Protein AF-0000000069602116 (afdb_homodimer)

Nearest PDB structures (foldseek):
  6sf0-assembly2_C-2  TM=9.462E-01  e=8.308E-59  synthetic construct
  8odw-assembly1_A  TM=8.500E-01  e=3.913E-38  Gynuella sunshinyii
  5nmw-assembly1_A-2  TM=8.357E-01  e=9.976E-35  Zonocerus variegatus
  5nmx-assembly1_A-2  TM=8.506E-01  e=1.310E-33  Zonocerus variegatus
  7d4k-assembly1_B  TM=7.832E-01  e=5.245E-29  Candidatus Pelagibacter sp. HTCC7211

Foldseek 3Di:
DFEEEEEAQALLSLLLLLLLVLLPYHYAYEAQAPDHHFQLDADQFFDAQGHHDAQFDWAPAFQQQLDAQFQRAFLQAARIHRSVSVSVSSVCSCVVSVRPVRYDYNKDFQAKAADPVCLPQVKIKTWIARNVVRDIDIDIGSFYEYESAQFRFDDDDDDAAVVQAQFAEAALRRHHAQVVQAQFEEEEEEDAQSSLVCLQRNLVGHVAYEYEYAFAAQEAELQDPPRFGNLFLCAFQQNVVCCVVPVPVSLVVVVVVSVVVPNCVVLVRDGPDTHLQDAYHYDDCNVVCVVVRSYHYAYDWPHDHHQWTDGPPDDDTDGGRYYYYHPGGDRDDSRYDVQQFPQPQQFTCADLQFAHLPHSARRYTYFQSAAENGHSSHRSSLSSNLSSCRSSVVADDPNVVSVVVSVVRPGNGHDYDVVSSQVSLVNQVQRADLVVCVPPPVPLSLLNRQTGVGSNSSLCDGPNRHPCSSVCSLCVVVSNCDNVDPDDDPPPVVVVVVSVVVSVPSD/DFEEEEEAQALLSLLLLLLLVLLPYHYAYEAQAPDHHFQLDADQFFDAQGHHDAQFDWAPAFQQQLDAQFQRAFLQAARIHRSVSVSVSSVCSCVVSVRVVRYDYNKHFQAKAADPPCLPQVKIKTWIARNVVRDIDIDIGSFYEYDSAQFRFDDDDDDAAVVQAQFAEAALSRHHAQVVQAQFEEEEEEDAQSSLVCLQRNLVGHVAYEYEYAFAAQEAELQDPPRFGNLFQCAFQQNVVCCVVPVPVSLVVVVVVSVVVPNCVVLVRDGPDTHLQDAYHYDDCNVVCVVVRSYHYAYDWPHDHHQWTDGPPDDDTDGGRYYYYHPGGDRDDSRYDVQQFPCPQQFTCADLQFAHLPHSARRYTYFQSAAENGHSSHRSSLSSNLSSCRSSPVADDPNVVSVVVSVVRPGNGHDYDVVSSQVSLVNQVQRADLVCCVPPPVPLSLLNRQTGVGSNSSLCDGPNRHPCSSVCSLCVVVSNCDNVDPDDDPPPVVVVVVSVVVSVPSD

Organism: Araneus ventricosus (NCBI:txid182803)

Sequence (1014 aa):
MRRIAVIGAGTSGLTAIKCCREEGMDVTCFEKTENFGGRWRFRKHSIPGLASVTKSTVSLHSKEMIAFSDFPPPKSYPNYMHHTKMLEYLQMYAEHFDLLSHIQYRKEVVQVFPVKDFDTSGKWLLKIVDLKTGQMNEQEFDGVMICTGRLSQAYIPTTPNRENFRGKVLHTQSLKTTEEFENLNVLIIGSGNSAMDAAVDISTLAKQVYLSTRSGTWILPKVGPKGLPFDMVLLRRHFHILKRYFNNSMNSFLEKYLEKKIQHEAYNLKPNHRVLDAPLVMNDIIPDKILTGRVHIKGIIKKFEENAVVFEGEKNAEEIDVVIFATGYEMKMPLLDDKFYKTDQGQSTLYKRVFSLGLKHSTLAVIGFVECQGPISTIAESQSRWAARILSGKLKLPREDILKERMQMKVSVMEDYMEYMNELAEEYGAKPDMSTFLFKDFYLYWLCLTGPFVSYQYRLSGPHKWDDARKAIFECYDRVTWPLSTARRYSLSKRKNEEEKCLRQIFMRRIAVIGAGTSGLTAIKCCREEGMDVTCFEKTENFGGRWRFRKHSIPGLASVTKSTVSLHSKEMIAFSDFPPPKSYPNYMHHTKMLEYLQMYAEHFDLLSHIQYRKEVVQVFPVKDFDTSGKWLLKIVDLKTGQMNEQEFDGVMICTGRLSQAYIPTTPNRENFRGKVLHTQSLKTTEEFENLNVLIIGSGNSAMDAAVDISTLAKQVYLSTRSGTWILPKVGPKGLPFDMVLLRRHFHILKRYFNNSMNSFLEKYLEKKIQHEAYNLKPNHRVLDAPLVMNDIIPDKILTGRVHIKGIIKKFEENAVVFEGEKNAEEIDVVIFATGYEMKMPLLDDKFYKTDQGQSTLYKRVFSLGLKHSTLAVIGFVECQGPISTIAESQSRWAARILSGKLKLPREDILKERMQMKVSVMEDYMEYMNELAEEYGAKPDMSTFLFKDFYLYWLCLTGPFVSYQYRLSGPHKWDDARKAIFECYDRVTWPLSTARRYSLSKRKNEEEKCLRQIF

Structure (mmCIF, N/CA/C/O backbone):
data_AF-0000000069602116-model_v1
#
loop_
_entity.id
_entity.type
_entity.pdbx_description
1 polymer 'Flavin-containing monooxygenase'
#
loop_
_atom_site.group_PDB
_atom_site.id
_atom_site.type_symbol
_atom_site.label_atom_id
_atom_site.label_alt_id
_atom_site.label_comp_id
_atom_site.label_asym_id
_atom_site.label_entity_id
_atom_site.label_seq_id
_atom_site.pdbx_PDB_ins_code
_atom_site.Cartn_x
_atom_site.Cartn_y
_atom_site.Cartn_z
_atom_site.occupancy
_atom_site.B_iso_or_equiv
_atom_site.auth_seq_id
_atom_site.auth_comp_id
_atom_site.auth_asym_id
_atom_site.auth_atom_id
_atom_site.pdbx_PDB_model_num
ATOM 1 N N . MET A 1 1 ? 9.992 -45.438 -28.359 1 83 1 MET A N 1
ATOM 2 C CA . MET A 1 1 ? 9.789 -44.438 -27.328 1 83 1 MET A CA 1
ATOM 3 C C . MET A 1 1 ? 8.383 -43.844 -27.422 1 83 1 MET A C 1
ATOM 5 O O . MET A 1 1 ? 7.875 -43.594 -28.516 1 83 1 MET A O 1
ATOM 9 N N . ARG A 1 2 ? 7.656 -43.75 -26.266 1 95.06 2 ARG A N 1
ATOM 10 C CA . ARG A 1 2 ? 6.305 -43.219 -26.25 1 95.06 2 ARG A CA 1
ATOM 11 C C . ARG A 1 2 ? 6.305 -41.75 -26.625 1 95.06 2 ARG A C 1
ATOM 13 O O . ARG A 1 2 ? 7.172 -40.969 -26.188 1 95.06 2 ARG A O 1
ATOM 20 N N . ARG A 1 3 ? 5.469 -41.406 -27.5 1 98.31 3 ARG A N 1
ATOM 21 C CA . ARG A 1 3 ? 5.32 -40.031 -27.938 1 98.31 3 ARG A CA 1
ATOM 22 C C . ARG A 1 3 ? 4.207 -39.344 -27.172 1 98.31 3 ARG A C 1
ATOM 24 O O . ARG A 1 3 ? 3.055 -39.781 -27.203 1 98.31 3 ARG A O 1
ATOM 31 N N . ILE A 1 4 ? 4.602 -38.25 -26.562 1 98.75 4 ILE A N 1
ATOM 32 C CA . ILE A 1 4 ? 3.635 -37.531 -25.75 1 98.75 4 ILE A CA 1
ATOM 33 C C . ILE A 1 4 ? 3.408 -36.156 -26.344 1 98.75 4 ILE A C 1
ATOM 35 O O . ILE A 1 4 ? 4.363 -35.438 -26.688 1 98.75 4 ILE A O 1
ATOM 39 N N . ALA A 1 5 ? 2.131 -35.688 -26.438 1 98.81 5 ALA A N 1
ATOM 40 C CA . ALA A 1 5 ? 1.775 -34.312 -26.812 1 98.81 5 ALA A CA 1
ATOM 41 C C . ALA A 1 5 ? 1.479 -33.469 -25.578 1 98.81 5 ALA A C 1
ATOM 43 O O . ALA A 1 5 ? 0.738 -33.906 -24.703 1 98.81 5 ALA A O 1
ATOM 44 N N . VAL A 1 6 ? 2.137 -32.375 -25.484 1 98.81 6 VAL A N 1
ATOM 45 C CA . VAL A 1 6 ? 1.827 -31.375 -24.484 1 98.81 6 VAL A CA 1
ATOM 46 C C . VAL A 1 6 ? 1.17 -30.172 -25.141 1 98.81 6 VAL A C 1
ATOM 48 O O . VAL A 1 6 ? 1.696 -29.625 -26.125 1 98.81 6 VAL A O 1
ATOM 51 N N . ILE A 1 7 ? 0.018 -29.781 -24.656 1 98.19 7 ILE A N 1
ATOM 52 C CA . ILE A 1 7 ? -0.713 -28.688 -25.297 1 98.19 7 ILE A CA 1
ATOM 53 C C . ILE A 1 7 ? -0.655 -27.453 -24.406 1 98.19 7 ILE A C 1
ATOM 55 O O . ILE A 1 7 ? -1.335 -27.375 -23.375 1 98.19 7 ILE A O 1
ATOM 59 N N . GLY A 1 8 ? 0.105 -26.422 -24.828 1 96.94 8 GLY A N 1
ATOM 60 C CA . GLY A 1 8 ? 0.345 -25.219 -24.062 1 96.94 8 GLY A CA 1
ATOM 61 C C . GLY A 1 8 ? 1.742 -25.141 -23.484 1 96.94 8 GLY A C 1
ATOM 62 O O . GLY A 1 8 ? 2.205 -26.109 -22.859 1 96.94 8 GLY A O 1
ATOM 63 N N . ALA A 1 9 ? 2.385 -24.016 -23.688 1 98 9 ALA A N 1
ATOM 64 C CA . ALA A 1 9 ? 3.762 -23.859 -23.219 1 98 9 ALA A CA 1
ATOM 65 C C . ALA A 1 9 ? 3.857 -22.812 -22.125 1 98 9 ALA A C 1
ATOM 67 O O . ALA A 1 9 ? 4.805 -22.016 -22.078 1 98 9 ALA A O 1
ATOM 68 N N . GLY A 1 10 ? 2.842 -22.734 -21.266 1 96.56 10 GLY A N 1
ATOM 69 C CA . GLY A 1 10 ? 2.928 -21.938 -20.047 1 96.56 10 GLY A CA 1
ATOM 70 C C . GLY A 1 10 ? 3.691 -22.641 -18.938 1 96.56 10 GLY A C 1
ATOM 71 O O . GLY A 1 10 ? 4.496 -23.531 -19.188 1 96.56 10 GLY A O 1
ATOM 72 N N . THR A 1 11 ? 3.414 -22.25 -17.75 1 96.5 11 THR A N 1
ATOM 73 C CA . THR A 1 11 ? 4.07 -22.844 -16.578 1 96.5 11 THR A CA 1
ATOM 74 C C . THR A 1 11 ? 3.814 -24.344 -16.516 1 96.5 11 THR A C 1
ATOM 76 O O . THR A 1 11 ? 4.742 -25.125 -16.312 1 96.5 11 THR A O 1
ATOM 79 N N . SER A 1 12 ? 2.57 -24.719 -16.719 1 97.44 12 SER A N 1
ATOM 80 C CA . SER A 1 12 ? 2.199 -26.125 -16.656 1 97.44 12 SER A CA 1
ATOM 81 C C . SER A 1 12 ? 2.848 -26.922 -17.781 1 97.44 12 SER A C 1
ATOM 83 O O . SER A 1 12 ? 3.287 -28.062 -17.594 1 97.44 12 SER A O 1
ATOM 85 N N . GLY A 1 13 ? 2.889 -26.328 -18.953 1 98.44 13 GLY A N 1
ATOM 86 C CA . GLY A 1 13 ? 3.494 -27 -20.094 1 98.44 13 GLY A CA 1
ATOM 87 C C . GLY A 1 13 ? 4.977 -27.25 -19.906 1 98.44 13 GLY A C 1
ATOM 88 O O . GLY A 1 13 ? 5.473 -28.328 -20.25 1 98.44 13 GLY A O 1
ATOM 89 N N . LEU A 1 14 ? 5.688 -26.297 -19.406 1 98.62 14 LEU A N 1
ATOM 90 C CA . LEU A 1 14 ? 7.121 -26.438 -19.203 1 98.62 14 LEU A CA 1
ATOM 91 C C . LEU A 1 14 ? 7.418 -27.578 -18.234 1 98.62 14 LEU A C 1
ATOM 93 O O . LEU A 1 14 ? 8.328 -28.391 -18.469 1 98.62 14 LEU A O 1
ATOM 97 N N . THR A 1 15 ? 6.668 -27.703 -17.188 1 98.44 15 THR A N 1
ATOM 98 C CA . THR A 1 15 ? 6.875 -28.781 -16.219 1 98.44 15 THR A CA 1
ATOM 99 C C . THR A 1 15 ? 6.5 -30.125 -16.828 1 98.44 15 THR A C 1
ATOM 101 O O . THR A 1 15 ? 7.168 -31.125 -16.578 1 98.44 15 THR A O 1
ATOM 104 N N . ALA A 1 16 ? 5.449 -30.109 -17.625 1 98.75 16 ALA A N 1
ATOM 105 C CA . ALA A 1 16 ? 5.035 -31.344 -18.281 1 98.75 16 ALA A CA 1
ATOM 106 C C . ALA A 1 16 ? 6.129 -31.859 -19.219 1 98.75 16 ALA A C 1
ATOM 108 O O . ALA A 1 16 ? 6.457 -33.062 -19.203 1 98.75 16 ALA A O 1
ATOM 109 N N . ILE A 1 17 ? 6.676 -30.969 -20.031 1 98.88 17 ILE A N 1
ATOM 110 C CA . ILE A 1 17 ? 7.762 -31.344 -20.922 1 98.88 17 ILE A CA 1
ATOM 111 C C . ILE A 1 17 ? 8.914 -31.953 -20.125 1 98.88 17 ILE A C 1
ATOM 113 O O . ILE A 1 17 ? 9.391 -33.031 -20.438 1 98.88 17 ILE A O 1
ATOM 117 N N . LYS A 1 18 ? 9.336 -31.281 -19.125 1 98.81 18 LYS A N 1
ATOM 118 C CA . LYS A 1 18 ? 10.477 -31.703 -18.328 1 98.81 18 LYS A CA 1
ATOM 119 C C . LYS A 1 18 ? 10.242 -33.094 -17.719 1 98.81 18 LYS A C 1
ATOM 121 O O . LYS A 1 18 ? 11.094 -33.969 -17.828 1 98.81 18 LYS A O 1
ATOM 126 N N . CYS A 1 19 ? 9.094 -33.25 -17.078 1 98.62 19 CYS A N 1
ATOM 127 C CA . CYS A 1 19 ? 8.812 -34.5 -16.359 1 98.62 19 CYS A CA 1
ATOM 128 C C . CYS A 1 19 ? 8.711 -35.688 -17.344 1 98.62 19 CYS A C 1
ATOM 130 O O . CYS A 1 19 ? 9.164 -36.781 -17.031 1 98.62 19 CYS A O 1
ATOM 132 N N . CYS A 1 20 ? 8.102 -35.469 -18.484 1 98.62 20 CYS A N 1
ATOM 133 C CA . CYS A 1 20 ? 8.031 -36.531 -19.5 1 98.62 20 CYS A CA 1
ATOM 134 C C . CYS A 1 20 ? 9.43 -36.906 -19.984 1 98.62 20 CYS A C 1
ATOM 136 O O . CYS A 1 20 ? 9.734 -38.094 -20.141 1 98.62 20 CYS A O 1
ATOM 138 N N . ARG A 1 21 ? 10.219 -35.906 -20.203 1 98.31 21 ARG A N 1
ATOM 139 C CA . ARG A 1 21 ? 11.586 -36.156 -20.625 1 98.31 21 ARG A CA 1
ATOM 140 C C . ARG A 1 21 ? 12.367 -36.938 -19.562 1 98.31 21 ARG A C 1
ATOM 142 O O . ARG A 1 21 ? 13.133 -37.844 -19.891 1 98.31 21 ARG A O 1
ATOM 149 N N . GLU A 1 22 ? 12.172 -36.562 -18.344 1 97.56 22 GLU A N 1
ATOM 150 C CA . GLU A 1 22 ? 12.844 -37.25 -17.234 1 97.56 22 GLU A CA 1
ATOM 151 C C . GLU A 1 22 ? 12.469 -38.719 -17.188 1 97.56 22 GLU A C 1
ATOM 153 O O . GLU A 1 22 ? 13.25 -39.531 -16.719 1 97.56 22 GLU A O 1
ATOM 158 N N . GLU A 1 23 ? 11.297 -39.031 -17.656 1 97.69 23 GLU A N 1
ATOM 159 C CA . GLU A 1 23 ? 10.836 -40.438 -17.672 1 97.69 23 GLU A CA 1
ATOM 160 C C . GLU A 1 23 ? 11.195 -41.125 -18.984 1 97.69 23 GLU A C 1
ATOM 162 O O . GLU A 1 23 ? 10.75 -42.219 -19.25 1 97.69 23 GLU A O 1
ATOM 167 N N . GLY A 1 24 ? 11.883 -40.438 -19.859 1 96.88 24 GLY A N 1
ATOM 168 C CA . GLY A 1 24 ? 12.453 -41.062 -21.047 1 96.88 24 GLY A CA 1
ATOM 169 C C . GLY A 1 24 ? 11.516 -41.031 -22.234 1 96.88 24 GLY A C 1
ATOM 170 O O . GLY A 1 24 ? 11.68 -41.781 -23.188 1 96.88 24 GLY A O 1
ATOM 171 N N . MET A 1 25 ? 10.562 -40.188 -22.266 1 98.31 25 MET A N 1
ATOM 172 C CA . MET A 1 25 ? 9.594 -40.125 -23.359 1 98.31 25 MET A CA 1
ATOM 173 C C . MET A 1 25 ? 9.945 -39.031 -24.359 1 98.31 25 MET A C 1
ATOM 175 O O . MET A 1 25 ? 10.75 -38.156 -24.062 1 98.31 25 MET A O 1
ATOM 179 N N . ASP A 1 26 ? 9.445 -39.219 -25.562 1 98.25 26 ASP A N 1
ATOM 180 C CA . ASP A 1 26 ? 9.562 -38.219 -26.594 1 98.25 26 ASP A CA 1
ATOM 181 C C . ASP A 1 26 ? 8.398 -37.219 -26.531 1 98.25 26 ASP A C 1
ATOM 183 O O . ASP A 1 26 ? 7.238 -37.625 -26.641 1 98.25 26 ASP A O 1
ATOM 187 N N . VAL A 1 27 ? 8.75 -35.906 -26.438 1 98.62 27 VAL A N 1
ATOM 188 C CA . VAL A 1 27 ? 7.695 -34.938 -26.172 1 98.62 27 VAL A CA 1
ATOM 189 C C . VAL A 1 27 ? 7.648 -33.906 -27.281 1 98.62 27 VAL A C 1
ATOM 191 O O . VAL A 1 27 ? 8.688 -33.438 -27.75 1 98.62 27 VAL A O 1
ATOM 194 N N . THR A 1 28 ? 6.473 -33.594 -27.719 1 98.75 28 THR A N 1
ATOM 195 C CA . THR A 1 28 ? 6.191 -32.438 -28.578 1 98.75 28 THR A CA 1
ATOM 196 C C . THR A 1 28 ? 5.16 -31.516 -27.938 1 98.75 28 THR A C 1
ATOM 198 O O . THR A 1 28 ? 4.051 -31.953 -27.609 1 98.75 28 THR A O 1
ATOM 201 N N . CYS A 1 29 ? 5.574 -30.297 -27.734 1 98.88 29 CYS A N 1
ATOM 202 C CA . CYS A 1 29 ? 4.672 -29.312 -27.156 1 98.88 29 CYS A CA 1
ATOM 203 C C . CYS A 1 29 ? 4.137 -28.359 -28.219 1 98.88 29 CYS A C 1
ATOM 205 O O . CYS A 1 29 ? 4.898 -27.844 -29.031 1 98.88 29 CYS A O 1
ATOM 207 N N . PHE A 1 30 ? 2.855 -28.203 -28.25 1 98.69 30 PHE A N 1
ATOM 208 C CA . PHE A 1 30 ? 2.213 -27.281 -29.188 1 98.69 30 PHE A CA 1
ATOM 209 C C . PHE A 1 30 ? 1.763 -26.016 -28.469 1 98.69 30 PHE A C 1
ATOM 211 O O . PHE A 1 30 ? 1.027 -26.078 -27.484 1 98.69 30 PHE A O 1
ATOM 218 N N . GLU A 1 31 ? 2.227 -24.891 -28.891 1 97.88 31 GLU A N 1
ATOM 219 C CA . GLU A 1 31 ? 1.876 -23.578 -28.375 1 97.88 31 GLU A CA 1
ATOM 220 C C . GLU A 1 31 ? 1.28 -22.688 -29.469 1 97.88 31 GLU A C 1
ATOM 222 O O . GLU A 1 31 ? 1.89 -22.5 -30.516 1 97.88 31 GLU A O 1
ATOM 227 N N . LYS A 1 32 ? 0.158 -22.203 -29.188 1 95.25 32 LYS A N 1
ATOM 228 C CA . LYS A 1 32 ? -0.545 -21.453 -30.219 1 95.25 32 LYS A CA 1
ATOM 229 C C . LYS A 1 32 ? 0.081 -20.078 -30.438 1 95.25 32 LYS A C 1
ATOM 231 O O . LYS A 1 32 ? -0.025 -19.5 -31.516 1 95.25 32 LYS A O 1
ATOM 236 N N . THR A 1 33 ? 0.753 -19.5 -29.453 1 94.81 33 THR A N 1
ATOM 237 C CA . THR A 1 33 ? 1.37 -18.188 -29.594 1 94.81 33 THR A CA 1
ATOM 238 C C . THR A 1 33 ? 2.795 -18.297 -30.125 1 94.81 33 THR A C 1
ATOM 240 O O . THR A 1 33 ? 3.234 -19.391 -30.484 1 94.81 33 THR A O 1
ATOM 243 N N . GLU A 1 34 ? 3.57 -17.172 -30.125 1 95.38 34 GLU A N 1
ATOM 244 C CA . GLU A 1 34 ? 4.906 -17.141 -30.703 1 95.38 34 GLU A CA 1
ATOM 245 C C . GLU A 1 34 ? 5.98 -17.344 -29.641 1 95.38 34 GLU A C 1
ATOM 247 O O . GLU A 1 34 ? 7.172 -17.391 -29.953 1 95.38 34 GLU A O 1
ATOM 252 N N . ASN A 1 35 ? 5.555 -17.469 -28.469 1 95 35 ASN A N 1
ATOM 253 C CA . ASN A 1 35 ? 6.5 -17.594 -27.359 1 95 35 ASN A CA 1
ATOM 254 C C . ASN A 1 35 ? 5.938 -18.469 -26.25 1 95 35 ASN A C 1
ATOM 256 O O . ASN A 1 35 ? 4.723 -18.641 -26.141 1 95 35 ASN A O 1
ATOM 260 N N . PHE A 1 36 ? 6.84 -19 -25.422 1 96.5 36 PHE A N 1
ATOM 261 C CA . PHE A 1 36 ? 6.414 -19.688 -24.203 1 96.5 36 PHE A CA 1
ATOM 262 C C . PHE A 1 36 ? 6.07 -18.672 -23.109 1 96.5 36 PHE A C 1
ATOM 264 O O . PHE A 1 36 ? 6.27 -17.469 -23.281 1 96.5 36 PHE A O 1
ATOM 271 N N . GLY A 1 37 ? 5.547 -19.156 -21.969 1 94.81 37 GLY A N 1
ATOM 272 C CA . GLY A 1 37 ? 5.367 -18.297 -20.797 1 94.81 37 GLY A CA 1
ATOM 273 C C . GLY A 1 37 ? 3.916 -18.156 -20.391 1 94.81 37 GLY A C 1
ATOM 274 O O . GLY A 1 37 ? 3.619 -17.812 -19.25 1 94.81 37 GLY A O 1
ATOM 275 N N . GLY A 1 38 ? 3.008 -18.406 -21.328 1 93.06 38 GLY A N 1
ATOM 276 C CA . GLY A 1 38 ? 1.586 -18.406 -21.016 1 93.06 38 GLY A CA 1
ATOM 277 C C . GLY A 1 38 ? 1.092 -17.078 -20.469 1 93.06 38 GLY A C 1
ATOM 278 O O . GLY A 1 38 ? 1.341 -16.031 -21.062 1 93.06 38 GLY A O 1
ATOM 279 N N . ARG A 1 39 ? 0.456 -17.125 -19.328 1 91.25 39 ARG A N 1
ATOM 280 C CA . ARG A 1 39 ? -0.208 -15.961 -18.734 1 91.25 39 ARG A CA 1
ATOM 281 C C . ARG A 1 39 ? 0.809 -14.914 -18.297 1 91.25 39 ARG A C 1
ATOM 283 O O . ARG A 1 39 ? 0.473 -13.734 -18.172 1 91.25 39 ARG A O 1
ATOM 290 N N . TRP A 1 40 ? 2.064 -15.234 -18.125 1 94.88 40 TRP A N 1
ATOM 291 C CA . TRP A 1 40 ? 3.07 -14.32 -17.594 1 94.88 40 TRP A CA 1
ATOM 292 C C . TRP A 1 40 ? 3.6 -13.391 -18.672 1 94.88 40 TRP A C 1
ATOM 294 O O . TRP A 1 40 ? 4.301 -12.422 -18.375 1 94.88 40 TRP A O 1
ATOM 304 N N . ARG A 1 41 ? 3.205 -13.672 -19.891 1 92.62 41 ARG A N 1
ATOM 305 C CA . ARG A 1 41 ? 3.607 -12.797 -21 1 92.62 41 ARG A CA 1
ATOM 306 C C . ARG A 1 41 ? 2.645 -11.625 -21.141 1 92.62 41 ARG A C 1
ATOM 308 O O . ARG A 1 41 ? 1.462 -11.82 -21.438 1 92.62 41 ARG A O 1
ATOM 315 N N . PHE A 1 42 ? 3.166 -10.469 -20.984 1 92.44 42 PHE A N 1
ATOM 316 C CA . PHE A 1 42 ? 2.373 -9.258 -21.172 1 92.44 42 PHE A CA 1
ATOM 317 C C . PHE A 1 42 ? 2.145 -8.984 -22.656 1 92.44 42 PHE A C 1
ATOM 319 O O . PHE A 1 42 ? 3.076 -9.055 -23.453 1 92.44 42 PHE A O 1
ATOM 326 N N . ARG A 1 43 ? 0.903 -8.758 -22.953 1 90.5 43 ARG A N 1
ATOM 327 C CA . ARG A 1 43 ? 0.505 -8.344 -24.297 1 90.5 43 ARG A CA 1
ATOM 328 C C . ARG A 1 43 ? -0.237 -7.016 -24.25 1 90.5 43 ARG A C 1
ATOM 330 O O . ARG A 1 43 ? -1.178 -6.844 -23.484 1 90.5 43 ARG A O 1
ATOM 337 N N . LYS A 1 44 ? 0.147 -6.035 -25.062 1 87.56 44 LYS A N 1
ATOM 338 C CA . LYS A 1 44 ? -0.419 -4.688 -25.062 1 87.56 44 LYS A CA 1
ATOM 339 C C . LYS A 1 44 ? -1.919 -4.723 -25.344 1 87.56 44 LYS A C 1
ATOM 341 O O . LYS A 1 44 ? -2.676 -3.912 -24.812 1 87.56 44 LYS A O 1
ATOM 346 N N . HIS A 1 45 ? -2.266 -5.719 -26.172 1 88.19 45 HIS A N 1
ATOM 347 C CA . HIS A 1 45 ? -3.674 -5.852 -26.516 1 88.19 45 HIS A CA 1
ATOM 348 C C . HIS A 1 45 ? -4.238 -7.188 -26.062 1 88.19 45 HIS A C 1
ATOM 350 O O . HIS A 1 45 ? -3.549 -8.211 -26.125 1 88.19 45 HIS A O 1
ATOM 356 N N . SER A 1 46 ? -5.422 -7.074 -25.578 1 85.25 46 SER A N 1
ATOM 357 C CA . SER A 1 46 ? -6.086 -8.297 -25.141 1 85.25 46 SER A CA 1
ATOM 358 C C . SER A 1 46 ? -6.547 -9.133 -26.328 1 85.25 46 SER A C 1
ATOM 360 O O . SER A 1 46 ? -7.086 -8.602 -27.297 1 85.25 46 SER A O 1
ATOM 362 N N . ILE A 1 47 ? -6.219 -10.406 -26.266 1 83.81 47 ILE A N 1
ATOM 363 C CA . ILE A 1 47 ? -6.672 -11.367 -27.266 1 83.81 47 ILE A CA 1
ATOM 364 C C . ILE A 1 47 ? -7.641 -12.359 -26.625 1 83.81 47 ILE A C 1
ATOM 366 O O . ILE A 1 47 ? -7.301 -13.008 -25.625 1 83.81 47 ILE A O 1
ATOM 370 N N . PRO A 1 48 ? -8.844 -12.43 -27.219 1 79.38 48 PRO A N 1
ATOM 371 C CA . PRO A 1 48 ? -9.797 -13.383 -26.641 1 79.38 48 PRO A CA 1
ATOM 372 C C . PRO A 1 48 ? -9.242 -14.805 -26.562 1 79.38 48 PRO A C 1
ATOM 374 O O . PRO A 1 48 ? -8.602 -15.273 -27.5 1 79.38 48 PRO A O 1
ATOM 377 N N . GLY A 1 49 ? -9.383 -15.359 -25.391 1 77.94 49 GLY A N 1
ATOM 378 C CA . GLY A 1 49 ? -8.984 -16.75 -25.219 1 77.94 49 GLY A CA 1
ATOM 379 C C . GLY A 1 49 ? -7.539 -16.891 -24.781 1 77.94 49 GLY A C 1
ATOM 380 O O . GLY A 1 49 ? -7.066 -18.016 -24.547 1 77.94 49 GLY A O 1
ATOM 381 N N . LEU A 1 50 ? -6.891 -15.812 -24.703 1 84.31 50 LEU A N 1
ATOM 382 C CA . LEU A 1 50 ? -5.496 -15.859 -24.281 1 84.31 50 LEU A CA 1
ATOM 383 C C . LEU A 1 50 ? -5.312 -15.109 -22.953 1 84.31 50 LEU A C 1
ATOM 385 O O . LEU A 1 50 ? -5.668 -13.938 -22.844 1 84.31 50 LEU A O 1
ATOM 389 N N . ALA A 1 51 ? -4.859 -15.82 -22.016 1 84.06 51 ALA A N 1
ATOM 390 C CA . ALA A 1 51 ? -4.574 -15.195 -20.719 1 84.06 51 ALA A CA 1
ATOM 391 C C . ALA A 1 51 ? -3.334 -14.312 -20.812 1 84.06 51 ALA A C 1
ATOM 393 O O . ALA A 1 51 ? -2.371 -14.648 -21.5 1 84.06 51 ALA A O 1
ATOM 394 N N . SER A 1 52 ? -3.439 -13.164 -20.172 1 86.81 52 SER A N 1
ATOM 395 C CA . SER A 1 52 ? -2.301 -12.258 -20.109 1 86.81 52 SER A CA 1
ATOM 396 C C . SER A 1 52 ? -2.357 -11.375 -18.875 1 86.81 52 SER A C 1
ATOM 398 O O . SER A 1 52 ? -3.436 -10.953 -18.453 1 86.81 52 SER A O 1
ATOM 400 N N . VAL A 1 53 ? -1.244 -11.148 -18.344 1 90.06 53 VAL A N 1
ATOM 401 C CA . VAL A 1 53 ? -1.121 -10.312 -17.156 1 90.06 53 VAL A CA 1
ATOM 402 C C . VAL A 1 53 ? -1.252 -8.844 -17.547 1 90.06 53 VAL A C 1
ATOM 404 O O . VAL A 1 53 ? -1.204 -8.492 -18.734 1 90.06 53 VAL A O 1
ATOM 407 N N . THR A 1 54 ? -1.491 -8.023 -16.5 1 89.69 54 THR A N 1
ATOM 408 C CA . THR A 1 54 ? -1.401 -6.574 -16.672 1 89.69 54 THR A CA 1
ATOM 409 C C . THR A 1 54 ? 0.043 -6.102 -16.531 1 89.69 54 THR A C 1
ATOM 411 O O . THR A 1 54 ? 0.917 -6.875 -16.125 1 89.69 54 THR A O 1
ATOM 414 N N . LYS A 1 55 ? 0.278 -4.887 -16.859 1 88.19 55 LYS A N 1
ATOM 415 C CA . LYS A 1 55 ? 1.624 -4.32 -16.844 1 88.19 55 LYS A CA 1
ATOM 416 C C . LYS A 1 55 ? 2.201 -4.316 -15.422 1 88.19 55 LYS A C 1
ATOM 418 O O . LYS A 1 55 ? 3.416 -4.438 -15.242 1 88.19 55 LYS A O 1
ATOM 423 N N . SER A 1 56 ? 1.353 -4.285 -14.422 1 88.62 56 SER A N 1
ATOM 424 C CA . SER A 1 56 ? 1.827 -4.125 -13.055 1 88.62 56 SER A CA 1
ATOM 425 C C . SER A 1 56 ? 1.703 -5.426 -12.266 1 88.62 56 SER A C 1
ATOM 427 O O . SER A 1 56 ? 2.002 -5.465 -11.07 1 88.62 56 SER A O 1
ATOM 429 N N . THR A 1 57 ? 1.395 -6.492 -12.891 1 93 57 THR A N 1
ATOM 430 C CA . THR A 1 57 ? 1.083 -7.73 -12.188 1 93 57 THR A CA 1
ATOM 431 C C . THR A 1 57 ? 2.316 -8.266 -11.469 1 93 57 THR A C 1
ATOM 433 O O . THR A 1 57 ? 3.406 -8.312 -12.039 1 93 57 THR A O 1
ATOM 436 N N . VAL A 1 58 ? 2.143 -8.617 -10.227 1 94.38 58 VAL A N 1
ATOM 437 C CA . VAL A 1 58 ? 3.133 -9.297 -9.398 1 94.38 58 VAL A CA 1
ATOM 438 C C . VAL A 1 58 ? 2.586 -10.648 -8.938 1 94.38 58 VAL A C 1
ATOM 440 O O . VAL A 1 58 ? 1.37 -10.836 -8.859 1 94.38 58 VAL A O 1
ATOM 443 N N . SER A 1 59 ? 3.471 -11.547 -8.75 1 95.44 59 SER A N 1
ATOM 444 C CA . SER A 1 59 ? 3.043 -12.867 -8.305 1 95.44 59 SER A CA 1
ATOM 445 C C . SER A 1 59 ? 2.301 -12.797 -6.977 1 95.44 59 SER A C 1
ATOM 447 O O . SER A 1 59 ? 2.648 -11.992 -6.109 1 95.44 59 SER A O 1
ATOM 449 N N . LEU A 1 60 ? 1.291 -13.609 -6.871 1 93.5 60 LEU A N 1
ATOM 450 C CA . LEU A 1 60 ? 0.524 -13.695 -5.633 1 93.5 60 LEU A CA 1
ATOM 451 C C . LEU A 1 60 ? 1.332 -14.383 -4.539 1 93.5 60 LEU A C 1
ATOM 453 O O . LEU A 1 60 ? 1.28 -13.977 -3.375 1 93.5 60 LEU A O 1
ATOM 457 N N . HIS A 1 61 ? 2.086 -15.391 -4.934 1 96.06 61 HIS A N 1
ATOM 458 C CA . HIS A 1 61 ? 2.914 -16.156 -4.008 1 96.06 61 HIS A CA 1
ATOM 459 C C . HIS A 1 61 ? 4.375 -15.727 -4.094 1 96.06 61 HIS A C 1
ATOM 461 O O . HIS A 1 61 ? 4.828 -15.25 -5.137 1 96.06 61 HIS A O 1
ATOM 467 N N . SER A 1 62 ? 5.082 -15.859 -3 1 97.31 62 SER A N 1
ATOM 468 C CA . SER A 1 62 ? 6.48 -15.453 -2.939 1 97.31 62 SER A CA 1
ATOM 469 C C . SER A 1 62 ? 7.355 -16.359 -3.801 1 97.31 62 SER A C 1
ATOM 471 O O . SER A 1 62 ? 6.957 -17.469 -4.148 1 97.31 62 SER A O 1
ATOM 473 N N . LYS A 1 63 ? 8.5 -15.867 -4.141 1 98 63 LYS A N 1
ATOM 474 C CA . LYS A 1 63 ? 9.367 -16.531 -5.109 1 98 63 LYS A CA 1
ATOM 475 C C . LYS A 1 63 ? 9.75 -17.938 -4.637 1 98 63 LYS A C 1
ATOM 477 O O . LYS A 1 63 ? 9.859 -18.859 -5.445 1 98 63 LYS A O 1
ATOM 482 N N . GLU A 1 64 ? 9.93 -18.125 -3.318 1 97.75 64 GLU A N 1
ATOM 483 C CA . GLU A 1 64 ? 10.289 -19.453 -2.799 1 97.75 64 GLU A CA 1
ATOM 484 C C . GLU A 1 64 ? 9.117 -20.422 -2.902 1 97.75 64 GLU A C 1
ATOM 486 O O . GLU A 1 64 ? 9.312 -21.609 -3.174 1 97.75 64 GLU A O 1
ATOM 491 N N . MET A 1 65 ? 7.945 -19.891 -2.725 1 97.44 65 MET A N 1
ATOM 492 C CA . MET A 1 65 ? 6.762 -20.75 -2.723 1 97.44 65 MET A CA 1
ATOM 493 C C . MET A 1 65 ? 6.363 -21.141 -4.145 1 97.44 65 MET A C 1
ATOM 495 O O . MET A 1 65 ? 5.812 -22.219 -4.367 1 97.44 65 MET A O 1
ATOM 499 N N . ILE A 1 66 ? 6.688 -20.328 -5.09 1 97.44 66 ILE A N 1
ATOM 500 C CA . ILE A 1 66 ? 6.281 -20.594 -6.465 1 97.44 66 ILE A CA 1
ATOM 501 C C . ILE A 1 66 ? 7.367 -21.391 -7.176 1 97.44 66 ILE A C 1
ATOM 503 O O . ILE A 1 66 ? 7.133 -21.953 -8.25 1 97.44 66 ILE A O 1
ATOM 507 N N . ALA A 1 67 ? 8.523 -21.562 -6.613 1 98.12 67 ALA A N 1
ATOM 508 C CA . ALA A 1 67 ? 9.695 -22.141 -7.262 1 98.12 67 ALA A CA 1
ATOM 509 C C . ALA A 1 67 ? 9.477 -23.625 -7.562 1 98.12 67 ALA A C 1
ATOM 511 O O . ALA A 1 67 ? 8.812 -24.328 -6.797 1 98.12 67 ALA A O 1
ATOM 512 N N . PHE A 1 68 ? 10.062 -24.031 -8.672 1 98.56 68 PHE A N 1
ATOM 513 C CA . PHE A 1 68 ? 10.039 -25.453 -9.016 1 98.56 68 PHE A CA 1
ATOM 514 C C . PHE A 1 68 ? 10.906 -26.266 -8.055 1 98.56 68 PHE A C 1
ATOM 516 O O . PHE A 1 68 ? 11.891 -25.75 -7.52 1 98.56 68 PHE A O 1
ATOM 523 N N . SER A 1 69 ? 10.562 -27.5 -7.867 1 98.44 69 SER A N 1
ATOM 524 C CA . SER A 1 69 ? 11.086 -28.328 -6.781 1 98.44 69 SER A CA 1
ATOM 525 C C . SER A 1 69 ? 12.594 -28.516 -6.906 1 98.44 69 SER A C 1
ATOM 527 O O . SER A 1 69 ? 13.273 -28.781 -5.914 1 98.44 69 SER A O 1
ATOM 529 N N . ASP A 1 70 ? 13.18 -28.406 -8.039 1 98.62 70 ASP A N 1
ATOM 530 C CA . ASP A 1 70 ? 14.609 -28.625 -8.219 1 98.62 70 ASP A CA 1
ATOM 531 C C . ASP A 1 70 ? 15.273 -27.422 -8.898 1 98.62 70 ASP A C 1
ATOM 533 O O . ASP A 1 70 ? 16.266 -27.578 -9.609 1 98.62 70 ASP A O 1
ATOM 537 N N . PHE A 1 71 ? 14.703 -26.25 -8.734 1 98.62 71 PHE A N 1
ATOM 538 C CA . PHE A 1 71 ? 15.242 -25.047 -9.375 1 98.62 71 PHE A CA 1
ATOM 539 C C . PHE A 1 71 ? 14.906 -23.812 -8.562 1 98.62 71 PHE A C 1
ATOM 541 O O . PHE A 1 71 ? 14.039 -23.016 -8.961 1 98.62 71 PHE A O 1
ATOM 548 N N . PRO A 1 72 ? 15.633 -23.547 -7.508 1 98.25 72 PRO A N 1
ATOM 549 C CA . PRO A 1 72 ? 15.383 -22.359 -6.676 1 98.25 72 PRO A CA 1
ATOM 550 C C . PRO A 1 72 ? 15.547 -21.047 -7.445 1 98.25 72 PRO A C 1
ATOM 552 O O . PRO A 1 72 ? 16.312 -20.984 -8.406 1 98.25 72 PRO A O 1
ATOM 555 N N . PRO A 1 73 ? 14.828 -20.062 -7.117 1 97.69 73 PRO A N 1
ATOM 556 C CA . PRO A 1 73 ? 14.977 -18.781 -7.789 1 97.69 73 PRO A CA 1
ATOM 557 C C . PRO A 1 73 ? 16.281 -18.078 -7.43 1 97.69 73 PRO A C 1
ATOM 559 O O . PRO A 1 73 ? 16.875 -18.359 -6.383 1 97.69 73 PRO A O 1
ATOM 562 N N . PRO A 1 74 ? 16.719 -17.141 -8.273 1 96.62 74 PRO A N 1
ATOM 563 C CA . PRO A 1 74 ? 17.891 -16.328 -7.902 1 96.62 74 PRO A CA 1
ATOM 564 C C . PRO A 1 74 ? 17.656 -15.523 -6.625 1 96.62 74 PRO A C 1
ATOM 566 O O . PRO A 1 74 ? 16.578 -14.977 -6.422 1 96.62 74 PRO A O 1
ATOM 569 N N . LYS A 1 75 ? 18.672 -15.492 -5.824 1 94.06 75 LYS A N 1
ATOM 570 C CA . LYS A 1 75 ? 18.562 -14.789 -4.551 1 94.06 75 LYS A CA 1
ATOM 571 C C . LYS A 1 75 ? 18.328 -13.297 -4.766 1 94.06 75 LYS A C 1
ATOM 573 O O . LYS A 1 75 ? 17.734 -12.625 -3.922 1 94.06 75 LYS A O 1
ATOM 578 N N . SER A 1 76 ? 18.734 -12.727 -5.902 1 92.94 76 SER A N 1
ATOM 579 C CA . SER A 1 76 ? 18.641 -11.297 -6.172 1 92.94 76 SER A CA 1
ATOM 580 C C . SER A 1 76 ? 17.234 -10.898 -6.586 1 92.94 76 SER A C 1
ATOM 582 O O . SER A 1 76 ? 16.906 -9.711 -6.625 1 92.94 76 SER A O 1
ATOM 584 N N . TYR A 1 77 ? 16.391 -11.859 -6.902 1 96.5 77 TYR A N 1
ATOM 585 C CA . TYR A 1 77 ? 15.031 -11.547 -7.344 1 96.5 77 TYR A CA 1
ATOM 586 C C . TYR A 1 77 ? 14.172 -11.086 -6.172 1 96.5 77 TYR A C 1
ATOM 588 O O . TYR A 1 77 ? 14.391 -11.5 -5.031 1 96.5 77 TYR A O 1
ATOM 596 N N . PRO A 1 78 ? 13.211 -10.234 -6.453 1 96.12 78 PRO A N 1
ATOM 597 C CA . PRO A 1 78 ? 12.281 -9.836 -5.395 1 96.12 78 PRO A CA 1
ATOM 598 C C . PRO A 1 78 ? 11.445 -11.008 -4.875 1 96.12 78 PRO A C 1
ATOM 600 O O . PRO A 1 78 ? 11.258 -11.992 -5.582 1 96.12 78 PRO A O 1
ATOM 603 N N . ASN A 1 79 ? 11 -10.906 -3.645 1 96.75 79 ASN A N 1
ATOM 604 C CA . ASN A 1 79 ? 10.258 -11.984 -3.008 1 96.75 79 ASN A CA 1
ATOM 605 C C . ASN A 1 79 ? 8.898 -12.203 -3.668 1 96.75 79 ASN A C 1
ATOM 607 O O . ASN A 1 79 ? 8.414 -13.336 -3.746 1 96.75 79 ASN A O 1
ATOM 611 N N . TYR A 1 80 ? 8.289 -11.125 -4.078 1 97.62 80 TYR A N 1
ATOM 612 C CA . TYR A 1 80 ? 7.156 -11.188 -4.992 1 97.62 80 TYR A CA 1
ATOM 613 C C . TYR A 1 80 ? 7.543 -10.672 -6.375 1 97.62 80 TYR A C 1
ATOM 615 O O . TYR A 1 80 ? 7.828 -9.484 -6.543 1 97.62 80 TYR A O 1
ATOM 623 N N . MET A 1 81 ? 7.488 -11.508 -7.305 1 97.12 81 MET A N 1
ATOM 624 C CA . MET A 1 81 ? 8.117 -11.211 -8.586 1 97.12 81 MET A CA 1
ATOM 625 C C . MET A 1 81 ? 7.141 -10.492 -9.516 1 97.12 81 MET A C 1
ATOM 627 O O . MET A 1 81 ? 5.996 -10.93 -9.68 1 97.12 81 MET A O 1
ATOM 631 N N . HIS A 1 82 ? 7.59 -9.414 -10.055 1 95.25 82 HIS A N 1
ATOM 632 C CA . HIS A 1 82 ? 6.91 -8.844 -11.211 1 95.25 82 HIS A CA 1
ATOM 633 C C . HIS A 1 82 ? 6.812 -9.852 -12.352 1 95.25 82 HIS A C 1
ATOM 635 O O . HIS A 1 82 ? 7.625 -10.773 -12.438 1 95.25 82 HIS A O 1
ATOM 641 N N . HIS A 1 83 ? 5.855 -9.688 -13.234 1 95.31 83 HIS A N 1
ATOM 642 C CA . HIS A 1 83 ? 5.656 -10.672 -14.289 1 95.31 83 HIS A CA 1
ATOM 643 C C . HIS A 1 83 ? 6.902 -10.805 -15.164 1 95.31 83 HIS A C 1
ATOM 645 O O . HIS A 1 83 ? 7.195 -11.891 -15.664 1 95.31 83 HIS A O 1
ATOM 651 N N . THR A 1 84 ? 7.676 -9.742 -15.273 1 94.62 84 THR A N 1
ATOM 652 C CA . THR A 1 84 ? 8.898 -9.805 -16.062 1 94.62 84 THR A CA 1
ATOM 653 C C . THR A 1 84 ? 9.922 -10.727 -15.398 1 94.62 84 THR A C 1
ATOM 655 O O . THR A 1 84 ? 10.633 -11.469 -16.078 1 94.62 84 THR A O 1
ATOM 658 N N . LYS A 1 85 ? 10 -10.656 -14.102 1 96.44 85 LYS A N 1
ATOM 659 C CA . LYS A 1 85 ? 10.922 -11.523 -13.375 1 96.44 85 LYS A CA 1
ATOM 660 C C . LYS A 1 85 ? 10.43 -12.969 -13.375 1 96.44 85 LYS A C 1
ATOM 662 O O . LYS A 1 85 ? 11.234 -13.898 -13.422 1 96.44 85 LYS A O 1
ATOM 667 N N . MET A 1 86 ? 9.141 -13.141 -13.336 1 97.12 86 MET A N 1
ATOM 668 C CA . MET A 1 86 ? 8.578 -14.477 -13.461 1 97.12 86 MET A CA 1
ATOM 669 C C . MET A 1 86 ? 8.945 -15.102 -14.812 1 97.12 86 MET A C 1
ATOM 671 O O . MET A 1 86 ? 9.328 -16.266 -14.875 1 97.12 86 MET A O 1
ATOM 675 N N . LEU A 1 87 ? 8.82 -14.305 -15.836 1 97.56 87 LEU A N 1
ATOM 676 C CA . LEU A 1 87 ? 9.148 -14.781 -17.172 1 97.56 87 LEU A CA 1
ATOM 677 C C . LEU A 1 87 ? 10.633 -15.125 -17.281 1 97.56 87 LEU A C 1
ATOM 679 O O . LEU A 1 87 ? 11 -16.125 -17.891 1 97.56 87 LEU A O 1
ATOM 683 N N . GLU A 1 88 ? 11.453 -14.312 -16.672 1 97.94 88 GLU A N 1
ATOM 684 C CA . GLU A 1 88 ? 12.883 -14.594 -16.641 1 97.94 88 GLU A CA 1
ATOM 685 C C . GLU A 1 88 ? 13.172 -15.906 -15.93 1 97.94 88 GLU A C 1
ATOM 687 O O . GLU A 1 88 ? 14 -16.703 -16.375 1 97.94 88 GLU A O 1
ATOM 692 N N . TYR A 1 89 ? 12.555 -16.078 -14.852 1 98.19 89 TYR A N 1
ATOM 693 C CA . TYR A 1 89 ? 12.727 -17.297 -14.086 1 98.19 89 TYR A CA 1
ATOM 694 C C . TYR A 1 89 ? 12.32 -18.516 -14.906 1 98.19 89 TYR A C 1
ATOM 696 O O . TYR A 1 89 ? 13.023 -19.531 -14.922 1 98.19 89 TYR A O 1
ATOM 704 N N . LEU A 1 90 ? 11.188 -18.422 -15.625 1 98.31 90 LEU A N 1
ATOM 705 C CA . LEU A 1 90 ? 10.727 -19.516 -16.484 1 98.31 90 LEU A CA 1
ATOM 706 C C . LEU A 1 90 ? 11.719 -19.766 -17.625 1 98.31 90 LEU A C 1
ATOM 708 O O . LEU A 1 90 ? 11.953 -20.906 -18 1 98.31 90 LEU A O 1
ATOM 712 N N . GLN A 1 91 ? 12.234 -18.719 -18.094 1 98.44 91 GLN A N 1
ATOM 713 C CA . GLN A 1 91 ? 13.242 -18.828 -19.141 1 98.44 91 GLN A CA 1
ATOM 714 C C . GLN A 1 91 ? 14.484 -19.562 -18.641 1 98.44 91 GLN A C 1
ATOM 716 O O . GLN A 1 91 ? 15.008 -20.453 -19.312 1 98.44 91 GLN A O 1
ATOM 721 N N . MET A 1 92 ? 14.938 -19.188 -17.484 1 98.56 92 MET A N 1
ATOM 722 C CA . MET A 1 92 ? 16.094 -19.859 -16.875 1 98.56 92 MET A CA 1
ATOM 723 C C . MET A 1 92 ? 15.82 -21.344 -16.703 1 98.56 92 MET A C 1
ATOM 725 O O . MET A 1 92 ? 16.672 -22.188 -17 1 98.56 92 MET A O 1
ATOM 729 N N . TYR A 1 93 ? 14.695 -21.656 -16.188 1 98.38 93 TYR A N 1
ATOM 730 C CA . TYR A 1 93 ? 14.273 -23.031 -15.984 1 98.38 93 TYR A CA 1
ATOM 731 C C . TYR A 1 93 ? 14.273 -23.812 -17.297 1 98.38 93 TYR A C 1
ATOM 733 O O . TYR A 1 93 ? 14.828 -24.906 -17.375 1 98.38 93 TYR A O 1
ATOM 741 N N . ALA A 1 94 ? 13.633 -23.234 -18.312 1 98.62 94 ALA A N 1
ATOM 742 C CA . ALA A 1 94 ? 13.5 -23.891 -19.625 1 98.62 94 ALA A CA 1
ATOM 743 C C . ALA A 1 94 ? 14.867 -24.109 -20.266 1 98.62 94 ALA A C 1
ATOM 745 O O . ALA A 1 94 ? 15.117 -25.141 -20.875 1 98.62 94 ALA A O 1
ATOM 746 N N . GLU A 1 95 ? 15.711 -23.125 -20.141 1 98.5 95 GLU A N 1
ATOM 747 C CA . GLU A 1 95 ? 17.062 -23.234 -20.703 1 98.5 95 GLU A CA 1
ATOM 748 C C . GLU A 1 95 ? 17.891 -24.266 -19.938 1 98.5 95 GLU A C 1
ATOM 750 O O . GLU A 1 95 ? 18.594 -25.078 -20.547 1 98.5 95 GLU A O 1
ATOM 755 N N . HIS A 1 96 ? 17.828 -24.203 -18.656 1 98.31 96 HIS A N 1
ATOM 756 C CA . HIS A 1 96 ? 18.594 -25.109 -17.812 1 98.31 96 HIS A CA 1
ATOM 757 C C . HIS A 1 96 ? 18.266 -26.562 -18.125 1 98.31 96 HIS A C 1
ATOM 759 O O . HIS A 1 96 ? 19.172 -27.406 -18.156 1 98.31 96 HIS A O 1
ATOM 765 N N . PHE A 1 97 ? 17.016 -26.906 -18.375 1 98.38 97 PHE A N 1
ATOM 766 C CA . PHE A 1 97 ? 16.594 -28.281 -18.578 1 98.38 97 PHE A CA 1
ATOM 767 C C . PHE A 1 97 ? 16.391 -28.578 -20.062 1 98.38 97 PHE A C 1
ATOM 769 O O . PHE A 1 97 ? 15.836 -29.625 -20.422 1 98.38 97 PHE A O 1
ATOM 776 N N . ASP A 1 98 ? 16.703 -27.641 -20.938 1 97.81 98 ASP A N 1
ATOM 777 C CA . ASP A 1 98 ? 16.656 -27.781 -22.391 1 97.81 98 ASP A CA 1
ATOM 778 C C . ASP A 1 98 ? 15.25 -28.156 -22.859 1 97.81 98 ASP A C 1
ATOM 780 O O . ASP A 1 98 ? 15.062 -29.156 -23.547 1 97.81 98 ASP A O 1
ATOM 784 N N . LEU A 1 99 ? 14.312 -27.297 -22.516 1 98.69 99 LEU A N 1
ATOM 785 C CA . LEU A 1 99 ? 12.914 -27.594 -22.797 1 98.69 99 LEU A CA 1
ATOM 786 C C . LEU A 1 99 ? 12.453 -26.906 -24.078 1 98.69 99 LEU A C 1
ATOM 788 O O . LEU A 1 99 ? 11.5 -27.359 -24.719 1 98.69 99 LEU A O 1
ATOM 792 N N . LEU A 1 100 ? 13.07 -25.891 -24.5 1 98.19 100 LEU A N 1
ATOM 793 C CA . LEU A 1 100 ? 12.594 -25.016 -25.562 1 98.19 100 LEU A CA 1
ATOM 794 C C . LEU A 1 100 ? 12.594 -25.734 -26.906 1 98.19 100 LEU A C 1
ATOM 796 O O . LEU A 1 100 ? 11.742 -25.453 -27.75 1 98.19 100 LEU A O 1
ATOM 800 N N . SER A 1 101 ? 13.508 -26.656 -27.094 1 98 101 SER A N 1
ATOM 801 C CA . SER A 1 101 ? 13.633 -27.375 -28.359 1 98 101 SER A CA 1
ATOM 802 C C . SER A 1 101 ? 12.43 -28.281 -28.609 1 98 101 SER A C 1
ATOM 804 O O . SER A 1 101 ? 12.211 -28.734 -29.734 1 98 101 SER A O 1
ATOM 806 N N . HIS A 1 102 ? 11.625 -28.484 -27.656 1 98.69 102 HIS A N 1
ATOM 807 C CA . HIS A 1 102 ? 10.492 -29.406 -27.766 1 98.69 102 HIS A CA 1
ATOM 808 C C . HIS A 1 102 ? 9.203 -28.656 -28.062 1 98.69 102 HIS A C 1
ATOM 810 O O . HIS A 1 102 ? 8.141 -29.281 -28.203 1 98.69 102 HIS A O 1
ATOM 816 N N . ILE A 1 103 ? 9.25 -27.359 -28.203 1 98.81 103 ILE A N 1
ATOM 817 C CA . ILE A 1 103 ? 8.047 -26.547 -28.359 1 98.81 103 ILE A CA 1
ATOM 818 C C . ILE A 1 103 ? 7.895 -26.141 -29.828 1 98.81 103 ILE A C 1
ATOM 820 O O . ILE A 1 103 ? 8.836 -25.625 -30.438 1 98.81 103 ILE A O 1
ATOM 824 N N . GLN A 1 104 ? 6.754 -26.422 -30.375 1 98.56 104 GLN A N 1
ATOM 825 C CA . GLN A 1 104 ? 6.355 -25.906 -31.672 1 98.56 104 GLN A CA 1
ATOM 826 C C . GLN A 1 104 ? 5.402 -24.719 -31.531 1 98.56 104 GLN A C 1
ATOM 828 O O . GLN A 1 104 ? 4.285 -24.875 -31.016 1 98.56 104 GLN A O 1
ATOM 833 N N . TYR A 1 105 ? 5.852 -23.609 -31.984 1 98.06 105 TYR A N 1
ATOM 834 C CA . TYR A 1 105 ? 5.082 -22.375 -31.844 1 98.06 105 TYR A CA 1
ATOM 835 C C . TYR A 1 105 ? 4.105 -22.203 -33 1 98.06 105 TYR A C 1
ATOM 837 O O . TYR A 1 105 ? 4.211 -22.891 -34 1 98.06 105 TYR A O 1
ATOM 845 N N . ARG A 1 106 ? 3.129 -21.375 -32.781 1 97.75 106 ARG A N 1
ATOM 846 C CA . ARG A 1 106 ? 2.104 -21.047 -33.781 1 97.75 106 ARG A CA 1
ATOM 847 C C . ARG A 1 106 ? 1.393 -22.312 -34.25 1 97.75 106 ARG A C 1
ATOM 849 O O . ARG A 1 106 ? 1.143 -22.469 -35.438 1 97.75 106 ARG A O 1
ATOM 856 N N . LYS A 1 107 ? 1.217 -23.203 -33.375 1 98.25 107 LYS A N 1
ATOM 857 C CA . LYS A 1 107 ? 0.454 -24.438 -33.594 1 98.25 107 LYS A CA 1
ATOM 858 C C . LYS A 1 107 ? -0.729 -24.516 -32.656 1 98.25 107 LYS A C 1
ATOM 860 O O . LYS A 1 107 ? -0.543 -24.625 -31.422 1 98.25 107 LYS A O 1
ATOM 865 N N . GLU A 1 108 ? -1.89 -24.406 -33.156 1 96.88 108 GLU A N 1
ATOM 866 C CA . GLU A 1 108 ? -3.088 -24.5 -32.312 1 96.88 108 GLU A CA 1
ATOM 867 C C . GLU A 1 108 ? -3.721 -25.875 -32.406 1 96.88 108 GLU A C 1
ATOM 869 O O . GLU A 1 108 ? -4.07 -26.344 -33.5 1 96.88 108 GLU A O 1
ATOM 874 N N . VAL A 1 109 ? -3.84 -26.562 -31.281 1 97.81 109 VAL A N 1
ATOM 875 C CA . VAL A 1 109 ? -4.586 -27.812 -31.219 1 97.81 109 VAL A CA 1
ATOM 876 C C . VAL A 1 109 ? -6.074 -27.516 -31.016 1 97.81 109 VAL A C 1
ATOM 878 O O . VAL A 1 109 ? -6.484 -27.031 -29.969 1 97.81 109 VAL A O 1
ATOM 881 N N . VAL A 1 110 ? -6.852 -27.906 -31.953 1 96.19 110 VAL A N 1
ATOM 882 C CA . VAL A 1 110 ? -8.25 -27.5 -31.922 1 96.19 110 VAL A CA 1
ATOM 883 C C . VAL A 1 110 ? -9.109 -28.641 -31.391 1 96.19 110 VAL A C 1
ATOM 885 O O . VAL A 1 110 ? -10.211 -28.422 -30.875 1 96.19 110 VAL A O 1
ATOM 888 N N . GLN A 1 111 ? -8.57 -29.844 -31.562 1 96.69 111 GLN A N 1
ATOM 889 C CA . GLN A 1 111 ? -9.336 -30.984 -31.078 1 96.69 111 GLN A CA 1
ATOM 890 C C . GLN A 1 111 ? -8.414 -32.156 -30.672 1 96.69 111 GLN A C 1
ATOM 892 O O . GLN A 1 111 ? -7.387 -32.375 -31.312 1 96.69 111 GLN A O 1
ATOM 897 N N . VAL A 1 112 ? -8.797 -32.812 -29.656 1 96.5 112 VAL A N 1
ATOM 898 C CA . VAL A 1 112 ? -8.156 -34.031 -29.188 1 96.5 112 VAL A CA 1
ATOM 899 C C . VAL A 1 112 ? -9.195 -35.156 -29.078 1 96.5 112 VAL A C 1
ATOM 901 O O . VAL A 1 112 ? -10.219 -35 -28.406 1 96.5 112 VAL A O 1
ATOM 904 N N . PHE A 1 113 ? -9.016 -36.281 -29.719 1 94.88 113 PHE A N 1
ATOM 905 C CA . PHE A 1 113 ? -9.961 -37.375 -29.625 1 94.88 113 PHE A CA 1
ATOM 906 C C . PHE A 1 113 ? -9.25 -38.719 -29.734 1 94.88 113 PHE A C 1
ATOM 908 O O . PHE A 1 113 ? -8.156 -38.812 -30.297 1 94.88 113 PHE A O 1
ATOM 915 N N . PRO A 1 114 ? -9.883 -39.75 -29.188 1 94.88 114 PRO A N 1
ATOM 916 C CA . PRO A 1 114 ? -9.258 -41.094 -29.25 1 94.88 114 PRO A CA 1
ATOM 917 C C . PRO A 1 114 ? -9.242 -41.656 -30.656 1 94.88 114 PRO A C 1
ATOM 919 O O . PRO A 1 114 ? -10.195 -41.469 -31.422 1 94.88 114 PRO A O 1
ATOM 922 N N . VAL A 1 115 ? -8.195 -42.375 -30.953 1 96.62 115 VAL A N 1
ATOM 923 C CA . VAL A 1 115 ? -8.141 -43.062 -32.25 1 96.62 115 VAL A CA 1
ATOM 924 C C . VAL A 1 115 ? -9.164 -44.188 -32.281 1 96.62 115 VAL A C 1
ATOM 926 O O . VAL A 1 115 ? -9.727 -44.562 -31.234 1 96.62 115 VAL A O 1
ATOM 929 N N . LYS A 1 116 ? -9.375 -44.75 -33.406 1 94.88 116 LYS A N 1
ATOM 930 C CA . LYS A 1 116 ? -10.398 -45.781 -33.594 1 94.88 116 LYS A CA 1
ATOM 931 C C . LYS A 1 116 ? -10.078 -47 -32.75 1 94.88 116 LYS A C 1
ATOM 933 O O . LYS A 1 116 ? -10.984 -47.625 -32.188 1 94.88 116 LYS A O 1
ATOM 938 N N . ASP A 1 117 ? -8.891 -47.344 -32.594 1 95.94 117 ASP A N 1
ATOM 939 C CA . ASP A 1 117 ? -8.492 -48.531 -31.828 1 95.94 117 ASP A CA 1
ATOM 940 C C . ASP A 1 117 ? -8.008 -48.125 -30.422 1 95.94 117 ASP A C 1
ATOM 942 O O . ASP A 1 117 ? -7.051 -48.719 -29.922 1 95.94 117 ASP A O 1
ATOM 946 N N . PHE A 1 118 ? -8.508 -47.156 -29.844 1 94.88 118 PHE A N 1
ATOM 947 C CA . PHE A 1 118 ? -8.102 -46.656 -28.547 1 94.88 118 PHE A CA 1
ATOM 948 C C . PHE A 1 118 ? -8.07 -47.75 -27.5 1 94.88 118 PHE A C 1
ATOM 950 O O . PHE A 1 118 ? -7.176 -47.812 -26.656 1 94.88 118 PHE A O 1
ATOM 957 N N . ASP A 1 119 ? -9 -48.688 -27.531 1 93.12 119 ASP A N 1
ATOM 958 C CA . ASP A 1 119 ? -9.125 -49.75 -26.531 1 93.12 119 ASP A CA 1
ATOM 959 C C . ASP A 1 119 ? -7.875 -50.625 -26.516 1 93.12 119 ASP A C 1
ATOM 961 O O . ASP A 1 119 ? -7.5 -51.156 -25.453 1 93.12 119 ASP A O 1
ATOM 965 N N . THR A 1 120 ? -7.289 -50.688 -27.641 1 94.44 120 THR A N 1
ATOM 966 C CA . THR A 1 120 ? -6.102 -51.531 -27.719 1 94.44 120 THR A CA 1
ATOM 967 C C . THR A 1 120 ? -4.832 -50.688 -27.641 1 94.44 120 THR A C 1
ATOM 969 O O . THR A 1 120 ? -3.891 -51.031 -26.922 1 94.44 120 THR A O 1
ATOM 972 N N . SER A 1 121 ? -4.82 -49.562 -28.297 1 94.38 121 SER A N 1
ATOM 973 C CA . SER A 1 121 ? -3.586 -48.812 -28.438 1 94.38 121 SER A CA 1
ATOM 974 C C . SER A 1 121 ? -3.453 -47.75 -27.328 1 94.38 121 SER A C 1
ATOM 976 O O . SER A 1 121 ? -2.34 -47.406 -26.938 1 94.38 121 SER A O 1
ATOM 978 N N . GLY A 1 122 ? -4.594 -47.188 -26.859 1 94.5 122 GLY A N 1
ATOM 979 C CA . GLY A 1 122 ? -4.598 -46.094 -25.906 1 94.5 122 GLY A CA 1
ATOM 980 C C . GLY A 1 122 ? -4.121 -44.781 -26.5 1 94.5 122 GLY A C 1
ATOM 981 O O . GLY A 1 122 ? -3.791 -43.844 -25.781 1 94.5 122 GLY A O 1
ATOM 982 N N . LYS A 1 123 ? -4.098 -44.625 -27.812 1 97.5 123 LYS A N 1
ATOM 983 C CA . LYS A 1 123 ? -3.516 -43.469 -28.5 1 97.5 123 LYS A CA 1
ATOM 984 C C . LYS A 1 123 ? -4.57 -42.406 -28.766 1 97.5 123 LYS A C 1
ATOM 986 O O . LYS A 1 123 ? -5.77 -42.688 -28.719 1 97.5 123 LYS A O 1
ATOM 991 N N . TRP A 1 124 ? -4.062 -41.25 -29.031 1 97.69 124 TRP A N 1
ATOM 992 C CA . TRP A 1 124 ? -4.918 -40.062 -29.266 1 97.69 124 TRP A CA 1
ATOM 993 C C . TRP A 1 124 ? -4.562 -39.406 -30.594 1 97.69 124 TRP A C 1
ATOM 995 O O . TRP A 1 124 ? -3.402 -39.406 -31 1 97.69 124 TRP A O 1
ATOM 1005 N N . LEU A 1 125 ? -5.645 -38.875 -31.203 1 98.12 125 LEU A N 1
ATOM 1006 C CA . LEU A 1 125 ? -5.477 -38.094 -32.438 1 98.12 125 LEU A CA 1
ATOM 1007 C C . LEU A 1 125 ? -5.672 -36.625 -32.156 1 98.12 125 LEU A C 1
ATOM 1009 O O . LEU A 1 125 ? -6.691 -36.219 -31.594 1 98.12 125 LEU A O 1
ATOM 1013 N N . LEU A 1 126 ? -4.648 -35.781 -32.5 1 98.44 126 LEU A N 1
ATOM 1014 C CA . LEU A 1 126 ? -4.715 -34.344 -32.344 1 98.44 126 LEU A CA 1
ATOM 1015 C C . LEU A 1 126 ? -4.926 -33.656 -33.719 1 98.44 126 LEU A C 1
ATOM 1017 O O . LEU A 1 126 ? -4.25 -34 -34.688 1 98.44 126 LEU A O 1
ATOM 1021 N N . LYS A 1 127 ? -5.914 -32.812 -33.75 1 98.44 127 LYS A N 1
ATOM 1022 C CA . LYS A 1 127 ? -6.055 -31.906 -34.875 1 98.44 127 LYS A CA 1
ATOM 1023 C C . LYS A 1 127 ? -5.328 -30.594 -34.625 1 98.44 127 LYS A C 1
ATOM 1025 O O . LYS A 1 127 ? -5.691 -29.844 -33.719 1 98.44 127 LYS A O 1
ATOM 1030 N N . ILE A 1 128 ? -4.277 -30.297 -35.438 1 98.5 128 ILE A N 1
ATOM 1031 C CA . ILE A 1 128 ? -3.379 -29.156 -35.219 1 98.5 128 ILE A CA 1
ATOM 1032 C C . ILE A 1 128 ? -3.465 -28.188 -36.406 1 98.5 128 ILE A C 1
ATOM 1034 O O . ILE A 1 128 ? -3.342 -28.594 -37.562 1 98.5 128 ILE A O 1
ATOM 1038 N N . VAL A 1 129 ? -3.699 -26.969 -36.125 1 98.06 129 VAL A N 1
ATOM 1039 C CA . VAL A 1 129 ? -3.721 -25.938 -37.125 1 98.06 129 VAL A CA 1
ATOM 1040 C C . VAL A 1 129 ? -2.428 -25.125 -37.062 1 98.06 129 VAL A C 1
ATOM 1042 O O . VAL A 1 129 ? -2.072 -24.594 -36.031 1 98.06 129 VAL A O 1
ATOM 1045 N N . ASP A 1 130 ? -1.695 -25.047 -38.125 1 97.94 130 ASP A N 1
ATOM 1046 C CA . ASP A 1 130 ? -0.574 -24.125 -38.25 1 97.94 130 ASP A CA 1
ATOM 1047 C C . ASP A 1 130 ? -1.063 -22.688 -38.5 1 97.94 130 ASP A C 1
ATOM 1049 O O . ASP A 1 130 ? -1.601 -22.391 -39.562 1 97.94 130 ASP A O 1
ATOM 1053 N N . LEU A 1 131 ? -0.803 -21.875 -37.594 1 96.06 131 LEU A N 1
ATOM 1054 C CA . LEU A 1 131 ? -1.39 -20.547 -37.656 1 96.06 131 LEU A CA 1
ATOM 1055 C C . LEU A 1 131 ? -0.627 -19.656 -38.625 1 96.06 131 LEU A C 1
ATOM 1057 O O . LEU A 1 131 ? -1.114 -18.594 -39 1 96.06 131 LEU A O 1
ATOM 1061 N N . LYS A 1 132 ? 0.519 -20.062 -39.031 1 95.38 132 LYS A N 1
ATOM 1062 C CA . LYS A 1 132 ? 1.256 -19.344 -40.062 1 95.38 132 LYS A CA 1
ATOM 1063 C C . LYS A 1 132 ? 0.705 -19.641 -41.469 1 95.38 132 LYS A C 1
ATOM 1065 O O . LYS A 1 132 ? 0.521 -18.734 -42.281 1 95.38 132 LYS A O 1
ATOM 1070 N N . THR A 1 133 ? 0.375 -20.891 -41.781 1 96.19 133 THR A N 1
ATOM 1071 C CA . THR A 1 133 ? -0.015 -21.312 -43.125 1 96.19 133 THR A CA 1
ATOM 1072 C C . THR A 1 133 ? -1.523 -21.531 -43.188 1 96.19 133 THR A C 1
ATOM 1074 O O . THR A 1 133 ? -2.094 -21.547 -44.281 1 96.19 133 THR A O 1
ATOM 1077 N N . GLY A 1 134 ? -2.148 -21.812 -42.062 1 96 134 GLY A N 1
ATOM 1078 C CA . GLY A 1 134 ? -3.568 -22.125 -42.031 1 96 134 GLY A CA 1
ATOM 1079 C C . GLY A 1 134 ? -3.865 -23.594 -42.312 1 96 134 GLY A C 1
ATOM 1080 O O . GLY A 1 134 ? -5.023 -24.016 -42.25 1 96 134 GLY A O 1
ATOM 1081 N N . GLN A 1 135 ? -2.881 -24.391 -42.5 1 97.06 135 GLN A N 1
ATOM 1082 C CA . GLN A 1 135 ? -3.057 -25.797 -42.812 1 97.06 135 GLN A CA 1
ATOM 1083 C C . GLN A 1 135 ? -3.365 -26.609 -41.562 1 97.06 135 GLN A C 1
ATOM 1085 O O . GLN A 1 135 ? -2.779 -26.375 -40.5 1 97.06 135 GLN A O 1
ATOM 1090 N N . MET A 1 136 ? -4.301 -27.484 -41.688 1 97.19 136 MET A N 1
ATOM 1091 C CA . MET A 1 136 ? -4.66 -28.406 -40.625 1 97.19 136 MET A CA 1
ATOM 1092 C C . MET A 1 136 ? -4.035 -29.781 -40.844 1 97.19 136 MET A C 1
ATOM 1094 O O . MET A 1 136 ? -4 -30.281 -41.969 1 97.19 136 MET A O 1
ATOM 1098 N N . ASN A 1 137 ? -3.451 -30.297 -39.812 1 96.5 137 ASN A N 1
ATOM 1099 C CA . ASN A 1 137 ? -2.855 -31.625 -39.844 1 96.5 137 ASN A CA 1
ATOM 1100 C C . ASN A 1 137 ? -3.279 -32.469 -38.656 1 96.5 137 ASN A C 1
ATOM 1102 O O . ASN A 1 137 ? -3.666 -31.922 -37.625 1 96.5 137 ASN A O 1
ATOM 1106 N N . GLU A 1 138 ? -3.232 -33.781 -38.844 1 97.88 138 GLU A N 1
ATOM 1107 C CA . GLU A 1 138 ? -3.543 -34.719 -37.781 1 97.88 138 GLU A CA 1
ATOM 1108 C C . GLU A 1 138 ? -2.318 -35.562 -37.375 1 97.88 138 GLU A C 1
ATOM 1110 O O . GLU A 1 138 ? -1.559 -36 -38.25 1 97.88 138 GLU A O 1
ATOM 1115 N N . GLN A 1 139 ? -2.123 -35.688 -36.125 1 98.25 139 GLN A N 1
ATOM 1116 C CA . GLN A 1 139 ? -1.005 -36.469 -35.625 1 98.25 139 GLN A CA 1
ATOM 1117 C C . GLN A 1 139 ? -1.445 -37.344 -34.469 1 98.25 139 GLN A C 1
ATOM 1119 O O . GLN A 1 139 ? -2.258 -36.938 -33.656 1 98.25 139 GLN A O 1
ATOM 1124 N N . GLU A 1 140 ? -0.864 -38.562 -34.406 1 98.25 140 GLU A N 1
ATOM 1125 C CA . GLU A 1 140 ? -1.167 -39.5 -33.344 1 98.25 140 GLU A CA 1
ATOM 1126 C C . GLU A 1 140 ? -0.096 -39.469 -32.25 1 98.25 140 GLU A C 1
ATOM 1128 O O . GLU A 1 140 ? 1.094 -39.344 -32.562 1 98.25 140 GLU A O 1
ATOM 1133 N N . PHE A 1 141 ? -0.507 -39.656 -31.078 1 98.62 141 PHE A N 1
ATOM 1134 C CA . PHE A 1 141 ? 0.397 -39.688 -29.922 1 98.62 141 PHE A CA 1
ATOM 1135 C C . PHE A 1 141 ? 0.004 -40.812 -28.969 1 98.62 141 PHE A C 1
ATOM 1137 O O . PHE A 1 141 ? -1.161 -41.219 -28.906 1 98.62 141 PHE A O 1
ATOM 1144 N N . ASP A 1 142 ? 1 -41.312 -28.203 1 98.12 142 ASP A N 1
ATOM 1145 C CA . ASP A 1 142 ? 0.774 -42.375 -27.203 1 98.12 142 ASP A CA 1
ATOM 1146 C C . ASP A 1 142 ? 0.123 -41.812 -25.938 1 98.12 142 ASP A C 1
ATOM 1148 O O . ASP A 1 142 ? -0.472 -42.531 -25.156 1 98.12 142 ASP A O 1
ATOM 1152 N N . GLY A 1 143 ? 0.177 -40.562 -25.672 1 97.44 143 GLY A N 1
ATOM 1153 C CA . GLY A 1 143 ? -0.398 -39.844 -24.547 1 97.44 143 GLY A CA 1
ATOM 1154 C C . GLY A 1 143 ? -0.494 -38.344 -24.781 1 97.44 143 GLY A C 1
ATOM 1155 O O . GLY A 1 143 ? 0.194 -37.812 -25.641 1 97.44 143 GLY A O 1
ATOM 1156 N N . VAL A 1 144 ? -1.391 -37.719 -24 1 97.94 144 VAL A N 1
ATOM 1157 C CA . VAL A 1 144 ? -1.63 -36.281 -24.141 1 97.94 144 VAL A CA 1
ATOM 1158 C C . VAL A 1 144 ? -1.703 -35.625 -22.766 1 97.94 144 VAL A C 1
ATOM 1160 O O . VAL A 1 144 ? -2.326 -36.156 -21.844 1 97.94 144 VAL A O 1
ATOM 1163 N N . MET A 1 145 ? -0.969 -34.531 -22.578 1 98.06 145 MET A N 1
ATOM 1164 C CA . MET A 1 145 ? -1.114 -33.656 -21.422 1 98.06 145 MET A CA 1
ATOM 1165 C C . MET A 1 145 ? -1.687 -32.312 -21.812 1 98.06 145 MET A C 1
ATOM 1167 O O . MET A 1 145 ? -1.053 -31.547 -22.547 1 98.06 145 MET A O 1
ATOM 1171 N N . ILE A 1 146 ? -2.867 -32.031 -21.312 1 96.25 146 ILE A N 1
ATOM 1172 C CA . ILE A 1 146 ? -3.518 -30.766 -21.594 1 96.25 146 ILE A CA 1
ATOM 1173 C C . ILE A 1 146 ? -3.059 -29.719 -20.578 1 96.25 146 ILE A C 1
ATOM 1175 O O . ILE A 1 146 ? -3.365 -29.828 -19.375 1 96.25 146 ILE A O 1
ATOM 1179 N N . CYS A 1 147 ? -2.332 -28.688 -21.031 1 96.5 147 CYS A N 1
ATOM 1180 C CA . CYS A 1 147 ? -1.748 -27.641 -20.203 1 96.5 147 CYS A CA 1
ATOM 1181 C C . CYS A 1 147 ? -2.178 -26.266 -20.672 1 96.5 147 CYS A C 1
ATOM 1183 O O . CYS A 1 147 ? -1.367 -25.328 -20.703 1 96.5 147 CYS A O 1
ATOM 1185 N N . THR A 1 148 ? -3.412 -26.031 -20.969 1 92.19 148 THR A N 1
ATOM 1186 C CA . THR A 1 148 ? -3.881 -24.812 -21.625 1 92.19 148 THR A CA 1
ATOM 1187 C C . THR A 1 148 ? -4.23 -23.75 -20.578 1 92.19 148 THR A C 1
ATOM 1189 O O . THR A 1 148 ? -4.426 -22.578 -20.922 1 92.19 148 THR A O 1
ATOM 1192 N N . GLY A 1 149 ? -4.246 -24.094 -19.344 1 86.44 149 GLY A N 1
ATOM 1193 C CA . GLY A 1 149 ? -4.59 -23.125 -18.312 1 86.44 149 GLY A CA 1
ATOM 1194 C C . GLY A 1 149 ? -6.086 -22.922 -18.156 1 86.44 149 GLY A C 1
ATOM 1195 O O . GLY A 1 149 ? -6.859 -23.266 -19.047 1 86.44 149 GLY A O 1
ATOM 1196 N N . ARG A 1 150 ? -6.539 -22.266 -17.062 1 81.06 150 ARG A N 1
ATOM 1197 C CA . ARG A 1 150 ? -7.957 -22.109 -16.75 1 81.06 150 ARG A CA 1
ATOM 1198 C C . ARG A 1 150 ? -8.398 -20.656 -16.859 1 81.06 150 ARG A C 1
ATOM 1200 O O . ARG A 1 150 ? -9.57 -20.344 -16.625 1 81.06 150 ARG A O 1
ATOM 1207 N N . LEU A 1 151 ? -7.523 -19.797 -17.203 1 75.38 151 LEU A N 1
ATOM 1208 C CA . LEU A 1 151 ? -7.82 -18.375 -17.141 1 75.38 151 LEU A CA 1
ATOM 1209 C C . LEU A 1 151 ? -8.023 -17.797 -18.531 1 75.38 151 LEU A C 1
ATOM 1211 O O . LEU A 1 151 ? -7.668 -16.641 -18.781 1 75.38 151 LEU A O 1
ATOM 1215 N N . SER A 1 152 ? -8.633 -18.531 -19.406 1 76.94 152 SER A N 1
ATOM 1216 C CA . SER A 1 152 ? -8.734 -18.062 -20.781 1 76.94 152 SER A CA 1
ATOM 1217 C C . SER A 1 152 ? -10.156 -17.625 -21.125 1 76.94 152 SER A C 1
ATOM 1219 O O . SER A 1 152 ? -10.375 -16.828 -22.031 1 76.94 152 SER A O 1
ATOM 1221 N N . GLN A 1 153 ? -11.102 -18.078 -20.375 1 80.19 153 GLN A N 1
ATOM 1222 C CA . GLN A 1 153 ? -12.484 -17.75 -20.672 1 80.19 153 GLN A CA 1
ATOM 1223 C C . GLN A 1 153 ? -13.109 -16.906 -19.578 1 80.19 153 GLN A C 1
ATOM 1225 O O . GLN A 1 153 ? -13.602 -17.438 -18.578 1 80.19 153 GLN A O 1
ATOM 1230 N N . ALA A 1 154 ? -13.266 -15.609 -19.906 1 84.5 154 ALA A N 1
ATOM 1231 C CA . ALA A 1 154 ? -13.812 -14.672 -18.922 1 84.5 154 ALA A CA 1
ATOM 1232 C C . ALA A 1 154 ? -15.273 -14.984 -18.609 1 84.5 154 ALA A C 1
ATOM 1234 O O . ALA A 1 154 ? -16.047 -15.32 -19.516 1 84.5 154 ALA A O 1
ATOM 1235 N N . TYR A 1 155 ? -15.641 -14.852 -17.375 1 86.56 155 TYR A N 1
ATOM 1236 C CA . TYR A 1 155 ? -17.031 -15.016 -16.953 1 86.56 155 TYR A CA 1
ATOM 1237 C C . TYR A 1 155 ? -17.672 -13.664 -16.656 1 86.56 155 TYR A C 1
ATOM 1239 O O . TYR A 1 155 ? -17.188 -12.906 -15.82 1 86.56 155 TYR A O 1
ATOM 1247 N N . ILE A 1 156 ? -18.672 -13.273 -17.359 1 87.88 156 ILE A N 1
ATOM 1248 C CA . ILE A 1 156 ? -19.438 -12.055 -17.125 1 87.88 156 ILE A CA 1
ATOM 1249 C C . ILE A 1 156 ? -20.875 -12.414 -16.766 1 87.88 156 ILE A C 1
ATOM 1251 O O . ILE A 1 156 ? -21.641 -12.883 -17.625 1 87.88 156 ILE A O 1
ATOM 1255 N N . PRO A 1 157 ? -21.219 -12.18 -15.555 1 85.81 157 PRO A N 1
ATOM 1256 C CA . PRO A 1 157 ? -22.594 -12.523 -15.164 1 85.81 157 PRO A CA 1
ATOM 1257 C C . PRO A 1 157 ? -23.641 -11.578 -15.766 1 85.81 157 PRO A C 1
ATOM 1259 O O . PRO A 1 157 ? -23.297 -10.461 -16.156 1 85.81 157 PRO A O 1
ATOM 1262 N N . THR A 1 158 ? -24.781 -12.133 -15.789 1 82.69 158 THR A N 1
ATOM 1263 C CA . THR A 1 158 ? -25.891 -11.273 -16.172 1 82.69 158 THR A CA 1
ATOM 1264 C C . THR A 1 158 ? -26.266 -10.312 -15.055 1 82.69 158 THR A C 1
ATOM 1266 O O . THR A 1 158 ? -26.375 -10.711 -13.891 1 82.69 158 THR A O 1
ATOM 1269 N N . THR A 1 159 ? -26.281 -9.023 -15.359 1 82.31 159 THR A N 1
ATOM 1270 C CA . THR A 1 159 ? -26.641 -8 -14.383 1 82.31 159 THR A CA 1
ATOM 1271 C C . THR A 1 159 ? -27.891 -7.254 -14.828 1 82.31 159 THR A C 1
ATOM 1273 O O . THR A 1 159 ? -28.078 -6.969 -16.016 1 82.31 159 THR A O 1
ATOM 1276 N N . PRO A 1 160 ? -28.719 -6.957 -13.867 1 82.25 160 PRO A N 1
ATOM 1277 C CA . PRO A 1 160 ? -29.984 -6.309 -14.227 1 82.25 160 PRO A CA 1
ATOM 1278 C C . PRO A 1 160 ? -29.781 -4.973 -14.93 1 82.25 160 PRO A C 1
ATOM 1280 O O . PRO A 1 160 ? -29.031 -4.125 -14.453 1 82.25 160 PRO A O 1
ATOM 1283 N N . ASN A 1 161 ? -30.422 -4.758 -16.062 1 87.19 161 ASN A N 1
ATOM 1284 C CA . ASN A 1 161 ? -30.516 -3.498 -16.781 1 87.19 161 ASN A CA 1
ATOM 1285 C C . ASN A 1 161 ? -29.156 -3.051 -17.312 1 87.19 161 ASN A C 1
ATOM 1287 O O . ASN A 1 161 ? -28.906 -1.853 -17.453 1 87.19 161 ASN A O 1
ATOM 1291 N N . ARG A 1 162 ? -28.234 -3.949 -17.453 1 87.88 162 ARG A N 1
ATOM 1292 C CA . ARG A 1 162 ? -26.906 -3.592 -17.953 1 87.88 162 ARG A CA 1
ATOM 1293 C C . ARG A 1 162 ? -27 -2.996 -19.359 1 87.88 162 ARG A C 1
ATOM 1295 O O . ARG A 1 162 ? -26.188 -2.146 -19.719 1 87.88 162 ARG A O 1
ATOM 1302 N N . GLU A 1 163 ? -27.953 -3.357 -20.047 1 89.69 163 GLU A N 1
ATOM 1303 C CA . GLU A 1 163 ? -28.156 -2.879 -21.406 1 89.69 163 GLU A CA 1
ATOM 1304 C C . GLU A 1 163 ? -28.375 -1.371 -21.438 1 89.69 163 GLU A C 1
ATOM 1306 O O . GLU A 1 163 ? -28.141 -0.721 -22.453 1 89.69 163 GLU A O 1
ATOM 1311 N N . ASN A 1 164 ? -28.828 -0.853 -20.297 1 90.81 164 ASN A N 1
ATOM 1312 C CA . ASN A 1 164 ? -29.094 0.58 -20.203 1 90.81 164 ASN A CA 1
ATOM 1313 C C . ASN A 1 164 ? -27.812 1.375 -20.031 1 90.81 164 ASN A C 1
ATOM 1315 O O . ASN A 1 164 ? -27.781 2.584 -20.266 1 90.81 164 ASN A O 1
ATOM 1319 N N . PHE A 1 165 ? -26.812 0.71 -19.578 1 94.38 165 PHE A N 1
ATOM 1320 C CA . PHE A 1 165 ? -25.562 1.398 -19.266 1 94.38 165 PHE A CA 1
ATOM 1321 C C . PHE A 1 165 ? -24.844 1.804 -20.531 1 94.38 165 PHE A C 1
ATOM 1323 O O . PHE A 1 165 ? -24.609 0.971 -21.422 1 94.38 165 PHE A O 1
ATOM 1330 N N . ARG A 1 166 ? -24.469 3.08 -20.688 1 95 166 ARG A N 1
ATOM 1331 C CA . ARG A 1 166 ? -23.859 3.607 -21.906 1 95 166 ARG A CA 1
ATOM 1332 C C . ARG A 1 166 ? -22.344 3.67 -21.781 1 95 166 ARG A C 1
ATOM 1334 O O . ARG A 1 166 ? -21.641 3.906 -22.766 1 95 166 ARG A O 1
ATOM 1341 N N . GLY A 1 167 ? -21.844 3.484 -20.547 1 94.44 167 GLY A N 1
ATOM 1342 C CA . GLY A 1 167 ? -20.406 3.518 -20.359 1 94.44 167 GLY A CA 1
ATOM 1343 C C . GLY A 1 167 ? -19.719 2.266 -20.875 1 94.44 167 GLY A C 1
ATOM 1344 O O . GLY A 1 167 ? -20.359 1.383 -21.438 1 94.44 167 GLY A O 1
ATOM 1345 N N . LYS A 1 168 ? -18.438 2.205 -20.75 1 95 168 LYS A N 1
ATOM 1346 C CA . LYS A 1 168 ? -17.641 1.069 -21.172 1 95 168 LYS A CA 1
ATOM 1347 C C . LYS A 1 168 ? -17.734 -0.091 -20.188 1 95 168 LYS A C 1
ATOM 1349 O O . LYS A 1 168 ? -17.75 0.118 -18.984 1 95 168 LYS A O 1
ATOM 1354 N N . VAL A 1 169 ? -17.859 -1.276 -20.719 1 94.06 169 VAL A N 1
ATOM 1355 C CA . VAL A 1 169 ? -17.922 -2.492 -19.906 1 94.06 169 VAL A CA 1
ATOM 1356 C C . VAL A 1 169 ? -16.75 -3.406 -20.281 1 94.06 169 VAL A C 1
ATOM 1358 O O . VAL A 1 169 ? -16.578 -3.758 -21.453 1 94.06 169 VAL A O 1
ATOM 1361 N N . LEU A 1 170 ? -15.977 -3.785 -19.266 1 93.38 170 LEU A N 1
ATOM 1362 C CA . LEU A 1 170 ? -14.789 -4.602 -19.484 1 93.38 170 LEU A CA 1
ATOM 1363 C C . LEU A 1 170 ? -14.711 -5.727 -18.453 1 93.38 170 LEU A C 1
ATOM 1365 O O . LEU A 1 170 ? -15.422 -5.703 -17.453 1 93.38 170 LEU A O 1
ATOM 1369 N N . HIS A 1 171 ? -13.961 -6.73 -18.812 1 93.56 171 HIS A N 1
ATOM 1370 C CA . HIS A 1 171 ? -13.484 -7.727 -17.859 1 93.56 171 HIS A CA 1
ATOM 1371 C C . HIS A 1 171 ? -12.023 -7.496 -17.5 1 93.56 171 HIS A C 1
ATOM 1373 O O . HIS A 1 171 ? -11.266 -6.941 -18.297 1 93.56 171 HIS A O 1
ATOM 1379 N N . THR A 1 172 ? -11.617 -7.91 -16.297 1 92.56 172 THR A N 1
ATOM 1380 C CA . THR A 1 172 ? -10.25 -7.676 -15.836 1 92.56 172 THR A CA 1
ATOM 1381 C C . THR A 1 172 ? -9.25 -8.305 -16.797 1 92.56 172 THR A C 1
ATOM 1383 O O . THR A 1 172 ? -8.102 -7.855 -16.891 1 92.56 172 THR A O 1
ATOM 1386 N N . GLN A 1 173 ? -9.68 -9.297 -17.5 1 89.38 173 GLN A N 1
ATOM 1387 C CA . GLN A 1 173 ? -8.805 -9.953 -18.469 1 89.38 173 GLN A CA 1
ATOM 1388 C C . GLN A 1 173 ? -8.305 -8.961 -19.516 1 89.38 173 GLN A C 1
ATOM 1390 O O . GLN A 1 173 ? -7.176 -9.078 -20 1 89.38 173 GLN A O 1
ATOM 1395 N N . SER A 1 174 ? -9.102 -7.941 -19.781 1 88.88 174 SER A N 1
ATOM 1396 C CA . SER A 1 174 ? -8.766 -6.992 -20.844 1 88.88 174 SER A CA 1
ATOM 1397 C C . SER A 1 174 ? -8.008 -5.789 -20.281 1 88.88 174 SER A C 1
ATOM 1399 O O . SER A 1 174 ? -7.59 -4.91 -21.031 1 88.88 174 SER A O 1
ATOM 1401 N N . LEU A 1 175 ? -7.828 -5.75 -19 1 89.69 175 LEU A N 1
ATOM 1402 C CA . LEU A 1 175 ? -7.102 -4.648 -18.391 1 89.69 175 LEU A CA 1
ATOM 1403 C C . LEU A 1 175 ? -5.605 -4.758 -18.656 1 89.69 175 LEU A C 1
ATOM 1405 O O . LEU A 1 175 ? -4.992 -5.785 -18.359 1 89.69 175 LEU A O 1
ATOM 1409 N N . LYS A 1 176 ? -5.031 -3.742 -19.25 1 87.56 176 LYS A N 1
ATOM 1410 C CA . LYS A 1 176 ? -3.607 -3.789 -19.578 1 87.56 176 LYS A CA 1
ATOM 1411 C C . LYS A 1 176 ? -2.861 -2.619 -18.938 1 87.56 176 LYS A C 1
ATOM 1413 O O . LYS A 1 176 ? -1.798 -2.803 -18.344 1 87.56 176 LYS A O 1
ATOM 1418 N N . THR A 1 177 ? -3.473 -1.424 -19.078 1 83.88 177 THR A N 1
ATOM 1419 C CA . THR A 1 177 ? -2.869 -0.218 -18.516 1 83.88 177 THR A CA 1
ATOM 1420 C C . THR A 1 177 ? -3.906 0.604 -17.75 1 83.88 177 THR A C 1
ATOM 1422 O O . THR A 1 177 ? -5.109 0.362 -17.875 1 83.88 177 THR A O 1
ATOM 1425 N N . THR A 1 178 ? -3.438 1.516 -16.969 1 85.94 178 THR A N 1
ATOM 1426 C CA . THR A 1 178 ? -4.352 2.268 -16.125 1 85.94 178 THR A CA 1
ATOM 1427 C C . THR A 1 178 ? -4.594 3.664 -16.688 1 85.94 178 THR A C 1
ATOM 1429 O O . THR A 1 178 ? -5.52 4.359 -16.266 1 85.94 178 THR A O 1
ATOM 1432 N N . GLU A 1 179 ? -3.832 4.086 -17.672 1 83.69 179 GLU A N 1
ATOM 1433 C CA . GLU A 1 179 ? -3.902 5.445 -18.203 1 83.69 179 GLU A CA 1
ATOM 1434 C C . GLU A 1 179 ? -5.273 5.73 -18.797 1 83.69 179 GLU A C 1
ATOM 1436 O O . GLU A 1 179 ? -5.75 6.867 -18.766 1 83.69 179 GLU A O 1
ATOM 1441 N N . GLU A 1 180 ? -5.906 4.73 -19.297 1 88.69 180 GLU A N 1
ATOM 1442 C CA . GLU A 1 180 ? -7.188 4.91 -19.969 1 88.69 180 GLU A CA 1
ATOM 1443 C C . GLU A 1 180 ? -8.289 5.258 -18.969 1 88.69 180 GLU A C 1
ATOM 1445 O O . GLU A 1 180 ? -9.375 5.699 -19.375 1 88.69 180 GLU A O 1
ATOM 1450 N N . PHE A 1 181 ? -8.008 5.156 -17.719 1 93.44 181 PHE A N 1
ATOM 1451 C CA . PHE A 1 181 ? -9.031 5.383 -16.719 1 93.44 181 PHE A CA 1
ATOM 1452 C C . PHE A 1 181 ? -8.82 6.723 -16.016 1 93.44 181 PHE A C 1
ATOM 1454 O O . PHE A 1 181 ? -9.5 7.031 -15.031 1 93.44 181 PHE A O 1
ATOM 1461 N N . GLU A 1 182 ? -7.891 7.516 -16.484 1 90.5 182 GLU A N 1
ATOM 1462 C CA . GLU A 1 182 ? -7.582 8.797 -15.859 1 90.5 182 GLU A CA 1
ATOM 1463 C C . GLU A 1 182 ? -8.82 9.688 -15.781 1 90.5 182 GLU A C 1
ATOM 1465 O O . GLU A 1 182 ? -9.531 9.867 -16.766 1 90.5 182 GLU A O 1
ATOM 1470 N N . ASN A 1 183 ? -9.156 10.18 -14.57 1 92.38 183 ASN A N 1
ATOM 1471 C CA . ASN A 1 183 ? -10.211 11.133 -14.273 1 92.38 183 ASN A CA 1
ATOM 1472 C C . ASN A 1 183 ? -11.594 10.547 -14.523 1 92.38 183 ASN A C 1
ATOM 1474 O O . ASN A 1 183 ? -12.547 11.281 -14.789 1 92.38 183 ASN A O 1
ATOM 1478 N N . LEU A 1 184 ? -11.719 9.188 -14.539 1 96.75 184 LEU A N 1
ATOM 1479 C CA . LEU A 1 184 ? -13.008 8.523 -14.734 1 96.75 184 LEU A CA 1
ATOM 1480 C C . LEU A 1 184 ? -13.5 7.902 -13.43 1 96.75 184 LEU A C 1
ATOM 1482 O O . LEU A 1 184 ? -12.703 7.617 -12.531 1 96.75 184 LEU A O 1
ATOM 1486 N N . ASN A 1 185 ? -14.781 7.801 -13.328 1 98.06 185 ASN A N 1
ATOM 1487 C CA . ASN A 1 185 ? -15.398 6.992 -12.289 1 98.06 185 ASN A CA 1
ATOM 1488 C C . ASN A 1 185 ? -15.516 5.531 -12.703 1 98.06 185 ASN A C 1
ATOM 1490 O O . ASN A 1 185 ? -16.219 5.211 -13.672 1 98.06 185 ASN A O 1
ATOM 1494 N N . VAL A 1 186 ? -14.867 4.664 -12 1 98.19 186 VAL A N 1
ATOM 1495 C CA . VAL A 1 186 ? -14.758 3.268 -12.414 1 98.19 186 VAL A CA 1
ATOM 1496 C C . VAL A 1 186 ? -15.406 2.367 -11.359 1 98.19 186 VAL A C 1
ATOM 1498 O O . VAL A 1 186 ? -15.141 2.518 -10.164 1 98.19 186 VAL A O 1
ATOM 1501 N N . LEU A 1 187 ? -16.25 1.511 -11.789 1 98 187 LEU A N 1
ATOM 1502 C CA . LEU A 1 187 ? -16.844 0.491 -10.93 1 98 187 LEU A CA 1
ATOM 1503 C C . LEU A 1 187 ? -16.219 -0.875 -11.195 1 98 187 LEU A C 1
ATOM 1505 O O . LEU A 1 187 ? -16.219 -1.345 -12.336 1 98 187 LEU A O 1
ATOM 1509 N N . ILE A 1 188 ? -15.68 -1.461 -10.234 1 97.94 188 ILE A N 1
ATOM 1510 C CA . ILE A 1 188 ? -15.148 -2.82 -10.305 1 97.94 188 ILE A CA 1
ATOM 1511 C C . ILE A 1 188 ? -16.078 -3.771 -9.539 1 97.94 188 ILE A C 1
ATOM 1513 O O . ILE A 1 188 ? -16.406 -3.529 -8.375 1 97.94 188 ILE A O 1
ATOM 1517 N N . ILE A 1 189 ? -16.484 -4.832 -10.156 1 96.75 189 ILE A N 1
ATOM 1518 C CA . ILE A 1 189 ? -17.391 -5.801 -9.555 1 96.75 189 ILE A CA 1
ATOM 1519 C C . ILE A 1 189 ? -16.625 -7.074 -9.203 1 96.75 189 ILE A C 1
ATOM 1521 O O . ILE A 1 189 ? -16.094 -7.754 -10.086 1 96.75 189 ILE A O 1
ATOM 1525 N N . GLY A 1 190 ? -16.547 -7.398 -7.957 1 94.75 190 GLY A N 1
ATOM 1526 C CA . GLY A 1 190 ? -15.805 -8.547 -7.449 1 94.75 190 GLY A CA 1
ATOM 1527 C C . GLY A 1 190 ? -14.922 -8.203 -6.262 1 94.75 190 GLY A C 1
ATOM 1528 O O . GLY A 1 190 ? -14.672 -7.031 -5.984 1 94.75 190 GLY A O 1
ATOM 1529 N N . SER A 1 191 ? -14.492 -9.234 -5.555 1 92.88 191 SER A N 1
ATOM 1530 C CA . SER A 1 191 ? -13.648 -8.992 -4.387 1 92.88 191 SER A CA 1
ATOM 1531 C C . SER A 1 191 ? -12.492 -9.977 -4.324 1 92.88 191 SER A C 1
ATOM 1533 O O . SER A 1 191 ? -11.938 -10.227 -3.254 1 92.88 191 SER A O 1
ATOM 1535 N N . GLY A 1 192 ? -12.094 -10.594 -5.422 1 93.81 192 GLY A N 1
ATOM 1536 C CA . GLY A 1 192 ? -10.93 -11.461 -5.496 1 93.81 192 GLY A CA 1
ATOM 1537 C C . GLY A 1 192 ? -9.633 -10.703 -5.703 1 93.81 192 GLY A C 1
ATOM 1538 O O . GLY A 1 192 ? -9.594 -9.477 -5.566 1 93.81 192 GLY A O 1
ATOM 1539 N N . ASN A 1 193 ? -8.602 -11.445 -6 1 94.25 193 ASN A N 1
ATOM 1540 C CA . ASN A 1 193 ? -7.285 -10.844 -6.184 1 94.25 193 ASN A CA 1
ATOM 1541 C C . ASN A 1 193 ? -7.266 -9.891 -7.371 1 94.25 193 ASN A C 1
ATOM 1543 O O . ASN A 1 193 ? -6.707 -8.789 -7.285 1 94.25 193 ASN A O 1
ATOM 1547 N N . SER A 1 194 ? -7.84 -10.289 -8.422 1 94.12 194 SER A N 1
ATOM 1548 C CA . SER A 1 194 ? -7.863 -9.453 -9.617 1 94.12 194 SER A CA 1
ATOM 1549 C C . SER A 1 194 ? -8.602 -8.141 -9.359 1 94.12 194 SER A C 1
ATOM 1551 O O . SER A 1 194 ? -8.203 -7.086 -9.859 1 94.12 194 SER A O 1
ATOM 1553 N N . ALA A 1 195 ? -9.711 -8.227 -8.625 1 96.44 195 ALA A N 1
ATOM 1554 C CA . ALA A 1 195 ? -10.492 -7.035 -8.297 1 96.44 195 ALA A CA 1
ATOM 1555 C C . ALA A 1 195 ? -9.672 -6.062 -7.453 1 96.44 195 ALA A C 1
ATOM 1557 O O . ALA A 1 195 ? -9.625 -4.863 -7.742 1 96.44 195 ALA A O 1
ATOM 1558 N N . MET A 1 196 ? -9.023 -6.594 -6.43 1 96.56 196 MET A N 1
ATOM 1559 C CA . MET A 1 196 ? -8.234 -5.766 -5.52 1 96.56 196 MET A CA 1
ATOM 1560 C C . MET A 1 196 ? -7.07 -5.109 -6.25 1 96.56 196 MET A C 1
ATOM 1562 O O . MET A 1 196 ? -6.797 -3.924 -6.059 1 96.56 196 MET A O 1
ATOM 1566 N N . ASP A 1 197 ? -6.414 -5.875 -7.074 1 95.25 197 ASP A N 1
ATOM 1567 C CA . ASP A 1 197 ? -5.293 -5.332 -7.836 1 95.25 197 ASP A CA 1
ATOM 1568 C C . ASP A 1 197 ? -5.758 -4.234 -8.797 1 95.25 197 ASP A C 1
ATOM 1570 O O . ASP A 1 197 ? -5.113 -3.191 -8.914 1 95.25 197 ASP A O 1
ATOM 1574 N N . ALA A 1 198 ? -6.848 -4.5 -9.445 1 96.25 198 ALA A N 1
ATOM 1575 C CA . ALA A 1 198 ? -7.398 -3.506 -10.367 1 96.25 198 ALA A CA 1
ATOM 1576 C C . ALA A 1 198 ? -7.762 -2.223 -9.625 1 96.25 198 ALA A C 1
ATOM 1578 O O . ALA A 1 198 ? -7.469 -1.121 -10.102 1 96.25 198 ALA A O 1
ATOM 1579 N N . ALA A 1 199 ? -8.383 -2.395 -8.492 1 97.06 199 ALA A N 1
ATOM 1580 C CA . ALA A 1 199 ? -8.797 -1.237 -7.707 1 97.06 199 ALA A CA 1
ATOM 1581 C C . ALA A 1 199 ? -7.594 -0.387 -7.312 1 97.06 199 ALA A C 1
ATOM 1583 O O . ALA A 1 199 ? -7.617 0.838 -7.453 1 97.06 199 ALA A O 1
ATOM 1584 N N . VAL A 1 200 ? -6.562 -1.038 -6.859 1 95 200 VAL A N 1
ATOM 1585 C CA . VAL A 1 200 ? -5.355 -0.336 -6.43 1 95 200 VAL A CA 1
ATOM 1586 C C . VAL A 1 200 ? -4.723 0.382 -7.617 1 95 200 VAL A C 1
ATOM 1588 O O . VAL A 1 200 ? -4.445 1.581 -7.551 1 95 200 VAL A O 1
ATOM 1591 N N . ASP A 1 201 ? -4.582 -0.259 -8.711 1 92.94 201 ASP A N 1
ATOM 1592 C CA . ASP A 1 201 ? -3.896 0.287 -9.875 1 92.94 201 ASP A CA 1
ATOM 1593 C C . ASP A 1 201 ? -4.684 1.447 -10.484 1 92.94 201 ASP A C 1
ATOM 1595 O O . ASP A 1 201 ? -4.125 2.518 -10.734 1 92.94 201 ASP A O 1
ATOM 1599 N N . ILE A 1 202 ? -5.945 1.226 -10.641 1 94.62 202 ILE A N 1
ATOM 1600 C CA . ILE A 1 202 ? -6.781 2.197 -11.328 1 94.62 202 ILE A CA 1
ATOM 1601 C C . ILE A 1 202 ? -6.98 3.43 -10.453 1 94.62 202 ILE A C 1
ATOM 1603 O O . ILE A 1 202 ? -7.062 4.555 -10.953 1 94.62 202 ILE A O 1
ATOM 1607 N N . SER A 1 203 ? -6.953 3.264 -9.141 1 93.62 203 SER A N 1
ATOM 1608 C CA . SER A 1 203 ? -7.223 4.359 -8.219 1 93.62 203 SER A CA 1
ATOM 1609 C C . SER A 1 203 ? -6.117 5.41 -8.266 1 93.62 203 SER A C 1
ATOM 1611 O O . SER A 1 203 ? -6.301 6.535 -7.805 1 93.62 203 SER A O 1
ATOM 1613 N N . THR A 1 204 ? -5.023 5.094 -8.812 1 85.25 204 THR A N 1
ATOM 1614 C CA . THR A 1 204 ? -3.896 6.016 -8.883 1 85.25 204 THR A CA 1
ATOM 1615 C C . THR A 1 204 ? -4.199 7.16 -9.852 1 85.25 204 THR A C 1
ATOM 1617 O O . THR A 1 204 ? -3.703 8.273 -9.672 1 85.25 204 THR A O 1
ATOM 1620 N N . LEU A 1 205 ? -5.074 6.91 -10.859 1 86.56 205 LEU A N 1
ATOM 1621 C CA . LEU A 1 205 ? -5.297 7.922 -11.883 1 86.56 205 LEU A CA 1
ATOM 1622 C C . LEU A 1 205 ? -6.781 8.242 -12.023 1 86.56 205 LEU A C 1
ATOM 1624 O O . LEU A 1 205 ? -7.148 9.32 -12.492 1 86.56 205 LEU A O 1
ATOM 1628 N N . ALA A 1 206 ? -7.605 7.297 -11.602 1 93.31 206 ALA A N 1
ATOM 1629 C CA . ALA A 1 206 ? -9.047 7.484 -11.742 1 93.31 206 ALA A CA 1
ATOM 1630 C C . ALA A 1 206 ? -9.547 8.609 -10.844 1 93.31 206 ALA A C 1
ATOM 1632 O O . ALA A 1 206 ? -8.883 8.977 -9.875 1 93.31 206 ALA A O 1
ATOM 1633 N N . LYS A 1 207 ? -10.633 9.195 -11.242 1 94.19 207 LYS A N 1
ATOM 1634 C CA . LYS A 1 207 ? -11.297 10.156 -10.375 1 94.19 207 LYS A CA 1
ATOM 1635 C C . LYS A 1 207 ? -11.828 9.484 -9.109 1 94.19 207 LYS A C 1
ATOM 1637 O O . LYS A 1 207 ? -11.586 9.961 -7.996 1 94.19 207 LYS A O 1
ATOM 1642 N N . GLN A 1 208 ? -12.477 8.391 -9.328 1 95.94 208 GLN A N 1
ATOM 1643 C CA . GLN A 1 208 ? -13.016 7.617 -8.219 1 95.94 208 GLN A CA 1
ATOM 1644 C C . GLN A 1 208 ? -13.164 6.145 -8.602 1 95.94 208 GLN A C 1
ATOM 1646 O O . GLN A 1 208 ? -13.578 5.828 -9.719 1 95.94 208 GLN A O 1
ATOM 1651 N N . VAL A 1 209 ? -12.797 5.258 -7.691 1 97.5 209 VAL A N 1
ATOM 1652 C CA . VAL A 1 209 ? -12.992 3.826 -7.891 1 97.5 209 VAL A CA 1
ATOM 1653 C C . VAL A 1 209 ? -14.016 3.301 -6.883 1 97.5 209 VAL A C 1
ATOM 1655 O O . VAL A 1 209 ? -13.922 3.592 -5.688 1 97.5 209 VAL A O 1
ATOM 1658 N N . TYR A 1 210 ? -14.992 2.607 -7.371 1 97.06 210 TYR A N 1
ATOM 1659 C CA . TYR A 1 210 ? -15.961 1.881 -6.559 1 97.06 210 TYR A CA 1
ATOM 1660 C C . TYR A 1 210 ? -15.758 0.375 -6.684 1 97.06 210 TYR A C 1
ATOM 1662 O O . TYR A 1 210 ? -15.578 -0.144 -7.785 1 97.06 210 TYR A O 1
ATOM 1670 N N . LEU A 1 211 ? -15.68 -0.287 -5.605 1 96.88 211 LEU A N 1
ATOM 1671 C CA . LEU A 1 211 ? -15.562 -1.74 -5.582 1 96.88 211 LEU A CA 1
ATOM 1672 C C . LEU A 1 211 ? -16.828 -2.377 -5.012 1 96.88 211 LEU A C 1
ATOM 1674 O O . LEU A 1 211 ? -17.141 -2.201 -3.832 1 96.88 211 LEU A O 1
ATOM 1678 N N . SER A 1 212 ? -17.531 -3.084 -5.832 1 95.38 212 SER A N 1
ATOM 1679 C CA . SER A 1 212 ? -18.781 -3.725 -5.43 1 95.38 212 SER A CA 1
ATOM 1680 C C . SER A 1 212 ? -18.562 -5.195 -5.094 1 95.38 212 SER A C 1
ATOM 1682 O O . SER A 1 212 ? -18.016 -5.949 -5.906 1 95.38 212 SER A O 1
ATOM 1684 N N . THR A 1 213 ? -18.953 -5.547 -3.945 1 92.25 213 THR A N 1
ATOM 1685 C CA . THR A 1 213 ? -18.812 -6.934 -3.52 1 92.25 213 THR A CA 1
ATOM 1686 C C . THR A 1 213 ? -20.125 -7.469 -2.949 1 92.25 213 THR A C 1
ATOM 1688 O O . THR A 1 213 ? -20.844 -6.742 -2.271 1 92.25 213 THR A O 1
ATOM 1691 N N . ARG A 1 214 ? -20.391 -8.648 -3.291 1 86.88 214 ARG A N 1
ATOM 1692 C CA . ARG A 1 214 ? -21.594 -9.305 -2.797 1 86.88 214 ARG A CA 1
ATOM 1693 C C . ARG A 1 214 ? -21.344 -9.938 -1.431 1 86.88 214 ARG A C 1
ATOM 1695 O O . ARG A 1 214 ? -22.094 -9.68 -0.48 1 86.88 214 ARG A O 1
ATOM 1702 N N . SER A 1 215 ? -20.312 -10.711 -1.278 1 87.12 215 SER A N 1
ATOM 1703 C CA . SER A 1 215 ? -20.109 -11.516 -0.082 1 87.12 215 SER A CA 1
ATOM 1704 C C . SER A 1 215 ? -19 -10.93 0.792 1 87.12 215 SER A C 1
ATOM 1706 O O . SER A 1 215 ? -18.844 -11.312 1.954 1 87.12 215 SER A O 1
ATOM 1708 N N . GLY A 1 216 ? -18.281 -9.961 0.3 1 90.06 216 GLY A N 1
ATOM 1709 C CA . GLY A 1 216 ? -17.109 -9.5 1.021 1 90.06 216 GLY A CA 1
ATOM 1710 C C . GLY A 1 216 ? -15.93 -10.453 0.918 1 90.06 216 GLY A C 1
ATOM 1711 O O . GLY A 1 216 ? -15.992 -11.453 0.196 1 90.06 216 GLY A O 1
ATOM 1712 N N . THR A 1 217 ? -14.844 -10.148 1.588 1 94.31 217 THR A N 1
ATOM 1713 C CA . THR A 1 217 ? -13.648 -10.984 1.558 1 94.31 217 THR A CA 1
ATOM 1714 C C . THR A 1 217 ? -12.711 -10.633 2.707 1 94.31 217 THR A C 1
ATOM 1716 O O . THR A 1 217 ? -12.773 -9.523 3.244 1 94.31 217 THR A O 1
ATOM 1719 N N . TRP A 1 218 ? -12 -11.648 3.17 1 95.31 218 TRP A N 1
ATOM 1720 C CA . TRP A 1 218 ? -10.891 -11.406 4.086 1 95.31 218 TRP A CA 1
ATOM 1721 C C . TRP A 1 218 ? -9.656 -10.922 3.328 1 95.31 218 TRP A C 1
ATOM 1723 O O . TRP A 1 218 ? -9.273 -11.508 2.314 1 95.31 218 TRP A O 1
ATOM 1733 N N . ILE A 1 219 ? -9.117 -9.82 3.764 1 95.31 219 ILE A N 1
ATOM 1734 C CA . ILE A 1 219 ? -7.922 -9.297 3.117 1 95.31 219 ILE A CA 1
ATOM 1735 C C . ILE A 1 219 ? -6.684 -9.734 3.9 1 95.31 219 ILE A C 1
ATOM 1737 O O . ILE A 1 219 ? -6.492 -9.32 5.047 1 95.31 219 ILE A O 1
ATOM 1741 N N . LEU A 1 220 ? -5.875 -10.539 3.273 1 95.25 220 LEU A N 1
ATOM 1742 C CA . LEU A 1 220 ? -4.605 -10.961 3.855 1 95.25 220 LEU A CA 1
ATOM 1743 C C . LEU A 1 220 ? -3.463 -10.07 3.365 1 95.25 220 LEU A C 1
ATOM 1745 O O . LEU A 1 220 ? -3.469 -9.625 2.217 1 95.25 220 LEU A O 1
ATOM 1749 N N . PRO A 1 221 ? -2.477 -9.859 4.199 1 94.06 221 PRO A N 1
ATOM 1750 C CA . PRO A 1 221 ? -1.323 -9.062 3.771 1 94.06 221 PRO A CA 1
ATOM 1751 C C . PRO A 1 221 ? -0.312 -9.875 2.965 1 94.06 221 PRO A C 1
ATOM 1753 O O . PRO A 1 221 ? -0.219 -11.094 3.133 1 94.06 221 PRO A O 1
ATOM 1756 N N . LYS A 1 222 ? 0.379 -9.18 2.08 1 94.94 222 LYS A N 1
ATOM 1757 C CA . LYS A 1 222 ? 1.569 -9.773 1.476 1 94.94 222 LYS A CA 1
ATOM 1758 C C . LYS A 1 222 ? 2.771 -9.656 2.408 1 94.94 222 LYS A C 1
ATOM 1760 O O . LYS A 1 222 ? 3.578 -10.586 2.504 1 94.94 222 LYS A O 1
ATOM 1765 N N . VAL A 1 223 ? 2.807 -8.492 3.037 1 94.81 223 VAL A N 1
ATOM 1766 C CA . VAL A 1 223 ? 3.852 -8.273 4.031 1 94.81 223 VAL A CA 1
ATOM 1767 C C . VAL A 1 223 ? 3.449 -8.914 5.355 1 94.81 223 VAL A C 1
ATOM 1769 O O . VAL A 1 223 ? 2.643 -8.352 6.105 1 94.81 223 VAL A O 1
ATOM 1772 N N . GLY A 1 224 ? 4.012 -10.031 5.641 1 93.19 224 GLY A N 1
ATOM 1773 C CA . GLY A 1 224 ? 3.664 -10.766 6.848 1 93.19 224 GLY A CA 1
ATOM 1774 C C . GLY A 1 224 ? 4.418 -10.289 8.07 1 93.19 224 GLY A C 1
ATOM 1775 O O . GLY A 1 224 ? 5.035 -9.219 8.055 1 93.19 224 GLY A O 1
ATOM 1776 N N . PRO A 1 225 ? 4.262 -11.016 9.109 1 90.75 225 PRO A N 1
ATOM 1777 C CA . PRO A 1 225 ? 4.961 -10.656 10.344 1 90.75 225 PRO A CA 1
ATOM 1778 C C . PRO A 1 225 ? 6.469 -10.492 10.141 1 90.75 225 PRO A C 1
ATOM 1780 O O . PRO A 1 225 ? 7.082 -11.266 9.406 1 90.75 225 PRO A O 1
ATOM 1783 N N . LYS A 1 226 ? 7 -9.383 10.672 1 89.94 226 LYS A N 1
ATOM 1784 C CA . LYS A 1 226 ? 8.422 -9.055 10.625 1 89.94 226 LYS A CA 1
ATOM 1785 C C . LYS A 1 226 ? 8.883 -8.781 9.188 1 89.94 226 LYS A C 1
ATOM 1787 O O . LYS A 1 226 ? 10.062 -8.914 8.875 1 89.94 226 LYS A O 1
ATOM 1792 N N . GLY A 1 227 ? 7.93 -8.633 8.352 1 91 227 GLY A N 1
ATOM 1793 C CA . GLY A 1 227 ? 8.25 -8.219 6.992 1 91 227 GLY A CA 1
ATOM 1794 C C . GLY A 1 227 ? 8.5 -9.383 6.059 1 91 227 GLY A C 1
ATOM 1795 O O . GLY A 1 227 ? 8.922 -9.195 4.914 1 91 227 GLY A O 1
ATOM 1796 N N . LEU A 1 228 ? 8.266 -10.617 6.496 1 93.56 228 LEU A N 1
ATOM 1797 C CA . LEU A 1 228 ? 8.414 -11.789 5.648 1 93.56 228 LEU A CA 1
ATOM 1798 C C . LEU A 1 228 ? 7.191 -11.969 4.754 1 93.56 228 LEU A C 1
ATOM 1800 O O . LEU A 1 228 ? 6.098 -11.516 5.09 1 93.56 228 LEU A O 1
ATOM 1804 N N . PRO A 1 229 ? 7.426 -12.578 3.578 1 95.38 229 PRO A N 1
ATOM 1805 C CA . PRO A 1 229 ? 6.227 -12.875 2.793 1 95.38 229 PRO A CA 1
ATOM 1806 C C . PRO A 1 229 ? 5.191 -13.672 3.58 1 95.38 229 PRO A C 1
ATOM 1808 O O . PRO A 1 229 ? 5.531 -14.664 4.23 1 95.38 229 PRO A O 1
ATOM 1811 N N . PHE A 1 230 ? 4.035 -13.25 3.51 1 95.25 230 PHE A N 1
ATOM 1812 C CA . PHE A 1 230 ? 2.984 -13.805 4.359 1 95.25 230 PHE A CA 1
ATOM 1813 C C . PHE A 1 230 ? 2.742 -15.273 4.031 1 95.25 230 PHE A C 1
ATOM 1815 O O . PHE A 1 230 ? 2.441 -16.078 4.922 1 95.25 230 PHE A O 1
ATOM 1822 N N . ASP A 1 231 ? 2.801 -15.648 2.809 1 94.38 231 ASP A N 1
ATOM 1823 C CA . ASP A 1 231 ? 2.527 -17.031 2.422 1 94.38 231 ASP A CA 1
ATOM 1824 C C . ASP A 1 231 ? 3.557 -17.984 3.025 1 94.38 231 ASP A C 1
ATOM 1826 O O . ASP A 1 231 ? 3.232 -19.125 3.352 1 94.38 231 ASP A O 1
ATOM 1830 N N . MET A 1 232 ? 4.773 -17.516 3.219 1 94.5 232 MET A N 1
ATOM 1831 C CA . MET A 1 232 ? 5.809 -18.344 3.834 1 94.5 232 MET A CA 1
ATOM 1832 C C . MET A 1 232 ? 5.508 -18.578 5.312 1 94.5 232 MET A C 1
ATOM 1834 O O . MET A 1 232 ? 5.945 -19.578 5.887 1 94.5 232 MET A O 1
ATOM 1838 N N . VAL A 1 233 ? 4.781 -17.625 5.859 1 91.75 233 VAL A N 1
ATOM 1839 C CA . VAL A 1 233 ? 4.434 -17.734 7.273 1 91.75 233 VAL A CA 1
ATOM 1840 C C . VAL A 1 233 ? 3.193 -18.609 7.438 1 91.75 233 VAL A C 1
ATOM 1842 O O . VAL A 1 233 ? 3.094 -19.391 8.391 1 91.75 233 VAL A O 1
ATOM 1845 N N . LEU A 1 234 ? 2.332 -18.531 6.543 1 91.44 234 LEU A N 1
ATOM 1846 C CA . LEU A 1 234 ? 1.042 -19.203 6.637 1 91.44 234 LEU A CA 1
ATOM 1847 C C . LEU A 1 234 ? 1.166 -20.672 6.234 1 91.44 234 LEU A C 1
ATOM 1849 O O . LEU A 1 234 ? 0.559 -21.547 6.859 1 91.44 234 LEU A O 1
ATOM 1853 N N . LEU A 1 235 ? 1.925 -20.922 5.16 1 93.56 235 LEU A N 1
ATOM 1854 C CA . LEU A 1 235 ? 2.014 -22.266 4.613 1 93.56 235 LEU A CA 1
ATOM 1855 C C . LEU A 1 235 ? 3.188 -23.031 5.223 1 93.56 235 LEU A C 1
ATOM 1857 O O . LEU A 1 235 ? 4.262 -23.109 4.621 1 93.56 235 LEU A O 1
ATOM 1861 N N . ARG A 1 236 ? 2.918 -23.562 6.336 1 93.81 236 ARG A N 1
ATOM 1862 C CA . ARG A 1 236 ? 3.854 -24.375 7.102 1 93.81 236 ARG A CA 1
ATOM 1863 C C . ARG A 1 236 ? 3.197 -25.672 7.562 1 93.81 236 ARG A C 1
ATOM 1865 O O . ARG A 1 236 ? 2 -25.703 7.855 1 93.81 236 ARG A O 1
ATOM 1872 N N . ARG A 1 237 ? 3.953 -26.688 7.629 1 94.38 237 ARG A N 1
ATOM 1873 C CA . ARG A 1 237 ? 3.418 -28.016 7.898 1 94.38 237 ARG A CA 1
ATOM 1874 C C . ARG A 1 237 ? 2.758 -28.078 9.273 1 94.38 237 ARG A C 1
ATOM 1876 O O . ARG A 1 237 ? 1.704 -28.703 9.438 1 94.38 237 ARG A O 1
ATOM 1883 N N . HIS A 1 238 ? 3.359 -27.531 10.297 1 92.44 238 HIS A N 1
ATOM 1884 C CA . HIS A 1 238 ? 2.771 -27.609 11.625 1 92.44 238 HIS A CA 1
ATOM 1885 C C . HIS A 1 238 ? 1.45 -26.859 11.695 1 92.44 238 HIS A C 1
ATOM 1887 O O . HIS A 1 238 ? 0.536 -27.266 12.422 1 92.44 238 HIS A O 1
ATOM 1893 N N . PHE A 1 239 ? 1.366 -25.797 10.945 1 89.69 239 PHE A N 1
ATOM 1894 C CA . PHE A 1 239 ? 0.096 -25.078 10.883 1 89.69 239 PHE A CA 1
ATOM 1895 C C . PHE A 1 239 ? -0.965 -25.938 10.188 1 89.69 239 PHE A C 1
ATOM 1897 O O . PHE A 1 239 ? -2.137 -25.906 10.578 1 89.69 239 PHE A O 1
ATOM 1904 N N . HIS A 1 240 ? -0.553 -26.609 9.211 1 89.56 240 HIS A N 1
ATOM 1905 C CA . HIS A 1 240 ? -1.474 -27.5 8.508 1 89.56 240 HIS A CA 1
ATOM 1906 C C . HIS A 1 240 ? -1.978 -28.609 9.43 1 89.56 240 HIS A C 1
ATOM 1908 O O . HIS A 1 240 ? -3.156 -28.969 9.383 1 89.56 240 HIS A O 1
ATOM 1914 N N . ILE A 1 241 ? -1.108 -29.188 10.18 1 90.69 241 ILE A N 1
ATOM 1915 C CA . ILE A 1 241 ? -1.47 -30.234 11.133 1 90.69 241 ILE A CA 1
ATOM 1916 C C . ILE A 1 241 ? -2.471 -29.688 12.141 1 90.69 241 ILE A C 1
ATOM 1918 O O . ILE A 1 241 ? -3.49 -30.312 12.43 1 90.69 241 ILE A O 1
ATOM 1922 N N . LEU A 1 242 ? -2.203 -28.516 12.578 1 89.94 242 LEU A N 1
ATOM 1923 C CA . LEU A 1 242 ? -3.094 -27.891 13.547 1 89.94 242 LEU A CA 1
ATOM 1924 C C . LEU A 1 242 ? -4.457 -27.609 12.93 1 89.94 242 LEU A C 1
ATOM 1926 O O . LEU A 1 242 ? -5.488 -27.781 13.586 1 89.94 242 LEU A O 1
ATOM 1930 N N . LYS A 1 243 ? -4.422 -27.156 11.695 1 88.19 243 LYS A N 1
ATOM 1931 C CA . LYS A 1 243 ? -5.668 -26.875 10.984 1 88.19 243 LYS A CA 1
ATOM 1932 C C . LYS A 1 243 ? -6.504 -28.141 10.82 1 88.19 243 LYS A C 1
ATOM 1934 O O . LYS A 1 243 ? -7.734 -28.094 10.914 1 88.19 243 LYS A O 1
ATOM 1939 N N . ARG A 1 244 ? -5.895 -29.172 10.539 1 86.62 244 ARG A N 1
ATOM 1940 C CA . ARG A 1 244 ? -6.582 -30.438 10.328 1 86.62 244 ARG A CA 1
ATOM 1941 C C . ARG A 1 244 ? -7.34 -30.859 11.578 1 86.62 244 ARG A C 1
ATOM 1943 O O . ARG A 1 244 ? -8.477 -31.344 11.492 1 86.62 244 ARG A O 1
ATOM 1950 N N . TYR A 1 245 ? -6.762 -30.625 12.711 1 89.94 245 TYR A N 1
ATOM 1951 C CA . TYR A 1 245 ? -7.359 -31.078 13.961 1 89.94 245 TYR A CA 1
ATOM 1952 C C . TYR A 1 245 ? -8.188 -29.984 14.609 1 89.94 245 TYR A C 1
ATOM 1954 O O . TYR A 1 245 ? -9.164 -30.266 15.312 1 89.94 245 TYR A O 1
ATOM 1962 N N . PHE A 1 246 ? -7.793 -28.703 14.336 1 92.19 246 PHE A N 1
ATOM 1963 C CA . PHE A 1 246 ? -8.438 -27.578 14.984 1 92.19 246 PHE A CA 1
ATOM 1964 C C . PHE A 1 246 ? -8.805 -26.5 13.969 1 92.19 246 PHE A C 1
ATOM 1966 O O . PHE A 1 246 ? -8.461 -25.328 14.133 1 92.19 246 PHE A O 1
ATOM 1973 N N . ASN A 1 247 ? -9.562 -26.859 12.961 1 89.56 247 ASN A N 1
ATOM 1974 C CA . ASN A 1 247 ? -9.891 -25.969 11.844 1 89.56 247 ASN A CA 1
ATOM 1975 C C . ASN A 1 247 ? -10.57 -24.703 12.328 1 89.56 247 ASN A C 1
ATOM 1977 O O . ASN A 1 247 ? -10.188 -23.594 11.938 1 89.56 247 ASN A O 1
ATOM 1981 N N . ASN A 1 248 ? -11.547 -24.797 13.172 1 91.19 248 ASN A N 1
ATOM 1982 C CA . ASN A 1 248 ? -12.289 -23.641 13.656 1 91.19 248 ASN A CA 1
ATOM 1983 C C . ASN A 1 248 ? -11.398 -22.688 14.445 1 91.19 248 ASN A C 1
ATOM 1985 O O . ASN A 1 248 ? -11.461 -21.469 14.25 1 91.19 248 ASN A O 1
ATOM 1989 N N . SER A 1 249 ? -10.586 -23.297 15.273 1 92.38 249 SER A N 1
ATOM 1990 C CA . SER A 1 249 ? -9.695 -22.469 16.094 1 92.38 249 SER A CA 1
ATOM 1991 C C . SER A 1 249 ? -8.672 -21.75 15.227 1 92.38 249 SER A C 1
ATOM 1993 O O . SER A 1 249 ? -8.336 -20.594 15.484 1 92.38 249 SER A O 1
ATOM 1995 N N . MET A 1 250 ? -8.211 -22.484 14.258 1 91 250 MET A N 1
ATOM 1996 C CA . MET A 1 250 ? -7.223 -21.875 13.375 1 91 250 MET A CA 1
ATOM 1997 C C . MET A 1 250 ? -7.836 -20.719 12.578 1 91 250 MET A C 1
ATOM 1999 O O . MET A 1 250 ? -7.211 -19.672 12.406 1 91 250 MET A O 1
ATOM 2003 N N . ASN A 1 251 ? -9.031 -20.891 12.102 1 92.75 251 ASN A N 1
ATOM 2004 C CA . ASN A 1 251 ? -9.75 -19.812 11.43 1 92.75 251 ASN A CA 1
ATOM 2005 C C . ASN A 1 251 ? -9.938 -18.594 12.352 1 92.75 251 ASN A C 1
ATOM 2007 O O . ASN A 1 251 ? -9.656 -17.469 11.961 1 92.75 251 ASN A O 1
ATOM 2011 N N . SER A 1 252 ? -10.375 -18.875 13.539 1 94.12 252 SER A N 1
ATOM 2012 C CA . SER A 1 252 ? -10.625 -17.797 14.492 1 94.12 252 SER A CA 1
ATOM 2013 C C . SER A 1 252 ? -9.344 -17.047 14.812 1 94.12 252 SER A C 1
ATOM 2015 O O . SER A 1 252 ? -9.352 -15.812 14.938 1 94.12 252 SER A O 1
ATOM 2017 N N . PHE A 1 253 ? -8.312 -17.812 14.953 1 92.38 253 PHE A N 1
ATOM 2018 C CA . PHE A 1 253 ? -7.02 -17.203 15.25 1 92.38 253 PHE A CA 1
ATOM 2019 C C . PHE A 1 253 ? -6.578 -16.297 14.117 1 92.38 253 PHE A C 1
ATOM 2021 O O . PHE A 1 253 ? -6.176 -15.148 14.352 1 92.38 253 PHE A O 1
ATOM 2028 N N . LEU A 1 254 ? -6.641 -16.812 12.93 1 93.12 254 LEU A N 1
ATOM 2029 C CA . LEU A 1 254 ? -6.227 -16.031 11.773 1 93.12 254 LEU A CA 1
ATOM 2030 C C . LEU A 1 254 ? -7.145 -14.828 11.578 1 93.12 254 LEU A C 1
ATOM 2032 O O . LEU A 1 254 ? -6.676 -13.734 11.25 1 93.12 254 LEU A O 1
ATOM 2036 N N . GLU A 1 255 ? -8.438 -15.055 11.75 1 95.19 255 GLU A N 1
ATOM 2037 C CA . GLU A 1 255 ? -9.398 -13.969 11.617 1 95.19 255 GLU A CA 1
ATOM 2038 C C . GLU A 1 255 ? -9.141 -12.875 12.648 1 95.19 255 GLU A C 1
ATOM 2040 O O . GLU A 1 255 ? -9.242 -11.688 12.344 1 95.19 255 GLU A O 1
ATOM 2045 N N . LYS A 1 256 ? -8.797 -13.258 13.875 1 93.56 256 LYS A N 1
ATOM 2046 C CA . LYS A 1 256 ? -8.445 -12.281 14.898 1 93.56 256 LYS A CA 1
ATOM 2047 C C . LYS A 1 256 ? -7.203 -11.484 14.508 1 93.56 256 LYS A C 1
ATOM 2049 O O . LYS A 1 256 ? -7.145 -10.273 14.719 1 93.56 256 LYS A O 1
ATOM 2054 N N . TYR A 1 257 ? -6.254 -12.211 13.992 1 92.19 257 TYR A N 1
ATOM 2055 C CA . TYR A 1 257 ? -5.047 -11.562 13.5 1 92.19 257 TYR A CA 1
ATOM 2056 C C . TYR A 1 257 ? -5.379 -10.523 12.43 1 92.19 257 TYR A C 1
ATOM 2058 O O . TYR A 1 257 ? -4.863 -9.406 12.461 1 92.19 257 TYR A O 1
ATOM 2066 N N . LEU A 1 258 ? -6.258 -10.867 11.508 1 94.06 258 LEU A N 1
ATOM 2067 C CA . LEU A 1 258 ? -6.629 -9.977 10.414 1 94.06 258 LEU A CA 1
ATOM 2068 C C . LEU A 1 258 ? -7.469 -8.812 10.93 1 94.06 258 LEU A C 1
ATOM 2070 O O . LEU A 1 258 ? -7.316 -7.68 10.461 1 94.06 258 LEU A O 1
ATOM 2074 N N . GLU A 1 259 ? -8.297 -9.055 11.883 1 92.94 259 GLU A N 1
ATOM 2075 C CA . GLU A 1 259 ? -9.18 -8.031 12.438 1 92.94 259 GLU A CA 1
ATOM 2076 C C . GLU A 1 259 ? -8.391 -6.988 13.227 1 92.94 259 GLU A C 1
ATOM 2078 O O . GLU A 1 259 ? -8.828 -5.844 13.367 1 92.94 259 GLU A O 1
ATOM 2083 N N . LYS A 1 260 ? -7.246 -7.414 13.75 1 89.81 260 LYS A N 1
ATOM 2084 C CA . LYS A 1 260 ? -6.375 -6.469 14.445 1 89.81 260 LYS A CA 1
ATOM 2085 C C . LYS A 1 260 ? -5.77 -5.465 13.461 1 89.81 260 LYS A C 1
ATOM 2087 O O . LYS A 1 260 ? -5.426 -4.344 13.852 1 89.81 260 LYS A O 1
ATOM 2092 N N . LYS A 1 261 ? -5.707 -5.84 12.25 1 88.88 261 LYS A N 1
ATOM 2093 C CA . LYS A 1 261 ? -5.168 -4.953 11.227 1 88.88 261 LYS A CA 1
ATOM 2094 C C . LYS A 1 261 ? -6.25 -4.039 10.664 1 88.88 261 LYS A C 1
ATOM 2096 O O . LYS A 1 261 ? -6.043 -2.832 10.531 1 88.88 261 LYS A O 1
ATOM 2101 N N . ILE A 1 262 ? -7.352 -4.641 10.312 1 90.81 262 ILE A N 1
ATOM 2102 C CA . ILE A 1 262 ? -8.5 -3.867 9.852 1 90.81 262 ILE A CA 1
ATOM 2103 C C . ILE A 1 262 ? -9.797 -4.527 10.328 1 90.81 262 ILE A C 1
ATOM 2105 O O . ILE A 1 262 ? -9.898 -5.758 10.352 1 90.81 262 ILE A O 1
ATOM 2109 N N . GLN A 1 263 ? -10.695 -3.717 10.672 1 90.62 263 GLN A N 1
ATOM 2110 C CA . GLN A 1 263 ? -12.023 -4.238 10.961 1 90.62 263 GLN A CA 1
ATOM 2111 C C . GLN A 1 263 ? -12.828 -4.43 9.68 1 90.62 263 GLN A C 1
ATOM 2113 O O . GLN A 1 263 ? -13.406 -3.477 9.156 1 90.62 263 GLN A O 1
ATOM 2118 N N . HIS A 1 264 ? -12.984 -5.664 9.281 1 92.62 264 HIS A N 1
ATOM 2119 C CA . HIS A 1 264 ? -13.578 -5.957 7.984 1 92.62 264 HIS A CA 1
ATOM 2120 C C . HIS A 1 264 ? -15.039 -5.52 7.938 1 92.62 264 HIS A C 1
ATOM 2122 O O . HIS A 1 264 ? -15.531 -5.094 6.891 1 92.62 264 HIS A O 1
ATOM 2128 N N . GLU A 1 265 ? -15.641 -5.605 9.055 1 89.19 265 GLU A N 1
ATOM 2129 C CA . GLU A 1 265 ? -17.031 -5.172 9.102 1 89.19 265 GLU A CA 1
ATOM 2130 C C . GLU A 1 265 ? -17.156 -3.668 8.875 1 89.19 265 GLU A C 1
ATOM 2132 O O . GLU A 1 265 ? -17.984 -3.219 8.078 1 89.19 265 GLU A O 1
ATOM 2137 N N . ALA A 1 266 ? -16.297 -2.928 9.547 1 87.44 266 ALA A N 1
ATOM 2138 C CA . ALA A 1 266 ? -16.312 -1.474 9.406 1 87.44 266 ALA A CA 1
ATOM 2139 C C . ALA A 1 266 ? -15.953 -1.059 7.977 1 87.44 266 ALA A C 1
ATOM 2141 O O . ALA A 1 266 ? -16.453 -0.052 7.473 1 87.44 266 ALA A O 1
ATOM 2142 N N . TYR A 1 267 ? -15.156 -1.829 7.34 1 89.81 267 TYR A N 1
ATOM 2143 C CA . TYR A 1 267 ? -14.695 -1.523 5.988 1 89.81 267 TYR A CA 1
ATOM 2144 C C . TYR A 1 267 ? -15.648 -2.098 4.945 1 89.81 267 TYR A C 1
ATOM 2146 O O . TYR A 1 267 ? -15.375 -2.037 3.746 1 89.81 267 TYR A O 1
ATOM 2154 N N . ASN A 1 268 ? -16.734 -2.76 5.363 1 89.06 268 ASN A N 1
ATOM 2155 C CA . ASN A 1 268 ? -17.75 -3.346 4.488 1 89.06 268 ASN A CA 1
ATOM 2156 C C . ASN A 1 268 ? -17.172 -4.48 3.648 1 89.06 268 ASN A C 1
ATOM 2158 O O . ASN A 1 268 ? -17.5 -4.617 2.469 1 89.06 268 ASN A O 1
ATOM 2162 N N . LEU A 1 269 ? -16.297 -5.262 4.277 1 92.62 269 LEU A N 1
ATOM 2163 C CA . LEU A 1 269 ? -15.609 -6.316 3.535 1 92.62 269 LEU A CA 1
ATOM 2164 C C . LEU A 1 269 ? -15.828 -7.676 4.195 1 92.62 269 LEU A C 1
ATOM 2166 O O . LEU A 1 269 ? -15.469 -8.711 3.633 1 92.62 269 LEU A O 1
ATOM 2170 N N . LYS A 1 270 ? -16.406 -7.707 5.375 1 91.75 270 LYS A N 1
ATOM 2171 C CA . LYS A 1 270 ? -16.5 -8.953 6.129 1 91.75 270 LYS A CA 1
ATOM 2172 C C . LYS A 1 270 ? -17.359 -9.984 5.402 1 91.75 270 LYS A C 1
ATOM 2174 O O . LYS A 1 270 ? -18.547 -9.734 5.145 1 91.75 270 LYS A O 1
ATOM 2179 N N . PRO A 1 271 ? -16.797 -11.062 5.117 1 93.62 271 PRO A N 1
ATOM 2180 C CA . PRO A 1 271 ? -17.578 -12.102 4.445 1 93.62 271 PRO A CA 1
ATOM 2181 C C . PRO A 1 271 ? -18.328 -13 5.426 1 93.62 271 PRO A C 1
ATOM 2183 O O . PRO A 1 271 ? -18.156 -12.875 6.641 1 93.62 271 PRO A O 1
ATOM 2186 N N . ASN A 1 272 ? -19.109 -13.875 4.789 1 89.75 272 ASN A N 1
ATOM 2187 C CA . ASN A 1 272 ? -19.828 -14.852 5.598 1 89.75 272 ASN A CA 1
ATOM 2188 C C . ASN A 1 272 ? -19.047 -16.156 5.723 1 89.75 272 ASN A C 1
ATOM 2190 O O . ASN A 1 272 ? -19.359 -17 6.566 1 89.75 272 ASN A O 1
ATOM 2194 N N . HIS A 1 273 ? -18.016 -16.266 4.969 1 89.5 273 HIS A N 1
ATOM 2195 C CA . HIS A 1 273 ? -17.203 -17.484 5.031 1 89.5 273 HIS A CA 1
ATOM 2196 C C . HIS A 1 273 ? -15.984 -17.281 5.922 1 89.5 273 HIS A C 1
ATOM 2198 O O . HIS A 1 273 ? -15.609 -16.156 6.223 1 89.5 273 HIS A O 1
ATOM 2204 N N . ARG A 1 274 ? -15.43 -18.406 6.32 1 91 274 ARG A N 1
ATOM 2205 C CA . ARG A 1 274 ? -14.211 -18.359 7.129 1 91 274 ARG A CA 1
ATOM 2206 C C . ARG A 1 274 ? -12.977 -18.141 6.258 1 91 274 ARG A C 1
ATOM 2208 O O . ARG A 1 274 ? -12.992 -18.469 5.066 1 91 274 ARG A O 1
ATOM 2215 N N . VAL A 1 275 ? -11.977 -17.594 6.832 1 91.31 275 VAL A N 1
ATOM 2216 C CA . VAL A 1 275 ? -10.812 -17.125 6.09 1 91.31 275 VAL A CA 1
ATOM 2217 C C . VAL A 1 275 ? -10.156 -18.281 5.348 1 91.31 275 VAL A C 1
ATOM 2219 O O . VAL A 1 275 ? -9.719 -18.125 4.203 1 91.31 275 VAL A O 1
ATOM 2222 N N . LEU A 1 276 ? -10.039 -19.484 5.914 1 88.19 276 LEU A N 1
ATOM 2223 C CA . LEU A 1 276 ? -9.297 -20.578 5.316 1 88.19 276 LEU A CA 1
ATOM 2224 C C . LEU A 1 276 ? -10.203 -21.453 4.445 1 88.19 276 LEU A C 1
ATOM 2226 O O . LEU A 1 276 ? -9.742 -22.391 3.795 1 88.19 276 LEU A O 1
ATOM 2230 N N . ASP A 1 277 ? -11.469 -21.062 4.336 1 82.94 277 ASP A N 1
ATOM 2231 C CA . ASP A 1 277 ? -12.422 -21.859 3.574 1 82.94 277 ASP A CA 1
ATOM 2232 C C . ASP A 1 277 ? -12.688 -21.25 2.203 1 82.94 277 ASP A C 1
ATOM 2234 O O . ASP A 1 277 ? -13.562 -21.703 1.468 1 82.94 277 ASP A O 1
ATOM 2238 N N . ALA A 1 278 ? -12 -20.188 1.931 1 82.88 278 ALA A N 1
ATOM 2239 C CA . ALA A 1 278 ? -12.125 -19.5 0.646 1 82.88 278 ALA A CA 1
ATOM 2240 C C . ALA A 1 278 ? -10.758 -19.141 0.083 1 82.88 278 ALA A C 1
ATOM 2242 O O . ALA A 1 278 ? -9.75 -19.219 0.789 1 82.88 278 ALA A O 1
ATOM 2243 N N . PRO A 1 279 ? -10.773 -18.844 -1.208 1 82.56 279 PRO A N 1
ATOM 2244 C CA . PRO A 1 279 ? -9.492 -18.406 -1.773 1 82.56 279 PRO A CA 1
ATOM 2245 C C . PRO A 1 279 ? -8.922 -17.188 -1.049 1 82.56 279 PRO A C 1
ATOM 2247 O O . PRO A 1 279 ? -9.664 -16.297 -0.643 1 82.56 279 PRO A O 1
ATOM 2250 N N . LEU A 1 280 ? -7.68 -17.281 -0.938 1 85.5 280 LEU A N 1
ATOM 2251 C CA . LEU A 1 280 ? -7 -16.203 -0.223 1 85.5 280 LEU A CA 1
ATOM 2252 C C . LEU A 1 280 ? -6.895 -14.953 -1.091 1 85.5 280 LEU A C 1
ATOM 2254 O O . LEU A 1 280 ? -6.609 -15.047 -2.287 1 85.5 280 LEU A O 1
ATOM 2258 N N . VAL A 1 281 ? -7.234 -13.852 -0.535 1 93.19 281 VAL A N 1
ATOM 2259 C CA . VAL A 1 281 ? -7.07 -12.547 -1.177 1 93.19 281 VAL A CA 1
ATOM 2260 C C . VAL A 1 281 ? -6 -11.742 -0.443 1 93.19 281 VAL A C 1
ATOM 2262 O O . VAL A 1 281 ? -6.156 -11.422 0.738 1 93.19 281 VAL A O 1
ATOM 2265 N N . MET A 1 282 ? -4.961 -11.5 -1.166 1 94.31 282 MET A N 1
ATOM 2266 C CA . MET A 1 282 ? -3.832 -10.82 -0.54 1 94.31 282 MET A CA 1
ATOM 2267 C C . MET A 1 282 ? -3.623 -9.438 -1.149 1 94.31 282 MET A C 1
ATOM 2269 O O . MET A 1 282 ? -3.393 -9.312 -2.354 1 94.31 282 MET A O 1
ATOM 2273 N N . ASN A 1 283 ? -3.693 -8.438 -0.322 1 95.19 283 ASN A N 1
ATOM 2274 C CA . ASN A 1 283 ? -3.455 -7.07 -0.771 1 95.19 283 ASN A CA 1
ATOM 2275 C C . ASN A 1 283 ? -3.146 -6.141 0.4 1 95.19 283 ASN A C 1
ATOM 2277 O O . ASN A 1 283 ? -3.973 -5.969 1.296 1 95.19 283 ASN A O 1
ATOM 2281 N N . ASP A 1 284 ? -2.023 -5.48 0.345 1 93.31 284 ASP A N 1
ATOM 2282 C CA . ASP A 1 284 ? -1.582 -4.625 1.44 1 93.31 284 ASP A CA 1
ATOM 2283 C C . ASP A 1 284 ? -2.135 -3.209 1.288 1 93.31 284 ASP A C 1
ATOM 2285 O O . ASP A 1 284 ? -2.164 -2.441 2.252 1 93.31 284 ASP A O 1
ATOM 2289 N N . ILE A 1 285 ? -2.576 -2.857 0.158 1 95.44 285 ILE A N 1
ATOM 2290 C CA . ILE A 1 285 ? -2.707 -1.449 -0.197 1 95.44 285 ILE A CA 1
ATOM 2291 C C . ILE A 1 285 ? -4.164 -1.018 -0.07 1 95.44 285 ILE A C 1
ATOM 2293 O O . ILE A 1 285 ? -4.453 0.141 0.242 1 95.44 285 ILE A O 1
ATOM 2297 N N . ILE A 1 286 ? -5.113 -1.921 -0.129 1 95.88 286 ILE A N 1
ATOM 2298 C CA . ILE A 1 286 ? -6.539 -1.623 -0.212 1 95.88 286 ILE A CA 1
ATOM 2299 C C . ILE A 1 286 ? -6.984 -0.875 1.042 1 95.88 286 ILE A C 1
ATOM 2301 O O . ILE A 1 286 ? -7.711 0.12 0.956 1 95.88 286 ILE A O 1
ATOM 2305 N N . PRO A 1 287 ? -6.547 -1.286 2.236 1 94.88 287 PRO A N 1
ATOM 2306 C CA . PRO A 1 287 ? -6.988 -0.548 3.422 1 94.88 287 PRO A CA 1
ATOM 2307 C C . PRO A 1 287 ? -6.602 0.929 3.377 1 94.88 287 PRO A C 1
ATOM 2309 O O . PRO A 1 287 ? -7.402 1.792 3.746 1 94.88 287 PRO A O 1
ATOM 2312 N N . ASP A 1 288 ? -5.438 1.204 2.914 1 95.31 288 ASP A N 1
ATOM 2313 C CA . ASP A 1 288 ? -4.977 2.582 2.77 1 95.31 288 ASP A CA 1
ATOM 2314 C C . ASP A 1 288 ? -5.828 3.342 1.755 1 95.31 288 ASP A C 1
ATOM 2316 O O . ASP A 1 288 ? -6.199 4.496 1.986 1 95.31 288 ASP A O 1
ATOM 2320 N N . LYS A 1 289 ? -6.16 2.688 0.628 1 96 289 LYS A N 1
ATOM 2321 C CA . LYS A 1 289 ? -6.953 3.326 -0.419 1 96 289 LYS A CA 1
ATOM 2322 C C . LYS A 1 289 ? -8.367 3.615 0.064 1 96 289 LYS A C 1
ATOM 2324 O O . LYS A 1 289 ? -8.984 4.605 -0.348 1 96 289 LYS A O 1
ATOM 2329 N N . ILE A 1 290 ? -8.836 2.812 0.987 1 95.12 290 ILE A N 1
ATOM 2330 C CA . ILE A 1 290 ? -10.156 3.029 1.551 1 95.12 290 ILE A CA 1
ATOM 2331 C C . ILE A 1 290 ? -10.117 4.199 2.529 1 95.12 290 ILE A C 1
ATOM 2333 O O . ILE A 1 290 ? -10.977 5.086 2.482 1 95.12 290 ILE A O 1
ATOM 2337 N N . LEU A 1 291 ? -9.086 4.277 3.33 1 94.5 291 LEU A N 1
ATOM 2338 C CA . LEU A 1 291 ? -8.969 5.324 4.34 1 94.5 291 LEU A CA 1
ATOM 2339 C C . LEU A 1 291 ? -8.766 6.688 3.688 1 94.5 291 LEU A C 1
ATOM 2341 O O . LEU A 1 291 ? -9.195 7.707 4.23 1 94.5 291 LEU A O 1
ATOM 2345 N N . THR A 1 292 ? -8.172 6.664 2.537 1 94.88 292 THR A N 1
ATOM 2346 C CA . THR A 1 292 ? -7.902 7.914 1.831 1 94.88 292 THR A CA 1
ATOM 2347 C C . THR A 1 292 ? -9.062 8.266 0.902 1 94.88 292 THR A C 1
ATOM 2349 O O . THR A 1 292 ? -9.055 9.32 0.265 1 94.88 292 THR A O 1
ATOM 2352 N N . GLY A 1 293 ? -10.055 7.367 0.786 1 93.81 293 GLY A N 1
ATOM 2353 C CA . GLY A 1 293 ? -11.25 7.629 -0.001 1 93.81 293 GLY A CA 1
ATOM 2354 C C . GLY A 1 293 ? -11.055 7.375 -1.484 1 93.81 293 GLY A C 1
ATOM 2355 O O . GLY A 1 293 ? -11.93 7.691 -2.293 1 93.81 293 GLY A O 1
ATOM 2356 N N . ARG A 1 294 ? -9.922 6.828 -1.853 1 94.62 294 ARG A N 1
ATOM 2357 C CA . ARG A 1 294 ? -9.672 6.555 -3.262 1 94.62 294 ARG A CA 1
ATOM 2358 C C . ARG A 1 294 ? -10.5 5.367 -3.748 1 94.62 294 ARG A C 1
ATOM 2360 O O . ARG A 1 294 ? -10.836 5.285 -4.93 1 94.62 294 ARG A O 1
ATOM 2367 N N . VAL A 1 295 ? -10.797 4.477 -2.854 1 96.25 295 VAL A N 1
ATOM 2368 C CA . VAL A 1 295 ? -11.641 3.326 -3.156 1 96.25 295 VAL A CA 1
ATOM 2369 C C . VAL A 1 295 ? -12.836 3.299 -2.205 1 96.25 295 VAL A C 1
ATOM 2371 O O . VAL A 1 295 ? -12.672 3.371 -0.985 1 96.25 295 VAL A O 1
ATOM 2374 N N . HIS A 1 296 ? -13.984 3.287 -2.744 1 95.31 296 HIS A N 1
ATOM 2375 C CA . HIS A 1 296 ? -15.211 3.129 -1.975 1 95.31 296 HIS A CA 1
ATOM 2376 C C . HIS A 1 296 ? -15.773 1.719 -2.119 1 95.31 296 HIS A C 1
ATOM 2378 O O . HIS A 1 296 ? -16.031 1.262 -3.234 1 95.31 296 HIS A O 1
ATOM 2384 N N . ILE A 1 297 ? -16 1.071 -1.009 1 94.75 297 ILE A N 1
ATOM 2385 C CA . ILE A 1 297 ? -16.578 -0.269 -1.038 1 94.75 297 ILE A CA 1
ATOM 2386 C C . ILE A 1 297 ? -18.094 -0.175 -1.085 1 94.75 297 ILE A C 1
ATOM 2388 O O . ILE A 1 297 ? -18.703 0.511 -0.263 1 94.75 297 ILE A O 1
ATOM 2392 N N . LYS A 1 298 ? -18.688 -0.86 -2.062 1 93.25 298 LYS A N 1
ATOM 2393 C CA . LYS A 1 298 ? -20.125 -0.845 -2.254 1 93.25 298 LYS A CA 1
ATOM 2394 C C . LYS A 1 298 ? -20.703 -2.256 -2.193 1 93.25 298 LYS A C 1
ATOM 2396 O O . LYS A 1 298 ? -19.984 -3.236 -2.389 1 93.25 298 LYS A O 1
ATOM 2401 N N . GLY A 1 299 ? -22 -2.33 -1.94 1 89.69 299 GLY A N 1
ATOM 2402 C CA . GLY A 1 299 ? -22.703 -3.605 -1.927 1 89.69 299 GLY A CA 1
ATOM 2403 C C . GLY A 1 299 ? -23.141 -4.059 -3.307 1 89.69 299 GLY A C 1
ATOM 2404 O O . GLY A 1 299 ? -22.516 -3.711 -4.309 1 89.69 299 GLY A O 1
ATOM 2405 N N . ILE A 1 300 ? -24.203 -4.777 -3.297 1 89.12 300 ILE A N 1
ATOM 2406 C CA . ILE A 1 300 ? -24.703 -5.391 -4.52 1 89.12 300 ILE A CA 1
ATOM 2407 C C . ILE A 1 300 ? -25.344 -4.324 -5.402 1 89.12 300 ILE A C 1
ATOM 2409 O O . ILE A 1 300 ? -26 -3.408 -4.902 1 89.12 300 ILE A O 1
ATOM 2413 N N . ILE A 1 301 ? -25.188 -4.516 -6.664 1 91.56 301 ILE A N 1
ATOM 2414 C CA . ILE A 1 301 ? -25.781 -3.607 -7.641 1 91.56 301 ILE A CA 1
ATOM 2415 C C . ILE A 1 301 ? -27.281 -3.863 -7.734 1 91.56 301 ILE A C 1
ATOM 2417 O O . ILE A 1 301 ? -27.719 -4.996 -7.965 1 91.56 301 ILE A O 1
ATOM 2421 N N . LYS A 1 302 ? -28.047 -2.846 -7.562 1 90.81 302 LYS A N 1
ATOM 2422 C CA . LYS A 1 302 ? -29.5 -2.936 -7.727 1 90.81 302 LYS A CA 1
ATOM 2423 C C . LYS A 1 302 ? -29.891 -2.771 -9.188 1 90.81 302 LYS A C 1
ATOM 2425 O O . LYS A 1 302 ? -30.672 -3.572 -9.719 1 90.81 302 LYS A O 1
ATOM 2430 N N . LYS A 1 303 ? -29.359 -1.72 -9.797 1 92.12 303 LYS A N 1
ATOM 2431 C CA . LYS A 1 303 ? -29.688 -1.493 -11.203 1 92.12 303 LYS A CA 1
ATOM 2432 C C . LYS A 1 303 ? -28.672 -0.554 -11.852 1 92.12 303 LYS A C 1
ATOM 2434 O O . LYS A 1 303 ? -28.078 0.294 -11.18 1 92.12 303 LYS A O 1
ATOM 2439 N N . PHE A 1 304 ? -28.547 -0.727 -13.164 1 93.88 304 PHE A N 1
ATOM 2440 C CA . PHE A 1 304 ? -27.734 0.176 -13.969 1 93.88 304 PHE A CA 1
ATOM 2441 C C . PHE A 1 304 ? -28.594 1.291 -14.562 1 93.88 304 PHE A C 1
ATOM 2443 O O . PHE A 1 304 ? -29.75 1.06 -14.945 1 93.88 304 PHE A O 1
ATOM 2450 N N . GLU A 1 305 ? -28.062 2.416 -14.547 1 93.69 305 GLU A N 1
ATOM 2451 C CA . GLU A 1 305 ? -28.625 3.543 -15.281 1 93.69 305 GLU A CA 1
ATOM 2452 C C . GLU A 1 305 ? -27.719 3.949 -16.438 1 93.69 305 GLU A C 1
ATOM 2454 O O . GLU A 1 305 ? -26.719 3.281 -16.719 1 93.69 305 GLU A O 1
ATOM 2459 N N . GLU A 1 306 ? -28.094 5.008 -17.172 1 94.06 306 GLU A N 1
ATOM 2460 C CA . GLU A 1 306 ? -27.391 5.387 -18.391 1 94.06 306 GLU A CA 1
ATOM 2461 C C . GLU A 1 306 ? -25.922 5.719 -18.094 1 94.06 306 GLU A C 1
ATOM 2463 O O . GLU A 1 306 ? -25.031 5.293 -18.828 1 94.06 306 GLU A O 1
ATOM 2468 N N . ASN A 1 307 ? -25.656 6.441 -17.031 1 95.44 307 ASN A N 1
ATOM 2469 C CA . ASN A 1 307 ? -24.297 6.828 -16.656 1 95.44 307 ASN A CA 1
ATOM 2470 C C . ASN A 1 307 ? -24.062 6.699 -15.156 1 95.44 307 ASN A C 1
ATOM 2472 O O . ASN A 1 307 ? -23.312 7.477 -14.578 1 95.44 307 ASN A O 1
ATOM 2476 N N . ALA A 1 308 ? -24.859 5.734 -14.57 1 96.19 308 ALA A N 1
ATOM 2477 C CA . ALA A 1 308 ? -24.781 5.602 -13.117 1 96.19 308 ALA A CA 1
ATOM 2478 C C . ALA A 1 308 ? -25.203 4.203 -12.672 1 96.19 308 ALA A C 1
ATOM 2480 O O . ALA A 1 308 ? -25.719 3.416 -13.469 1 96.19 308 ALA A O 1
ATOM 2481 N N . VAL A 1 309 ? -24.906 3.898 -11.461 1 95.25 309 VAL A N 1
ATOM 2482 C CA . VAL A 1 309 ? -25.281 2.627 -10.859 1 95.25 309 VAL A CA 1
ATOM 2483 C C . VAL A 1 309 ? -25.906 2.871 -9.484 1 95.25 309 VAL A C 1
ATOM 2485 O O . VAL A 1 309 ? -25.422 3.713 -8.719 1 95.25 309 VAL A O 1
ATOM 2488 N N . VAL A 1 310 ? -26.922 2.182 -9.258 1 93.75 310 VAL A N 1
ATOM 2489 C CA . VAL A 1 310 ? -27.578 2.227 -7.949 1 93.75 310 VAL A CA 1
ATOM 2490 C C . VAL A 1 310 ? -27.266 0.947 -7.176 1 93.75 310 VAL A C 1
ATOM 2492 O O . VAL A 1 310 ? -27.406 -0.157 -7.703 1 93.75 310 VAL A O 1
ATOM 2495 N N . PHE A 1 311 ? -26.812 1.141 -5.98 1 91.81 311 PHE A N 1
ATOM 2496 C CA . PHE A 1 311 ? -26.484 -0 -5.137 1 91.81 311 PHE A CA 1
ATOM 2497 C C . PHE A 1 311 ? -27.609 -0.285 -4.145 1 91.81 311 PHE A C 1
ATOM 2499 O O . PHE A 1 311 ? -28.344 0.624 -3.754 1 91.81 311 PHE A O 1
ATOM 2506 N N . GLU A 1 312 ? -27.719 -1.475 -3.732 1 88.38 312 GLU A N 1
ATOM 2507 C CA . GLU A 1 312 ? -28.75 -1.861 -2.777 1 88.38 312 GLU A CA 1
ATOM 2508 C C . GLU A 1 312 ? -28.562 -1.147 -1.442 1 88.38 312 GLU A C 1
ATOM 2510 O O . GLU A 1 312 ? -27.453 -1.092 -0.912 1 88.38 312 GLU A O 1
ATOM 2515 N N . GLY A 1 313 ? -29.578 -0.577 -0.922 1 83 313 GLY A N 1
ATOM 2516 C CA . GLY A 1 313 ? -29.531 0.075 0.377 1 83 313 GLY A CA 1
ATOM 2517 C C . GLY A 1 313 ? -29.125 1.532 0.299 1 83 313 GLY A C 1
ATOM 2518 O O . GLY A 1 313 ? -29.125 2.238 1.31 1 83 313 GLY A O 1
ATOM 2519 N N . GLU A 1 314 ? -28.734 1.933 -0.964 1 85.69 314 GLU A N 1
ATOM 2520 C CA . GLU A 1 314 ? -28.312 3.322 -1.123 1 85.69 314 GLU A CA 1
ATOM 2521 C C . GLU A 1 314 ? -29.328 4.117 -1.932 1 85.69 314 GLU A C 1
ATOM 2523 O O . GLU A 1 314 ? -29.953 3.584 -2.859 1 85.69 314 GLU A O 1
ATOM 2528 N N . LYS A 1 315 ? -29.5 5.309 -1.528 1 82.81 315 LYS A N 1
ATOM 2529 C CA . LYS A 1 315 ? -30.5 6.152 -2.174 1 82.81 315 LYS A CA 1
ATOM 2530 C C . LYS A 1 315 ? -29.938 6.812 -3.428 1 82.81 315 LYS A C 1
ATOM 2532 O O . LYS A 1 315 ? -30.609 6.879 -4.457 1 82.81 315 LYS A O 1
ATOM 2537 N N . ASN A 1 316 ? -28.734 7.199 -3.338 1 87 316 ASN A N 1
ATOM 2538 C CA . ASN A 1 316 ? -28.156 7.953 -4.445 1 87 316 ASN A CA 1
ATOM 2539 C C . ASN A 1 316 ? -27.391 7.043 -5.398 1 87 316 ASN A C 1
ATOM 2541 O O . ASN A 1 316 ? -26.781 6.051 -4.973 1 87 316 ASN A O 1
ATOM 2545 N N . ALA A 1 317 ? -27.547 7.375 -6.695 1 92 317 ALA A N 1
ATOM 2546 C CA . ALA A 1 317 ? -26.766 6.684 -7.719 1 92 317 ALA A CA 1
ATOM 2547 C C . ALA A 1 317 ? -25.359 7.258 -7.809 1 92 317 ALA A C 1
ATOM 2549 O O . ALA A 1 317 ? -25.141 8.438 -7.527 1 92 317 ALA A O 1
ATOM 2550 N N . GLU A 1 318 ? -24.453 6.422 -8.094 1 94.44 318 GLU A N 1
ATOM 2551 C CA . GLU A 1 318 ? -23.078 6.867 -8.328 1 94.44 318 GLU A CA 1
ATOM 2552 C C . GLU A 1 318 ? -22.797 7 -9.82 1 94.44 318 GLU A C 1
ATOM 2554 O O . GLU A 1 318 ? -23.125 6.102 -10.602 1 94.44 318 GLU A O 1
ATOM 2559 N N . GLU A 1 319 ? -22.297 8.102 -10.211 1 96.88 319 GLU A N 1
ATOM 2560 C CA . GLU A 1 319 ? -21.891 8.273 -11.602 1 96.88 319 GLU A CA 1
ATOM 2561 C C . GLU A 1 319 ? -20.734 7.359 -11.961 1 96.88 319 GLU A C 1
ATOM 2563 O O . GLU A 1 319 ? -19.703 7.363 -11.281 1 96.88 319 GLU A O 1
ATOM 2568 N N . ILE A 1 320 ? -20.938 6.566 -13.023 1 97.75 320 ILE A N 1
ATOM 2569 C CA . ILE A 1 320 ? -19.922 5.59 -13.43 1 97.75 320 ILE A CA 1
ATOM 2570 C C . ILE A 1 320 ? -19.656 5.723 -14.922 1 97.75 320 ILE A C 1
ATOM 2572 O O . ILE A 1 320 ? -20.578 5.777 -15.734 1 97.75 320 ILE A O 1
ATOM 2576 N N . ASP A 1 321 ? -18.375 5.742 -15.242 1 97.75 321 ASP A N 1
ATOM 2577 C CA . ASP A 1 321 ? -17.969 5.828 -16.641 1 97.75 321 ASP A CA 1
ATOM 2578 C C . ASP A 1 321 ? -17.609 4.449 -17.203 1 97.75 321 ASP A C 1
ATOM 2580 O O . ASP A 1 321 ? -17.797 4.188 -18.391 1 97.75 321 ASP A O 1
ATOM 2584 N N . VAL A 1 322 ? -17.031 3.631 -16.375 1 97.62 322 VAL A N 1
ATOM 2585 C CA . VAL A 1 322 ? -16.547 2.322 -16.797 1 97.62 322 VAL A CA 1
ATOM 2586 C C . VAL A 1 322 ? -16.906 1.273 -15.75 1 97.62 322 VAL A C 1
ATOM 2588 O O . VAL A 1 322 ? -16.812 1.53 -14.547 1 97.62 322 VAL A O 1
ATOM 2591 N N . VAL A 1 323 ? -17.359 0.158 -16.219 1 97 323 VAL A N 1
ATOM 2592 C CA . VAL A 1 323 ? -17.609 -0.994 -15.359 1 97 323 VAL A CA 1
ATOM 2593 C C . VAL A 1 323 ? -16.656 -2.127 -15.703 1 97 323 VAL A C 1
ATOM 2595 O O . VAL A 1 323 ? -16.547 -2.525 -16.859 1 97 323 VAL A O 1
ATOM 2598 N N . ILE A 1 324 ? -15.953 -2.627 -14.742 1 96.75 324 ILE A N 1
ATOM 2599 C CA . ILE A 1 324 ? -15.016 -3.725 -14.93 1 96.75 324 ILE A CA 1
ATOM 2600 C C . ILE A 1 324 ? -15.484 -4.945 -14.148 1 96.75 324 ILE A C 1
ATOM 2602 O O . ILE A 1 324 ? -15.594 -4.898 -12.914 1 96.75 324 ILE A O 1
ATOM 2606 N N . PHE A 1 325 ? -15.703 -6.004 -14.836 1 95.88 325 PHE A N 1
ATOM 2607 C CA . PHE A 1 325 ? -16.094 -7.254 -14.203 1 95.88 325 PHE A CA 1
ATOM 2608 C C . PHE A 1 325 ? -14.875 -8.062 -13.789 1 95.88 325 PHE A C 1
ATOM 2610 O O . PHE A 1 325 ? -14.086 -8.477 -14.633 1 95.88 325 PHE A O 1
ATOM 2617 N N . ALA A 1 326 ? -14.664 -8.172 -12.562 1 95.62 326 ALA A N 1
ATOM 2618 C CA . ALA A 1 326 ? -13.688 -9.086 -11.984 1 95.62 326 ALA A CA 1
ATOM 2619 C C . ALA A 1 326 ? -14.367 -10.312 -11.391 1 95.62 326 ALA A C 1
ATOM 2621 O O . ALA A 1 326 ? -14.234 -10.594 -10.195 1 95.62 326 ALA A O 1
ATOM 2622 N N . THR A 1 327 ? -14.992 -11.086 -12.25 1 92.12 327 THR A N 1
ATOM 2623 C CA . THR A 1 327 ? -15.922 -12.133 -11.828 1 92.12 327 THR A CA 1
ATOM 2624 C C . THR A 1 327 ? -15.375 -13.508 -12.188 1 92.12 327 THR A C 1
ATOM 2626 O O . THR A 1 327 ? -16.125 -14.484 -12.266 1 92.12 327 THR A O 1
ATOM 2629 N N . GLY A 1 328 ? -14.125 -13.562 -12.492 1 89 328 GLY A N 1
ATOM 2630 C CA . GLY A 1 328 ? -13.477 -14.859 -12.656 1 89 328 GLY A CA 1
ATOM 2631 C C . GLY A 1 328 ? -13.578 -15.391 -14.078 1 89 328 GLY A C 1
ATOM 2632 O O . GLY A 1 328 ? -13.711 -14.625 -15.031 1 89 328 GLY A O 1
ATOM 2633 N N . TYR A 1 329 ? -13.32 -16.734 -14.203 1 87 329 TYR A N 1
ATOM 2634 C CA . TYR A 1 329 ? -13.234 -17.406 -15.492 1 87 329 TYR A CA 1
ATOM 2635 C C . TYR A 1 329 ? -14.047 -18.688 -15.492 1 87 329 TYR A C 1
ATOM 2637 O O . TYR A 1 329 ? -14.289 -19.281 -14.438 1 87 329 TYR A O 1
ATOM 2645 N N . GLU A 1 330 ? -14.383 -19.047 -16.641 1 82.12 330 GLU A N 1
ATOM 2646 C CA . GLU A 1 330 ? -15.039 -20.328 -16.828 1 82.12 330 GLU A CA 1
ATOM 2647 C C . GLU A 1 330 ? -14.016 -21.453 -17.016 1 82.12 330 GLU A C 1
ATOM 2649 O O . GLU A 1 330 ? -13.023 -21.281 -17.734 1 82.12 330 GLU A O 1
ATOM 2654 N N . MET A 1 331 ? -14.258 -22.516 -16.297 1 78.62 331 MET A N 1
ATOM 2655 C CA . MET A 1 331 ? -13.359 -23.656 -16.453 1 78.62 331 MET A CA 1
ATOM 2656 C C . MET A 1 331 ? -13.812 -24.562 -17.594 1 78.62 331 MET A C 1
ATOM 2658 O O . MET A 1 331 ? -14.422 -25.609 -17.375 1 78.62 331 MET A O 1
ATOM 2662 N N . LYS A 1 332 ? -13.523 -24.188 -18.781 1 77.81 332 LYS A N 1
ATOM 2663 C CA . LYS A 1 332 ? -13.891 -24.953 -19.969 1 77.81 332 LYS A CA 1
ATOM 2664 C C . LYS A 1 332 ? -12.656 -25.297 -20.797 1 77.81 332 LYS A C 1
ATOM 2666 O O . LYS A 1 332 ? -11.688 -24.547 -20.812 1 77.81 332 LYS A O 1
ATOM 2671 N N . MET A 1 333 ? -12.773 -26.5 -21.344 1 84.56 333 MET A N 1
ATOM 2672 C CA . MET A 1 333 ? -11.734 -26.938 -22.281 1 84.56 333 MET A CA 1
ATOM 2673 C C . MET A 1 333 ? -12.328 -27.203 -23.656 1 84.56 333 MET A C 1
ATOM 2675 O O . MET A 1 333 ? -12.641 -28.344 -24 1 84.56 333 MET A O 1
ATOM 2679 N N . PRO A 1 334 ? -12.273 -26.266 -24.469 1 83.62 334 PRO A N 1
ATOM 2680 C CA . PRO A 1 334 ? -12.945 -26.375 -25.766 1 83.62 334 PRO A CA 1
ATOM 2681 C C . PRO A 1 334 ? -12.344 -27.484 -26.641 1 83.62 334 PRO A C 1
ATOM 2683 O O . PRO A 1 334 ? -13.031 -28.016 -27.516 1 83.62 334 PRO A O 1
ATOM 2686 N N . LEU A 1 335 ? -11.156 -27.859 -26.469 1 90.38 335 LEU A N 1
ATOM 2687 C CA . LEU A 1 335 ? -10.484 -28.828 -27.344 1 90.38 335 LEU A CA 1
ATOM 2688 C C . LEU A 1 335 ? -10.875 -30.25 -26.984 1 90.38 335 LEU A C 1
ATOM 2690 O O . LEU A 1 335 ? -10.625 -31.188 -27.75 1 90.38 335 LEU A O 1
ATOM 2694 N N . LEU A 1 336 ? -11.477 -30.391 -25.859 1 88.69 336 LEU A N 1
ATOM 2695 C CA . LEU A 1 336 ? -11.828 -31.719 -25.375 1 88.69 336 LEU A CA 1
ATOM 2696 C C . LEU A 1 336 ? -13.336 -31.906 -25.312 1 88.69 336 LEU A C 1
ATOM 2698 O O . LEU A 1 336 ? -14.055 -30.984 -24.875 1 88.69 336 LEU A O 1
ATOM 2702 N N . ASP A 1 337 ? -13.781 -33.031 -25.703 1 85.81 337 ASP A N 1
ATOM 2703 C CA . ASP A 1 337 ? -15.203 -33.375 -25.594 1 85.81 337 ASP A CA 1
ATOM 2704 C C . ASP A 1 337 ? -15.641 -33.406 -24.125 1 85.81 337 ASP A C 1
ATOM 2706 O O . ASP A 1 337 ? -14.883 -33.875 -23.266 1 85.81 337 ASP A O 1
ATOM 2710 N N . ASP A 1 338 ? -16.859 -33.125 -23.891 1 80.19 338 ASP A N 1
ATOM 2711 C CA . ASP A 1 338 ? -17.422 -33.062 -22.547 1 80.19 338 ASP A CA 1
ATOM 2712 C C . ASP A 1 338 ? -17.406 -34.438 -21.859 1 80.19 338 ASP A C 1
ATOM 2714 O O . ASP A 1 338 ? -17.453 -34.5 -20.641 1 80.19 338 ASP A O 1
ATOM 2718 N N . LYS A 1 339 ? -17.328 -35.406 -22.688 1 77.75 339 LYS A N 1
ATOM 2719 C CA . LYS A 1 339 ? -17.328 -36.75 -22.125 1 77.75 339 LYS A CA 1
ATOM 2720 C C . LYS A 1 339 ? -16.031 -37.031 -21.359 1 77.75 339 LYS A C 1
ATOM 2722 O O . LYS A 1 339 ? -16 -37.875 -20.453 1 77.75 339 LYS A O 1
ATOM 2727 N N . PHE A 1 340 ? -15.023 -36.312 -21.75 1 79.31 340 PHE A N 1
ATOM 2728 C CA . PHE A 1 340 ? -13.734 -36.562 -21.125 1 79.31 340 PHE A CA 1
ATOM 2729 C C . PHE A 1 340 ? -13.477 -35.594 -19.969 1 79.31 340 PHE A C 1
ATOM 2731 O O . PHE A 1 340 ? -12.711 -35.906 -19.062 1 79.31 340 PHE A O 1
ATOM 2738 N N . TYR A 1 341 ? -14.023 -34.375 -20.094 1 76.31 341 TYR A N 1
ATOM 2739 C CA . TYR A 1 341 ? -13.891 -33.375 -19.047 1 76.31 341 TYR A CA 1
ATOM 2740 C C . TYR A 1 341 ? -15.164 -32.531 -18.922 1 76.31 341 TYR A C 1
ATOM 2742 O O . TYR A 1 341 ? -15.641 -31.969 -19.906 1 76.31 341 TYR A O 1
ATOM 2750 N N . LYS A 1 342 ? -15.781 -32.625 -17.828 1 70.69 342 LYS A N 1
ATOM 2751 C CA . LYS A 1 342 ? -16.938 -31.781 -17.531 1 70.69 342 LYS A CA 1
ATOM 2752 C C . LYS A 1 342 ? -16.828 -31.172 -16.141 1 70.69 342 LYS A C 1
ATOM 2754 O O . LYS A 1 342 ? -16.406 -31.844 -15.195 1 70.69 342 LYS A O 1
ATOM 2759 N N . THR A 1 343 ? -16.844 -29.828 -16.219 1 62.66 343 THR A N 1
ATOM 2760 C CA . THR A 1 343 ? -16.969 -29.172 -14.922 1 62.66 343 THR A CA 1
ATOM 2761 C C . THR A 1 343 ? -18.422 -28.781 -14.648 1 62.66 343 THR A C 1
ATOM 2763 O O . THR A 1 343 ? -19.047 -28.109 -15.461 1 62.66 343 THR A O 1
ATOM 2766 N N . ASP A 1 344 ? -19.219 -29.672 -14.156 1 57.69 344 ASP A N 1
ATOM 2767 C CA . ASP A 1 344 ? -20.594 -29.312 -13.82 1 57.69 344 ASP A CA 1
ATOM 2768 C C . ASP A 1 344 ? -20.703 -28.891 -12.352 1 57.69 344 ASP A C 1
ATOM 2770 O O . ASP A 1 344 ? -20.359 -29.672 -11.453 1 57.69 344 ASP A O 1
ATOM 2774 N N . GLN A 1 345 ? -21.344 -27.797 -12.172 1 52.25 345 GLN A N 1
ATOM 2775 C CA . GLN A 1 345 ? -21.688 -27.266 -10.852 1 52.25 345 GLN A CA 1
ATOM 2776 C C . GLN A 1 345 ? -20.547 -27.5 -9.859 1 52.25 345 GLN A C 1
ATOM 2778 O O . GLN A 1 345 ? -20.781 -27.953 -8.734 1 52.25 345 GLN A O 1
ATOM 2783 N N . GLY A 1 346 ? -19.359 -27.422 -10.273 1 55.28 346 GLY A N 1
ATOM 2784 C CA . GLY A 1 346 ? -18.266 -27.516 -9.312 1 55.28 346 GLY A CA 1
ATOM 2785 C C . GLY A 1 346 ? -17.594 -28.875 -9.297 1 55.28 346 GLY A C 1
ATOM 2786 O O . GLY A 1 346 ? -16.578 -29.062 -8.633 1 55.28 346 GLY A O 1
ATOM 2787 N N . GLN A 1 347 ? -18.203 -29.844 -9.938 1 58.06 347 GLN A N 1
ATOM 2788 C CA . GLN A 1 347 ? -17.672 -31.203 -9.867 1 58.06 347 GLN A CA 1
ATOM 2789 C C . GLN A 1 347 ? -16.797 -31.516 -11.078 1 58.06 347 GLN A C 1
ATOM 2791 O O . GLN A 1 347 ? -17.141 -31.141 -12.203 1 58.06 347 GLN A O 1
ATOM 2796 N N . SER A 1 348 ? -15.539 -31.859 -10.727 1 66.19 348 SER A N 1
ATOM 2797 C CA . SER A 1 348 ? -14.656 -32.25 -11.812 1 66.19 348 SER A CA 1
ATOM 2798 C C . SER A 1 348 ? -14.695 -33.75 -12.047 1 66.19 348 SER A C 1
ATOM 2800 O O . SER A 1 348 ? -14.891 -34.531 -11.102 1 66.19 348 SER A O 1
ATOM 2802 N N . THR A 1 349 ? -14.703 -34.219 -13.266 1 74.75 349 THR A N 1
ATOM 2803 C CA . THR A 1 349 ? -14.727 -35.625 -13.656 1 74.75 349 THR A CA 1
ATOM 2804 C C . THR A 1 349 ? -13.312 -36.188 -13.734 1 74.75 349 THR A C 1
ATOM 2806 O O . THR A 1 349 ? -13.086 -37.219 -14.352 1 74.75 349 THR A O 1
ATOM 2809 N N . LEU A 1 350 ? -12.414 -35.5 -13.031 1 82.88 350 LEU A N 1
ATOM 2810 C CA . LEU A 1 350 ? -11.023 -35.938 -13.094 1 82.88 350 LEU A CA 1
ATOM 2811 C C . LEU A 1 350 ? -10.617 -36.625 -11.789 1 82.88 350 LEU A C 1
ATOM 2813 O O . LEU A 1 350 ? -10.969 -36.156 -10.703 1 82.88 350 LEU A O 1
ATOM 2817 N N . TYR A 1 351 ? -9.984 -37.781 -11.938 1 84.5 351 TYR A N 1
ATOM 2818 C CA . TYR A 1 351 ? -9.367 -38.438 -10.789 1 84.5 351 TYR A CA 1
ATOM 2819 C C . TYR A 1 351 ? -8.203 -37.625 -10.25 1 84.5 351 TYR A C 1
ATOM 2821 O O . TYR A 1 351 ? -7.234 -37.375 -10.969 1 84.5 351 TYR A O 1
ATOM 2829 N N . LYS A 1 352 ? -8.266 -37.125 -9 1 87.75 352 LYS A N 1
ATOM 2830 C CA . LYS A 1 352 ? -7.281 -36.281 -8.336 1 87.75 352 LYS A CA 1
ATOM 2831 C C . LYS A 1 352 ? -6.941 -35.062 -9.18 1 87.75 352 LYS A C 1
ATOM 2833 O O . LYS A 1 352 ? -5.789 -34.625 -9.227 1 87.75 352 LYS A O 1
ATOM 2838 N N . ARG A 1 353 ? -7.859 -34.719 -10.016 1 87.94 353 ARG A N 1
ATOM 2839 C CA . ARG A 1 353 ? -7.82 -33.5 -10.812 1 87.94 353 ARG A CA 1
ATOM 2840 C C . ARG A 1 353 ? -6.816 -33.625 -11.953 1 87.94 353 ARG A C 1
ATOM 2842 O O . ARG A 1 353 ? -6.316 -32.594 -12.453 1 87.94 353 ARG A O 1
ATOM 2849 N N . VAL A 1 354 ? -6.535 -34.875 -12.367 1 91.56 354 VAL A N 1
ATOM 2850 C CA . VAL A 1 354 ? -5.531 -35.031 -13.414 1 91.56 354 VAL A CA 1
ATOM 2851 C C . VAL A 1 354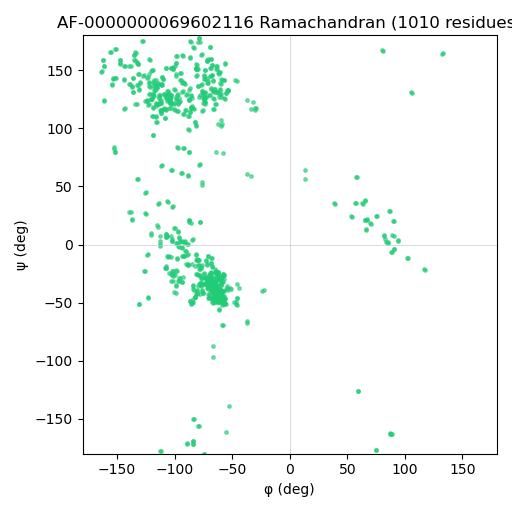 ? -6.074 -35.938 -14.516 1 91.56 354 VAL A C 1
ATOM 2853 O O . VAL A 1 354 ? -6.055 -35.594 -15.695 1 91.56 354 VAL A O 1
ATOM 2856 N N . PHE A 1 355 ? -6.594 -37.125 -14.109 1 89.81 355 PHE A N 1
ATOM 2857 C CA . PHE A 1 355 ? -6.934 -38.125 -15.109 1 89.81 355 PHE A CA 1
ATOM 2858 C C . PHE A 1 355 ? -8.445 -38.312 -15.203 1 89.81 355 PHE A C 1
ATOM 2860 O O . PHE A 1 355 ? -9.141 -38.281 -14.188 1 89.81 355 PHE A O 1
ATOM 2867 N N . SER A 1 356 ? -8.867 -38.562 -16.484 1 78.88 356 SER A N 1
ATOM 2868 C CA . SER A 1 356 ? -10.289 -38.844 -16.688 1 78.88 356 SER A CA 1
ATOM 2869 C C . SER A 1 356 ? -10.672 -40.219 -16.141 1 78.88 356 SER A C 1
ATOM 2871 O O . SER A 1 356 ? -9.914 -41.188 -16.297 1 78.88 356 SER A O 1
ATOM 2873 N N . LEU A 1 357 ? -11.789 -40.344 -15.547 1 73.38 357 LEU A N 1
ATOM 2874 C CA . LEU A 1 357 ? -12.266 -41.562 -14.922 1 73.38 357 LEU A CA 1
ATOM 2875 C C . LEU A 1 357 ? -12.898 -42.5 -15.961 1 73.38 357 LEU A C 1
ATOM 2877 O O . LEU A 1 357 ? -12.969 -43.719 -15.75 1 73.38 357 LEU A O 1
ATOM 2881 N N . GLY A 1 358 ? -13.242 -42.062 -17.031 1 71.56 358 GLY A N 1
ATOM 2882 C CA . GLY A 1 358 ? -14.039 -42.875 -17.969 1 71.56 358 GLY A CA 1
ATOM 2883 C C . GLY A 1 358 ? -13.219 -43.5 -19.062 1 71.56 358 GLY A C 1
ATOM 2884 O O . GLY A 1 358 ? -13.766 -44.156 -19.953 1 71.56 358 GLY A O 1
ATOM 2885 N N . LEU A 1 359 ? -11.898 -43.531 -18.938 1 82.69 359 LEU A N 1
ATOM 2886 C CA . LEU A 1 359 ? -11.062 -44 -20.031 1 82.69 359 LEU A CA 1
ATOM 2887 C C . LEU A 1 359 ? -10.414 -45.344 -19.672 1 82.69 359 LEU A C 1
ATOM 2889 O O . LEU A 1 359 ? -10.023 -45.562 -18.516 1 82.69 359 LEU A O 1
ATOM 2893 N N . LYS A 1 360 ? -10.375 -46.219 -20.578 1 83.81 360 LYS A N 1
ATOM 2894 C CA . LYS A 1 360 ? -9.727 -47.531 -20.406 1 83.81 360 LYS A CA 1
ATOM 2895 C C . LYS A 1 360 ? -8.227 -47.344 -20.156 1 83.81 360 LYS A C 1
ATOM 2897 O O . LYS A 1 360 ? -7.629 -48.125 -19.391 1 83.81 360 LYS A O 1
ATOM 2902 N N . HIS A 1 361 ? -7.664 -46.438 -20.875 1 89.56 361 HIS A N 1
ATOM 2903 C CA . HIS A 1 361 ? -6.25 -46.125 -20.719 1 89.56 361 HIS A CA 1
ATOM 2904 C C . HIS A 1 361 ? -6.055 -44.719 -20.109 1 89.56 361 HIS A C 1
ATOM 2906 O O . HIS A 1 361 ? -6.785 -43.781 -20.453 1 89.56 361 HIS A O 1
ATOM 2912 N N . SER A 1 362 ? -5.145 -44.625 -19.203 1 90.38 362 SER A N 1
ATOM 2913 C CA . SER A 1 362 ? -4.855 -43.344 -18.578 1 90.38 362 SER A CA 1
ATOM 2914 C C . SER A 1 362 ? -3.807 -42.562 -19.359 1 90.38 362 SER A C 1
ATOM 2916 O O . SER A 1 362 ? -2.775 -42.188 -18.812 1 90.38 362 SER A O 1
ATOM 2918 N N . THR A 1 363 ? -4.148 -42.312 -20.594 1 94.94 363 THR A N 1
ATOM 2919 C CA . THR A 1 363 ? -3.17 -41.688 -21.469 1 94.94 363 THR A CA 1
ATOM 2920 C C . THR A 1 363 ? -3.531 -40.25 -21.75 1 94.94 363 THR A C 1
ATOM 2922 O O . THR A 1 363 ? -2.916 -39.594 -22.594 1 94.94 363 THR A O 1
ATOM 2925 N N . LEU A 1 364 ? -4.598 -39.781 -21.031 1 94.38 364 LEU A N 1
ATOM 2926 C CA . LEU A 1 364 ? -4.984 -38.375 -21.078 1 94.38 364 LEU A CA 1
ATOM 2927 C C . LEU A 1 364 ? -4.883 -37.719 -19.688 1 94.38 364 LEU A C 1
ATOM 2929 O O . LEU A 1 364 ? -5.555 -38.156 -18.75 1 94.38 364 LEU A O 1
ATOM 2933 N N . ALA A 1 365 ? -4.031 -36.75 -19.609 1 94.94 365 ALA A N 1
ATOM 2934 C CA . ALA A 1 365 ? -3.852 -36.062 -18.328 1 94.94 365 ALA A CA 1
ATOM 2935 C C . ALA A 1 365 ? -4.133 -34.562 -18.484 1 94.94 365 ALA A C 1
ATOM 2937 O O . ALA A 1 365 ? -3.779 -33.938 -19.5 1 94.94 365 ALA A O 1
ATOM 2938 N N . VAL A 1 366 ? -4.793 -34 -17.5 1 93.44 366 VAL A N 1
ATOM 2939 C CA . VAL A 1 366 ? -5.023 -32.562 -17.422 1 93.44 366 VAL A CA 1
ATOM 2940 C C . VAL A 1 366 ? -4.152 -31.969 -16.312 1 93.44 366 VAL A C 1
ATOM 2942 O O . VAL A 1 366 ? -4.191 -32.438 -15.172 1 93.44 366 VAL A O 1
ATOM 2945 N N . ILE A 1 367 ? -3.367 -30.906 -16.672 1 95.75 367 ILE A N 1
ATOM 2946 C CA . ILE A 1 367 ? -2.395 -30.344 -15.742 1 95.75 367 ILE A CA 1
ATOM 2947 C C . ILE A 1 367 ? -2.75 -28.891 -15.438 1 95.75 367 ILE A C 1
ATOM 2949 O O . ILE A 1 367 ? -2.979 -28.109 -16.359 1 95.75 367 ILE A O 1
ATOM 2953 N N . GLY A 1 368 ? -2.744 -28.516 -14.172 1 91.38 368 GLY A N 1
ATOM 2954 C CA . GLY A 1 368 ? -2.891 -27.141 -13.742 1 91.38 368 GLY A CA 1
ATOM 2955 C C . GLY A 1 368 ? -4.336 -26.688 -13.68 1 91.38 368 GLY A C 1
ATOM 2956 O O . GLY A 1 368 ? -4.613 -25.516 -13.398 1 91.38 368 GLY A O 1
ATOM 2957 N N . PHE A 1 369 ? -5.273 -27.547 -13.914 1 87.44 369 PHE A N 1
ATOM 2958 C CA . PHE A 1 369 ? -6.691 -27.203 -13.898 1 87.44 369 PHE A CA 1
ATOM 2959 C C . PHE A 1 369 ? -7.301 -27.484 -12.531 1 87.44 369 PHE A C 1
ATOM 2961 O O . PHE A 1 369 ? -8.227 -28.297 -12.414 1 87.44 369 PHE A O 1
ATOM 2968 N N . VAL A 1 370 ? -6.789 -26.797 -11.523 1 83.19 370 VAL A N 1
ATOM 2969 C CA . VAL A 1 370 ? -7.215 -27.016 -10.148 1 83.19 370 VAL A CA 1
ATOM 2970 C C . VAL A 1 370 ? -7.336 -25.672 -9.422 1 83.19 370 VAL A C 1
ATOM 2972 O O . VAL A 1 370 ? -6.555 -24.75 -9.672 1 83.19 370 VAL A O 1
ATOM 2975 N N . GLU A 1 371 ? -8.328 -25.547 -8.688 1 79.62 371 GLU A N 1
ATOM 2976 C CA . GLU A 1 371 ? -8.461 -24.422 -7.777 1 79.62 371 GLU A CA 1
ATOM 2977 C C . GLU A 1 371 ? -7.91 -24.75 -6.395 1 79.62 371 GLU A C 1
ATOM 2979 O O . GLU A 1 371 ? -8.383 -25.688 -5.742 1 79.62 371 GLU A O 1
ATOM 2984 N N . CYS A 1 372 ? -6.832 -24.094 -6.055 1 80.69 372 CYS A N 1
ATOM 2985 C CA . CYS A 1 372 ? -6.148 -24.359 -4.793 1 80.69 372 CYS A CA 1
ATOM 2986 C C . CYS A 1 372 ? -5.586 -23.078 -4.203 1 80.69 372 CYS A C 1
ATOM 2988 O O . CYS A 1 372 ? -5.414 -22.078 -4.914 1 80.69 372 CYS A O 1
ATOM 2990 N N . GLN A 1 373 ? -5.414 -23.031 -2.838 1 80.56 373 GLN A N 1
ATOM 2991 C CA . GLN A 1 373 ? -4.863 -21.875 -2.139 1 80.56 373 GLN A CA 1
ATOM 2992 C C . GLN A 1 373 ? -3.346 -21.828 -2.281 1 80.56 373 GLN A C 1
ATOM 2994 O O . GLN A 1 373 ? -2.67 -21.125 -1.518 1 80.56 373 GLN A O 1
ATOM 2999 N N . GLY A 1 374 ? -2.77 -22.5 -3.236 1 87.5 374 GLY A N 1
ATOM 3000 C CA . GLY A 1 374 ? -1.329 -22.531 -3.43 1 87.5 374 GLY A CA 1
ATOM 3001 C C . GLY A 1 374 ? -0.909 -22.172 -4.844 1 87.5 374 GLY A C 1
ATOM 3002 O O . GLY A 1 374 ? -1.754 -21.906 -5.699 1 87.5 374 GLY A O 1
ATOM 3003 N N . PRO A 1 375 ? 0.4 -22.094 -5.016 1 94 375 PRO A N 1
ATOM 3004 C CA . PRO A 1 375 ? 0.923 -21.719 -6.332 1 94 375 PRO A CA 1
ATOM 3005 C C . PRO A 1 375 ? 0.688 -22.797 -7.391 1 94 375 PRO A C 1
ATOM 3007 O O . PRO A 1 375 ? 0.966 -23.984 -7.152 1 94 375 PRO A O 1
ATOM 3010 N N . ILE A 1 376 ? 0.248 -22.391 -8.492 1 92.62 376 ILE A N 1
ATOM 3011 C CA . ILE A 1 376 ? -0.084 -23.297 -9.57 1 92.62 376 ILE A CA 1
ATOM 3012 C C . ILE A 1 376 ? 1.19 -23.953 -10.109 1 92.62 376 ILE A C 1
ATOM 3014 O O . ILE A 1 376 ? 1.169 -25.094 -10.562 1 92.62 376 ILE A O 1
ATOM 3018 N N . SER A 1 377 ? 2.312 -23.266 -10.078 1 96.38 377 SER A N 1
ATOM 3019 C CA . SER A 1 377 ? 3.564 -23.797 -10.609 1 96.38 377 SER A CA 1
ATOM 3020 C C . SER A 1 377 ? 3.951 -25.109 -9.93 1 96.38 377 SER A C 1
ATOM 3022 O O . SER A 1 377 ? 4.242 -26.094 -10.602 1 96.38 377 SER A O 1
ATOM 3024 N N . THR A 1 378 ? 3.863 -25.109 -8.617 1 97.56 378 THR A N 1
ATOM 3025 C CA . THR A 1 378 ? 4.262 -26.297 -7.875 1 97.56 378 THR A CA 1
ATOM 3026 C C . THR A 1 378 ? 3.217 -27.406 -8.023 1 97.56 378 THR A C 1
ATOM 3028 O O . THR A 1 378 ? 3.559 -28.594 -8.078 1 97.56 378 THR A O 1
ATOM 3031 N N . ILE A 1 379 ? 1.983 -27.016 -8.109 1 96.56 379 ILE A N 1
ATOM 3032 C CA . ILE A 1 379 ? 0.905 -27.984 -8.289 1 96.56 379 ILE A CA 1
ATOM 3033 C C . ILE A 1 379 ? 1.044 -28.672 -9.648 1 96.56 379 ILE A C 1
ATOM 3035 O O . ILE A 1 379 ? 1 -29.906 -9.742 1 96.56 379 ILE A O 1
ATOM 3039 N N . ALA A 1 380 ? 1.219 -27.844 -10.648 1 97.38 380 ALA A N 1
ATOM 3040 C CA . ALA A 1 380 ? 1.37 -28.375 -12 1 97.38 380 ALA A CA 1
ATOM 3041 C C . ALA A 1 380 ? 2.58 -29.312 -12.094 1 97.38 380 ALA A C 1
ATOM 3043 O O . ALA A 1 380 ? 2.533 -30.328 -12.773 1 97.38 380 ALA A O 1
ATOM 3044 N N . GLU A 1 381 ? 3.641 -28.953 -11.453 1 98.5 381 GLU A N 1
ATOM 3045 C CA . GLU A 1 381 ? 4.828 -29.797 -11.453 1 98.5 381 GLU A CA 1
ATOM 3046 C C . GLU A 1 381 ? 4.539 -31.141 -10.812 1 98.5 381 GLU A C 1
ATOM 3048 O O . GLU A 1 381 ? 4.93 -32.188 -11.344 1 98.5 381 GLU A O 1
ATOM 3053 N N . SER A 1 382 ? 3.875 -31.094 -9.68 1 98.06 382 SER A N 1
ATOM 3054 C CA . SER A 1 382 ? 3.549 -32.344 -8.992 1 98.06 382 SER A CA 1
ATOM 3055 C C . SER A 1 382 ? 2.617 -33.219 -9.828 1 98.06 382 SER A C 1
ATOM 3057 O O . SER A 1 382 ? 2.805 -34.406 -9.906 1 98.06 382 SER A O 1
ATOM 3059 N N . GLN A 1 383 ? 1.636 -32.594 -10.414 1 97.19 383 GLN A N 1
ATOM 3060 C CA . GLN A 1 383 ? 0.742 -33.344 -11.312 1 97.19 383 GLN A CA 1
ATOM 3061 C C . GLN A 1 383 ? 1.514 -33.938 -12.477 1 97.19 383 GLN A C 1
ATOM 3063 O O . GLN A 1 383 ? 1.265 -35.094 -12.859 1 97.19 383 GLN A O 1
ATOM 3068 N N . SER A 1 384 ? 2.416 -33.188 -13.031 1 98.62 384 SER A N 1
ATOM 3069 C CA . SER A 1 384 ? 3.191 -33.656 -14.18 1 98.62 384 SER A CA 1
ATOM 3070 C C . SER A 1 384 ? 4.102 -34.812 -13.812 1 98.62 384 SER A C 1
ATOM 3072 O O . SER A 1 384 ? 4.277 -35.75 -14.602 1 98.62 384 SER A O 1
ATOM 3074 N N . ARG A 1 385 ? 4.715 -34.719 -12.648 1 98.44 385 ARG A N 1
ATOM 3075 C CA . ARG A 1 385 ? 5.574 -35.812 -12.195 1 98.44 385 ARG A CA 1
ATOM 3076 C C . ARG A 1 385 ? 4.789 -37.125 -12.086 1 98.44 385 ARG A C 1
ATOM 3078 O O . ARG A 1 385 ? 5.258 -38.156 -12.523 1 98.44 385 ARG A O 1
ATOM 3085 N N . TRP A 1 386 ? 3.623 -37.031 -11.523 1 97.75 386 TRP A N 1
ATOM 3086 C CA . TRP A 1 386 ? 2.771 -38.188 -11.383 1 97.75 386 TRP A CA 1
ATOM 3087 C C . TRP A 1 386 ? 2.305 -38.688 -12.75 1 97.75 386 TRP A C 1
ATOM 3089 O O . TRP A 1 386 ? 2.463 -39.875 -13.07 1 97.75 386 TRP A O 1
ATOM 3099 N N . ALA A 1 387 ? 1.801 -37.844 -13.562 1 97.5 387 ALA A N 1
ATOM 3100 C CA . ALA A 1 387 ? 1.263 -38.188 -14.883 1 97.5 387 ALA A CA 1
ATOM 3101 C C . ALA A 1 387 ? 2.338 -38.812 -15.766 1 97.5 387 ALA A C 1
ATOM 3103 O O . ALA A 1 387 ? 2.072 -39.75 -16.5 1 97.5 387 ALA A O 1
ATOM 3104 N N . ALA A 1 388 ? 3.518 -38.25 -15.734 1 98.25 388 ALA A N 1
ATOM 3105 C CA . ALA A 1 388 ? 4.605 -38.75 -16.578 1 98.25 388 ALA A CA 1
ATOM 3106 C C . ALA A 1 388 ? 4.945 -40.219 -16.219 1 98.25 388 ALA A C 1
ATOM 3108 O O . ALA A 1 388 ? 5.223 -41.031 -17.094 1 98.25 388 ALA A O 1
ATOM 3109 N N . ARG A 1 389 ? 4.91 -40.5 -14.977 1 97.25 389 ARG A N 1
ATOM 3110 C CA . ARG A 1 389 ? 5.223 -41.844 -14.555 1 97.25 389 ARG A CA 1
ATOM 3111 C C . ARG A 1 389 ? 4.125 -42.812 -14.969 1 97.25 389 ARG A C 1
ATOM 3113 O O . ARG A 1 389 ? 4.402 -43.969 -15.297 1 97.25 389 ARG A O 1
ATOM 3120 N N . ILE A 1 390 ? 2.955 -42.375 -14.977 1 95.44 390 ILE A N 1
ATOM 3121 C CA . ILE A 1 390 ? 1.84 -43.188 -15.43 1 95.44 390 ILE A CA 1
ATOM 3122 C C . ILE A 1 390 ? 1.93 -43.375 -16.938 1 95.44 390 ILE A C 1
ATOM 3124 O O . ILE A 1 390 ? 1.807 -44.5 -17.438 1 95.44 390 ILE A O 1
ATOM 3128 N N . LEU A 1 391 ? 2.17 -42.344 -17.656 1 96.62 391 LEU A N 1
ATOM 3129 C CA . LEU A 1 391 ? 2.221 -42.375 -19.125 1 96.62 391 LEU A CA 1
ATOM 3130 C C . LEU A 1 391 ? 3.402 -43.219 -19.594 1 96.62 391 LEU A C 1
ATOM 3132 O O . LEU A 1 391 ? 3.332 -43.844 -20.656 1 96.62 391 LEU A O 1
ATOM 3136 N N . SER A 1 392 ? 4.508 -43.25 -18.828 1 96.25 392 SER A N 1
ATOM 3137 C CA . SER A 1 392 ? 5.691 -44 -19.203 1 96.25 392 SER A CA 1
ATOM 3138 C C . SER A 1 392 ? 5.508 -45.5 -18.891 1 96.25 392 SER A C 1
ATOM 3140 O O . SER A 1 392 ? 6.258 -46.344 -19.375 1 96.25 392 SER A O 1
ATOM 3142 N N . GLY A 1 393 ? 4.547 -45.781 -18.047 1 93.62 393 GLY A N 1
ATOM 3143 C CA . GLY A 1 393 ? 4.281 -47.156 -17.672 1 93.62 393 GLY A CA 1
ATOM 3144 C C . GLY A 1 393 ? 4.988 -47.594 -16.391 1 93.62 393 GLY A C 1
ATOM 3145 O O . GLY A 1 393 ? 4.832 -48.719 -15.945 1 93.62 393 GLY A O 1
ATOM 3146 N N . LYS A 1 394 ? 5.656 -46.688 -15.805 1 94.56 394 LYS A N 1
ATOM 3147 C CA . LYS A 1 394 ? 6.402 -47 -14.594 1 94.56 394 LYS A CA 1
ATOM 3148 C C . LYS A 1 394 ? 5.477 -47.094 -13.383 1 94.56 394 LYS A C 1
ATOM 3150 O O . LYS A 1 394 ? 5.816 -47.719 -12.367 1 94.56 394 LYS A O 1
ATOM 3155 N N . LEU A 1 395 ? 4.379 -46.344 -13.438 1 93.06 395 LEU A N 1
ATOM 3156 C CA . LEU A 1 395 ? 3.316 -46.438 -12.445 1 93.06 395 LEU A CA 1
ATOM 3157 C C . LEU A 1 395 ? 1.988 -46.812 -13.094 1 93.06 395 LEU A C 1
ATOM 3159 O O . LEU A 1 395 ? 1.769 -46.531 -14.273 1 93.06 395 LEU A O 1
ATOM 3163 N N . LYS A 1 396 ? 1.176 -47.5 -12.359 1 87.44 396 LYS A N 1
ATOM 3164 C CA . LYS A 1 396 ? -0.16 -47.844 -12.844 1 87.44 396 LYS A CA 1
ATOM 3165 C C . LYS A 1 396 ? -1.238 -47.25 -11.953 1 87.44 396 LYS A C 1
ATOM 3167 O O . LYS A 1 396 ? -1.075 -47.156 -10.734 1 87.44 396 LYS A O 1
ATOM 3172 N N . LEU A 1 397 ? -2.234 -46.719 -12.617 1 83.94 397 LEU A N 1
ATOM 3173 C CA . LEU A 1 397 ? -3.365 -46.219 -11.859 1 83.94 397 LEU A CA 1
ATOM 3174 C C . LEU A 1 397 ? -4.215 -47.344 -11.305 1 83.94 397 LEU A C 1
ATOM 3176 O O . LEU A 1 397 ? -4.508 -48.312 -12.016 1 83.94 397 LEU A O 1
ATOM 3180 N N . PRO A 1 398 ? -4.328 -47.344 -9.938 1 68.19 398 PRO A N 1
ATOM 3181 C CA . PRO A 1 398 ? -5.16 -48.438 -9.422 1 68.19 398 PRO A CA 1
ATOM 3182 C C . PRO A 1 398 ? -6.586 -48.406 -9.961 1 68.19 398 PRO A C 1
ATOM 3184 O O . PRO A 1 398 ? -7.301 -47.406 -9.742 1 68.19 398 PRO A O 1
ATOM 3187 N N . ARG A 1 399 ? -7.07 -49.219 -10.961 1 60.53 399 ARG A N 1
ATOM 3188 C CA . ARG A 1 399 ? -8.367 -49.25 -11.625 1 60.53 399 ARG A CA 1
ATOM 3189 C C . ARG A 1 399 ? -9.5 -49.156 -10.602 1 60.53 399 ARG A C 1
ATOM 3191 O O . ARG A 1 399 ? -10.508 -48.5 -10.836 1 60.53 399 ARG A O 1
ATOM 3198 N N . GLU A 1 400 ? -9.359 -49.938 -9.555 1 54.53 400 GLU A N 1
ATOM 3199 C CA . GLU A 1 400 ? -10.43 -50.031 -8.562 1 54.53 400 GLU A CA 1
ATOM 3200 C C . GLU A 1 400 ? -10.625 -48.688 -7.855 1 54.53 400 GLU A C 1
ATOM 3202 O O . GLU A 1 400 ? -11.758 -48.312 -7.527 1 54.53 400 GLU A O 1
ATOM 3207 N N . ASP A 1 401 ? -9.648 -48.031 -7.586 1 55.47 401 ASP A N 1
ATOM 3208 C CA . ASP A 1 401 ? -9.688 -46.812 -6.809 1 55.47 401 ASP A CA 1
ATOM 3209 C C . ASP A 1 401 ? -10.32 -45.656 -7.605 1 55.47 401 ASP A C 1
ATOM 3211 O O . ASP A 1 401 ? -11.031 -44.844 -7.047 1 55.47 401 ASP A O 1
ATOM 3215 N N . ILE A 1 402 ? -10.07 -45.688 -8.875 1 54.19 402 ILE A N 1
ATOM 3216 C CA . ILE A 1 402 ? -10.688 -44.719 -9.789 1 54.19 402 ILE A CA 1
ATOM 3217 C C . ILE A 1 402 ? -12.211 -44.875 -9.734 1 54.19 402 ILE A C 1
ATOM 3219 O O . ILE A 1 402 ? -12.938 -43.875 -9.703 1 54.19 402 ILE A O 1
ATOM 3223 N N . LEU A 1 403 ? -12.609 -46.219 -9.75 1 50.5 403 LEU A N 1
ATOM 3224 C CA . LEU A 1 403 ? -14.039 -46.5 -9.75 1 50.5 403 LEU A CA 1
ATOM 3225 C C . LEU A 1 403 ? -14.695 -45.969 -8.477 1 50.5 403 LEU A C 1
ATOM 3227 O O . LEU A 1 403 ? -15.805 -45.406 -8.531 1 50.5 403 LEU A O 1
ATOM 3231 N N . LYS A 1 404 ? -14.023 -46.094 -7.387 1 53.31 404 LYS A N 1
ATOM 3232 C CA . LYS A 1 404 ? -14.586 -45.688 -6.105 1 53.31 404 LYS A CA 1
ATOM 3233 C C . LYS A 1 404 ? -14.672 -44.156 -6.02 1 53.31 404 LYS A C 1
ATOM 3235 O O . LYS A 1 404 ? -15.648 -43.625 -5.5 1 53.31 404 LYS A O 1
ATOM 3240 N N . GLU A 1 405 ? -13.711 -43.531 -6.441 1 55.41 405 GLU A N 1
ATOM 3241 C CA . GLU A 1 405 ? -13.672 -42.062 -6.359 1 55.41 405 GLU A CA 1
ATOM 3242 C C . GLU A 1 405 ? -14.703 -41.438 -7.293 1 55.41 405 GLU A C 1
ATOM 3244 O O . GLU A 1 405 ? -15.25 -40.375 -6.996 1 55.41 405 GLU A O 1
ATOM 3249 N N . ARG A 1 406 ? -14.922 -42.156 -8.5 1 51.09 406 ARG A N 1
ATOM 3250 C CA . ARG A 1 406 ? -16 -41.719 -9.375 1 51.09 406 ARG A CA 1
ATOM 3251 C C . ARG A 1 406 ? -17.328 -41.625 -8.609 1 51.09 406 ARG A C 1
ATOM 3253 O O . ARG A 1 406 ? -18.141 -40.75 -8.891 1 51.09 406 ARG A O 1
ATOM 3260 N N . MET A 1 407 ? -17.391 -42.656 -7.762 1 46.59 407 MET A N 1
ATOM 3261 C CA . MET A 1 407 ? -18.672 -42.719 -7.051 1 46.59 407 MET A CA 1
ATOM 3262 C C . MET A 1 407 ? -18.781 -41.625 -6.004 1 46.59 407 MET A C 1
ATOM 3264 O O . MET A 1 407 ? -19.875 -41.188 -5.684 1 46.59 407 MET A O 1
ATOM 3268 N N . GLN A 1 408 ? -17.688 -41.281 -5.453 1 49.44 408 GLN A N 1
ATOM 3269 C CA . GLN A 1 408 ? -17.844 -40.344 -4.352 1 49.44 408 GLN A CA 1
ATOM 3270 C C . GLN A 1 408 ? -17.844 -38.906 -4.855 1 49.44 408 GLN A C 1
ATOM 3272 O O . GLN A 1 408 ? -18.234 -37.969 -4.133 1 49.44 408 GLN A O 1
ATOM 3277 N N . MET A 1 409 ? -18.109 -38.719 -6.152 1 46.12 409 MET A N 1
ATOM 3278 C CA . MET A 1 409 ? -18.344 -37.406 -6.797 1 46.12 409 MET A CA 1
ATOM 3279 C C . MET A 1 409 ? -17.922 -36.281 -5.879 1 46.12 409 MET A C 1
ATOM 3281 O O . MET A 1 409 ? -18.75 -35.75 -5.113 1 46.12 409 MET A O 1
ATOM 3285 N N . LYS A 1 410 ? -16.609 -36.125 -5.504 1 47.91 410 LYS A N 1
ATOM 3286 C CA . LYS A 1 410 ? -16.344 -34.938 -4.688 1 47.91 410 LYS A CA 1
ATOM 3287 C C . LYS A 1 410 ? -16.672 -33.656 -5.449 1 47.91 410 LYS A C 1
ATOM 3289 O O . LYS A 1 410 ? -16.25 -33.5 -6.598 1 47.91 410 LYS A O 1
ATOM 3294 N N . VAL A 1 411 ? -17.75 -33.031 -5.164 1 42.53 411 VAL A N 1
ATOM 3295 C CA . VAL A 1 411 ? -18.125 -31.672 -5.531 1 42.53 411 VAL A CA 1
ATOM 3296 C C . VAL A 1 411 ? -16.891 -30.797 -5.609 1 42.53 411 VAL A C 1
ATOM 3298 O O . VAL A 1 411 ? -15.914 -31.031 -4.891 1 42.53 411 VAL A O 1
ATOM 3301 N N . SER A 1 412 ? -16.547 -30.094 -6.762 1 50.34 412 SER A N 1
ATOM 3302 C CA . SER A 1 412 ? -15.547 -29.125 -7.188 1 50.34 412 SER A CA 1
ATOM 3303 C C . SER A 1 412 ? -15.172 -28.172 -6.047 1 50.34 412 SER A C 1
ATOM 3305 O O . SER A 1 412 ? -15.797 -27.125 -5.867 1 50.34 412 SER A O 1
ATOM 3307 N N . VAL A 1 413 ? -14.656 -28.688 -4.883 1 56.94 413 VAL A N 1
ATOM 3308 C CA . VAL A 1 413 ? -14.25 -27.922 -3.709 1 56.94 413 VAL A CA 1
ATOM 3309 C C . VAL A 1 413 ? -12.797 -27.484 -3.857 1 56.94 413 VAL A C 1
ATOM 3311 O O . VAL A 1 413 ? -12.016 -28.141 -4.555 1 56.94 413 VAL A O 1
ATOM 3314 N N . MET A 1 414 ? -12.484 -26.25 -3.768 1 65.88 414 MET A N 1
ATOM 3315 C CA . MET A 1 414 ? -11.133 -25.75 -3.543 1 65.88 414 MET A CA 1
ATOM 3316 C C . MET A 1 414 ? -10.32 -26.75 -2.721 1 65.88 414 MET A C 1
ATOM 3318 O O . MET A 1 414 ? -10.773 -27.203 -1.67 1 65.88 414 MET A O 1
ATOM 3322 N N . GLU A 1 415 ? -9.195 -27.312 -3.33 1 76.94 415 GLU A N 1
ATOM 3323 C CA . GLU A 1 415 ? -8.305 -28.234 -2.629 1 76.94 415 GLU A CA 1
ATOM 3324 C C . GLU A 1 415 ? -7.422 -27.484 -1.629 1 76.94 415 GLU A C 1
ATOM 3326 O O . GLU A 1 415 ? -7.055 -26.344 -1.857 1 76.94 415 GLU A O 1
ATOM 3331 N N . ASP A 1 416 ? -7.266 -28.203 -0.543 1 85.75 416 ASP A N 1
ATOM 3332 C CA . ASP A 1 416 ? -6.207 -27.719 0.341 1 85.75 416 ASP A CA 1
ATOM 3333 C C . ASP A 1 416 ? -4.828 -27.938 -0.281 1 85.75 416 ASP A C 1
ATOM 3335 O O . ASP A 1 416 ? -4.5 -29.062 -0.694 1 85.75 416 ASP A O 1
ATOM 3339 N N . TYR A 1 417 ? -4.129 -27.047 -0.321 1 91.25 417 TYR A N 1
ATOM 3340 C CA . TYR A 1 417 ? -2.867 -27.062 -1.053 1 91.25 417 TYR A CA 1
ATOM 3341 C C . TYR A 1 417 ? -1.928 -28.125 -0.507 1 91.25 417 TYR A C 1
ATOM 3343 O O . TYR A 1 417 ? -1.446 -28.984 -1.256 1 91.25 417 TYR A O 1
ATOM 3351 N N . MET A 1 418 ? -1.604 -28.125 0.74 1 92.62 418 MET A N 1
ATOM 3352 C CA . MET A 1 418 ? -0.61 -29.031 1.324 1 92.62 418 MET A CA 1
ATOM 3353 C C . MET A 1 418 ? -1.089 -30.469 1.277 1 92.62 418 MET A C 1
ATOM 3355 O O . MET A 1 418 ? -0.31 -31.375 0.979 1 92.62 418 MET A O 1
ATOM 3359 N N . GLU A 1 419 ? -2.334 -30.625 1.517 1 91.19 419 GLU A N 1
ATOM 3360 C CA . GLU A 1 419 ? -2.896 -31.984 1.444 1 91.19 419 GLU A CA 1
ATOM 3361 C C . GLU A 1 419 ? -2.828 -32.531 0.023 1 91.19 419 GLU A C 1
ATOM 3363 O O . GLU A 1 419 ? -2.455 -33.688 -0.183 1 91.19 419 GLU A O 1
ATOM 3368 N N . TYR A 1 420 ? -3.209 -31.734 -0.856 1 92.44 420 TYR A N 1
ATOM 3369 C CA . TYR A 1 420 ? -3.207 -32.156 -2.254 1 92.44 420 TYR A CA 1
ATOM 3370 C C . TYR A 1 420 ? -1.793 -32.438 -2.73 1 92.44 420 TYR A C 1
ATOM 3372 O O . TYR A 1 420 ? -1.561 -33.469 -3.402 1 92.44 420 TYR A O 1
ATOM 3380 N N . MET A 1 421 ? -0.82 -31.641 -2.391 1 95.94 421 MET A N 1
ATOM 3381 C CA . MET A 1 421 ? 0.572 -31.859 -2.779 1 95.94 421 MET A CA 1
ATOM 3382 C C . MET A 1 421 ? 1.11 -33.156 -2.199 1 95.94 421 MET A C 1
ATOM 3384 O O . MET A 1 421 ? 1.79 -33.906 -2.893 1 95.94 421 MET A O 1
ATOM 3388 N N . ASN A 1 422 ? 0.786 -33.406 -0.946 1 94.56 422 ASN A N 1
ATOM 3389 C CA . ASN A 1 422 ? 1.244 -34.625 -0.302 1 94.56 422 ASN A CA 1
ATOM 3390 C C . ASN A 1 422 ? 0.571 -35.844 -0.898 1 94.56 422 ASN A C 1
ATOM 3392 O O . ASN A 1 422 ? 1.194 -36.906 -1.021 1 94.56 422 ASN A O 1
ATOM 3396 N N . GLU A 1 423 ? -0.679 -35.656 -1.205 1 93.06 423 GLU A N 1
ATOM 3397 C CA . GLU A 1 423 ? -1.406 -36.781 -1.83 1 93.06 423 GLU A CA 1
ATOM 3398 C C . GLU A 1 423 ? -0.777 -37.156 -3.164 1 93.06 423 GLU A C 1
ATOM 3400 O O . GLU A 1 423 ? -0.574 -38.344 -3.439 1 93.06 423 GLU A O 1
ATOM 3405 N N . LEU A 1 424 ? -0.526 -36.188 -3.957 1 95.12 424 LEU A N 1
ATOM 3406 C CA . LEU A 1 424 ? 0.107 -36.469 -5.242 1 95.12 424 LEU A CA 1
ATOM 3407 C C . LEU A 1 424 ? 1.496 -37.062 -5.047 1 95.12 424 LEU A C 1
ATOM 3409 O O . LEU A 1 424 ? 1.867 -38 -5.734 1 95.12 424 LEU A O 1
ATOM 3413 N N . ALA A 1 425 ? 2.244 -36.531 -4.109 1 97 425 ALA A N 1
ATOM 3414 C CA . ALA A 1 425 ? 3.607 -36.969 -3.855 1 97 425 ALA A CA 1
ATOM 3415 C C . ALA A 1 425 ? 3.615 -38.438 -3.383 1 97 425 ALA A C 1
ATOM 3417 O O . ALA A 1 425 ? 4.555 -39.188 -3.67 1 97 425 ALA A O 1
ATOM 3418 N N . GLU A 1 426 ? 2.625 -38.781 -2.66 1 95.31 426 GLU A N 1
ATOM 3419 C CA . GLU A 1 426 ? 2.494 -40.156 -2.24 1 95.31 426 GLU A CA 1
ATOM 3420 C C . GLU A 1 426 ? 2.297 -41.094 -3.439 1 95.31 426 GLU A C 1
ATOM 3422 O O . GLU A 1 426 ? 2.846 -42.188 -3.479 1 95.31 426 GLU A O 1
ATOM 3427 N N . GLU A 1 427 ? 1.546 -40.656 -4.348 1 93.81 427 GLU A N 1
ATOM 3428 C CA . GLU A 1 427 ? 1.269 -41.438 -5.539 1 93.81 427 GLU A CA 1
ATOM 3429 C C . GLU A 1 427 ? 2.541 -41.688 -6.348 1 93.81 427 GLU A C 1
ATOM 3431 O O . GLU A 1 427 ? 2.775 -42.812 -6.82 1 93.81 427 GLU A O 1
ATOM 3436 N N . TYR A 1 428 ? 3.338 -40.656 -6.543 1 95.31 428 TYR A N 1
ATOM 3437 C CA . TYR A 1 428 ? 4.512 -40.875 -7.383 1 95.31 428 TYR A CA 1
ATOM 3438 C C . TYR A 1 428 ? 5.734 -41.188 -6.535 1 95.31 428 TYR A C 1
ATOM 3440 O O . TYR A 1 428 ? 6.84 -41.344 -7.062 1 95.31 428 TYR A O 1
ATOM 3448 N N . GLY A 1 429 ? 5.578 -41.281 -5.195 1 95.5 429 GLY A N 1
ATOM 3449 C CA . GLY A 1 429 ? 6.578 -41.844 -4.316 1 95.5 429 GLY A CA 1
ATOM 3450 C C . GLY A 1 429 ? 7.625 -40.844 -3.859 1 95.5 429 GLY A C 1
ATOM 3451 O O . GLY A 1 429 ? 8.781 -41.219 -3.639 1 95.5 429 GLY A O 1
ATOM 3452 N N . ALA A 1 430 ? 7.293 -39.625 -3.764 1 96.75 430 ALA A N 1
ATOM 3453 C CA . ALA A 1 430 ? 8.281 -38.625 -3.377 1 96.75 430 ALA A CA 1
ATOM 3454 C C . ALA A 1 430 ? 7.863 -37.906 -2.102 1 96.75 430 ALA A C 1
ATOM 3456 O O . ALA A 1 430 ? 8.453 -36.875 -1.736 1 96.75 430 ALA A O 1
ATOM 3457 N N . LYS A 1 431 ? 6.832 -38.344 -1.44 1 96.44 431 LYS A N 1
ATOM 3458 C CA . LYS A 1 431 ? 6.414 -37.719 -0.19 1 96.44 431 LYS A CA 1
ATOM 3459 C C . LYS A 1 431 ? 7.516 -37.781 0.862 1 96.44 431 LYS A C 1
ATOM 3461 O O . LYS A 1 431 ? 8.078 -38.844 1.098 1 96.44 431 LYS A O 1
ATOM 3466 N N . PRO A 1 432 ? 7.852 -36.625 1.421 1 93.44 432 PRO A N 1
ATOM 3467 C CA . PRO A 1 432 ? 8.906 -36.656 2.432 1 93.44 432 PRO A CA 1
ATOM 3468 C C . PRO A 1 432 ? 8.555 -37.531 3.631 1 93.44 432 PRO A C 1
ATOM 3470 O O . PRO A 1 432 ? 7.426 -37.469 4.125 1 93.44 432 PRO A O 1
ATOM 3473 N N . ASP A 1 433 ? 9.477 -38.344 4.031 1 91.81 433 ASP A N 1
ATOM 3474 C CA . ASP A 1 433 ? 9.312 -39.188 5.219 1 91.81 433 ASP A CA 1
ATOM 3475 C C . ASP A 1 433 ? 9.789 -38.438 6.473 1 91.81 433 ASP A C 1
ATOM 3477 O O . ASP A 1 433 ? 10.945 -38.594 6.875 1 91.81 433 ASP A O 1
ATOM 3481 N N . MET A 1 434 ? 8.914 -37.938 7.133 1 93.5 434 MET A N 1
ATOM 3482 C CA . MET A 1 434 ? 9.227 -37.062 8.273 1 93.5 434 MET A CA 1
ATOM 3483 C C . MET A 1 434 ? 9.828 -37.875 9.414 1 93.5 434 MET A C 1
ATOM 3485 O O . MET A 1 434 ? 10.672 -37.375 10.164 1 93.5 434 MET A O 1
ATOM 3489 N N . SER A 1 435 ? 9.43 -39.094 9.539 1 93.44 435 SER A N 1
ATOM 3490 C CA . SER A 1 435 ? 9.961 -39.969 10.594 1 93.44 435 SER A CA 1
ATOM 3491 C C . SER A 1 435 ? 11.453 -40.219 10.398 1 93.44 435 SER A C 1
ATOM 3493 O O . SER A 1 435 ? 12.227 -40.219 11.367 1 93.44 435 SER A O 1
ATOM 3495 N N . THR A 1 436 ? 11.75 -40.406 9.227 1 92.25 436 THR A N 1
ATOM 3496 C CA . THR A 1 436 ? 13.156 -40.656 8.914 1 92.25 436 THR A CA 1
ATOM 3497 C C . THR A 1 436 ? 13.992 -39.406 9.227 1 92.25 436 THR A C 1
ATOM 3499 O O . THR A 1 436 ? 15.086 -39.531 9.781 1 92.25 436 THR A O 1
ATOM 3502 N N . PHE A 1 437 ? 13.453 -38.25 8.898 1 92.94 437 PHE A N 1
ATOM 3503 C CA . PHE A 1 437 ? 14.172 -37.031 9.164 1 92.94 437 PHE A CA 1
ATOM 3504 C C . PHE A 1 437 ? 14.328 -36.781 10.664 1 92.94 437 PHE A C 1
ATOM 3506 O O . PHE A 1 437 ? 15.359 -36.281 11.117 1 92.94 437 PHE A O 1
ATOM 3513 N N . LEU A 1 438 ? 13.281 -37.156 11.414 1 93.12 438 LEU A N 1
ATOM 3514 C CA . LEU A 1 438 ? 13.289 -36.969 12.859 1 93.12 438 LEU A CA 1
ATOM 3515 C C . LEU A 1 438 ? 14.477 -37.688 13.5 1 93.12 438 LEU A C 1
ATOM 3517 O O . LEU A 1 438 ? 15.117 -37.125 14.406 1 93.12 438 LEU A O 1
ATOM 3521 N N . PHE A 1 439 ? 14.883 -38.812 12.906 1 93.88 439 PHE A N 1
ATOM 3522 C CA . PHE A 1 439 ? 15.898 -39.656 13.555 1 93.88 439 PHE A CA 1
ATOM 3523 C C . PHE A 1 439 ? 17.25 -39.469 12.891 1 93.88 439 PHE A C 1
ATOM 3525 O O . PHE A 1 439 ? 18.297 -39.531 13.562 1 93.88 439 PHE A O 1
ATOM 3532 N N . LYS A 1 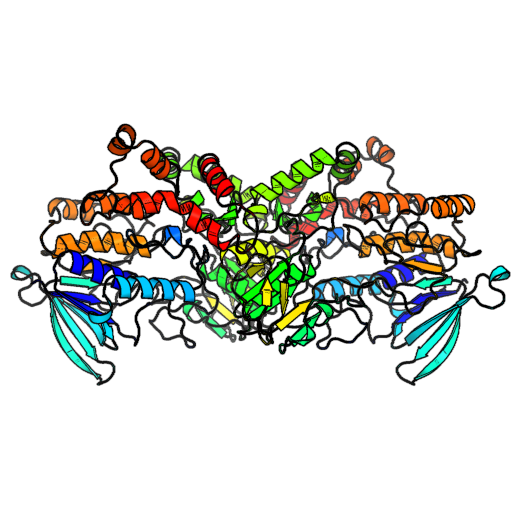440 ? 17.312 -39.188 11.641 1 93.31 440 LYS A N 1
ATOM 3533 C CA . LYS A 1 440 ? 18.578 -39.156 10.914 1 93.31 440 LYS A CA 1
ATOM 3534 C C . LYS A 1 440 ? 19.047 -37.719 10.703 1 93.31 440 LYS A C 1
ATOM 3536 O O . LYS A 1 440 ? 20.25 -37.5 10.531 1 93.31 440 LYS A O 1
ATOM 3541 N N . ASP A 1 441 ? 18.188 -36.781 10.664 1 93.88 441 ASP A N 1
ATOM 3542 C CA . ASP A 1 441 ? 18.5 -35.375 10.383 1 93.88 441 ASP A CA 1
ATOM 3543 C C . ASP A 1 441 ? 17.484 -34.438 11.031 1 93.88 441 ASP A C 1
ATOM 3545 O O . ASP A 1 441 ? 16.641 -33.875 10.336 1 93.88 441 ASP A O 1
ATOM 3549 N N . PHE A 1 442 ? 17.688 -34.188 12.266 1 93.56 442 PHE A N 1
ATOM 3550 C CA . PHE A 1 442 ? 16.703 -33.469 13.055 1 93.56 442 PHE A CA 1
ATOM 3551 C C . PHE A 1 442 ? 16.547 -32.031 12.539 1 93.56 442 PHE A C 1
ATOM 3553 O O . PHE A 1 442 ? 15.453 -31.469 12.562 1 93.56 442 PHE A O 1
ATOM 3560 N N . TYR A 1 443 ? 17.641 -31.469 12.078 1 92.94 443 TYR A N 1
ATOM 3561 C CA . TYR A 1 443 ? 17.578 -30.094 11.578 1 92.94 443 TYR A CA 1
ATOM 3562 C C . TYR A 1 443 ? 16.688 -30.016 10.336 1 92.94 443 TYR A C 1
ATOM 3564 O O . TYR A 1 443 ? 15.891 -29.078 10.195 1 92.94 443 TYR A O 1
ATOM 3572 N N . LEU A 1 444 ? 16.875 -30.922 9.492 1 94.5 444 LEU A N 1
ATOM 3573 C CA . LEU A 1 444 ? 16.031 -30.969 8.312 1 94.5 444 LEU A CA 1
ATOM 3574 C C . LEU A 1 444 ? 14.57 -31.188 8.695 1 94.5 444 LEU A C 1
ATOM 3576 O O . LEU A 1 444 ? 13.672 -30.562 8.117 1 94.5 444 LEU A O 1
ATOM 3580 N N . TYR A 1 445 ? 14.383 -32.094 9.68 1 95.06 445 TYR A N 1
ATOM 3581 C CA . TYR A 1 445 ? 13.039 -32.344 10.188 1 95.06 445 TYR A CA 1
ATOM 3582 C C . TYR A 1 445 ? 12.391 -31.047 10.68 1 95.06 445 TYR A C 1
ATOM 3584 O O . TYR A 1 445 ? 11.25 -30.75 10.344 1 95.06 445 TYR A O 1
ATOM 3592 N N . TRP A 1 446 ? 13.109 -30.344 11.414 1 93.56 446 TRP A N 1
ATOM 3593 C CA . TRP A 1 446 ? 12.602 -29.125 12.016 1 93.56 446 TRP A CA 1
ATOM 3594 C C . TRP A 1 446 ? 12.266 -28.094 10.945 1 93.56 446 TRP A C 1
ATOM 3596 O O . TRP A 1 446 ? 11.227 -27.422 11.031 1 93.56 446 TRP A O 1
ATOM 3606 N N . LEU A 1 447 ? 13.094 -27.938 9.914 1 94.06 447 LEU A N 1
ATOM 3607 C CA . LEU A 1 447 ? 12.875 -26.969 8.844 1 94.06 447 LEU A CA 1
ATOM 3608 C C . LEU A 1 447 ? 11.672 -27.359 8 1 94.06 447 LEU A C 1
ATOM 3610 O O . LEU A 1 447 ? 10.906 -26.5 7.551 1 94.06 447 LEU A O 1
ATOM 3614 N N . CYS A 1 448 ? 11.523 -28.609 7.801 1 95.12 448 CYS A N 1
ATOM 3615 C CA . CYS A 1 448 ? 10.383 -29.078 7.016 1 95.12 448 CYS A CA 1
ATOM 3616 C C . CYS A 1 448 ? 9.086 -28.922 7.797 1 95.12 448 CYS A C 1
ATOM 3618 O O . CYS A 1 448 ? 8.023 -28.703 7.211 1 95.12 448 CYS A O 1
ATOM 3620 N N . LEU A 1 449 ? 9.164 -29 9.133 1 94.94 449 LEU A N 1
ATOM 3621 C CA . LEU A 1 449 ? 7.98 -28.922 9.984 1 94.94 449 LEU A CA 1
ATOM 3622 C C . LEU A 1 449 ? 7.578 -27.469 10.211 1 94.94 449 LEU A C 1
ATOM 3624 O O . LEU A 1 449 ? 6.398 -27.125 10.109 1 94.94 449 LEU A O 1
ATOM 3628 N N . THR A 1 450 ? 8.555 -26.578 10.516 1 94.38 450 THR A N 1
ATOM 3629 C CA . THR A 1 450 ? 8.234 -25.234 10.992 1 94.38 450 THR A CA 1
ATOM 3630 C C . THR A 1 450 ? 8.531 -24.203 9.914 1 94.38 450 THR A C 1
ATOM 3632 O O . THR A 1 450 ? 8.062 -23.062 9.992 1 94.38 450 THR A O 1
ATOM 3635 N N . GLY A 1 451 ? 9.391 -24.578 8.922 1 94.06 451 GLY A N 1
ATOM 3636 C CA . GLY A 1 451 ? 9.711 -23.656 7.84 1 94.06 451 GLY A CA 1
ATOM 3637 C C . GLY A 1 451 ? 8.633 -23.578 6.777 1 94.06 451 GLY A C 1
ATOM 3638 O O . GLY A 1 451 ? 7.602 -24.25 6.883 1 94.06 451 GLY A O 1
ATOM 3639 N N . PRO A 1 452 ? 8.875 -22.703 5.805 1 96 452 PRO A N 1
ATOM 3640 C CA . PRO A 1 452 ? 7.906 -22.609 4.711 1 96 452 PRO A CA 1
ATOM 3641 C C . PRO A 1 452 ? 7.762 -23.906 3.922 1 96 452 PRO A C 1
ATOM 3643 O O . PRO A 1 452 ? 8.742 -24.641 3.742 1 96 452 PRO A O 1
ATOM 3646 N N . PHE A 1 453 ? 6.582 -24.156 3.457 1 96.69 453 PHE A N 1
ATOM 3647 C CA . PHE A 1 453 ? 6.254 -25.375 2.725 1 96.69 453 PHE A CA 1
ATOM 3648 C C . PHE A 1 453 ? 6.746 -25.281 1.285 1 96.69 453 PHE A C 1
ATOM 3650 O O . PHE A 1 453 ? 5.945 -25.312 0.348 1 96.69 453 PHE A O 1
ATOM 3657 N N . VAL A 1 454 ? 8.086 -25.297 1.118 1 97.56 454 VAL A N 1
ATOM 3658 C CA . VAL A 1 454 ? 8.688 -25.156 -0.201 1 97.56 454 VAL A CA 1
ATOM 3659 C C . VAL A 1 454 ? 8.664 -26.5 -0.933 1 97.56 454 VAL A C 1
ATOM 3661 O O . VAL A 1 454 ? 8.734 -27.562 -0.304 1 97.56 454 VAL A O 1
ATOM 3664 N N . SER A 1 455 ? 8.617 -26.5 -2.229 1 97.81 455 SER A N 1
ATOM 3665 C CA . SER A 1 455 ? 8.469 -27.688 -3.055 1 97.81 455 SER A CA 1
ATOM 3666 C C . SER A 1 455 ? 9.75 -28.516 -3.07 1 97.81 455 SER A C 1
ATOM 3668 O O . SER A 1 455 ? 9.727 -29.688 -3.447 1 97.81 455 SER A O 1
ATOM 3670 N N . TYR A 1 456 ? 10.883 -27.984 -2.619 1 98.31 456 TYR A N 1
ATOM 3671 C CA . TYR A 1 456 ? 12.156 -28.688 -2.596 1 98.31 456 TYR A CA 1
ATOM 3672 C C . TYR A 1 456 ? 12.055 -29.969 -1.795 1 98.31 456 TYR A C 1
ATOM 3674 O O . TYR A 1 456 ? 12.836 -30.906 -2.01 1 98.31 456 TYR A O 1
ATOM 3682 N N . GLN A 1 457 ? 11.156 -30.016 -0.88 1 97.44 457 GLN A N 1
ATOM 3683 C CA . GLN A 1 457 ? 11.016 -31.156 0.019 1 97.44 457 GLN A CA 1
ATOM 3684 C C . GLN A 1 457 ? 10.633 -32.406 -0.749 1 97.44 457 GLN A C 1
ATOM 3686 O O . GLN A 1 457 ? 10.922 -33.531 -0.308 1 97.44 457 GLN A O 1
ATOM 3691 N N . TYR A 1 458 ? 10.039 -32.25 -1.906 1 98.12 458 TYR A N 1
ATOM 3692 C CA . TYR A 1 458 ? 9.594 -33.375 -2.699 1 98.12 458 TYR A CA 1
ATOM 3693 C C . TYR A 1 458 ? 10.734 -33.938 -3.547 1 98.12 458 TYR A C 1
ATOM 3695 O O . TYR A 1 458 ? 10.531 -34.844 -4.359 1 98.12 458 TYR A O 1
ATOM 3703 N N . ARG A 1 459 ? 11.93 -33.406 -3.373 1 98.31 459 ARG A N 1
ATOM 3704 C CA . ARG A 1 459 ? 13.117 -33.844 -4.074 1 98.31 459 ARG A CA 1
ATOM 3705 C C . ARG A 1 459 ? 14.109 -34.5 -3.104 1 98.31 459 ARG A C 1
ATOM 3707 O O . ARG A 1 459 ? 15.227 -34.844 -3.494 1 98.31 459 ARG A O 1
ATOM 3714 N N . LEU A 1 460 ? 13.711 -34.625 -1.839 1 97.06 460 LEU A N 1
ATOM 3715 C CA . LEU A 1 460 ? 14.594 -35.188 -0.819 1 97.06 460 LEU A CA 1
ATOM 3716 C C . LEU A 1 460 ? 14.703 -36.688 -0.97 1 97.06 460 LEU A C 1
ATOM 3718 O O . LEU A 1 460 ? 15.703 -37.281 -0.575 1 97.06 460 LEU A O 1
ATOM 3722 N N . SER A 1 461 ? 13.633 -37.312 -1.498 1 94.5 461 SER A N 1
ATOM 3723 C CA . SER A 1 461 ? 13.609 -38.75 -1.703 1 94.5 461 SER A CA 1
ATOM 3724 C C . SER A 1 461 ? 12.703 -39.125 -2.871 1 94.5 461 SER A C 1
ATOM 3726 O O . SER A 1 461 ? 12.023 -38.281 -3.436 1 94.5 461 SER A O 1
ATOM 3728 N N . GLY A 1 462 ? 12.805 -40.406 -3.303 1 94.88 462 GLY A N 1
ATOM 3729 C CA . GLY A 1 462 ? 11.93 -40.875 -4.355 1 94.88 462 GLY A CA 1
ATOM 3730 C C . GLY A 1 462 ? 12.469 -40.625 -5.75 1 94.88 462 GLY A C 1
ATOM 3731 O O . GLY A 1 462 ? 13.664 -40.375 -5.918 1 94.88 462 GLY A O 1
ATOM 3732 N N . PRO A 1 463 ? 11.57 -40.719 -6.723 1 96.12 463 PRO A N 1
ATOM 3733 C CA . PRO A 1 463 ? 12 -40.531 -8.109 1 96.12 463 PRO A CA 1
ATOM 3734 C C . PRO A 1 463 ? 12.5 -39.125 -8.391 1 96.12 463 PRO A C 1
ATOM 3736 O O . PRO A 1 463 ? 11.898 -38.156 -7.934 1 96.12 463 PRO A O 1
ATOM 3739 N N . HIS A 1 464 ? 13.703 -39.094 -9.109 1 96.69 464 HIS A N 1
ATOM 3740 C CA . HIS A 1 464 ? 14.32 -37.844 -9.523 1 96.69 464 HIS A CA 1
ATOM 3741 C C . HIS A 1 464 ? 14.719 -37 -8.32 1 96.69 464 HIS A C 1
ATOM 3743 O O . HIS A 1 464 ? 14.539 -35.781 -8.328 1 96.69 464 HIS A O 1
ATOM 3749 N N . LYS A 1 465 ? 15.133 -37.656 -7.32 1 97.19 465 LYS A N 1
ATOM 3750 C CA . LYS A 1 465 ? 15.734 -36.969 -6.176 1 97.19 465 LYS A CA 1
ATOM 3751 C C . LYS A 1 465 ? 16.781 -35.938 -6.629 1 97.19 465 LYS A C 1
ATOM 3753 O O . LYS A 1 465 ? 17.469 -36.156 -7.625 1 97.19 465 LYS A O 1
ATOM 3758 N N . TRP A 1 466 ? 16.828 -34.812 -5.953 1 97.88 466 TRP A N 1
ATOM 3759 C CA . TRP A 1 466 ? 17.734 -33.719 -6.27 1 97.88 466 TRP A CA 1
ATOM 3760 C C . TRP A 1 466 ? 18.781 -33.562 -5.168 1 97.88 466 TRP A C 1
ATOM 3762 O O . TRP A 1 466 ? 18.438 -33.312 -4.008 1 97.88 466 TRP A O 1
ATOM 3772 N N . ASP A 1 467 ? 20.047 -33.656 -5.473 1 97.06 467 ASP A N 1
ATOM 3773 C CA . ASP A 1 467 ? 21.141 -33.688 -4.496 1 97.06 467 ASP A CA 1
ATOM 3774 C C . ASP A 1 467 ? 21.188 -32.375 -3.699 1 97.06 467 ASP A C 1
ATOM 3776 O O . ASP A 1 467 ? 21.625 -32.375 -2.543 1 97.06 467 ASP A O 1
ATOM 3780 N N . ASP A 1 468 ? 20.734 -31.344 -4.301 1 97.69 468 ASP A N 1
ATOM 3781 C CA . ASP A 1 468 ? 20.844 -30.031 -3.648 1 97.69 468 ASP A CA 1
ATOM 3782 C C . ASP A 1 468 ? 19.547 -29.672 -2.941 1 97.69 468 ASP A C 1
ATOM 3784 O O . ASP A 1 468 ? 19.375 -28.516 -2.51 1 97.69 468 ASP A O 1
ATOM 3788 N N . ALA A 1 469 ? 18.625 -30.609 -2.791 1 97.94 469 ALA A N 1
ATOM 3789 C CA . ALA A 1 469 ? 17.328 -30.312 -2.184 1 97.94 469 ALA A CA 1
ATOM 3790 C C . ALA A 1 469 ? 17.5 -29.844 -0.741 1 97.94 469 ALA A C 1
ATOM 3792 O O . ALA A 1 469 ? 16.906 -28.828 -0.338 1 97.94 469 ALA A O 1
ATOM 3793 N N . ARG A 1 470 ? 18.281 -30.594 0.064 1 96.88 470 ARG A N 1
ATOM 3794 C CA . ARG A 1 470 ? 18.531 -30.219 1.451 1 96.88 470 ARG A CA 1
ATOM 3795 C C . ARG A 1 470 ? 19.141 -28.812 1.536 1 96.88 470 ARG A C 1
ATOM 3797 O O . ARG A 1 470 ? 18.688 -27.984 2.34 1 96.88 470 ARG A O 1
ATOM 3804 N N . LYS A 1 471 ? 20.141 -28.562 0.714 1 97.19 471 LYS A N 1
ATOM 3805 C CA . LYS A 1 471 ? 20.797 -27.25 0.688 1 97.19 471 LYS A CA 1
ATOM 3806 C C . LYS A 1 471 ? 19.797 -26.156 0.35 1 97.19 471 LYS A C 1
ATOM 3808 O O . LYS A 1 471 ? 19.812 -25.078 0.961 1 97.19 471 LYS A O 1
ATOM 3813 N N . ALA A 1 472 ? 18.938 -26.375 -0.634 1 97.81 472 ALA A N 1
ATOM 3814 C CA . ALA A 1 472 ? 17.938 -25.391 -1.055 1 97.81 472 ALA A CA 1
ATOM 3815 C C . ALA A 1 472 ? 17 -25.047 0.09 1 97.81 472 ALA A C 1
ATOM 3817 O O . ALA A 1 472 ? 16.594 -23.891 0.241 1 97.81 472 ALA A O 1
ATOM 3818 N N . ILE A 1 473 ? 16.609 -26.047 0.888 1 97.19 473 ILE A N 1
ATOM 3819 C CA . ILE A 1 473 ? 15.719 -25.844 2.021 1 97.19 473 ILE A CA 1
ATOM 3820 C C . ILE A 1 473 ? 16.422 -25 3.086 1 97.19 473 ILE A C 1
ATOM 3822 O O . ILE A 1 473 ? 15.852 -24.062 3.623 1 97.19 473 ILE A O 1
ATOM 3826 N N . PHE A 1 474 ? 17.672 -25.281 3.32 1 95.56 474 PHE A N 1
ATOM 3827 C CA . PHE A 1 474 ? 18.453 -24.594 4.348 1 95.56 474 PHE A CA 1
ATOM 3828 C C . PHE A 1 474 ? 18.703 -23.156 3.953 1 95.56 474 PHE A C 1
ATOM 3830 O O . PHE A 1 474 ? 18.781 -22.266 4.812 1 95.56 474 PHE A O 1
ATOM 3837 N N . GLU A 1 475 ? 18.812 -22.859 2.631 1 95.31 475 GLU A N 1
ATOM 3838 C CA . GLU A 1 475 ? 19.203 -21.531 2.156 1 95.31 475 GLU A CA 1
ATOM 3839 C C . GLU A 1 475 ? 17.969 -20.703 1.804 1 95.31 475 GLU A C 1
ATOM 3841 O O . GLU A 1 475 ? 18.109 -19.594 1.266 1 95.31 475 GLU A O 1
ATOM 3846 N N . CYS A 1 476 ? 16.828 -21.203 2.09 1 94.94 476 CYS A N 1
ATOM 3847 C CA . CYS A 1 476 ? 15.578 -20.547 1.726 1 94.94 476 CYS A CA 1
ATOM 3848 C C . CYS A 1 476 ? 15.516 -19.141 2.311 1 94.94 476 CYS A C 1
ATOM 3850 O O . CYS A 1 476 ? 15.281 -18.172 1.587 1 94.94 476 CYS A O 1
ATOM 3852 N N . TYR A 1 477 ? 15.75 -18.938 3.59 1 91.12 477 TYR A N 1
ATOM 3853 C CA . TYR A 1 477 ? 15.641 -17.656 4.262 1 91.12 477 TYR A CA 1
ATOM 3854 C C . TYR A 1 477 ? 16.734 -16.703 3.781 1 91.12 477 TYR A C 1
ATOM 3856 O O . TYR A 1 477 ? 16.5 -15.484 3.699 1 91.12 477 TYR A O 1
ATOM 3864 N N . ASP A 1 478 ? 17.875 -17.25 3.422 1 90.94 478 ASP A N 1
ATOM 3865 C CA . ASP A 1 478 ? 18.938 -16.422 2.855 1 90.94 478 ASP A CA 1
ATOM 3866 C C . ASP A 1 478 ? 18.5 -15.805 1.532 1 90.94 478 ASP A C 1
ATOM 3868 O O . ASP A 1 478 ? 18.734 -14.617 1.288 1 90.94 478 ASP A O 1
ATOM 3872 N N . ARG A 1 479 ? 17.844 -16.594 0.763 1 94.31 479 ARG A N 1
ATOM 3873 C CA . ARG A 1 479 ? 17.391 -16.094 -0.534 1 94.31 479 ARG A CA 1
ATOM 3874 C C . ARG A 1 479 ? 16.281 -15.062 -0.368 1 94.31 479 ARG A C 1
ATOM 3876 O O . ARG A 1 479 ? 16.172 -14.141 -1.178 1 94.31 479 ARG A O 1
ATOM 3883 N N . VAL A 1 480 ? 15.516 -15.188 0.713 1 93.62 480 VAL A N 1
ATOM 3884 C CA . VAL A 1 480 ? 14.391 -14.289 0.951 1 93.62 480 VAL A CA 1
ATOM 3885 C C . VAL A 1 480 ? 14.898 -12.945 1.46 1 93.62 480 VAL A C 1
ATOM 3887 O O . VAL A 1 480 ? 14.375 -11.898 1.091 1 93.62 480 VAL A O 1
ATOM 3890 N N . THR A 1 481 ? 15.961 -12.867 2.248 1 89.75 481 THR A N 1
ATOM 3891 C CA . THR A 1 481 ? 16.422 -11.641 2.885 1 89.75 481 THR A CA 1
ATOM 3892 C C . THR A 1 481 ? 17.422 -10.906 1.985 1 89.75 481 THR A C 1
ATOM 3894 O O . THR A 1 481 ? 17.641 -9.711 2.152 1 89.75 481 THR A O 1
ATOM 3897 N N . TRP A 1 482 ? 17.953 -11.609 1.012 1 90.06 482 TRP A N 1
ATOM 3898 C CA . TRP A 1 482 ? 19.031 -11.078 0.189 1 90.06 482 TRP A CA 1
ATOM 3899 C C . TRP A 1 482 ? 18.594 -9.82 -0.544 1 90.06 482 TRP A C 1
ATOM 3901 O O . TRP A 1 482 ? 19.297 -8.812 -0.547 1 90.06 482 TRP A O 1
ATOM 3911 N N . PRO A 1 483 ? 17.484 -9.812 -1.159 1 90.75 483 PRO A N 1
ATOM 3912 C CA . PRO A 1 483 ? 17.094 -8.633 -1.932 1 90.75 483 PRO A CA 1
ATOM 3913 C C . PRO A 1 483 ? 16.719 -7.445 -1.047 1 90.75 483 PRO A C 1
ATOM 3915 O O . PRO A 1 483 ? 16.578 -6.32 -1.538 1 90.75 483 PRO A O 1
ATOM 3918 N N . LEU A 1 484 ? 16.453 -7.641 0.21 1 86.25 484 LEU A N 1
ATOM 3919 C CA . LEU A 1 484 ? 16.078 -6.566 1.121 1 86.25 484 LEU A CA 1
ATOM 3920 C C . LEU A 1 484 ? 17.297 -5.75 1.53 1 86.25 484 LEU A C 1
ATOM 3922 O O . LEU A 1 484 ? 17.188 -4.562 1.852 1 86.25 484 LEU A O 1
ATOM 3926 N N . SER A 1 485 ? 18.562 -6.301 1.659 1 70.81 485 SER A N 1
ATOM 3927 C CA . SER A 1 485 ? 19.75 -5.621 2.162 1 70.81 485 SER A CA 1
ATOM 3928 C C . SER A 1 485 ? 20.781 -5.414 1.054 1 70.81 485 SER A C 1
ATOM 3930 O O . SER A 1 485 ? 21.484 -6.352 0.667 1 70.81 485 SER A O 1
ATOM 3932 N N . THR A 1 486 ? 20.547 -4.551 -0.014 1 53.03 486 THR A N 1
ATOM 3933 C CA . THR A 1 486 ? 21.625 -4.438 -0.997 1 53.03 486 THR A CA 1
ATOM 3934 C C . THR A 1 486 ? 22.922 -3.98 -0.333 1 53.03 486 THR A C 1
ATOM 3936 O O . THR A 1 486 ? 24.016 -4.359 -0.763 1 53.03 486 THR A O 1
ATOM 3939 N N . ALA A 1 487 ? 23.016 -2.695 0.144 1 44.12 487 ALA A N 1
ATOM 3940 C CA . ALA A 1 487 ? 24.297 -2.158 0.576 1 44.12 487 ALA A CA 1
ATOM 3941 C C . ALA A 1 487 ? 24.812 -2.881 1.821 1 44.12 487 ALA A C 1
ATOM 3943 O O . ALA A 1 487 ? 25.969 -3.277 1.885 1 44.12 487 ALA A O 1
ATOM 3944 N N . ARG A 1 488 ? 24.453 -2.111 2.92 1 37.94 488 ARG A N 1
ATOM 3945 C CA . ARG A 1 488 ? 25.312 -2.139 4.105 1 37.94 488 ARG A CA 1
ATOM 3946 C C . ARG A 1 488 ? 25.562 -3.57 4.566 1 37.94 488 ARG A C 1
ATOM 3948 O O . ARG A 1 488 ? 24.938 -4.508 4.055 1 37.94 488 ARG A O 1
ATOM 3955 N N . ARG A 1 489 ? 25.484 -3.561 5.992 1 37.16 489 ARG A N 1
ATOM 3956 C CA . ARG A 1 489 ? 26.047 -3.838 7.309 1 37.16 489 ARG A CA 1
ATOM 3957 C C . ARG A 1 489 ? 25.625 -5.215 7.805 1 37.16 489 ARG A C 1
ATOM 3959 O O . ARG A 1 489 ? 25.859 -5.559 8.969 1 37.16 489 ARG A O 1
ATOM 3966 N N . TYR A 1 490 ? 24.328 -5.691 7.27 1 38.41 490 TYR A N 1
ATOM 3967 C CA . TYR A 1 490 ? 24.094 -6.895 8.055 1 38.41 490 TYR A CA 1
ATOM 3968 C C . TYR A 1 490 ? 25.156 -7.949 7.773 1 38.41 490 TYR A C 1
ATOM 3970 O O . TYR A 1 490 ? 25.25 -8.469 6.66 1 38.41 490 TYR A O 1
ATOM 3978 N N . SER A 1 491 ? 26.094 -7.734 8.32 1 38 491 SER A N 1
ATOM 3979 C CA . SER A 1 491 ? 27.156 -8.734 8.25 1 38 491 SER A CA 1
ATOM 3980 C C . SER A 1 491 ? 26.578 -10.141 8.078 1 38 491 SER A C 1
ATOM 3982 O O . SER A 1 491 ? 25.578 -10.484 8.711 1 38 491 SER A O 1
ATOM 3984 N N . LEU A 1 492 ? 26.938 -10.758 6.898 1 38.34 492 LEU A N 1
ATOM 3985 C CA . LEU A 1 492 ? 26.719 -12.188 6.691 1 38.34 492 LEU A CA 1
ATOM 3986 C C . LEU A 1 492 ? 26.656 -12.922 8.023 1 38.34 492 LEU A C 1
ATOM 3988 O O . LEU A 1 492 ? 26.016 -13.969 8.125 1 38.34 492 LEU A O 1
ATOM 3992 N N . SER A 1 493 ? 27.484 -12.539 8.883 1 39.34 493 SER A N 1
ATOM 3993 C CA . SER A 1 493 ? 27.609 -13.234 10.156 1 39.34 493 SER A CA 1
ATOM 3994 C C . SER A 1 493 ? 26.344 -13.086 11 1 39.34 493 SER A C 1
ATOM 3996 O O . SER A 1 493 ? 25.906 -14.039 11.648 1 39.34 493 SER A O 1
ATOM 3998 N N . LYS A 1 494 ? 25.75 -11.961 10.984 1 46.53 494 LYS A N 1
ATOM 3999 C CA . LYS A 1 494 ? 24.578 -11.766 11.828 1 46.53 494 LYS A CA 1
ATOM 4000 C C . LYS A 1 494 ? 23.328 -12.359 11.18 1 46.53 494 LYS A C 1
ATOM 4002 O O . LYS A 1 494 ? 22.328 -12.609 11.859 1 46.53 494 LYS A O 1
ATOM 4007 N N . ARG A 1 495 ? 23.297 -12.469 9.961 1 41.12 495 ARG A N 1
ATOM 4008 C CA . ARG A 1 495 ? 22.281 -13.188 9.195 1 41.12 495 ARG A CA 1
ATOM 4009 C C . ARG A 1 495 ? 22.188 -14.648 9.617 1 41.12 495 ARG A C 1
ATOM 4011 O O . ARG A 1 495 ? 21.094 -15.203 9.742 1 41.12 495 ARG A O 1
ATOM 4018 N N . LYS A 1 496 ? 23.328 -15.148 9.617 1 42.59 496 LYS A N 1
ATOM 4019 C CA . LYS A 1 496 ? 23.391 -16.531 10.078 1 42.59 496 LYS A CA 1
ATOM 4020 C C . LYS A 1 496 ? 22.766 -16.688 11.461 1 42.59 496 LYS A C 1
ATOM 4022 O O . LYS A 1 496 ? 22.094 -17.672 11.734 1 42.59 496 LYS A O 1
ATOM 4027 N N . ASN A 1 497 ? 23.016 -15.672 12.211 1 42.41 497 ASN A N 1
ATOM 4028 C CA . ASN A 1 497 ? 22.469 -15.742 13.562 1 42.41 497 ASN A CA 1
ATOM 4029 C C . ASN A 1 497 ? 20.953 -15.469 13.578 1 42.41 497 ASN A C 1
ATOM 4031 O O . ASN A 1 497 ? 20.234 -16 14.422 1 42.41 497 ASN A O 1
ATOM 4035 N N . GLU A 1 498 ? 20.453 -14.641 12.742 1 41.56 498 GLU A N 1
ATOM 4036 C CA . GLU A 1 498 ? 19.031 -14.367 12.656 1 41.56 498 GLU A CA 1
ATOM 4037 C C . GLU A 1 498 ? 18.281 -15.5 11.953 1 41.56 498 GLU A C 1
ATOM 4039 O O . GLU A 1 498 ? 17.141 -15.805 12.297 1 41.56 498 GLU A O 1
ATOM 4044 N N . GLU A 1 499 ? 18.844 -16.031 10.961 1 40.69 499 GLU A N 1
ATOM 4045 C CA . GLU A 1 499 ? 18.328 -17.312 10.477 1 40.69 499 GLU A CA 1
ATOM 4046 C C . GLU A 1 499 ? 18.109 -18.281 11.625 1 40.69 499 GLU A C 1
ATOM 4048 O O . GLU A 1 499 ? 17.094 -18.984 11.664 1 40.69 499 GLU A O 1
ATOM 4053 N N . GLU A 1 500 ? 19.172 -18.375 12.367 1 40.72 500 GLU A N 1
ATOM 4054 C CA . GLU A 1 500 ? 19.031 -19.219 13.547 1 40.72 500 GLU A CA 1
ATOM 4055 C C . GLU A 1 500 ? 17.953 -18.688 14.484 1 40.72 500 GLU A C 1
ATOM 4057 O O . GLU A 1 500 ? 17.219 -19.469 15.109 1 40.72 500 GLU A O 1
ATOM 4062 N N . LYS A 1 501 ? 17.797 -17.406 14.422 1 42.62 501 LYS A N 1
ATOM 4063 C CA . LYS A 1 501 ? 16.75 -16.812 15.234 1 42.62 501 LYS A CA 1
ATOM 4064 C C . LYS A 1 501 ? 15.391 -16.891 14.531 1 42.62 501 LYS A C 1
ATOM 4066 O O . LYS A 1 501 ? 14.352 -16.953 15.195 1 42.62 501 LYS A O 1
ATOM 4071 N N . CYS A 1 502 ? 15.32 -16.531 13.273 1 39.62 502 CYS A N 1
ATOM 4072 C CA . CYS A 1 502 ? 14.094 -16.797 12.531 1 39.62 502 CYS A CA 1
ATOM 4073 C C . CYS A 1 502 ? 13.609 -18.219 12.75 1 39.62 502 CYS A C 1
ATOM 4075 O O . CYS A 1 502 ? 12.406 -18.484 12.797 1 39.62 502 CYS A O 1
ATOM 4077 N N . LEU A 1 503 ? 14.578 -19.094 12.562 1 36.75 503 LEU A N 1
ATOM 4078 C CA . LEU A 1 503 ? 14.164 -20.438 12.961 1 36.75 503 LEU A CA 1
ATOM 4079 C C . LEU A 1 503 ? 13.461 -20.406 14.312 1 36.75 503 LEU A C 1
ATOM 4081 O O . LEU A 1 503 ? 12.594 -21.25 14.578 1 36.75 503 LEU A O 1
ATOM 4085 N N . ARG A 1 504 ? 13.922 -19.531 15.109 1 35.81 504 ARG A N 1
ATOM 4086 C CA . ARG A 1 504 ? 13.312 -19.5 16.438 1 35.81 504 ARG A CA 1
ATOM 4087 C C . ARG A 1 504 ? 11.969 -18.766 16.406 1 35.81 504 ARG A C 1
ATOM 4089 O O . ARG A 1 504 ? 11.234 -18.781 17.391 1 35.81 504 ARG A O 1
ATOM 4096 N N . GLN A 1 505 ? 11.703 -17.703 15.641 1 36.59 505 GLN A N 1
ATOM 4097 C CA . GLN A 1 505 ? 10.445 -16.969 15.734 1 36.59 505 GLN A CA 1
ATOM 4098 C C . GLN A 1 505 ? 9.312 -17.734 15.047 1 36.59 505 GLN A C 1
ATOM 4100 O O . GLN A 1 505 ? 9.094 -17.578 13.844 1 36.59 505 GLN A O 1
ATOM 4105 N N . ILE A 1 506 ? 9.258 -18.797 15.398 1 35.81 506 ILE A N 1
ATOM 4106 C CA . ILE A 1 506 ? 8.133 -19.672 15.094 1 35.81 506 ILE A CA 1
ATOM 4107 C C . ILE A 1 506 ? 6.828 -18.875 15.141 1 35.81 506 ILE A C 1
ATOM 4109 O O . ILE A 1 506 ? 5.922 -19.125 14.336 1 35.81 506 ILE A O 1
ATOM 4113 N N . PHE A 1 507 ? 6.234 -18.312 16.297 1 30.47 507 PHE A N 1
ATOM 4114 C CA . PHE A 1 507 ? 4.926 -17.656 16.25 1 30.47 507 PHE A CA 1
ATOM 4115 C C . PHE A 1 507 ? 5.043 -16.234 15.734 1 30.47 507 PHE A C 1
ATOM 4117 O O . PHE A 1 507 ? 6.012 -15.531 16.031 1 30.47 507 PHE A O 1
ATOM 4124 N N . MET B 1 1 ? -9.867 51.125 15.594 1 82.81 1 MET B N 1
ATOM 4125 C CA . MET B 1 1 ? -9.664 49.688 15.5 1 82.81 1 MET B CA 1
ATOM 4126 C C . MET B 1 1 ? -8.266 49.344 14.992 1 82.81 1 MET B C 1
ATOM 4128 O O . MET B 1 1 ? -7.766 50.031 14.078 1 82.81 1 MET B O 1
ATOM 4132 N N . ARG B 1 2 ? -7.527 48.438 15.672 1 95 2 ARG B N 1
ATOM 4133 C CA . ARG B 1 2 ? -6.176 48.062 15.266 1 95 2 ARG B CA 1
ATOM 4134 C C . ARG B 1 2 ? -6.18 47.375 13.906 1 95 2 ARG B C 1
ATOM 4136 O O . ARG B 1 2 ? -7.047 46.562 13.625 1 95 2 ARG B O 1
ATOM 4143 N N . ARG B 1 3 ? -5.352 47.812 13.094 1 98.31 3 ARG B N 1
ATOM 4144 C CA . ARG B 1 3 ? -5.211 47.25 11.758 1 98.31 3 ARG B CA 1
ATOM 4145 C C . ARG B 1 3 ? -4.094 46.219 11.719 1 98.31 3 ARG B C 1
ATOM 4147 O O . ARG B 1 3 ? -2.941 46.531 12.039 1 98.31 3 ARG B O 1
ATOM 4154 N N . ILE B 1 4 ? -4.488 45.062 11.32 1 98.75 4 ILE B N 1
ATOM 4155 C CA . ILE B 1 4 ? -3.523 43.969 11.305 1 98.75 4 ILE B CA 1
ATOM 4156 C C . ILE B 1 4 ? -3.305 43.469 9.867 1 98.75 4 ILE B C 1
ATOM 4158 O O . ILE B 1 4 ? -4.266 43.312 9.117 1 98.75 4 ILE B O 1
ATOM 4162 N N . ALA B 1 5 ? -2.029 43.281 9.453 1 98.81 5 ALA B N 1
ATOM 4163 C CA . ALA B 1 5 ? -1.681 42.656 8.18 1 98.81 5 ALA B CA 1
ATOM 4164 C C . ALA B 1 5 ? -1.379 41.156 8.344 1 98.81 5 ALA B C 1
ATOM 4166 O O . ALA B 1 5 ? -0.629 40.781 9.242 1 98.81 5 ALA B O 1
ATOM 4167 N N . VAL B 1 6 ? -2.053 40.375 7.594 1 98.81 6 VAL B N 1
ATOM 4168 C CA . VAL B 1 6 ? -1.74 38.938 7.492 1 98.81 6 VAL B CA 1
ATOM 4169 C C . VAL B 1 6 ? -1.09 38.656 6.141 1 98.81 6 VAL B C 1
ATOM 4171 O O . VAL B 1 6 ? -1.622 39.031 5.094 1 98.81 6 VAL B O 1
ATOM 4174 N N . ILE B 1 7 ? 0.071 38.031 6.164 1 98.19 7 ILE B N 1
ATOM 4175 C CA . ILE B 1 7 ? 0.796 37.812 4.922 1 98.19 7 ILE B CA 1
ATOM 4176 C C . ILE B 1 7 ? 0.738 36.312 4.57 1 98.19 7 ILE B C 1
ATOM 4178 O O . ILE B 1 7 ? 1.425 35.5 5.188 1 98.19 7 ILE B O 1
ATOM 4182 N N . GLY B 1 8 ? -0.023 35.969 3.521 1 97 8 GLY B N 1
ATOM 4183 C CA . GLY B 1 8 ? -0.263 34.594 3.117 1 97 8 GLY B CA 1
ATOM 4184 C C . GLY B 1 8 ? -1.657 34.094 3.461 1 97 8 GLY B C 1
ATOM 4185 O O . GLY B 1 8 ? -2.117 34.281 4.594 1 97 8 GLY B O 1
ATOM 4186 N N . ALA B 1 9 ? -2.303 33.5 2.48 1 98 9 ALA B N 1
ATOM 4187 C CA . ALA B 1 9 ? -3.68 33.062 2.676 1 98 9 ALA B CA 1
ATOM 4188 C C . ALA B 1 9 ? -3.775 31.531 2.611 1 98 9 ALA B C 1
ATOM 4190 O O . ALA B 1 9 ? -4.73 31 2.049 1 98 9 ALA B O 1
ATOM 4191 N N . GLY B 1 10 ? -2.752 30.844 3.105 1 96.62 10 GLY B N 1
ATOM 4192 C CA . GLY B 1 10 ? -2.838 29.406 3.314 1 96.62 10 GLY B CA 1
ATOM 4193 C C . GLY B 1 10 ? -3.59 29.031 4.578 1 96.62 10 GLY B C 1
ATOM 4194 O O . GLY B 1 10 ? -4.395 29.812 5.082 1 96.62 10 GLY B O 1
ATOM 4195 N N . THR B 1 11 ? -3.311 27.875 5.066 1 96.62 11 THR B N 1
ATOM 4196 C CA . THR B 1 11 ? -3.957 27.391 6.281 1 96.62 11 THR B CA 1
ATOM 4197 C C . THR B 1 11 ? -3.697 28.328 7.453 1 96.62 11 THR B C 1
ATOM 4199 O O . THR B 1 11 ? -4.621 28.688 8.18 1 96.62 11 THR B O 1
ATOM 4202 N N . SER B 1 12 ? -2.459 28.719 7.605 1 97.5 12 SER B N 1
ATOM 4203 C CA . SER B 1 12 ? -2.084 29.609 8.703 1 97.5 12 SER B CA 1
ATOM 4204 C C . SER B 1 12 ? -2.734 30.969 8.555 1 97.5 12 SER B C 1
ATOM 4206 O O . SER B 1 12 ? -3.168 31.578 9.547 1 97.5 12 SER B O 1
ATOM 4208 N N . GLY B 1 13 ? -2.775 31.469 7.336 1 98.44 13 GLY B N 1
ATOM 4209 C CA . GLY B 1 13 ? -3.385 32.75 7.098 1 98.44 13 GLY B CA 1
ATOM 4210 C C . GLY B 1 13 ? -4.867 32.781 7.414 1 98.44 13 GLY B C 1
ATOM 4211 O O . GLY B 1 13 ? -5.359 33.75 8.008 1 98.44 13 GLY B O 1
ATOM 4212 N N . LEU B 1 14 ? -5.574 31.797 7.027 1 98.62 14 LEU B N 1
ATOM 4213 C CA . LEU B 1 14 ? -7.012 31.719 7.281 1 98.62 14 LEU B CA 1
ATOM 4214 C C . LEU B 1 14 ? -7.301 31.734 8.773 1 98.62 14 LEU B C 1
ATOM 4216 O O . LEU B 1 14 ? -8.203 32.438 9.227 1 98.62 14 LEU B O 1
ATOM 4220 N N . THR B 1 15 ? -6.539 31.016 9.547 1 98.44 15 THR B N 1
ATOM 4221 C CA . THR B 1 15 ? -6.742 31 10.992 1 98.44 15 THR B CA 1
ATOM 4222 C C . THR B 1 15 ? -6.367 32.344 11.609 1 98.44 15 THR B C 1
ATOM 4224 O O . THR B 1 15 ? -7.027 32.812 12.539 1 98.44 15 THR B O 1
ATOM 4227 N N . ALA B 1 16 ? -5.32 32.938 11.078 1 98.75 16 ALA B N 1
ATOM 4228 C CA . ALA B 1 16 ? -4.91 34.25 11.562 1 98.75 16 ALA B CA 1
ATOM 4229 C C . ALA B 1 16 ? -6.008 35.281 11.352 1 98.75 16 ALA B C 1
ATOM 4231 O O . ALA B 1 16 ? -6.328 36.062 12.258 1 98.75 16 ALA B O 1
ATOM 4232 N N . ILE B 1 17 ? -6.559 35.312 10.141 1 98.88 17 ILE B N 1
ATOM 4233 C CA . ILE B 1 17 ? -7.652 36.25 9.836 1 98.88 17 ILE B CA 1
ATOM 4234 C C . ILE B 1 17 ? -8.797 36.031 10.82 1 98.88 17 ILE B C 1
ATOM 4236 O O . ILE B 1 17 ? -9.273 37 11.438 1 98.88 17 ILE B O 1
ATOM 4240 N N . LYS B 1 18 ? -9.211 34.844 10.984 1 98.81 18 LYS B N 1
ATOM 4241 C CA . LYS B 1 18 ? -10.352 34.5 11.836 1 98.81 18 LYS B CA 1
ATOM 4242 C C . LYS B 1 18 ? -10.109 34.969 13.273 1 98.81 18 LYS B C 1
ATOM 4244 O O . LYS B 1 18 ? -10.961 35.625 13.867 1 98.81 18 LYS B O 1
ATOM 4249 N N . CYS B 1 19 ? -8.961 34.594 13.828 1 98.62 19 CYS B N 1
ATOM 4250 C CA . CYS B 1 19 ? -8.672 34.875 15.227 1 98.62 19 CYS B CA 1
ATOM 4251 C C . CYS B 1 19 ? -8.57 36.375 15.469 1 98.62 19 CYS B C 1
ATOM 4253 O O . CYS B 1 19 ? -9.016 36.875 16.5 1 98.62 19 CYS B O 1
ATOM 4255 N N . CYS B 1 20 ? -7.969 37.125 14.555 1 98.56 20 CYS B N 1
ATOM 4256 C CA . CYS B 1 20 ? -7.902 38.562 14.688 1 98.56 20 CYS B CA 1
ATOM 4257 C C . CYS B 1 20 ? -9.297 39.188 14.656 1 98.56 20 CYS B C 1
ATOM 4259 O O . CYS B 1 20 ? -9.602 40.094 15.445 1 98.56 20 CYS B O 1
ATOM 4261 N N . ARG B 1 21 ? -10.086 38.688 13.758 1 98.25 21 ARG B N 1
ATOM 4262 C CA . ARG B 1 21 ? -11.461 39.188 13.672 1 98.25 21 ARG B CA 1
ATOM 4263 C C . ARG B 1 21 ? -12.227 38.875 14.961 1 98.25 21 ARG B C 1
ATOM 4265 O O . ARG B 1 21 ? -12.992 39.719 15.438 1 98.25 21 ARG B O 1
ATOM 4272 N N . GLU B 1 22 ? -12.031 37.719 15.492 1 97.5 22 GLU B N 1
ATOM 4273 C CA . GLU B 1 22 ? -12.695 37.312 16.734 1 97.5 22 GLU B CA 1
ATOM 4274 C C . GLU B 1 22 ? -12.312 38.25 17.875 1 97.5 22 GLU B C 1
ATOM 4276 O O . GLU B 1 22 ? -13.094 38.469 18.812 1 97.5 22 GLU B O 1
ATOM 4281 N N . GLU B 1 23 ? -11.148 38.844 17.797 1 97.69 23 GLU B N 1
ATOM 4282 C CA . GLU B 1 23 ? -10.68 39.75 18.828 1 97.69 23 GLU B CA 1
ATOM 4283 C C . GLU B 1 23 ? -11.039 41.219 18.484 1 97.69 23 GLU B C 1
ATOM 4285 O O . GLU B 1 23 ? -10.586 42.125 19.141 1 97.69 23 GLU B O 1
ATOM 4290 N N . GLY B 1 24 ? -11.734 41.406 17.406 1 96.81 24 GLY B N 1
ATOM 4291 C CA . GLY B 1 24 ? -12.305 42.719 17.078 1 96.81 24 GLY B CA 1
ATOM 4292 C C . GLY B 1 24 ? -11.375 43.594 16.266 1 96.81 24 GLY B C 1
ATOM 4293 O O . GLY B 1 24 ? -11.539 44.812 16.219 1 96.81 24 GLY B O 1
ATOM 4294 N N . MET B 1 25 ? -10.422 43.062 15.617 1 98.31 25 MET B N 1
ATOM 4295 C CA . MET B 1 25 ? -9.461 43.844 14.859 1 98.31 25 MET B CA 1
ATOM 4296 C C . MET B 1 25 ? -9.82 43.875 13.383 1 98.31 25 MET B C 1
ATOM 4298 O O . MET B 1 25 ? -10.625 43.062 12.914 1 98.31 25 MET B O 1
ATOM 4302 N N . ASP B 1 26 ? -9.336 44.906 12.734 1 98.19 26 ASP B N 1
ATOM 4303 C CA . ASP B 1 26 ? -9.461 45.031 11.281 1 98.19 26 ASP B CA 1
ATOM 4304 C C . ASP B 1 26 ? -8.297 44.344 10.578 1 98.19 26 ASP B C 1
ATOM 4306 O O . ASP B 1 26 ? -7.133 44.688 10.789 1 98.19 26 ASP B O 1
ATOM 4310 N N . VAL B 1 27 ? -8.648 43.406 9.664 1 98.56 27 VAL B N 1
ATOM 4311 C CA . VAL B 1 27 ? -7.598 42.562 9.109 1 98.56 27 VAL B CA 1
ATOM 4312 C C . VAL B 1 27 ? -7.562 42.719 7.59 1 98.56 27 VAL B C 1
ATOM 4314 O O . VAL B 1 27 ? -8.609 42.781 6.941 1 98.56 27 VAL B O 1
ATOM 4317 N N . THR B 1 28 ? -6.387 42.844 7.055 1 98.75 28 THR B N 1
ATOM 4318 C CA . THR B 1 28 ? -6.113 42.75 5.625 1 98.75 28 THR B CA 1
ATOM 4319 C C . THR B 1 28 ? -5.082 41.656 5.352 1 98.75 28 THR B C 1
ATOM 4321 O O . THR B 1 28 ? -3.971 41.688 5.887 1 98.75 28 THR B O 1
ATOM 4324 N N . CYS B 1 29 ? -5.504 40.688 4.559 1 98.88 29 CYS B N 1
ATOM 4325 C CA . CYS B 1 29 ? -4.602 39.625 4.199 1 98.88 29 CYS B CA 1
ATOM 4326 C C . CYS B 1 29 ? -4.07 39.781 2.781 1 98.88 29 CYS B C 1
ATOM 4328 O O . CYS B 1 29 ? -4.84 40.062 1.856 1 98.88 29 CYS B O 1
ATOM 4330 N N . PHE B 1 30 ? -2.785 39.719 2.637 1 98.69 30 PHE B N 1
ATOM 4331 C CA . PHE B 1 30 ? -2.15 39.812 1.328 1 98.69 30 PHE B CA 1
ATOM 4332 C C . PHE B 1 30 ? -1.701 38.438 0.833 1 98.69 30 PHE B C 1
ATOM 4334 O O . PHE B 1 30 ? -0.97 37.75 1.527 1 98.69 30 PHE B O 1
ATOM 4341 N N . GLU B 1 31 ? -2.172 38 -0.289 1 97.88 31 GLU B N 1
ATOM 4342 C CA . GLU B 1 31 ? -1.826 36.75 -0.941 1 97.88 31 GLU B CA 1
ATOM 4343 C C . GLU B 1 31 ? -1.238 37 -2.328 1 97.88 31 GLU B C 1
ATOM 4345 O O . GLU B 1 31 ? -1.853 37.656 -3.16 1 97.88 31 GLU B O 1
ATOM 4350 N N . LYS B 1 32 ? -0.109 36.469 -2.518 1 95.31 32 LYS B N 1
ATOM 4351 C CA . LYS B 1 32 ? 0.588 36.75 -3.766 1 95.31 32 LYS B CA 1
ATOM 4352 C C . LYS B 1 32 ? -0.042 36 -4.938 1 95.31 32 LYS B C 1
ATOM 4354 O O . LYS B 1 32 ? 0.063 36.438 -6.086 1 95.31 32 LYS B O 1
ATOM 4359 N N . THR B 1 33 ? -0.713 34.906 -4.723 1 94.94 33 THR B N 1
ATOM 4360 C CA . THR B 1 33 ? -1.336 34.125 -5.797 1 94.94 33 THR B CA 1
ATOM 4361 C C . THR B 1 33 ? -2.762 34.625 -6.047 1 94.94 33 THR B C 1
ATOM 4363 O O . THR B 1 33 ? -3.197 35.625 -5.465 1 94.94 33 THR B O 1
ATOM 4366 N N . GLU B 1 34 ? -3.545 33.875 -6.898 1 95.44 34 GLU B N 1
ATOM 4367 C CA . GLU B 1 34 ? -4.883 34.281 -7.301 1 95.44 34 GLU B CA 1
ATOM 4368 C C . GLU B 1 34 ? -5.953 33.625 -6.445 1 95.44 34 GLU B C 1
ATOM 4370 O O . GLU B 1 34 ? -7.145 33.875 -6.609 1 95.44 34 GLU B O 1
ATOM 4375 N N . ASN B 1 35 ? -5.52 32.812 -5.574 1 95.06 35 ASN B N 1
ATOM 4376 C CA . ASN B 1 35 ? -6.457 32.062 -4.746 1 95.06 35 ASN B CA 1
ATOM 4377 C C . ASN B 1 35 ? -5.887 31.797 -3.359 1 95.06 35 ASN B C 1
ATOM 4379 O O . ASN B 1 35 ? -4.668 31.828 -3.168 1 95.06 35 ASN B O 1
ATOM 4383 N N . PHE B 1 36 ? -6.793 31.531 -2.404 1 96.56 36 PHE B N 1
ATOM 4384 C CA . PHE B 1 36 ? -6.355 31.047 -1.098 1 96.56 36 PHE B CA 1
ATOM 4385 C C . PHE B 1 36 ? -6.008 29.562 -1.148 1 96.56 36 PHE B C 1
ATOM 4387 O O . PHE B 1 36 ? -6.203 28.906 -2.174 1 96.56 36 PHE B O 1
ATOM 4394 N N . GLY B 1 37 ? -5.484 29.016 -0.032 1 94.88 37 GLY B N 1
ATOM 4395 C CA . GLY B 1 37 ? -5.301 27.578 0.091 1 94.88 37 GLY B CA 1
ATOM 4396 C C . GLY B 1 37 ? -3.846 27.172 0.236 1 94.88 37 GLY B C 1
ATOM 4397 O O . GLY B 1 37 ? -3.543 26.094 0.736 1 94.88 37 GLY B O 1
ATOM 4398 N N . GLY B 1 38 ? -2.941 28.047 -0.193 1 93.19 38 GLY B N 1
ATOM 4399 C CA . GLY B 1 38 ? -1.52 27.828 0.004 1 93.19 38 GLY B CA 1
ATOM 4400 C C . GLY B 1 38 ? -1.027 26.547 -0.642 1 93.19 38 GLY B C 1
ATOM 4401 O O . GLY B 1 38 ? -1.282 26.297 -1.823 1 93.19 38 GLY B O 1
ATOM 4402 N N . ARG B 1 39 ? -0.38 25.703 0.137 1 91.44 39 ARG B N 1
ATOM 4403 C CA . ARG B 1 39 ? 0.281 24.5 -0.356 1 91.44 39 ARG B CA 1
ATOM 4404 C C . ARG B 1 39 ? -0.738 23.484 -0.856 1 91.44 39 ARG B C 1
ATOM 4406 O O . ARG B 1 39 ? -0.407 22.609 -1.663 1 91.44 39 ARG B O 1
ATOM 4413 N N . TRP B 1 40 ? -1.987 23.562 -0.488 1 95 40 TRP B N 1
ATOM 4414 C CA . TRP B 1 40 ? -2.994 22.547 -0.811 1 95 40 TRP B CA 1
ATOM 4415 C C . TRP B 1 40 ? -3.535 22.75 -2.223 1 95 40 TRP B C 1
ATOM 4417 O O . TRP B 1 40 ? -4.242 21.891 -2.752 1 95 40 TRP B O 1
ATOM 4427 N N . ARG B 1 41 ? -3.15 23.875 -2.812 1 92.75 41 ARG B N 1
ATOM 4428 C CA . ARG B 1 41 ? -3.561 24.125 -4.188 1 92.75 41 ARG B CA 1
ATOM 4429 C C . ARG B 1 41 ? -2.602 23.469 -5.176 1 92.75 41 ARG B C 1
ATOM 4431 O O . ARG B 1 41 ? -1.422 23.828 -5.23 1 92.75 41 ARG B O 1
ATOM 4438 N N . PHE B 1 42 ? -3.131 22.578 -5.949 1 92.56 42 PHE B N 1
ATOM 4439 C CA . PHE B 1 42 ? -2.346 21.922 -6.984 1 92.56 42 PHE B CA 1
ATOM 4440 C C . PHE B 1 42 ? -2.121 22.844 -8.172 1 92.56 42 PHE B C 1
ATOM 4442 O O . PHE B 1 42 ? -3.055 23.5 -8.633 1 92.56 42 PHE B O 1
ATOM 4449 N N . ARG B 1 43 ? -0.885 22.938 -8.523 1 90.69 43 ARG B N 1
ATOM 4450 C CA . ARG B 1 43 ? -0.491 23.688 -9.719 1 90.69 43 ARG B CA 1
ATOM 4451 C C . ARG B 1 43 ? 0.248 22.781 -10.703 1 90.69 43 ARG B C 1
ATOM 4453 O O . ARG B 1 43 ? 1.19 22.078 -10.32 1 90.69 43 ARG B O 1
ATOM 4460 N N . LYS B 1 44 ? -0.13 22.75 -11.969 1 87.88 44 LYS B N 1
ATOM 4461 C CA . LYS B 1 44 ? 0.434 21.859 -12.984 1 87.88 44 LYS B CA 1
ATOM 4462 C C . LYS B 1 44 ? 1.932 22.094 -13.148 1 87.88 44 LYS B C 1
ATOM 4464 O O . LYS B 1 44 ? 2.689 21.172 -13.414 1 87.88 44 LYS B O 1
ATOM 4469 N N . HIS B 1 45 ? 2.277 23.375 -12.945 1 88.5 45 HIS B N 1
ATOM 4470 C CA . HIS B 1 45 ? 3.686 23.734 -13.086 1 88.5 45 HIS B CA 1
ATOM 4471 C C . HIS B 1 45 ? 4.254 24.266 -11.773 1 88.5 45 HIS B C 1
ATOM 4473 O O . HIS B 1 45 ? 3.566 24.969 -11.039 1 88.5 45 HIS B O 1
ATOM 4479 N N . SER B 1 46 ? 5.441 23.812 -11.547 1 85.44 46 SER B N 1
ATOM 4480 C CA . SER B 1 46 ? 6.109 24.281 -10.344 1 85.44 46 SER B CA 1
ATOM 4481 C C . SER B 1 46 ? 6.574 25.719 -10.492 1 85.44 46 SER B C 1
ATOM 4483 O O . SER B 1 46 ? 7.117 26.109 -11.531 1 85.44 46 SER B O 1
ATOM 4485 N N . ILE B 1 47 ? 6.242 26.531 -9.508 1 83.94 47 ILE B N 1
ATOM 4486 C CA . ILE B 1 47 ? 6.699 27.906 -9.438 1 83.94 47 ILE B CA 1
ATOM 4487 C C . ILE B 1 47 ? 7.672 28.078 -8.273 1 83.94 47 ILE B C 1
ATOM 4489 O O . ILE B 1 47 ? 7.34 27.766 -7.125 1 83.94 47 ILE B O 1
ATOM 4493 N N . PRO B 1 48 ? 8.875 28.578 -8.609 1 79.56 48 PRO B N 1
ATOM 4494 C CA . PRO B 1 48 ? 9.836 28.766 -7.523 1 79.56 48 PRO B CA 1
ATOM 4495 C C . PRO B 1 48 ? 9.289 29.641 -6.398 1 79.56 48 PRO B C 1
ATOM 4497 O O . PRO B 1 48 ? 8.641 30.656 -6.66 1 79.56 48 PRO B O 1
ATOM 4500 N N . GLY B 1 49 ? 9.438 29.125 -5.211 1 78.12 49 GLY B N 1
ATOM 4501 C CA . GLY B 1 49 ? 9.039 29.906 -4.051 1 78.12 49 GLY B CA 1
ATOM 4502 C C . GLY B 1 49 ? 7.594 29.672 -3.641 1 78.12 49 GLY B C 1
ATOM 4503 O O . GLY B 1 49 ? 7.121 30.25 -2.658 1 78.12 49 GLY B O 1
ATOM 4504 N N . LEU B 1 50 ? 6.941 28.906 -4.41 1 84.69 50 LEU B N 1
ATOM 4505 C CA . LEU B 1 50 ? 5.551 28.609 -4.094 1 84.69 50 LEU B CA 1
ATOM 4506 C C . LEU B 1 50 ? 5.359 27.125 -3.789 1 84.69 50 LEU B C 1
ATOM 4508 O O . LEU B 1 50 ? 5.691 26.266 -4.613 1 84.69 50 LEU B O 1
ATOM 4512 N N . ALA B 1 51 ? 4.934 26.875 -2.623 1 84.38 51 ALA B N 1
ATOM 4513 C CA . ALA B 1 51 ? 4.652 25.5 -2.248 1 84.38 51 ALA B CA 1
ATOM 4514 C C . ALA B 1 51 ? 3.408 24.969 -2.963 1 84.38 51 ALA B C 1
ATOM 4516 O O . ALA B 1 51 ? 2.443 25.719 -3.162 1 84.38 51 ALA B O 1
ATOM 4517 N N . SER B 1 52 ? 3.506 23.734 -3.402 1 87 52 SER B N 1
ATOM 4518 C CA . SER B 1 52 ? 2.365 23.094 -4.051 1 87 52 SER B CA 1
ATOM 4519 C C . SER B 1 52 ? 2.424 21.578 -3.895 1 87 52 SER B C 1
ATOM 4521 O O . SER B 1 52 ? 3.504 20.984 -3.938 1 87 52 SER B O 1
ATOM 4523 N N . VAL B 1 53 ? 1.311 21.031 -3.729 1 90.31 53 VAL B N 1
ATOM 4524 C CA . VAL B 1 53 ? 1.19 19.578 -3.572 1 90.31 53 VAL B CA 1
ATOM 4525 C C . VAL B 1 53 ? 1.318 18.906 -4.934 1 90.31 53 VAL B C 1
ATOM 4527 O O . VAL B 1 53 ? 1.258 19.562 -5.973 1 90.31 53 VAL B O 1
ATOM 4530 N N . THR B 1 54 ? 1.57 17.594 -4.855 1 90 54 THR B N 1
ATOM 4531 C CA . THR B 1 54 ? 1.478 16.766 -6.051 1 90 54 THR B CA 1
ATOM 4532 C C . THR B 1 54 ? 0.033 16.344 -6.309 1 90 54 THR B C 1
ATOM 4534 O O . THR B 1 54 ? -0.835 16.531 -5.457 1 90 54 THR B O 1
ATOM 4537 N N . LYS B 1 55 ? -0.202 15.797 -7.438 1 88.56 55 LYS B N 1
ATOM 4538 C CA . LYS B 1 55 ? -1.55 15.406 -7.852 1 88.56 55 LYS B CA 1
ATOM 4539 C C . LYS B 1 55 ? -2.123 14.336 -6.926 1 88.56 55 LYS B C 1
ATOM 4541 O O . LYS B 1 55 ? -3.336 14.281 -6.711 1 88.56 55 LYS B O 1
ATOM 4546 N N . SER B 1 56 ? -1.276 13.57 -6.289 1 88.88 56 SER B N 1
ATOM 4547 C CA . SER B 1 56 ? -1.746 12.43 -5.508 1 88.88 56 SER B CA 1
ATOM 4548 C C . SER B 1 56 ? -1.621 12.688 -4.012 1 88.88 56 SER B C 1
ATOM 4550 O O . SER B 1 56 ? -1.922 11.82 -3.195 1 88.88 56 SER B O 1
ATOM 4552 N N . THR B 1 57 ? -1.312 13.859 -3.623 1 93.12 57 THR B N 1
ATOM 4553 C CA . THR B 1 57 ? -0.998 14.141 -2.229 1 93.12 57 THR B CA 1
ATOM 4554 C C . THR B 1 57 ? -2.229 13.953 -1.347 1 93.12 57 THR B C 1
ATOM 4556 O O . THR B 1 57 ? -3.32 14.414 -1.688 1 93.12 57 THR B O 1
ATOM 4559 N N . VAL B 1 58 ? -2.051 13.242 -0.261 1 94.44 58 VAL B N 1
ATOM 4560 C CA . VAL B 1 58 ? -3.035 13.062 0.801 1 94.44 58 VAL B CA 1
ATOM 4561 C C . VAL B 1 58 ? -2.484 13.617 2.115 1 94.44 58 VAL B C 1
ATOM 4563 O O . VAL B 1 58 ? -1.267 13.688 2.301 1 94.44 58 VAL B O 1
ATOM 4566 N N . SER B 1 59 ? -3.361 14.062 2.924 1 95.5 59 SER B N 1
ATOM 4567 C CA . SER B 1 59 ? -2.928 14.602 4.207 1 95.5 59 SER B CA 1
ATOM 4568 C C . SER B 1 59 ? -2.176 13.555 5.02 1 95.5 59 SER B C 1
ATOM 4570 O O . SER B 1 59 ? -2.518 12.367 4.988 1 95.5 59 SER B O 1
ATOM 4572 N N . LEU B 1 60 ? -1.164 14.008 5.699 1 93.56 60 LEU B N 1
ATOM 4573 C CA . LEU B 1 60 ? -0.389 13.133 6.57 1 93.56 60 LEU B CA 1
ATOM 4574 C C . LEU B 1 60 ? -1.19 12.758 7.812 1 93.56 60 LEU B C 1
ATOM 4576 O O . LEU B 1 60 ? -1.133 11.609 8.266 1 93.56 60 LEU B O 1
ATOM 4580 N N . HIS B 1 61 ? -1.946 13.711 8.312 1 96 61 HIS B N 1
ATOM 4581 C CA . HIS B 1 61 ? -2.77 13.508 9.5 1 96 61 HIS B CA 1
ATOM 4582 C C . HIS B 1 61 ? -4.23 13.289 9.125 1 96 61 HIS B C 1
ATOM 4584 O O . HIS B 1 61 ? -4.688 13.766 8.086 1 96 61 HIS B O 1
ATOM 4590 N N . SER B 1 62 ? -4.938 12.547 9.945 1 97.25 62 SER B N 1
ATOM 4591 C CA . SER B 1 62 ? -6.34 12.234 9.688 1 97.25 62 SER B CA 1
ATOM 4592 C C . SER B 1 62 ? -7.219 13.477 9.812 1 97.25 62 SER B C 1
ATOM 4594 O O . SER B 1 62 ? -6.82 14.469 10.422 1 97.25 62 SER B O 1
ATOM 4596 N N . LYS B 1 63 ? -8.359 13.406 9.227 1 98.06 63 LYS B N 1
ATOM 4597 C CA . LYS B 1 63 ? -9.227 14.57 9.094 1 98.06 63 LYS B CA 1
ATOM 4598 C C . LYS B 1 63 ? -9.602 15.141 10.453 1 98.06 63 LYS B C 1
ATOM 4600 O O . LYS B 1 63 ? -9.703 16.359 10.625 1 98.06 63 LYS B O 1
ATOM 4605 N N . GLU B 1 64 ? -9.781 14.281 11.477 1 97.69 64 GLU B N 1
ATOM 4606 C CA . GLU B 1 64 ? -10.141 14.758 12.812 1 97.69 64 GLU B CA 1
ATOM 4607 C C . GLU B 1 64 ? -8.961 15.477 13.477 1 97.69 64 GLU B C 1
ATOM 4609 O O . GLU B 1 64 ? -9.156 16.469 14.188 1 97.69 64 GLU B O 1
ATOM 4614 N N . MET B 1 65 ? -7.797 14.992 13.188 1 97.38 65 MET B N 1
ATOM 4615 C CA . MET B 1 65 ? -6.609 15.547 13.836 1 97.38 65 MET B CA 1
ATOM 4616 C C . MET B 1 65 ? -6.211 16.875 13.188 1 97.38 65 MET B C 1
ATOM 4618 O O . MET B 1 65 ? -5.656 17.75 13.852 1 97.38 65 MET B O 1
ATOM 4622 N N . ILE B 1 66 ? -6.547 17.062 11.953 1 97.38 66 ILE B N 1
ATOM 4623 C CA . ILE B 1 66 ? -6.141 18.281 11.25 1 97.38 66 ILE B CA 1
ATOM 4624 C C . ILE B 1 66 ? -7.227 19.344 11.391 1 97.38 66 ILE B C 1
ATOM 4626 O O . ILE B 1 66 ? -6.988 20.516 11.102 1 97.38 66 ILE B O 1
ATOM 4630 N N . ALA B 1 67 ? -8.383 19.016 11.891 1 98.12 67 ALA B N 1
ATOM 4631 C CA . ALA B 1 67 ? -9.555 19.891 11.906 1 98.12 67 ALA B CA 1
ATOM 4632 C C . ALA B 1 67 ? -9.336 21.094 12.828 1 98.12 67 ALA B C 1
ATOM 4634 O O . ALA B 1 67 ? -8.664 20.969 13.859 1 98.12 67 ALA B O 1
ATOM 4635 N N . PHE B 1 68 ? -9.922 22.203 12.414 1 98.56 68 PHE B N 1
ATOM 4636 C CA . PHE B 1 68 ? -9.898 23.391 13.25 1 98.56 68 PHE B CA 1
ATOM 4637 C C . PHE B 1 68 ? -10.758 23.188 14.5 1 98.56 68 PHE B C 1
ATOM 4639 O O . PHE B 1 68 ? -11.734 22.453 14.469 1 98.56 68 PHE B O 1
ATOM 4646 N N . SER B 1 69 ? -10.406 23.859 15.555 1 98.44 69 SER B N 1
ATOM 4647 C CA . SER B 1 69 ? -10.922 23.578 16.891 1 98.44 69 SER B CA 1
ATOM 4648 C C . SER B 1 69 ? -12.43 23.797 16.953 1 98.44 69 SER B C 1
ATOM 4650 O O . SER B 1 69 ? -13.109 23.234 17.812 1 98.44 69 SER B O 1
ATOM 4652 N N . ASP B 1 70 ? -13.023 24.594 16.141 1 98.62 70 ASP B N 1
ATOM 4653 C CA . ASP B 1 70 ? -14.453 24.875 16.203 1 98.62 70 ASP B CA 1
ATOM 4654 C C . ASP B 1 70 ? -15.125 24.594 14.852 1 98.62 70 ASP B C 1
ATOM 4656 O O . ASP B 1 70 ? -16.125 25.234 14.508 1 98.62 70 ASP B O 1
ATOM 4660 N N . PHE B 1 71 ? -14.555 23.703 14.062 1 98.62 71 PHE B N 1
ATOM 4661 C CA . PHE B 1 71 ? -15.102 23.391 12.75 1 98.62 71 PHE B CA 1
ATOM 4662 C C . PHE B 1 71 ? -14.766 21.969 12.336 1 98.62 71 PHE B C 1
ATOM 4664 O O . PHE B 1 71 ? -13.906 21.75 11.484 1 98.62 71 PHE B O 1
ATOM 4671 N N . PRO B 1 72 ? -15.484 20.984 12.836 1 98.25 72 PRO B N 1
ATOM 4672 C CA . PRO B 1 72 ? -15.242 19.594 12.492 1 98.25 72 PRO B CA 1
ATOM 4673 C C . PRO B 1 72 ? -15.414 19.312 11 1 98.25 72 PRO B C 1
ATOM 4675 O O . PRO B 1 72 ? -16.188 19.984 10.328 1 98.25 72 PRO B O 1
ATOM 4678 N N . PRO B 1 73 ? -14.695 18.406 10.469 1 97.69 73 PRO B N 1
ATOM 4679 C CA . PRO B 1 73 ? -14.852 18.078 9.055 1 97.69 73 PRO B CA 1
ATOM 4680 C C . PRO B 1 73 ? -16.156 17.328 8.766 1 97.69 73 PRO B C 1
ATOM 4682 O O . PRO B 1 73 ? -16.75 16.734 9.664 1 97.69 73 PRO B O 1
ATOM 4685 N N . PRO B 1 74 ? -16.609 17.359 7.512 1 96.69 74 PRO B N 1
ATOM 4686 C CA . PRO B 1 74 ? -17.766 16.547 7.145 1 96.69 74 PRO B CA 1
ATOM 4687 C C . PRO B 1 74 ? -17.531 15.055 7.371 1 96.69 74 PRO B C 1
ATOM 4689 O O . PRO B 1 74 ? -16.438 14.539 7.09 1 96.69 74 PRO B O 1
ATOM 4692 N N . LYS B 1 75 ? -18.547 14.422 7.887 1 93.94 75 LYS B N 1
ATOM 4693 C CA . LYS B 1 75 ? -18.422 13 8.195 1 93.94 75 LYS B CA 1
ATOM 4694 C C . LYS B 1 75 ? -18.203 12.18 6.926 1 93.94 75 LYS B C 1
ATOM 4696 O O . LYS B 1 75 ? -17.594 11.102 6.973 1 93.94 75 LYS B O 1
ATOM 4701 N N . SER B 1 76 ? -18.609 12.664 5.754 1 92.94 76 SER B N 1
ATOM 4702 C CA . SER B 1 76 ? -18.531 11.922 4.5 1 92.94 76 SER B CA 1
ATOM 4703 C C . SER B 1 76 ? -17.125 11.977 3.92 1 92.94 76 SER B C 1
ATOM 4705 O O . SER B 1 76 ? -16.797 11.227 2.998 1 92.94 76 SER B O 1
ATOM 4707 N N . TYR B 1 77 ? -16.266 12.852 4.43 1 96.5 77 TYR B N 1
ATOM 4708 C CA . TYR B 1 77 ? -14.914 12.977 3.893 1 96.5 77 TYR B CA 1
ATOM 4709 C C . TYR B 1 77 ? -14.055 11.797 4.312 1 96.5 77 TYR B C 1
ATOM 4711 O O . TYR B 1 77 ? -14.266 11.211 5.375 1 96.5 77 TYR B O 1
ATOM 4719 N N . PRO B 1 78 ? -13.102 11.445 3.477 1 96.19 78 PRO B N 1
ATOM 4720 C CA . PRO B 1 78 ? -12.164 10.391 3.865 1 96.19 78 PRO B CA 1
ATOM 4721 C C . PRO B 1 78 ? -11.328 10.766 5.09 1 96.19 78 PRO B C 1
ATOM 4723 O O . PRO B 1 78 ? -11.133 11.953 5.371 1 96.19 78 PRO B O 1
ATOM 4726 N N . ASN B 1 79 ? -10.883 9.773 5.824 1 96.75 79 ASN B N 1
ATOM 4727 C CA . ASN B 1 79 ? -10.133 10.008 7.059 1 96.75 79 ASN B CA 1
ATOM 4728 C C . ASN B 1 79 ? -8.781 10.648 6.781 1 96.75 79 ASN B C 1
ATOM 4730 O O . ASN B 1 79 ? -8.289 11.445 7.586 1 96.75 79 ASN B O 1
ATOM 4734 N N . TYR B 1 80 ? -8.172 10.258 5.699 1 97.56 80 TYR B N 1
ATOM 4735 C CA . TYR B 1 80 ? -7.043 11 5.141 1 97.56 80 TYR B CA 1
ATOM 4736 C C . TYR B 1 80 ? -7.438 11.695 3.844 1 97.56 80 TYR B C 1
ATOM 4738 O O . TYR B 1 80 ? -7.738 11.039 2.842 1 97.56 80 TYR B O 1
ATOM 4746 N N . MET B 1 81 ? -7.371 12.953 3.859 1 97.12 81 MET B N 1
ATOM 4747 C CA . MET B 1 81 ? -8.008 13.727 2.795 1 97.12 81 MET B CA 1
ATOM 4748 C C . MET B 1 81 ? -7.039 13.953 1.638 1 97.12 81 MET B C 1
ATOM 4750 O O . MET B 1 81 ? -5.898 14.367 1.85 1 97.12 81 MET B O 1
ATOM 4754 N N . HIS B 1 82 ? -7.488 13.641 0.468 1 95.25 82 HIS B N 1
ATOM 4755 C CA . HIS B 1 82 ? -6.82 14.133 -0.731 1 95.25 82 HIS B CA 1
ATOM 4756 C C . HIS B 1 82 ? -6.727 15.656 -0.725 1 95.25 82 HIS B C 1
ATOM 4758 O O . HIS B 1 82 ? -7.539 16.328 -0.085 1 95.25 82 HIS B O 1
ATOM 4764 N N . HIS B 1 83 ? -5.762 16.219 -1.428 1 95.5 83 HIS B N 1
ATOM 4765 C CA . HIS B 1 83 ? -5.57 17.656 -1.379 1 95.5 83 HIS B CA 1
ATOM 4766 C C . HIS B 1 83 ? -6.82 18.391 -1.844 1 95.5 83 HIS B C 1
ATOM 4768 O O . HIS B 1 83 ? -7.113 19.484 -1.357 1 95.5 83 HIS B O 1
ATOM 4774 N N . THR B 1 84 ? -7.59 17.781 -2.709 1 94.69 84 THR B N 1
ATOM 4775 C CA . THR B 1 84 ? -8.82 18.422 -3.174 1 94.69 84 THR B CA 1
ATOM 4776 C C . THR B 1 84 ? -9.836 18.516 -2.041 1 94.69 84 THR B C 1
ATOM 4778 O O . THR B 1 84 ? -10.547 19.516 -1.926 1 94.69 84 THR B O 1
ATOM 4781 N N . LYS B 1 85 ? -9.914 17.5 -1.234 1 96.44 85 LYS B N 1
ATOM 4782 C CA . LYS B 1 85 ? -10.828 17.516 -0.097 1 96.44 85 LYS B CA 1
ATOM 4783 C C . LYS B 1 85 ? -10.336 18.469 0.991 1 96.44 85 LYS B C 1
ATOM 4785 O O . LYS B 1 85 ? -11.141 19.109 1.665 1 96.44 85 LYS B O 1
ATOM 4790 N N . MET B 1 86 ? -9.047 18.547 1.131 1 97.19 86 MET B N 1
ATOM 4791 C CA . MET B 1 86 ? -8.477 19.531 2.057 1 97.19 86 MET B CA 1
ATOM 4792 C C . MET B 1 86 ? -8.852 20.953 1.639 1 97.19 86 MET B C 1
ATOM 4794 O O . MET B 1 86 ? -9.227 21.766 2.479 1 97.19 86 MET B O 1
ATOM 4798 N N . LEU B 1 87 ? -8.727 21.203 0.367 1 97.56 87 LEU B N 1
ATOM 4799 C CA . LEU B 1 87 ? -9.062 22.531 -0.149 1 97.56 87 LEU B CA 1
ATOM 4800 C C . LEU B 1 87 ? -10.547 22.828 0.044 1 97.56 87 LEU B C 1
ATOM 4802 O O . LEU B 1 87 ? -10.922 23.953 0.393 1 97.56 87 LEU B O 1
ATOM 4806 N N . GLU B 1 88 ? -11.367 21.844 -0.169 1 98 88 GLU B N 1
ATOM 4807 C CA . GLU B 1 88 ? -12.797 22 0.068 1 98 88 GLU B CA 1
ATOM 4808 C C . GLU B 1 88 ? -13.086 22.328 1.532 1 98 88 GLU B C 1
ATOM 4810 O O . GLU B 1 88 ? -13.914 23.188 1.835 1 98 88 GLU B O 1
ATOM 4815 N N . TYR B 1 89 ? -12.461 21.609 2.363 1 98.19 89 TYR B N 1
ATOM 4816 C CA . TYR B 1 89 ? -12.617 21.844 3.793 1 98.19 89 TYR B CA 1
ATOM 4817 C C . TYR B 1 89 ? -12.219 23.266 4.168 1 98.19 89 TYR B C 1
ATOM 4819 O O . TYR B 1 89 ? -12.922 23.938 4.918 1 98.19 89 TYR B O 1
ATOM 4827 N N . LEU B 1 90 ? -11.086 23.75 3.617 1 98.38 90 LEU B N 1
ATOM 4828 C CA . LEU B 1 90 ? -10.633 25.109 3.865 1 98.38 90 LEU B CA 1
ATOM 4829 C C . LEU B 1 90 ? -11.625 26.125 3.318 1 98.38 90 LEU B C 1
ATOM 4831 O O . LEU B 1 90 ? -11.859 27.172 3.936 1 98.38 90 LEU B O 1
ATOM 4835 N N . GLN B 1 91 ? -12.141 25.797 2.213 1 98.44 91 GLN B N 1
ATOM 4836 C CA . GLN B 1 91 ? -13.156 26.656 1.614 1 98.44 91 GLN B CA 1
ATOM 4837 C C . GLN B 1 91 ? -14.391 26.766 2.504 1 98.44 91 GLN B C 1
ATOM 4839 O O . GLN B 1 91 ? -14.914 27.859 2.725 1 98.44 91 GLN B O 1
ATOM 4844 N N . MET B 1 92 ? -14.844 25.641 2.98 1 98.56 92 MET B N 1
ATOM 4845 C CA . MET B 1 92 ? -15.992 25.625 3.885 1 98.56 92 MET B CA 1
ATOM 4846 C C . MET B 1 92 ? -15.711 26.469 5.129 1 98.56 92 MET B C 1
ATOM 4848 O O . MET B 1 92 ? -16.562 27.25 5.559 1 98.56 92 MET B O 1
ATOM 4852 N N . TYR B 1 93 ? -14.586 26.297 5.684 1 98.38 93 TYR B N 1
ATOM 4853 C CA . TYR B 1 93 ? -14.164 27.047 6.863 1 98.38 93 TYR B CA 1
ATOM 4854 C C . TYR B 1 93 ? -14.164 28.547 6.59 1 98.38 93 TYR B C 1
ATOM 4856 O O . TYR B 1 93 ? -14.719 29.328 7.367 1 98.38 93 TYR B O 1
ATOM 4864 N N . ALA B 1 94 ? -13.531 28.938 5.477 1 98.62 94 ALA B N 1
ATOM 4865 C CA . ALA B 1 94 ? -13.398 30.344 5.109 1 98.62 94 ALA B CA 1
ATOM 4866 C C . ALA B 1 94 ? -14.773 30.969 4.859 1 98.62 94 ALA B C 1
ATOM 4868 O O . ALA B 1 94 ? -15.008 32.125 5.234 1 98.62 94 ALA B O 1
ATOM 4869 N N . GLU B 1 95 ? -15.617 30.234 4.207 1 98.5 95 GLU B N 1
ATOM 4870 C CA . GLU B 1 95 ? -16.953 30.734 3.926 1 98.5 95 GLU B CA 1
ATOM 4871 C C . GLU B 1 95 ? -17.797 30.828 5.203 1 98.5 95 GLU B C 1
ATOM 4873 O O . GLU B 1 95 ? -18.484 31.828 5.418 1 98.5 95 GLU B O 1
ATOM 4878 N N . HIS B 1 96 ? -17.719 29.828 5.992 1 98.31 96 HIS B N 1
ATOM 4879 C CA . HIS B 1 96 ? -18.484 29.781 7.234 1 98.31 96 HIS B CA 1
ATOM 4880 C C . HIS B 1 96 ? -18.156 30.969 8.125 1 98.31 96 HIS B C 1
ATOM 4882 O O . HIS B 1 96 ? -19.047 31.547 8.742 1 98.31 96 HIS B O 1
ATOM 4888 N N . PHE B 1 97 ? -16.906 31.391 8.219 1 98.38 97 PHE B N 1
ATOM 4889 C CA . PHE B 1 97 ? -16.484 32.438 9.125 1 98.38 97 PHE B CA 1
ATOM 4890 C C . PHE B 1 97 ? -16.266 33.75 8.375 1 98.38 97 PHE B C 1
ATOM 4892 O O . PHE B 1 97 ? -15.719 34.719 8.922 1 98.38 97 PHE B O 1
ATOM 4899 N N . ASP B 1 98 ? -16.609 33.812 7.09 1 97.81 98 ASP B N 1
ATOM 4900 C CA . ASP B 1 98 ? -16.562 35 6.246 1 97.81 98 ASP B CA 1
ATOM 4901 C C . ASP B 1 98 ? -15.148 35.594 6.215 1 97.81 98 ASP B C 1
ATOM 4903 O O . ASP B 1 98 ? -14.961 36.781 6.52 1 97.81 98 ASP B O 1
ATOM 4907 N N . LEU B 1 99 ? -14.219 34.781 5.785 1 98.69 99 LEU B N 1
ATOM 4908 C CA . LEU B 1 99 ? -12.82 35.188 5.824 1 98.69 99 LEU B CA 1
ATOM 4909 C C . LEU B 1 99 ? -12.367 35.688 4.461 1 98.69 99 LEU B C 1
ATOM 4911 O O . LEU B 1 99 ? -11.422 36.469 4.375 1 98.69 99 LEU B O 1
ATOM 4915 N N . LEU B 1 100 ? -12.992 35.344 3.414 1 98.25 100 LEU B N 1
ATOM 4916 C CA . LEU B 1 100 ? -12.523 35.562 2.051 1 98.25 100 LEU B CA 1
ATOM 4917 C C . LEU B 1 100 ? -12.523 37.031 1.702 1 98.25 100 LEU B C 1
ATOM 4919 O O . LEU B 1 100 ? -11.672 37.5 0.938 1 98.25 100 LEU B O 1
ATOM 4923 N N . SER B 1 101 ? -13.438 37.812 2.281 1 98 101 SER B N 1
ATOM 4924 C CA . SER B 1 101 ? -13.562 39.219 1.979 1 98 101 SER B CA 1
ATOM 4925 C C . SER B 1 101 ? -12.359 40 2.504 1 98 101 SER B C 1
ATOM 4927 O O . SER B 1 101 ? -12.148 41.156 2.109 1 98 101 SER B O 1
ATOM 4929 N N . HIS B 1 102 ? -11.547 39.438 3.295 1 98.69 102 HIS B N 1
ATOM 4930 C CA . HIS B 1 102 ? -10.414 40.125 3.91 1 98.69 102 HIS B CA 1
ATOM 4931 C C . HIS B 1 102 ? -9.125 39.844 3.141 1 98.69 102 HIS B C 1
ATOM 4933 O O . HIS B 1 102 ? -8.062 40.375 3.502 1 98.69 102 HIS B O 1
ATOM 4939 N N . ILE B 1 103 ? -9.188 39.094 2.066 1 98.81 103 ILE B N 1
ATOM 4940 C CA . ILE B 1 103 ? -7.988 38.688 1.344 1 98.81 103 ILE B CA 1
ATOM 4941 C C . ILE B 1 103 ? -7.84 39.5 0.067 1 98.81 103 ILE B C 1
ATOM 4943 O O . ILE B 1 103 ? -8.789 39.625 -0.716 1 98.81 103 ILE B O 1
ATOM 4947 N N . GLN B 1 104 ? -6.695 40.125 -0.079 1 98.56 104 GLN B N 1
ATOM 4948 C CA . GLN B 1 104 ? -6.305 40.781 -1.333 1 98.56 104 GLN B CA 1
ATOM 4949 C C . GLN B 1 104 ? -5.355 39.875 -2.129 1 98.56 104 GLN B C 1
ATOM 4951 O O . GLN B 1 104 ? -4.238 39.594 -1.689 1 98.56 104 GLN B O 1
ATOM 4956 N N . TYR B 1 105 ? -5.812 39.469 -3.268 1 98.06 105 TYR B N 1
ATOM 4957 C CA . TYR B 1 105 ? -5.047 38.562 -4.102 1 98.06 105 TYR B CA 1
ATOM 4958 C C . TYR B 1 105 ? -4.074 39.312 -5 1 98.06 105 TYR B C 1
ATOM 4960 O O . TYR B 1 105 ? -4.184 40.531 -5.152 1 98.06 105 TYR B O 1
ATOM 4968 N N . ARG B 1 106 ? -3.1 38.625 -5.496 1 97.81 106 ARG B N 1
ATOM 4969 C CA . ARG B 1 106 ? -2.08 39.156 -6.391 1 97.81 106 ARG B CA 1
ATOM 4970 C C . ARG B 1 106 ? -1.365 40.344 -5.758 1 97.81 106 ARG B C 1
ATOM 4972 O O . ARG B 1 106 ? -1.12 41.344 -6.426 1 97.81 106 ARG B O 1
ATOM 4979 N N . LYS B 1 107 ? -1.187 40.281 -4.516 1 98.25 107 LYS B N 1
ATOM 4980 C CA . LYS B 1 107 ? -0.419 41.25 -3.738 1 98.25 107 LYS B CA 1
ATOM 4981 C C . LYS B 1 107 ? 0.766 40.594 -3.045 1 98.25 107 LYS B C 1
ATOM 4983 O O . LYS B 1 107 ? 0.584 39.75 -2.162 1 98.25 107 LYS B O 1
ATOM 4988 N N . GLU B 1 108 ? 1.926 40.906 -3.473 1 96.88 108 GLU B N 1
ATOM 4989 C CA . GLU B 1 108 ? 3.127 40.312 -2.869 1 96.88 108 GLU B CA 1
ATOM 4990 C C . GLU B 1 108 ? 3.766 41.312 -1.885 1 96.88 108 GLU B C 1
ATOM 4992 O O . GLU B 1 108 ? 4.113 42.438 -2.254 1 96.88 108 GLU B O 1
ATOM 4997 N N . VAL B 1 109 ? 3.891 40.906 -0.63 1 97.88 109 VAL B N 1
ATOM 4998 C CA . VAL B 1 109 ? 4.645 41.656 0.349 1 97.88 109 VAL B CA 1
ATOM 4999 C C . VAL B 1 109 ? 6.129 41.344 0.244 1 97.88 109 VAL B C 1
ATOM 5001 O O . VAL B 1 109 ? 6.543 40.219 0.563 1 97.88 109 VAL B O 1
ATOM 5004 N N . VAL B 1 110 ? 6.906 42.281 -0.081 1 96.19 110 VAL B N 1
ATOM 5005 C CA . VAL B 1 110 ? 8.305 42 -0.376 1 96.19 110 VAL B CA 1
ATOM 5006 C C . VAL B 1 110 ? 9.172 42.344 0.832 1 96.19 110 VAL B C 1
ATOM 5008 O O . VAL B 1 110 ? 10.273 41.812 0.993 1 96.19 110 VAL B O 1
ATOM 5011 N N . GLN B 1 111 ? 8.641 43.281 1.628 1 96.62 111 GLN B N 1
ATOM 5012 C CA . GLN B 1 111 ? 9.414 43.656 2.801 1 96.62 111 GLN B CA 1
ATOM 5013 C C . GLN B 1 111 ? 8.5 44.125 3.934 1 96.62 111 GLN B C 1
ATOM 5015 O O . GLN B 1 111 ? 7.469 44.75 3.693 1 96.62 111 GLN B O 1
ATOM 5020 N N . VAL B 1 112 ? 8.883 43.781 5.117 1 96.5 112 VAL B N 1
ATOM 5021 C CA . VAL B 1 112 ? 8.25 44.25 6.355 1 96.5 112 VAL B CA 1
ATOM 5022 C C . VAL B 1 112 ? 9.297 44.906 7.254 1 96.5 112 VAL B C 1
ATOM 5024 O O . VAL B 1 112 ? 10.32 44.281 7.574 1 96.5 112 VAL B O 1
ATOM 5027 N N . PHE B 1 113 ? 9.117 46.125 7.672 1 94.88 113 PHE B N 1
ATOM 5028 C CA . PHE B 1 113 ? 10.07 46.781 8.547 1 94.88 113 PHE B CA 1
ATOM 5029 C C . PHE B 1 113 ? 9.359 47.75 9.5 1 94.88 113 PHE B C 1
ATOM 5031 O O . PHE B 1 113 ? 8.258 48.219 9.203 1 94.88 113 PHE B O 1
ATOM 5038 N N . PRO B 1 114 ? 10 48 10.641 1 94.88 114 PRO B N 1
ATOM 5039 C CA . PRO B 1 114 ? 9.383 48.938 11.602 1 94.88 114 PRO B CA 1
ATOM 5040 C C . PRO B 1 114 ? 9.359 50.375 11.109 1 94.88 114 PRO B C 1
ATOM 5042 O O . PRO B 1 114 ? 10.305 50.812 10.461 1 94.88 114 PRO B O 1
ATOM 5045 N 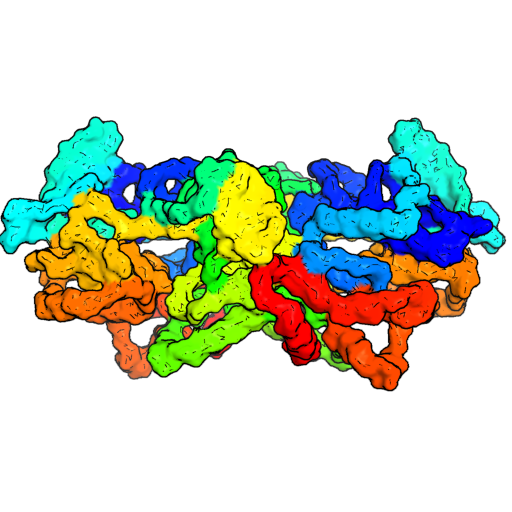N . VAL B 1 115 ? 8.305 51.062 11.461 1 96.62 115 VAL B N 1
ATOM 5046 C CA . VAL B 1 115 ? 8.25 52.469 11.117 1 96.62 115 VAL B CA 1
ATOM 5047 C C . VAL B 1 115 ? 9.281 53.25 11.945 1 96.62 115 VAL B C 1
ATOM 5049 O O . VAL B 1 115 ? 9.852 52.719 12.898 1 96.62 115 VAL B O 1
ATOM 5052 N N . LYS B 1 116 ? 9.492 54.469 11.617 1 94.75 116 LYS B N 1
ATOM 5053 C CA . LYS B 1 116 ? 10.516 55.281 12.258 1 94.75 116 LYS B CA 1
ATOM 5054 C C . LYS B 1 116 ? 10.219 55.469 13.75 1 94.75 116 LYS B C 1
ATOM 5056 O O . LYS B 1 116 ? 11.133 55.469 14.578 1 94.75 116 LYS B O 1
ATOM 5061 N N . ASP B 1 117 ? 9.031 55.562 14.109 1 95.81 117 ASP B N 1
ATOM 5062 C CA . ASP B 1 117 ? 8.648 55.781 15.5 1 95.81 117 ASP B CA 1
ATOM 5063 C C . ASP B 1 117 ? 8.164 54.469 16.141 1 95.81 117 ASP B C 1
ATOM 5065 O O . ASP B 1 117 ? 7.215 54.469 16.922 1 95.81 117 ASP B O 1
ATOM 5069 N N . PHE B 1 118 ? 8.656 53.375 15.789 1 94.81 118 PHE B N 1
ATOM 5070 C CA . PHE B 1 118 ? 8.258 52.062 16.266 1 94.81 118 PHE B CA 1
ATOM 5071 C C . PHE B 1 118 ? 8.234 52 17.781 1 94.81 118 PHE B C 1
ATOM 5073 O O . PHE B 1 118 ? 7.34 51.406 18.375 1 94.81 118 PHE B O 1
ATOM 5080 N N . ASP B 1 119 ? 9.164 52.625 18.469 1 93 119 ASP B N 1
ATOM 5081 C CA . ASP B 1 119 ? 9.289 52.562 19.922 1 93 119 ASP B CA 1
ATOM 5082 C C . ASP B 1 119 ? 8.047 53.125 20.594 1 93 119 ASP B C 1
ATOM 5084 O O . ASP B 1 119 ? 7.68 52.688 21.688 1 93 119 ASP B O 1
ATOM 5088 N N . THR B 1 120 ? 7.457 54.031 19.922 1 94.31 120 THR B N 1
ATOM 5089 C CA . THR B 1 120 ? 6.273 54.656 20.5 1 94.31 120 THR B CA 1
ATOM 5090 C C . THR B 1 120 ? 5.004 54.031 19.922 1 94.31 120 THR B C 1
ATOM 5092 O O . THR B 1 120 ? 4.062 53.75 20.656 1 94.31 120 THR B O 1
ATOM 5095 N N . SER B 1 121 ? 4.984 53.781 18.656 1 94.25 121 SER B N 1
ATOM 5096 C CA . SER B 1 121 ? 3.748 53.406 17.984 1 94.25 121 SER B CA 1
ATOM 5097 C C . SER B 1 121 ? 3.615 51.875 17.922 1 94.25 121 SER B C 1
ATOM 5099 O O . SER B 1 121 ? 2.502 51.344 17.922 1 94.25 121 SER B O 1
ATOM 5101 N N . GLY B 1 122 ? 4.758 51.156 17.812 1 94.5 122 GLY B N 1
ATOM 5102 C CA . GLY B 1 122 ? 4.762 49.719 17.609 1 94.5 122 GLY B CA 1
ATOM 5103 C C . GLY B 1 122 ? 4.273 49.312 16.234 1 94.5 122 GLY B C 1
ATOM 5104 O O . GLY B 1 122 ? 3.949 48.125 16.016 1 94.5 122 GLY B O 1
ATOM 5105 N N . LYS B 1 123 ? 4.242 50.188 15.258 1 97.5 123 LYS B N 1
ATOM 5106 C CA . LYS B 1 123 ? 3.652 49.938 13.945 1 97.5 123 LYS B CA 1
ATOM 5107 C C . LYS B 1 123 ? 4.699 49.438 12.961 1 97.5 123 LYS B C 1
ATOM 5109 O O . LYS B 1 123 ? 5.902 49.562 13.188 1 97.5 123 LYS B O 1
ATOM 5114 N N . TRP B 1 124 ? 4.18 48.875 11.898 1 97.69 124 TRP B N 1
ATOM 5115 C CA . TRP B 1 124 ? 5.027 48.281 10.859 1 97.69 124 TRP B CA 1
ATOM 5116 C C . TRP B 1 124 ? 4.664 48.844 9.484 1 97.69 124 TRP B C 1
ATOM 5118 O O . TRP B 1 124 ? 3.502 49.156 9.227 1 97.69 124 TRP B O 1
ATOM 5128 N N . LEU B 1 125 ? 5.742 48.969 8.688 1 98.12 125 LEU B N 1
ATOM 5129 C CA . LEU B 1 125 ? 5.566 49.375 7.297 1 98.12 125 LEU B CA 1
ATOM 5130 C C . LEU B 1 125 ? 5.758 48.188 6.355 1 98.12 125 LEU B C 1
ATOM 5132 O O . LEU B 1 125 ? 6.777 47.5 6.414 1 98.12 125 LEU B O 1
ATOM 5136 N N . LEU B 1 126 ? 4.719 47.906 5.496 1 98.44 126 LEU B N 1
ATOM 5137 C CA . LEU B 1 126 ? 4.785 46.844 4.5 1 98.44 126 LEU B CA 1
ATOM 5138 C C . LEU B 1 126 ? 4.984 47.406 3.104 1 98.44 126 LEU B C 1
ATOM 5140 O O . LEU B 1 126 ? 4.305 48.344 2.717 1 98.44 126 LEU B O 1
ATOM 5144 N N . LYS B 1 127 ? 5.969 46.875 2.439 1 98.44 127 LYS B N 1
ATOM 5145 C CA . LYS B 1 127 ? 6.102 47.125 1.009 1 98.44 127 LYS B CA 1
ATOM 5146 C C . LYS B 1 127 ? 5.367 46.094 0.191 1 98.44 127 LYS B C 1
ATOM 5148 O O . LYS B 1 127 ? 5.73 44.906 0.222 1 98.44 127 LYS B O 1
ATOM 5153 N N . ILE B 1 128 ? 4.316 46.5 -0.575 1 98.5 128 ILE B N 1
ATOM 5154 C CA . ILE B 1 128 ? 3.418 45.562 -1.271 1 98.5 128 ILE B CA 1
ATOM 5155 C C . ILE B 1 128 ? 3.496 45.812 -2.775 1 98.5 128 ILE B C 1
ATOM 5157 O O . ILE B 1 128 ? 3.371 46.969 -3.232 1 98.5 128 ILE B O 1
ATOM 5161 N N . VAL B 1 129 ? 3.727 44.812 -3.508 1 98 129 VAL B N 1
ATOM 5162 C CA . VAL B 1 129 ? 3.74 44.906 -4.965 1 98 129 VAL B CA 1
ATOM 5163 C C . VAL B 1 129 ? 2.445 44.312 -5.527 1 98 129 VAL B C 1
ATOM 5165 O O . VAL B 1 129 ? 2.094 43.156 -5.23 1 98 129 VAL B O 1
ATOM 5168 N N . ASP B 1 130 ? 1.705 45.062 -6.262 1 97.94 130 ASP B N 1
ATOM 5169 C CA . ASP B 1 130 ? 0.582 44.531 -7.035 1 97.94 130 ASP B CA 1
ATOM 5170 C C . ASP B 1 130 ? 1.067 43.781 -8.273 1 97.94 130 ASP B C 1
ATOM 5172 O O . ASP B 1 130 ? 1.596 44.406 -9.211 1 97.94 130 ASP B O 1
ATOM 5176 N N . LEU B 1 131 ? 0.809 42.562 -8.297 1 96 131 LEU B N 1
ATOM 5177 C CA . LEU B 1 131 ? 1.396 41.719 -9.336 1 96 131 LEU B CA 1
ATOM 5178 C C . LEU B 1 131 ? 0.626 41.875 -10.648 1 96 131 LEU B C 1
ATOM 5180 O O . LEU B 1 131 ? 1.111 41.469 -11.703 1 96 131 LEU B O 1
ATOM 5184 N N . LYS B 1 132 ? -0.521 42.469 -10.602 1 95.38 132 LYS B N 1
ATOM 5185 C CA . LYS B 1 132 ? -1.265 42.75 -11.828 1 95.38 132 LYS B CA 1
ATOM 5186 C C . LYS B 1 132 ? -0.722 44 -12.516 1 95.38 132 LYS B C 1
ATOM 5188 O O . LYS B 1 132 ? -0.547 44 -13.734 1 95.38 132 LYS B O 1
ATOM 5193 N N . THR B 1 133 ? -0.401 45.062 -11.789 1 96.19 133 THR B N 1
ATOM 5194 C CA . THR B 1 133 ? -0.018 46.344 -12.352 1 96.19 133 THR B CA 1
ATOM 5195 C C . THR B 1 133 ? 1.491 46.531 -12.25 1 96.19 133 THR B C 1
ATOM 5197 O O . THR B 1 133 ? 2.055 47.375 -12.961 1 96.19 133 THR B O 1
ATOM 5200 N N . GLY B 1 134 ? 2.135 45.875 -11.305 1 96 134 GLY B N 1
ATOM 5201 C CA . GLY B 1 134 ? 3.557 46.062 -11.07 1 96 134 GLY B CA 1
ATOM 5202 C C . GLY B 1 134 ? 3.855 47.25 -10.133 1 96 134 GLY B C 1
ATOM 5203 O O . GLY B 1 134 ? 5.016 47.5 -9.797 1 96 134 GLY B O 1
ATOM 5204 N N . GLN B 1 135 ? 2.875 47.906 -9.656 1 97 135 GLN B N 1
ATOM 5205 C CA . GLN B 1 135 ? 3.053 49.094 -8.805 1 97 135 GLN B CA 1
ATOM 5206 C C . GLN B 1 135 ? 3.371 48.688 -7.371 1 97 135 GLN B C 1
ATOM 5208 O O . GLN B 1 135 ? 2.791 47.719 -6.852 1 97 135 GLN B O 1
ATOM 5213 N N . MET B 1 136 ? 4.305 49.344 -6.797 1 97.12 136 MET B N 1
ATOM 5214 C CA . MET B 1 136 ? 4.676 49.125 -5.398 1 97.12 136 MET B CA 1
ATOM 5215 C C . MET B 1 136 ? 4.047 50.219 -4.508 1 97.12 136 MET B C 1
ATOM 5217 O O . MET B 1 136 ? 4.008 51.375 -4.871 1 97.12 136 MET B O 1
ATOM 5221 N N . ASN B 1 137 ? 3.479 49.781 -3.443 1 96.44 137 ASN B N 1
ATOM 5222 C CA . ASN B 1 137 ? 2.885 50.688 -2.465 1 96.44 137 ASN B CA 1
ATOM 5223 C C . ASN B 1 137 ? 3.316 50.344 -1.043 1 96.44 137 ASN B C 1
ATOM 5225 O O . ASN B 1 137 ? 3.697 49.188 -0.769 1 96.44 137 ASN B O 1
ATOM 5229 N N . GLU B 1 138 ? 3.277 51.344 -0.176 1 97.88 138 GLU B N 1
ATOM 5230 C CA . GLU B 1 138 ? 3.598 51.156 1.236 1 97.88 138 GLU B CA 1
ATOM 5231 C C . GLU B 1 138 ? 2.377 51.406 2.115 1 97.88 138 GLU B C 1
ATOM 5233 O O . GLU B 1 138 ? 1.614 52.344 1.876 1 97.88 138 GLU B O 1
ATOM 5238 N N . GLN B 1 139 ? 2.188 50.562 3.033 1 98.25 139 GLN B N 1
ATOM 5239 C CA . GLN B 1 139 ? 1.075 50.688 3.969 1 98.25 139 GLN B CA 1
ATOM 5240 C C . GLN B 1 139 ? 1.524 50.406 5.398 1 98.25 139 GLN B C 1
ATOM 5242 O O . GLN B 1 139 ? 2.338 49.531 5.641 1 98.25 139 GLN B O 1
ATOM 5247 N N . GLU B 1 140 ? 0.949 51.156 6.352 1 98.25 140 GLU B N 1
ATOM 5248 C CA . GLU B 1 140 ? 1.261 50.969 7.77 1 98.25 140 GLU B CA 1
ATOM 5249 C C . GLU B 1 140 ? 0.194 50.125 8.461 1 98.25 140 GLU B C 1
ATOM 5251 O O . GLU B 1 140 ? -0.997 50.281 8.18 1 98.25 140 GLU B O 1
ATOM 5256 N N . PHE B 1 141 ? 0.61 49.375 9.383 1 98.62 141 PHE B N 1
ATOM 5257 C CA . PHE B 1 141 ? -0.288 48.531 10.172 1 98.62 141 PHE B CA 1
ATOM 5258 C C . PHE B 1 141 ? 0.113 48.531 11.641 1 98.62 141 PHE B C 1
ATOM 5260 O O . PHE B 1 141 ? 1.279 48.75 11.969 1 98.62 141 PHE B O 1
ATOM 5267 N N . ASP B 1 142 ? -0.876 48.281 12.539 1 98.06 142 ASP B N 1
ATOM 5268 C CA . ASP B 1 142 ? -0.642 48.219 13.984 1 98.06 142 ASP B CA 1
ATOM 5269 C C . ASP B 1 142 ? 0.013 46.906 14.383 1 98.06 142 ASP B C 1
ATOM 5271 O O . ASP B 1 142 ? 0.624 46.812 15.445 1 98.06 142 ASP B O 1
ATOM 5275 N N . GLY B 1 143 ? -0.053 45.906 13.617 1 97.38 143 GLY B N 1
ATOM 5276 C CA . GLY B 1 143 ? 0.525 44.562 13.82 1 97.38 143 GLY B CA 1
ATOM 5277 C C . GLY B 1 143 ? 0.615 43.75 12.539 1 97.38 143 GLY B C 1
ATOM 5278 O O . GLY B 1 143 ? -0.078 44.062 11.562 1 97.38 143 GLY B O 1
ATOM 5279 N N . VAL B 1 144 ? 1.51 42.75 12.562 1 97.94 144 VAL B N 1
ATOM 5280 C CA . VAL B 1 144 ? 1.743 41.938 11.391 1 97.94 144 VAL B CA 1
ATOM 5281 C C . VAL B 1 144 ? 1.818 40.469 11.805 1 97.94 144 VAL B C 1
ATOM 5283 O O . VAL B 1 144 ? 2.441 40.125 12.812 1 97.94 144 VAL B O 1
ATOM 5286 N N . MET B 1 145 ? 1.084 39.594 11.102 1 98.06 145 MET B N 1
ATOM 5287 C CA . MET B 1 145 ? 1.228 38.156 11.219 1 98.06 145 MET B CA 1
ATOM 5288 C C . MET B 1 145 ? 1.795 37.562 9.93 1 98.06 145 MET B C 1
ATOM 5290 O O . MET B 1 145 ? 1.158 37.625 8.875 1 98.06 145 MET B O 1
ATOM 5294 N N . ILE B 1 146 ? 2.979 37 10.062 1 96.31 146 ILE B N 1
ATOM 5295 C CA . ILE B 1 146 ? 3.627 36.375 8.922 1 96.31 146 ILE B CA 1
ATOM 5296 C C . ILE B 1 146 ? 3.168 34.938 8.805 1 96.31 146 ILE B C 1
ATOM 5298 O O . ILE B 1 146 ? 3.48 34.094 9.664 1 96.31 146 ILE B O 1
ATOM 5302 N N . CYS B 1 147 ? 2.436 34.594 7.719 1 96.56 147 CYS B N 1
ATOM 5303 C CA . CYS B 1 147 ? 1.852 33.281 7.488 1 96.56 147 CYS B CA 1
ATOM 5304 C C . CYS B 1 147 ? 2.273 32.719 6.133 1 96.56 147 CYS B C 1
ATOM 5306 O O . CYS B 1 147 ? 1.461 32.125 5.422 1 96.56 147 CYS B O 1
ATOM 5308 N N . THR B 1 148 ? 3.51 32.812 5.766 1 92.31 148 THR B N 1
ATOM 5309 C CA . THR B 1 148 ? 3.971 32.5 4.414 1 92.31 148 THR B CA 1
ATOM 5310 C C . THR B 1 148 ? 4.32 31.016 4.289 1 92.31 148 THR B C 1
ATOM 5312 O O . THR B 1 148 ? 4.512 30.5 3.18 1 92.31 148 THR B O 1
ATOM 5315 N N . GLY B 1 149 ? 4.332 30.281 5.359 1 86.69 149 GLY B N 1
ATOM 5316 C CA . GLY B 1 149 ? 4.672 28.875 5.309 1 86.69 149 GLY B CA 1
ATOM 5317 C C . GLY B 1 149 ? 6.168 28.625 5.246 1 86.69 149 GLY B C 1
ATOM 5318 O O . GLY B 1 149 ? 6.938 29.531 4.91 1 86.69 149 GLY B O 1
ATOM 5319 N N . ARG B 1 150 ? 6.633 27.375 5.461 1 81.25 150 ARG B N 1
ATOM 5320 C CA . ARG B 1 150 ? 8.055 27.031 5.559 1 81.25 150 ARG B CA 1
ATOM 5321 C C . ARG B 1 150 ? 8.492 26.172 4.379 1 81.25 150 ARG B C 1
ATOM 5323 O O . ARG B 1 150 ? 9.656 25.781 4.289 1 81.25 150 ARG B O 1
ATOM 5330 N N . LEU B 1 151 ? 7.609 25.859 3.51 1 75.62 151 LEU B N 1
ATOM 5331 C CA . LEU B 1 151 ? 7.902 24.875 2.477 1 75.62 151 LEU B CA 1
ATOM 5332 C C . LEU B 1 151 ? 8.109 25.547 1.123 1 75.62 151 LEU B C 1
ATOM 5334 O O . LEU B 1 151 ? 7.762 24.969 0.085 1 75.62 151 LEU B O 1
ATOM 5338 N N . SER B 1 152 ? 8.711 26.703 1.106 1 77.19 152 SER B N 1
ATOM 5339 C CA . SER B 1 152 ? 8.805 27.422 -0.156 1 77.19 152 SER B CA 1
ATOM 5340 C C . SER B 1 152 ? 10.227 27.406 -0.702 1 77.19 152 SER B C 1
ATOM 5342 O O . SER B 1 152 ? 10.438 27.562 -1.905 1 77.19 152 SER B O 1
ATOM 5344 N N . GLN B 1 153 ? 11.164 27.125 0.135 1 80.56 153 GLN B N 1
ATOM 5345 C CA . GLN B 1 153 ? 12.555 27.141 -0.318 1 80.56 153 GLN B CA 1
ATOM 5346 C C . GLN B 1 153 ? 13.18 25.75 -0.233 1 80.56 153 GLN B C 1
ATOM 5348 O O . GLN B 1 153 ? 13.688 25.359 0.819 1 80.56 153 GLN B O 1
ATOM 5353 N N . ALA B 1 154 ? 13.328 25.141 -1.425 1 84.75 154 ALA B N 1
ATOM 5354 C CA . ALA B 1 154 ? 13.875 23.797 -1.486 1 84.75 154 ALA B CA 1
ATOM 5355 C C . ALA B 1 154 ? 15.344 23.766 -1.062 1 84.75 154 ALA B C 1
ATOM 5357 O O . ALA B 1 154 ? 16.109 24.672 -1.404 1 84.75 154 ALA B O 1
ATOM 5358 N N . TYR B 1 155 ? 15.711 22.75 -0.336 1 86.69 155 TYR B N 1
ATOM 5359 C CA . TYR B 1 155 ? 17.094 22.531 0.056 1 86.69 155 TYR B CA 1
ATOM 5360 C C . TYR B 1 155 ? 17.734 21.438 -0.778 1 86.69 155 TYR B C 1
ATOM 5362 O O . TYR B 1 155 ? 17.266 20.297 -0.79 1 86.69 155 TYR B O 1
ATOM 5370 N N . ILE B 1 156 ? 18.734 21.688 -1.53 1 87.88 156 ILE B N 1
ATOM 5371 C CA . ILE B 1 156 ? 19.516 20.719 -2.299 1 87.88 156 ILE B CA 1
ATOM 5372 C C . ILE B 1 156 ? 20.953 20.688 -1.8 1 87.88 156 ILE B C 1
ATOM 5374 O O . ILE B 1 156 ? 21.703 21.641 -2.002 1 87.88 156 ILE B O 1
ATOM 5378 N N . PRO B 1 157 ? 21.297 19.641 -1.187 1 85.88 157 PRO B N 1
ATOM 5379 C CA . PRO B 1 157 ? 22.672 19.562 -0.679 1 85.88 157 PRO B CA 1
ATOM 5380 C C . PRO B 1 157 ? 23.703 19.391 -1.792 1 85.88 157 PRO B C 1
ATOM 5382 O O . PRO B 1 157 ? 23.359 18.953 -2.893 1 85.88 157 PRO B O 1
ATOM 5385 N N . THR B 1 158 ? 24.859 19.781 -1.381 1 82.81 158 THR B N 1
ATOM 5386 C CA . THR B 1 158 ? 25.969 19.516 -2.287 1 82.81 158 THR B CA 1
ATOM 5387 C C . THR B 1 158 ? 26.344 18.031 -2.281 1 82.81 158 THR B C 1
ATOM 5389 O O . THR B 1 158 ? 26.453 17.422 -1.217 1 82.81 158 THR B O 1
ATOM 5392 N N . THR B 1 159 ? 26.344 17.422 -3.447 1 82.31 159 THR B N 1
ATOM 5393 C CA . THR B 1 159 ? 26.703 16.016 -3.584 1 82.31 159 THR B CA 1
ATOM 5394 C C . THR B 1 159 ? 27.969 15.852 -4.441 1 82.31 159 THR B C 1
ATOM 5396 O O . THR B 1 159 ? 28.125 16.547 -5.445 1 82.31 159 THR B O 1
ATOM 5399 N N . PRO B 1 160 ? 28.797 14.938 -4.055 1 82.38 160 PRO B N 1
ATOM 5400 C CA . PRO B 1 160 ? 30.062 14.781 -4.781 1 82.38 160 PRO B CA 1
ATOM 5401 C C . PRO B 1 160 ? 29.844 14.438 -6.254 1 82.38 160 PRO B C 1
ATOM 5403 O O . PRO B 1 160 ? 29.094 13.523 -6.578 1 82.38 160 PRO B O 1
ATOM 5406 N N . ASN B 1 161 ? 30.484 15.156 -7.156 1 87.31 161 ASN B N 1
ATOM 5407 C CA . ASN B 1 161 ? 30.578 14.883 -8.586 1 87.31 161 ASN B CA 1
ATOM 5408 C C . ASN B 1 161 ? 29.203 14.984 -9.258 1 87.31 161 ASN B C 1
ATOM 5410 O O . ASN B 1 161 ? 28.969 14.312 -10.266 1 87.31 161 ASN B O 1
ATOM 5414 N N . ARG B 1 162 ? 28.266 15.664 -8.664 1 87.94 162 ARG B N 1
ATOM 5415 C CA . ARG B 1 162 ? 26.953 15.805 -9.258 1 87.94 162 ARG B CA 1
ATOM 5416 C C . ARG B 1 162 ? 27.031 16.484 -10.625 1 87.94 162 ARG B C 1
ATOM 5418 O O . ARG B 1 162 ? 26.219 16.203 -11.508 1 87.94 162 ARG B O 1
ATOM 5425 N N . GLU B 1 163 ? 27.984 17.25 -10.812 1 89.69 163 GLU B N 1
ATOM 5426 C CA . GLU B 1 163 ? 28.188 17.969 -12.07 1 89.69 163 GLU B CA 1
ATOM 5427 C C . GLU B 1 163 ? 28.406 17 -13.227 1 89.69 163 GLU B C 1
ATOM 5429 O O . GLU B 1 163 ? 28.156 17.344 -14.383 1 89.69 163 GLU B O 1
ATOM 5434 N N . ASN B 1 164 ? 28.859 15.797 -12.875 1 90.88 164 ASN B N 1
ATOM 5435 C CA . ASN B 1 164 ? 29.125 14.789 -13.906 1 90.88 164 ASN B CA 1
ATOM 5436 C C . ASN B 1 164 ? 27.828 14.125 -14.383 1 90.88 164 ASN B C 1
ATOM 5438 O O . ASN B 1 164 ? 27.797 13.508 -15.445 1 90.88 164 ASN B O 1
ATOM 5442 N N . PHE B 1 165 ? 26.844 14.219 -13.57 1 94.44 165 PHE B N 1
ATOM 5443 C CA . PHE B 1 165 ? 25.594 13.531 -13.875 1 94.44 165 PHE B CA 1
ATOM 5444 C C . PHE B 1 165 ? 24.859 14.227 -15.016 1 94.44 165 PHE B C 1
ATOM 5446 O O . PHE B 1 165 ? 24.625 15.43 -14.961 1 94.44 165 PHE B O 1
ATOM 5453 N N . ARG B 1 166 ? 24.484 13.508 -16.062 1 95.12 166 ARG B N 1
ATOM 5454 C CA . ARG B 1 166 ? 23.875 14.078 -17.266 1 95.12 166 ARG B CA 1
ATOM 5455 C C . ARG B 1 166 ? 22.359 13.945 -17.219 1 95.12 166 ARG B C 1
ATOM 5457 O O . ARG B 1 166 ? 21.656 14.539 -18.047 1 95.12 166 ARG B O 1
ATOM 5464 N N . GLY B 1 167 ? 21.875 13.125 -16.266 1 94.56 167 GLY B N 1
ATOM 5465 C CA . GLY B 1 167 ? 20.422 12.961 -16.172 1 94.56 167 GLY B CA 1
ATOM 5466 C C . GLY B 1 167 ? 19.734 14.164 -15.555 1 94.56 167 GLY B C 1
ATOM 5467 O O . GLY B 1 167 ? 20.375 15.18 -15.266 1 94.56 167 GLY B O 1
ATOM 5468 N N . LYS B 1 168 ? 18.469 14.109 -15.43 1 95.06 168 LYS B N 1
ATOM 5469 C CA . LYS B 1 168 ? 17.656 15.18 -14.852 1 95.06 168 LYS B CA 1
ATOM 5470 C C . LYS B 1 168 ? 17.781 15.203 -13.328 1 95.06 168 LYS B C 1
ATOM 5472 O O . LYS B 1 168 ? 17.797 14.148 -12.688 1 95.06 168 LYS B O 1
ATOM 5477 N N . VAL B 1 169 ? 17.891 16.375 -12.781 1 94.12 169 VAL B N 1
ATOM 5478 C CA . VAL B 1 169 ? 17.953 16.562 -11.336 1 94.12 169 VAL B CA 1
ATOM 5479 C C . VAL B 1 169 ? 16.797 17.438 -10.883 1 94.12 169 VAL B C 1
ATOM 5481 O O . VAL B 1 169 ? 16.609 18.547 -11.383 1 94.12 169 VAL B O 1
ATOM 5484 N N . LEU B 1 170 ? 16.016 16.922 -9.93 1 93.5 170 LEU B N 1
ATOM 5485 C CA . LEU B 1 170 ? 14.828 17.609 -9.453 1 93.5 170 LEU B CA 1
ATOM 5486 C C . LEU B 1 170 ? 14.758 17.578 -7.93 1 93.5 170 LEU B C 1
ATOM 5488 O O . LEU B 1 170 ? 15.477 16.812 -7.285 1 93.5 170 LEU B O 1
ATOM 5492 N N . HIS B 1 171 ? 14 18.516 -7.414 1 93.62 171 HIS B N 1
ATOM 5493 C CA . HIS B 1 171 ? 13.539 18.453 -6.031 1 93.62 171 HIS B CA 1
ATOM 5494 C C . HIS B 1 171 ? 12.078 18.031 -5.961 1 93.62 171 HIS B C 1
ATOM 5496 O O . HIS B 1 171 ? 11.312 18.266 -6.898 1 93.62 171 HIS B O 1
ATOM 5502 N N . THR B 1 172 ? 11.68 17.391 -4.859 1 92.62 172 THR B N 1
ATOM 5503 C CA . THR B 1 172 ? 10.312 16.891 -4.723 1 92.62 172 THR B CA 1
ATOM 5504 C C . THR B 1 172 ? 9.305 18.016 -4.871 1 92.62 172 THR B C 1
ATOM 5506 O O . THR B 1 172 ? 8.156 17.797 -5.258 1 92.62 172 THR B O 1
ATOM 5509 N N . GLN B 1 173 ? 9.734 19.203 -4.578 1 89.5 173 GLN B N 1
ATOM 5510 C CA . GLN B 1 173 ? 8.859 20.375 -4.719 1 89.5 173 GLN B CA 1
ATOM 5511 C C . GLN B 1 173 ? 8.344 20.5 -6.148 1 89.5 173 GLN B C 1
ATOM 5513 O O . GLN B 1 173 ? 7.219 20.938 -6.371 1 89.5 173 GLN B O 1
ATOM 5518 N N . SER B 1 174 ? 9.141 20.031 -7.105 1 89 174 SER B N 1
ATOM 5519 C CA . SER B 1 174 ? 8.789 20.203 -8.516 1 89 174 SER B CA 1
ATOM 5520 C C . SER B 1 174 ? 8.031 18.984 -9.047 1 89 174 SER B C 1
ATOM 5522 O O . SER B 1 174 ? 7.598 18.984 -10.203 1 89 174 SER B O 1
ATOM 5524 N N . LEU B 1 175 ? 7.859 18.016 -8.234 1 90.06 175 LEU B N 1
ATOM 5525 C CA . LEU B 1 175 ? 7.133 16.812 -8.648 1 90.06 175 LEU B CA 1
ATOM 5526 C C . LEU B 1 175 ? 5.633 17.094 -8.734 1 90.06 175 LEU B C 1
ATOM 5528 O O . LEU B 1 175 ? 5.031 17.562 -7.758 1 90.06 175 LEU B O 1
ATOM 5532 N N . LYS B 1 176 ? 5.047 16.875 -9.883 1 88.19 176 LYS B N 1
ATOM 5533 C CA . LYS B 1 176 ? 3.621 17.141 -10.047 1 88.19 176 LYS B CA 1
ATOM 5534 C C . LYS B 1 176 ? 2.873 15.891 -10.508 1 88.19 176 LYS B C 1
ATOM 5536 O O . LYS B 1 176 ? 1.814 15.562 -9.969 1 88.19 176 LYS B O 1
ATOM 5541 N N . THR B 1 177 ? 3.479 15.211 -11.492 1 84.81 177 THR B N 1
ATOM 5542 C CA . THR B 1 177 ? 2.881 13.992 -12.031 1 84.81 177 THR B CA 1
ATOM 5543 C C . THR B 1 177 ? 3.928 12.891 -12.164 1 84.81 177 THR B C 1
ATOM 5545 O O . THR B 1 177 ? 5.125 13.148 -12.047 1 84.81 177 THR B O 1
ATOM 5548 N N . THR B 1 178 ? 3.459 11.695 -12.359 1 86.38 178 THR B N 1
ATOM 5549 C CA . THR B 1 178 ? 4.383 10.57 -12.375 1 86.38 178 THR B CA 1
ATOM 5550 C C . THR B 1 178 ? 4.621 10.078 -13.805 1 86.38 178 THR B C 1
ATOM 5552 O O . THR B 1 178 ? 5.551 9.305 -14.055 1 86.38 178 THR B O 1
ATOM 5555 N N . GLU B 1 179 ? 3.857 10.547 -14.758 1 83.88 179 GLU B N 1
ATOM 5556 C CA . GLU B 1 179 ? 3.924 10.055 -16.125 1 83.88 179 GLU B CA 1
ATOM 5557 C C . GLU B 1 179 ? 5.293 10.32 -16.75 1 83.88 179 GLU B C 1
ATOM 5559 O O . GLU B 1 179 ? 5.773 9.547 -17.578 1 83.88 179 GLU B O 1
ATOM 5564 N N . GLU B 1 180 ? 5.93 11.352 -16.328 1 88.88 180 GLU B N 1
ATOM 5565 C CA . GLU B 1 180 ? 7.211 11.742 -16.906 1 88.88 180 GLU B CA 1
ATOM 5566 C C . GLU B 1 180 ? 8.312 10.766 -16.516 1 88.88 180 GLU B C 1
ATOM 5568 O O . GLU B 1 180 ? 9.398 10.773 -17.109 1 88.88 180 GLU B O 1
ATOM 5573 N N . PHE B 1 181 ? 8.031 9.883 -15.609 1 93.56 181 PHE B N 1
ATOM 5574 C CA . PHE B 1 181 ? 9.062 8.977 -15.125 1 93.56 181 PHE B CA 1
ATOM 5575 C C . PHE B 1 181 ? 8.852 7.57 -15.672 1 93.56 181 PHE B C 1
ATOM 5577 O O . PHE B 1 181 ? 9.531 6.625 -15.266 1 93.56 181 PHE B O 1
ATOM 5584 N N . GLU B 1 182 ? 7.914 7.395 -16.578 1 90.75 182 GLU B N 1
ATOM 5585 C CA . GLU B 1 182 ? 7.602 6.082 -17.141 1 90.75 182 GLU B CA 1
ATOM 5586 C C . GLU B 1 182 ? 8.836 5.438 -17.75 1 90.75 182 GLU B C 1
ATOM 5588 O O . GLU B 1 182 ? 9.539 6.066 -18.547 1 90.75 182 GLU B O 1
ATOM 5593 N N . ASN B 1 183 ? 9.172 4.211 -17.328 1 92.56 183 ASN B N 1
ATOM 5594 C CA . ASN B 1 183 ? 10.227 3.352 -17.859 1 92.56 183 ASN B CA 1
ATOM 5595 C C . ASN B 1 183 ? 11.609 3.932 -17.594 1 92.56 183 ASN B C 1
ATOM 5597 O O . ASN B 1 183 ? 12.562 3.648 -18.312 1 92.56 183 ASN B O 1
ATOM 5601 N N . LEU B 1 184 ? 11.75 4.828 -16.578 1 96.88 184 LEU B N 1
ATOM 5602 C CA . LEU B 1 184 ? 13.039 5.414 -16.203 1 96.88 184 LEU B CA 1
ATOM 5603 C C . LEU B 1 184 ? 13.539 4.836 -14.883 1 96.88 184 LEU B C 1
ATOM 5605 O O . LEU B 1 184 ? 12.75 4.332 -14.086 1 96.88 184 LEU B O 1
ATOM 5609 N N . ASN B 1 185 ? 14.82 4.832 -14.758 1 98.06 185 ASN B N 1
ATOM 5610 C CA . ASN B 1 185 ? 15.445 4.574 -13.461 1 98.06 185 ASN B CA 1
ATOM 5611 C C . ASN B 1 185 ? 15.562 5.852 -12.633 1 98.06 185 ASN B C 1
ATOM 5613 O O . ASN B 1 185 ? 16.266 6.789 -13.023 1 98.06 185 ASN B O 1
ATOM 5617 N N . VAL B 1 186 ? 14.922 5.898 -11.516 1 98.25 186 VAL B N 1
ATOM 5618 C CA . VAL B 1 186 ? 14.82 7.125 -10.734 1 98.25 186 VAL B CA 1
ATOM 5619 C C . VAL B 1 186 ? 15.469 6.922 -9.367 1 98.25 186 VAL B C 1
ATOM 5621 O O . VAL B 1 186 ? 15.211 5.922 -8.695 1 98.25 186 VAL B O 1
ATOM 5624 N N . LEU B 1 187 ? 16.328 7.809 -9 1 98 187 LEU B N 1
ATOM 5625 C CA . LEU B 1 187 ? 16.922 7.828 -7.668 1 98 187 LEU B CA 1
ATOM 5626 C C . LEU B 1 187 ? 16.297 8.93 -6.816 1 98 187 LEU B C 1
ATOM 5628 O O . LEU B 1 187 ? 16.297 10.102 -7.207 1 98 187 LEU B O 1
ATOM 5632 N N . ILE B 1 188 ? 15.758 8.586 -5.742 1 98 188 ILE B N 1
ATOM 5633 C CA . ILE B 1 188 ? 15.234 9.531 -4.762 1 98 188 ILE B CA 1
ATOM 5634 C C . ILE B 1 188 ? 16.156 9.586 -3.549 1 98 188 ILE B C 1
ATOM 5636 O O . ILE B 1 188 ? 16.484 8.547 -2.967 1 98 188 ILE B O 1
ATOM 5640 N N . ILE B 1 189 ? 16.562 10.742 -3.15 1 96.75 189 ILE B N 1
ATOM 5641 C CA . ILE B 1 189 ? 17.484 10.93 -2.029 1 96.75 189 ILE B CA 1
ATOM 5642 C C . ILE B 1 189 ? 16.719 11.5 -0.832 1 96.75 189 ILE B C 1
ATOM 5644 O O . ILE B 1 189 ? 16.188 12.609 -0.899 1 96.75 189 ILE B O 1
ATOM 5648 N N . GLY B 1 190 ? 16.641 10.766 0.231 1 94.75 190 GLY B N 1
ATOM 5649 C CA . GLY B 1 190 ? 15.914 11.133 1.435 1 94.75 190 GLY B CA 1
ATOM 5650 C C . GLY B 1 190 ? 15.039 10.016 1.96 1 94.75 190 GLY B C 1
ATOM 5651 O O . GLY B 1 190 ? 14.781 9.031 1.257 1 94.75 190 GLY B O 1
ATOM 5652 N N . SER B 1 191 ? 14.602 10.148 3.199 1 92.88 191 SER B N 1
ATOM 5653 C CA . SER B 1 191 ? 13.766 9.102 3.785 1 92.88 191 SER B CA 1
ATOM 5654 C C . SER B 1 191 ? 12.602 9.703 4.574 1 92.88 191 SER B C 1
ATOM 5656 O O . SER B 1 191 ? 12.055 9.055 5.473 1 92.88 191 SER B O 1
ATOM 5658 N N . GLY B 1 192 ? 12.219 10.93 4.32 1 93.81 192 GLY B N 1
ATOM 5659 C CA . GLY B 1 192 ? 11.055 11.547 4.934 1 93.81 192 GLY B CA 1
ATOM 5660 C C . GLY B 1 192 ? 9.75 11.211 4.23 1 93.81 192 GLY B C 1
ATOM 5661 O O . GLY B 1 192 ? 9.711 10.297 3.398 1 93.81 192 GLY B O 1
ATOM 5662 N N . ASN B 1 193 ? 8.727 11.914 4.602 1 94.25 193 ASN B N 1
ATOM 5663 C CA . ASN B 1 193 ? 7.402 11.664 4.039 1 94.25 193 ASN B CA 1
ATOM 5664 C C . ASN B 1 193 ? 7.371 11.93 2.535 1 94.25 193 ASN B C 1
ATOM 5666 O O . ASN B 1 193 ? 6.812 11.141 1.771 1 94.25 193 ASN B O 1
ATOM 5670 N N . SER B 1 194 ? 7.945 12.992 2.143 1 94.25 194 SER B N 1
ATOM 5671 C CA . SER B 1 194 ? 7.957 13.336 0.725 1 94.25 194 SER B CA 1
ATOM 5672 C C . SER B 1 194 ? 8.695 12.289 -0.097 1 94.25 194 SER B C 1
ATOM 5674 O O . SER B 1 194 ? 8.289 11.977 -1.218 1 94.25 194 SER B O 1
ATOM 5676 N N . ALA B 1 195 ? 9.805 11.789 0.445 1 96.5 195 ALA B N 1
ATOM 5677 C CA . ALA B 1 195 ? 10.586 10.766 -0.244 1 96.5 195 ALA B CA 1
ATOM 5678 C C . ALA B 1 195 ? 9.766 9.484 -0.421 1 96.5 195 ALA B C 1
ATOM 5680 O O . ALA B 1 195 ? 9.719 8.922 -1.515 1 96.5 195 ALA B O 1
ATOM 5681 N N . MET B 1 196 ? 9.125 9.062 0.66 1 96.56 196 MET B N 1
ATOM 5682 C CA . MET B 1 196 ? 8.344 7.832 0.634 1 96.56 196 MET B CA 1
ATOM 5683 C C . MET B 1 196 ? 7.172 7.949 -0.33 1 96.56 196 MET B C 1
ATOM 5685 O O . MET B 1 196 ? 6.898 7.023 -1.098 1 96.56 196 MET B O 1
ATOM 5689 N N . ASP B 1 197 ? 6.516 9.078 -0.292 1 95.31 197 ASP B N 1
ATOM 5690 C CA . ASP B 1 197 ? 5.387 9.289 -1.195 1 95.31 197 ASP B CA 1
ATOM 5691 C C . ASP B 1 197 ? 5.844 9.297 -2.652 1 95.31 197 ASP B C 1
ATOM 5693 O O . ASP B 1 197 ? 5.195 8.695 -3.512 1 95.31 197 ASP B O 1
ATOM 5697 N N . ALA B 1 198 ? 6.934 9.977 -2.889 1 96.38 198 ALA B N 1
ATOM 5698 C CA . ALA B 1 198 ? 7.477 10.016 -4.246 1 96.38 198 ALA B CA 1
ATOM 5699 C C . ALA B 1 198 ? 7.84 8.617 -4.73 1 96.38 198 ALA B C 1
ATOM 5701 O O . ALA B 1 198 ? 7.539 8.25 -5.867 1 96.38 198 ALA B O 1
ATOM 5702 N N . ALA B 1 199 ? 8.469 7.867 -3.863 1 97.12 199 ALA B N 1
ATOM 5703 C CA . ALA B 1 199 ? 8.883 6.516 -4.223 1 97.12 199 ALA B CA 1
ATOM 5704 C C . ALA B 1 199 ? 7.676 5.656 -4.594 1 97.12 199 ALA B C 1
ATOM 5706 O O . ALA B 1 199 ? 7.695 4.957 -5.609 1 97.12 199 ALA B O 1
ATOM 5707 N N . VAL B 1 200 ? 6.648 5.734 -3.801 1 95.06 200 VAL B N 1
ATOM 5708 C CA . VAL B 1 200 ? 5.441 4.949 -4.043 1 95.06 200 VAL B CA 1
ATOM 5709 C C . VAL B 1 200 ? 4.805 5.371 -5.363 1 95.06 200 VAL B C 1
ATOM 5711 O O . VAL B 1 200 ? 4.523 4.531 -6.223 1 95.06 200 VAL B O 1
ATOM 5714 N N . ASP B 1 201 ? 4.664 6.621 -5.59 1 93 201 ASP B N 1
ATOM 5715 C CA . ASP B 1 201 ? 3.971 7.141 -6.766 1 93 201 ASP B CA 1
ATOM 5716 C C . ASP B 1 201 ? 4.75 6.836 -8.047 1 93 201 ASP B C 1
ATOM 5718 O O . ASP B 1 201 ? 4.191 6.32 -9.016 1 93 201 ASP B O 1
ATOM 5722 N N . ILE B 1 202 ? 6.008 7.109 -7.988 1 94.75 202 ILE B N 1
ATOM 5723 C CA . ILE B 1 202 ? 6.84 6.996 -9.18 1 94.75 202 ILE B CA 1
ATOM 5724 C C . ILE B 1 202 ? 7.039 5.523 -9.531 1 94.75 202 ILE B C 1
ATOM 5726 O O . ILE B 1 202 ? 7.121 5.168 -10.711 1 94.75 202 ILE B O 1
ATOM 5730 N N . SER B 1 203 ? 7.02 4.641 -8.547 1 93.75 203 SER B N 1
ATOM 5731 C CA . SER B 1 203 ? 7.293 3.227 -8.773 1 93.75 203 SER B CA 1
ATOM 5732 C C . SER B 1 203 ? 6.184 2.574 -9.594 1 93.75 203 SER B C 1
ATOM 5734 O O . SER B 1 203 ? 6.371 1.483 -10.141 1 93.75 203 SER B O 1
ATOM 5736 N N . THR B 1 204 ? 5.09 3.184 -9.703 1 85.31 204 THR B N 1
ATOM 5737 C CA . THR B 1 204 ? 3.963 2.631 -10.445 1 85.31 204 THR B CA 1
ATOM 5738 C C . THR B 1 204 ? 4.262 2.607 -11.945 1 85.31 204 THR B C 1
ATOM 5740 O O . THR B 1 204 ? 3.766 1.742 -12.664 1 85.31 204 THR B O 1
ATOM 5743 N N . LEU B 1 205 ? 5.125 3.543 -12.414 1 86.69 205 LEU B N 1
ATOM 5744 C CA . LEU B 1 205 ? 5.344 3.656 -13.852 1 86.69 205 LEU B CA 1
ATOM 5745 C C . LEU B 1 205 ? 6.828 3.553 -14.188 1 86.69 205 LEU B C 1
ATOM 5747 O O . LEU B 1 205 ? 7.191 3.209 -15.32 1 86.69 205 LEU B O 1
ATOM 5751 N N . ALA B 1 206 ? 7.664 3.854 -13.219 1 93.5 206 ALA B N 1
ATOM 5752 C CA . ALA B 1 206 ? 9.102 3.84 -13.453 1 93.5 206 ALA B CA 1
ATOM 5753 C C . ALA B 1 206 ? 9.602 2.42 -13.711 1 93.5 206 ALA B C 1
ATOM 5755 O O . ALA B 1 206 ? 8.945 1.446 -13.344 1 93.5 206 ALA B O 1
ATOM 5756 N N . LYS B 1 207 ? 10.68 2.336 -14.414 1 94.31 207 LYS B N 1
ATOM 5757 C CA . LYS B 1 207 ? 11.344 1.047 -14.57 1 94.31 207 LYS B CA 1
ATOM 5758 C C . LYS B 1 207 ? 11.875 0.538 -13.234 1 94.31 207 LYS B C 1
ATOM 5760 O O . LYS B 1 207 ? 11.648 -0.616 -12.867 1 94.31 207 LYS B O 1
ATOM 5765 N N . GLN B 1 208 ? 12.531 1.418 -12.562 1 96 208 GLN B N 1
ATOM 5766 C CA . GLN B 1 208 ? 13.078 1.093 -11.25 1 96 208 GLN B CA 1
ATOM 5767 C C . GLN B 1 208 ? 13.234 2.346 -10.391 1 96 208 GLN B C 1
ATOM 5769 O O . GLN B 1 208 ? 13.641 3.396 -10.883 1 96 208 GLN B O 1
ATOM 5774 N N . VAL B 1 209 ? 12.867 2.252 -9.125 1 97.5 209 VAL B N 1
ATOM 5775 C CA . VAL B 1 209 ? 13.07 3.344 -8.172 1 97.5 209 VAL B CA 1
ATOM 5776 C C . VAL B 1 209 ? 14.094 2.93 -7.121 1 97.5 209 VAL B C 1
ATOM 5778 O O . VAL B 1 209 ? 14.008 1.839 -6.555 1 97.5 209 VAL B O 1
ATOM 5781 N N . TYR B 1 210 ? 15.078 3.754 -6.922 1 97.06 210 TYR B N 1
ATOM 5782 C CA . TYR B 1 210 ? 16.047 3.621 -5.848 1 97.06 210 TYR B CA 1
ATOM 5783 C C . TYR B 1 210 ? 15.852 4.703 -4.7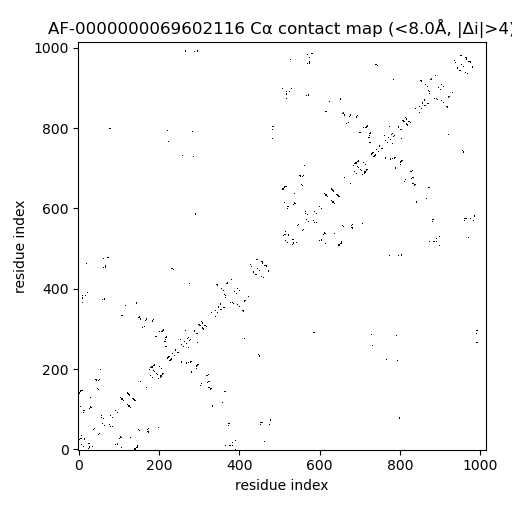89 1 97.06 210 TYR B C 1
ATOM 5785 O O . TYR B 1 210 ? 15.664 5.875 -5.121 1 97.06 210 TYR B O 1
ATOM 5793 N N . LEU B 1 211 ? 15.773 4.324 -3.588 1 96.81 211 LEU B N 1
ATOM 5794 C CA . LEU B 1 211 ? 15.656 5.258 -2.475 1 96.81 211 LEU B CA 1
ATOM 5795 C C . LEU B 1 211 ? 16.922 5.25 -1.623 1 96.81 211 LEU B C 1
ATOM 5797 O O . LEU B 1 211 ? 17.234 4.246 -0.98 1 96.81 211 LEU B O 1
ATOM 5801 N N . SER B 1 212 ? 17.641 6.336 -1.633 1 95.38 212 SER B N 1
ATOM 5802 C CA . SER B 1 212 ? 18.891 6.457 -0.894 1 95.38 212 SER B CA 1
ATOM 5803 C C . SER B 1 212 ? 18.672 7.168 0.439 1 95.38 212 SER B C 1
ATOM 5805 O O . SER B 1 212 ? 18.125 8.273 0.48 1 95.38 212 SER B O 1
ATOM 5807 N N . THR B 1 213 ? 19.062 6.527 1.458 1 92.19 213 THR B N 1
ATOM 5808 C CA . THR B 1 213 ? 18.922 7.113 2.785 1 92.19 213 THR B CA 1
ATOM 5809 C C . THR B 1 213 ? 20.234 7.039 3.557 1 92.19 213 THR B C 1
ATOM 5811 O O . THR B 1 213 ? 20.969 6.055 3.445 1 92.19 213 THR B O 1
ATOM 5814 N N . ARG B 1 214 ? 20.5 8.062 4.23 1 86.81 214 ARG B N 1
ATOM 5815 C CA . ARG B 1 214 ? 21.719 8.117 5.039 1 86.81 214 ARG B CA 1
ATOM 5816 C C . ARG B 1 214 ? 21.484 7.496 6.414 1 86.81 214 ARG B C 1
ATOM 5818 O O . ARG B 1 214 ? 22.219 6.602 6.828 1 86.81 214 ARG B O 1
ATOM 5825 N N . SER B 1 215 ? 20.469 7.895 7.109 1 86.94 215 SER B N 1
ATOM 5826 C CA . SER B 1 215 ? 20.266 7.508 8.5 1 86.94 215 SER B CA 1
ATOM 5827 C C . SER B 1 215 ? 19.156 6.465 8.625 1 86.94 215 SER B C 1
ATOM 5829 O O . SER B 1 215 ? 19.016 5.828 9.672 1 86.94 215 SER B O 1
ATOM 5831 N N . GLY B 1 216 ? 18.422 6.223 7.578 1 90 216 GLY B N 1
ATOM 5832 C CA . GLY B 1 216 ? 17.234 5.375 7.703 1 90 216 GLY B CA 1
ATOM 5833 C C . GLY B 1 216 ? 16.078 6.074 8.367 1 90 216 GLY B C 1
ATOM 5834 O O . GLY B 1 216 ? 16.141 7.273 8.656 1 90 216 GLY B O 1
ATOM 5835 N N . THR B 1 217 ? 14.992 5.367 8.578 1 94.31 217 THR B N 1
ATOM 5836 C CA . THR B 1 217 ? 13.805 5.941 9.203 1 94.31 217 THR B CA 1
ATOM 5837 C C . THR B 1 217 ? 12.867 4.84 9.695 1 94.31 217 THR B C 1
ATOM 5839 O O . THR B 1 217 ? 12.938 3.703 9.219 1 94.31 217 THR B O 1
ATOM 5842 N N . TRP B 1 218 ? 12.164 5.164 10.766 1 95.31 218 TRP B N 1
ATOM 5843 C CA . TRP B 1 218 ? 11.055 4.312 11.188 1 95.31 218 TRP B CA 1
ATOM 5844 C C . TRP B 1 218 ? 9.82 4.559 10.32 1 95.31 218 TRP B C 1
ATOM 5846 O O . TRP B 1 218 ? 9.438 5.707 10.086 1 95.31 218 TRP B O 1
ATOM 5856 N N . ILE B 1 219 ? 9.266 3.508 9.797 1 95.25 219 ILE B N 1
ATOM 5857 C CA . ILE B 1 219 ? 8.062 3.65 8.984 1 95.25 219 ILE B CA 1
ATOM 5858 C C . ILE B 1 219 ? 6.828 3.342 9.828 1 95.25 219 ILE B C 1
ATOM 5860 O O . ILE B 1 219 ? 6.645 2.207 10.273 1 95.25 219 ILE B O 1
ATOM 5864 N N . LEU B 1 220 ? 6.023 4.344 10.031 1 95.31 220 LEU B N 1
ATOM 5865 C CA . LEU B 1 220 ? 4.754 4.18 10.727 1 95.31 220 LEU B CA 1
ATOM 5866 C C . LEU B 1 220 ? 3.609 3.965 9.742 1 95.31 220 LEU B C 1
ATOM 5868 O O . LEU B 1 220 ? 3.613 4.535 8.648 1 95.31 220 LEU B O 1
ATOM 5872 N N . PRO B 1 221 ? 2.619 3.191 10.141 1 93.94 221 PRO B N 1
ATOM 5873 C CA . PRO B 1 221 ? 1.463 2.99 9.266 1 93.94 221 PRO B CA 1
ATOM 5874 C C . PRO B 1 221 ? 0.453 4.133 9.352 1 93.94 221 PRO B C 1
ATOM 5876 O O . PRO B 1 221 ? 0.365 4.809 10.375 1 93.94 221 PRO B O 1
ATOM 5879 N N . LYS B 1 222 ? -0.237 4.34 8.25 1 94.88 222 LYS B N 1
ATOM 5880 C CA . LYS B 1 222 ? -1.428 5.184 8.305 1 94.88 222 LYS B CA 1
ATOM 5881 C C . LYS B 1 222 ? -2.629 4.406 8.828 1 94.88 222 LYS B C 1
ATOM 5883 O O . LYS B 1 222 ? -3.436 4.941 9.594 1 94.88 222 LYS B O 1
ATOM 5888 N N . VAL B 1 223 ? -2.666 3.168 8.352 1 94.69 223 VAL B N 1
ATOM 5889 C CA . VAL B 1 223 ? -3.709 2.27 8.836 1 94.69 223 VAL B CA 1
ATOM 5890 C C . VAL B 1 223 ? -3.301 1.686 10.188 1 94.69 223 VAL B C 1
ATOM 5892 O O . VAL B 1 223 ? -2.494 0.754 10.25 1 94.69 223 VAL B O 1
ATOM 5895 N N . GLY B 1 224 ? -3.855 2.201 11.227 1 93.06 224 GLY B N 1
ATOM 5896 C CA . GLY B 1 224 ? -3.5 1.77 12.57 1 93.06 224 GLY B CA 1
ATOM 5897 C C . GLY B 1 224 ? -4.254 0.533 13.016 1 93.06 224 GLY B C 1
ATOM 5898 O O . GLY B 1 224 ? -4.879 -0.149 12.203 1 93.06 224 GLY B O 1
ATOM 5899 N N . PRO B 1 225 ? -4.094 0.236 14.25 1 90.69 225 PRO B N 1
ATOM 5900 C CA . PRO B 1 225 ? -4.793 -0.935 14.789 1 90.69 225 PRO B CA 1
ATOM 5901 C C . PRO B 1 225 ? -6.297 -0.892 14.539 1 90.69 225 PRO B C 1
ATOM 5903 O O . PRO B 1 225 ? -6.914 0.171 14.648 1 90.69 225 PRO B O 1
ATOM 5906 N N . LYS B 1 226 ? -6.828 -2.016 14.055 1 89.62 226 LYS B N 1
ATOM 5907 C CA . LYS B 1 226 ? -8.25 -2.197 13.781 1 89.62 226 LYS B CA 1
ATOM 5908 C C . LYS B 1 226 ? -8.711 -1.293 12.641 1 89.62 226 LYS B C 1
ATOM 5910 O O . LYS B 1 226 ? -9.898 -0.969 12.539 1 89.62 226 LYS B O 1
ATOM 5915 N N . GLY B 1 227 ? -7.77 -0.765 11.961 1 90.88 227 GLY B N 1
ATOM 5916 C CA . GLY B 1 227 ? -8.094 -0.012 10.758 1 90.88 227 GLY B CA 1
ATOM 5917 C C . GLY B 1 227 ? -8.352 1.459 11.031 1 90.88 227 GLY B C 1
ATOM 5918 O O . GLY B 1 227 ? -8.773 2.195 10.141 1 90.88 227 GLY B O 1
ATOM 5919 N N . LEU B 1 228 ? -8.109 1.939 12.258 1 93.44 228 LEU B N 1
ATOM 5920 C CA . LEU B 1 228 ? -8.25 3.352 12.586 1 93.44 228 LEU B CA 1
ATOM 5921 C C . LEU B 1 228 ? -7.035 4.148 12.133 1 93.44 228 LEU B C 1
ATOM 5923 O O . LEU B 1 228 ? -5.941 3.594 12 1 93.44 228 LEU B O 1
ATOM 5927 N N . PRO B 1 229 ? -7.27 5.43 11.812 1 95.25 229 PRO B N 1
ATOM 5928 C CA . PRO B 1 229 ? -6.074 6.219 11.516 1 95.25 229 PRO B CA 1
ATOM 5929 C C . PRO B 1 229 ? -5.031 6.148 12.633 1 95.25 229 PRO B C 1
ATOM 5931 O O . PRO B 1 229 ? -5.371 6.312 13.805 1 95.25 229 PRO B O 1
ATOM 5934 N N . PHE B 1 230 ? -3.869 5.934 12.273 1 95 230 PHE B N 1
ATOM 5935 C CA . PHE B 1 230 ? -2.816 5.656 13.242 1 95 230 PHE B CA 1
ATOM 5936 C C . PHE B 1 230 ? -2.572 6.863 14.141 1 95 230 PHE B C 1
ATOM 5938 O O . PHE B 1 230 ? -2.266 6.715 15.32 1 95 230 PHE B O 1
ATOM 5945 N N . ASP B 1 231 ? -2.645 8.031 13.602 1 94.31 231 ASP B N 1
ATOM 5946 C CA . ASP B 1 231 ? -2.367 9.234 14.391 1 94.31 231 ASP B CA 1
ATOM 5947 C C . ASP B 1 231 ? -3.391 9.398 15.508 1 94.31 231 ASP B C 1
ATOM 5949 O O . ASP B 1 231 ? -3.064 9.914 16.578 1 94.31 231 ASP B O 1
ATOM 5953 N N . MET B 1 232 ? -4.609 8.945 15.297 1 94.44 232 MET B N 1
ATOM 5954 C CA . MET B 1 232 ? -5.637 9.023 16.328 1 94.44 232 MET B CA 1
ATOM 5955 C C . MET B 1 232 ? -5.332 8.07 17.469 1 94.44 232 MET B C 1
ATOM 5957 O O . MET B 1 232 ? -5.766 8.289 18.609 1 94.44 232 MET B O 1
ATOM 5961 N N . VAL B 1 233 ? -4.598 7.031 17.125 1 91.69 233 VAL B N 1
ATOM 5962 C CA . VAL B 1 233 ? -4.246 6.039 18.125 1 91.69 233 VAL B CA 1
ATOM 5963 C C . VAL B 1 233 ? -3.002 6.496 18.891 1 91.69 233 VAL B C 1
ATOM 5965 O O . VAL B 1 233 ? -2.898 6.293 20.094 1 91.69 233 VAL B O 1
ATOM 5968 N N . LEU B 1 234 ? -2.133 7.113 18.234 1 91.44 234 LEU B N 1
ATOM 5969 C CA . LEU B 1 234 ? -0.842 7.488 18.797 1 91.44 234 LEU B CA 1
ATOM 5970 C C . LEU B 1 234 ? -0.966 8.758 19.641 1 91.44 234 LEU B C 1
ATOM 5972 O O . LEU B 1 234 ? -0.355 8.859 20.703 1 91.44 234 LEU B O 1
ATOM 5976 N N . LEU B 1 235 ? -1.737 9.734 19.125 1 93.5 235 LEU B N 1
ATOM 5977 C CA . LEU B 1 235 ? -1.827 11.031 19.781 1 93.5 235 LEU B CA 1
ATOM 5978 C C . LEU B 1 235 ? -2.998 11.07 20.75 1 93.5 235 LEU B C 1
ATOM 5980 O O . LEU B 1 235 ? -4.07 11.578 20.422 1 93.5 235 LEU B O 1
ATOM 5984 N N . ARG B 1 236 ? -2.723 10.562 21.891 1 93.69 236 ARG B N 1
ATOM 5985 C CA . ARG B 1 236 ? -3.652 10.523 23.016 1 93.69 236 ARG B CA 1
ATO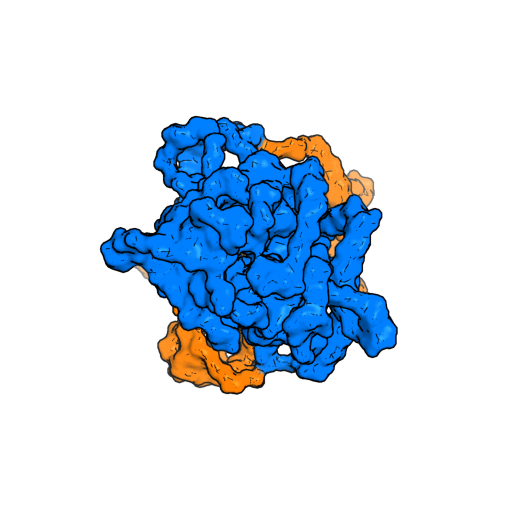M 5986 C C . ARG B 1 236 ? -2.99 11.031 24.281 1 93.69 236 ARG B C 1
ATOM 5988 O O . ARG B 1 236 ? -1.791 10.828 24.5 1 93.69 236 ARG B O 1
ATOM 5995 N N . ARG B 1 237 ? -3.748 11.656 25.109 1 94.31 237 ARG B N 1
ATOM 5996 C CA . ARG B 1 237 ? -3.207 12.32 26.281 1 94.31 237 ARG B CA 1
ATOM 5997 C C . ARG B 1 237 ? -2.541 11.32 27.219 1 94.31 237 ARG B C 1
ATOM 5999 O O . ARG B 1 237 ? -1.486 11.609 27.797 1 94.31 237 ARG B O 1
ATOM 6006 N N . HIS B 1 238 ? -3.141 10.195 27.484 1 92.31 238 HIS B N 1
ATOM 6007 C CA . HIS B 1 238 ? -2.551 9.25 28.422 1 92.31 238 HIS B CA 1
ATOM 6008 C C . HIS B 1 238 ? -1.23 8.695 27.891 1 92.31 238 HIS B C 1
ATOM 6010 O O . HIS B 1 238 ? -0.316 8.414 28.672 1 92.31 238 HIS B O 1
ATOM 6016 N N . PHE B 1 239 ? -1.147 8.57 26.594 1 89.69 239 PHE B N 1
ATOM 6017 C CA . PHE B 1 239 ? 0.12 8.156 26.016 1 89.69 239 PHE B CA 1
ATOM 6018 C C . PHE B 1 239 ? 1.183 9.227 26.188 1 89.69 239 PHE B C 1
ATOM 6020 O O . PHE B 1 239 ? 2.355 8.922 26.422 1 89.69 239 PHE B O 1
ATOM 6027 N N . HIS B 1 240 ? 0.762 10.414 26.062 1 89.62 240 HIS B N 1
ATOM 6028 C CA . HIS B 1 240 ? 1.686 11.523 26.266 1 89.62 240 HIS B CA 1
ATOM 6029 C C . HIS B 1 240 ? 2.195 11.562 27.703 1 89.62 240 HIS B C 1
ATOM 6031 O O . HIS B 1 240 ? 3.375 11.836 27.938 1 89.62 240 HIS B O 1
ATOM 6037 N N . ILE B 1 241 ? 1.335 11.375 28.641 1 90.69 241 ILE B N 1
ATOM 6038 C CA . ILE B 1 241 ? 1.703 11.336 30.047 1 90.69 241 ILE B CA 1
ATOM 6039 C C . ILE B 1 241 ? 2.705 10.211 30.297 1 90.69 241 ILE B C 1
ATOM 6041 O O . ILE B 1 241 ? 3.725 10.414 30.953 1 90.69 241 ILE B O 1
ATOM 6045 N N . LEU B 1 242 ? 2.438 9.125 29.703 1 89.88 242 LEU B N 1
ATOM 6046 C CA . LEU B 1 242 ? 3.328 7.98 29.859 1 89.88 242 LEU B CA 1
ATOM 6047 C C . LEU B 1 242 ? 4.691 8.266 29.234 1 89.88 242 LEU B C 1
ATOM 6049 O O . LEU B 1 242 ? 5.723 7.875 29.781 1 89.88 242 LEU B O 1
ATOM 6053 N N . LYS B 1 243 ? 4.648 8.898 28.094 1 88.12 243 LYS B N 1
ATOM 6054 C CA . LYS B 1 243 ? 5.891 9.242 27.406 1 88.12 243 LYS B CA 1
ATOM 6055 C C . LYS B 1 243 ? 6.73 10.203 28.25 1 88.12 243 LYS B C 1
ATOM 6057 O O . LYS B 1 243 ? 7.957 10.102 28.266 1 88.12 243 LYS B O 1
ATOM 6062 N N . ARG B 1 244 ? 6.109 11.094 28.859 1 86.5 244 ARG B N 1
ATOM 6063 C CA . ARG B 1 244 ? 6.797 12.086 29.672 1 86.5 244 ARG B CA 1
ATOM 6064 C C . ARG B 1 244 ? 7.562 11.422 30.812 1 86.5 244 ARG B C 1
ATOM 6066 O O . ARG B 1 244 ? 8.695 11.805 31.125 1 86.5 244 ARG B O 1
ATOM 6073 N N . TYR B 1 245 ? 6.992 10.406 31.375 1 89.88 245 TYR B N 1
ATOM 6074 C CA . TYR B 1 245 ? 7.59 9.766 32.531 1 89.88 245 TYR B CA 1
ATOM 6075 C C . TYR B 1 245 ? 8.422 8.555 32.125 1 89.88 245 TYR B C 1
ATOM 6077 O O . TYR B 1 245 ? 9.398 8.203 32.812 1 89.88 245 TYR B O 1
ATOM 6085 N N . PHE B 1 246 ? 8.023 7.934 31 1 92.19 246 PHE B N 1
ATOM 6086 C CA . PHE B 1 246 ? 8.672 6.699 30.562 1 92.19 246 PHE B CA 1
ATOM 6087 C C . PHE B 1 246 ? 9.031 6.77 29.078 1 92.19 246 PHE B C 1
ATOM 6089 O O . PHE B 1 246 ? 8.68 5.879 28.312 1 92.19 246 PHE B O 1
ATOM 6096 N N . ASN B 1 247 ? 9.789 7.762 28.688 1 89.5 247 ASN B N 1
ATOM 6097 C CA . ASN B 1 247 ? 10.102 8.023 27.281 1 89.5 247 ASN B CA 1
ATOM 6098 C C . ASN B 1 247 ? 10.789 6.824 26.641 1 89.5 247 ASN B C 1
ATOM 6100 O O . ASN B 1 247 ? 10.398 6.395 25.547 1 89.5 247 ASN B O 1
ATOM 6104 N N . ASN B 1 248 ? 11.758 6.23 27.266 1 91.19 248 ASN B N 1
ATOM 6105 C CA . ASN B 1 248 ? 12.508 5.105 26.703 1 91.19 248 ASN B CA 1
ATOM 6106 C C . ASN B 1 248 ? 11.617 3.883 26.5 1 91.19 248 ASN B C 1
ATOM 6108 O O . ASN B 1 248 ? 11.672 3.232 25.469 1 91.19 248 ASN B O 1
ATOM 6112 N N . SER B 1 249 ? 10.805 3.66 27.516 1 92.44 249 SER B N 1
ATOM 6113 C CA . SER B 1 249 ? 9.914 2.506 27.422 1 92.44 249 SER B CA 1
ATOM 6114 C C . SER B 1 249 ? 8.883 2.684 26.312 1 92.44 249 SER B C 1
ATOM 6116 O O . SER B 1 249 ? 8.539 1.728 25.625 1 92.44 249 SER B O 1
ATOM 6118 N N . MET B 1 250 ? 8.422 3.887 26.234 1 91 250 MET B N 1
ATOM 6119 C CA . MET B 1 250 ? 7.434 4.152 25.188 1 91 250 MET B CA 1
ATOM 6120 C C . MET B 1 250 ? 8.047 4.004 23.812 1 91 250 MET B C 1
ATOM 6122 O O . MET B 1 250 ? 7.422 3.449 22.906 1 91 250 MET B O 1
ATOM 6126 N N . ASN B 1 251 ? 9.234 4.484 23.609 1 92.75 251 ASN B N 1
ATOM 6127 C CA . ASN B 1 251 ? 9.961 4.281 22.359 1 92.75 251 ASN B CA 1
ATOM 6128 C C . ASN B 1 251 ? 10.148 2.799 22.047 1 92.75 251 ASN B C 1
ATOM 6130 O O . ASN B 1 251 ? 9.859 2.352 20.938 1 92.75 251 ASN B O 1
ATOM 6134 N N . SER B 1 252 ? 10.594 2.076 23.047 1 94.12 252 SER B N 1
ATOM 6135 C CA . SER B 1 252 ? 10.836 0.651 22.859 1 94.12 252 SER B CA 1
ATOM 6136 C C . SER B 1 252 ? 9.555 -0.089 22.5 1 94.12 252 SER B C 1
ATOM 6138 O O . SER B 1 252 ? 9.562 -0.984 21.656 1 94.12 252 SER B O 1
ATOM 6140 N N . PHE B 1 253 ? 8.523 0.306 23.172 1 92.44 253 PHE B N 1
ATOM 6141 C CA . PHE B 1 253 ? 7.227 -0.318 22.922 1 92.44 253 PHE B CA 1
ATOM 6142 C C . PHE B 1 253 ? 6.781 -0.063 21.484 1 92.44 253 PHE B C 1
ATOM 6144 O O . PHE B 1 253 ? 6.379 -0.991 20.781 1 92.44 253 PHE B O 1
ATOM 6151 N N . LEU B 1 254 ? 6.844 1.175 21.094 1 93.12 254 LEU B N 1
ATOM 6152 C CA . LEU B 1 254 ? 6.426 1.535 19.75 1 93.12 254 LEU B CA 1
ATOM 6153 C C . LEU B 1 254 ? 7.34 0.895 18.703 1 93.12 254 LEU B C 1
ATOM 6155 O O . LEU B 1 254 ? 6.871 0.426 17.672 1 93.12 254 LEU B O 1
ATOM 6159 N N . GLU B 1 255 ? 8.633 0.909 18.984 1 95.25 255 GLU B N 1
ATOM 6160 C CA . GLU B 1 255 ? 9.594 0.296 18.078 1 95.25 255 GLU B CA 1
ATOM 6161 C C . GLU B 1 255 ? 9.336 -1.202 17.938 1 95.25 255 GLU B C 1
ATOM 6163 O O . GLU B 1 255 ? 9.438 -1.75 16.828 1 95.25 255 GLU B O 1
ATOM 6168 N N . LYS B 1 256 ? 8.992 -1.868 19.031 1 93.56 2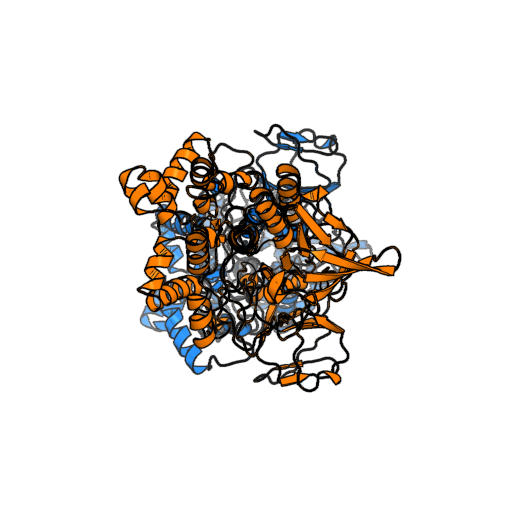56 LYS B N 1
ATOM 6169 C CA . LYS B 1 256 ? 8.641 -3.285 18.969 1 93.56 256 LYS B CA 1
ATOM 6170 C C . LYS B 1 256 ? 7.402 -3.51 18.109 1 93.56 256 LYS B C 1
ATOM 6172 O O . LYS B 1 256 ? 7.34 -4.465 17.328 1 93.56 256 LYS B O 1
ATOM 6177 N N . TYR B 1 257 ? 6.449 -2.658 18.328 1 92.25 257 TYR B N 1
ATOM 6178 C CA . TYR B 1 257 ? 5.238 -2.713 17.516 1 92.25 257 TYR B CA 1
ATOM 6179 C C . TYR B 1 257 ? 5.566 -2.588 16.031 1 92.25 257 TYR B C 1
ATOM 6181 O O . TYR B 1 257 ? 5.051 -3.346 15.203 1 92.25 257 TYR B O 1
ATOM 6189 N N . LEU B 1 258 ? 6.441 -1.667 15.68 1 94.12 258 LEU B N 1
ATOM 6190 C CA . LEU B 1 258 ? 6.809 -1.426 14.289 1 94.12 258 LEU B CA 1
ATOM 6191 C C . LEU B 1 258 ? 7.648 -2.574 13.734 1 94.12 258 LEU B C 1
ATOM 6193 O O . LEU B 1 258 ? 7.488 -2.967 12.578 1 94.12 258 LEU B O 1
ATOM 6197 N N . GLU B 1 259 ? 8.484 -3.129 14.547 1 93.06 259 GLU B N 1
ATOM 6198 C CA . GLU B 1 259 ? 9.367 -4.215 14.133 1 93.06 259 GLU B CA 1
ATOM 6199 C C . GLU B 1 259 ? 8.578 -5.496 13.867 1 93.06 259 GLU B C 1
ATOM 6201 O O . GLU B 1 259 ? 9.016 -6.352 13.094 1 93.06 259 GLU B O 1
ATOM 6206 N N . LYS B 1 260 ? 7.438 -5.617 14.531 1 89.94 260 LYS B N 1
ATOM 6207 C CA . LYS B 1 260 ? 6.562 -6.762 14.273 1 89.94 260 LYS B CA 1
ATOM 6208 C C . LYS B 1 260 ? 5.957 -6.68 12.875 1 89.94 260 LYS B C 1
ATOM 6210 O O . LYS B 1 260 ? 5.613 -7.707 12.281 1 89.94 260 LYS B O 1
ATOM 6215 N N . LYS B 1 261 ? 5.883 -5.52 12.375 1 88.94 261 LYS B N 1
ATOM 6216 C CA . LYS B 1 261 ? 5.336 -5.328 11.031 1 88.94 261 LYS B CA 1
ATOM 6217 C C . LYS B 1 261 ? 6.414 -5.496 9.969 1 88.94 261 LYS B C 1
ATOM 6219 O O . LYS B 1 261 ? 6.203 -6.184 8.961 1 88.94 261 LYS B O 1
ATOM 6224 N N . ILE B 1 262 ? 7.52 -4.832 10.188 1 90.94 262 ILE B N 1
ATOM 6225 C CA . ILE B 1 262 ? 8.664 -4.984 9.289 1 90.94 262 ILE B CA 1
ATOM 6226 C C . ILE B 1 262 ? 9.961 -4.91 10.102 1 90.94 262 ILE B C 1
ATOM 6228 O O . ILE B 1 262 ? 10.07 -4.121 11.039 1 90.94 262 ILE B O 1
ATOM 6232 N N . GLN B 1 263 ? 10.852 -5.703 9.711 1 90.81 263 GLN B N 1
ATOM 6233 C CA . GLN B 1 263 ? 12.188 -5.586 10.289 1 90.81 263 GLN B CA 1
ATOM 6234 C C . GLN B 1 263 ? 12.992 -4.496 9.594 1 90.81 263 GLN B C 1
ATOM 6236 O O . GLN B 1 263 ? 13.57 -4.727 8.531 1 90.81 263 GLN B O 1
ATOM 6241 N N . HIS B 1 264 ? 13.148 -3.387 10.258 1 92.69 264 HIS B N 1
ATOM 6242 C CA . HIS B 1 264 ? 13.742 -2.213 9.633 1 92.69 264 HIS B CA 1
ATOM 6243 C C . HIS B 1 264 ? 15.203 -2.463 9.266 1 92.69 264 HIS B C 1
ATOM 6245 O O . HIS B 1 264 ? 15.688 -1.953 8.25 1 92.69 264 HIS B O 1
ATOM 6251 N N . GLU B 1 265 ? 15.812 -3.246 10.062 1 89.19 265 GLU B N 1
ATOM 6252 C CA . GLU B 1 265 ? 17.203 -3.564 9.758 1 89.19 265 GLU B CA 1
ATOM 6253 C C . GLU B 1 265 ? 17.312 -4.379 8.477 1 89.19 265 GLU B C 1
ATOM 6255 O O . GLU B 1 265 ? 18.141 -4.074 7.613 1 89.19 265 GLU B O 1
ATOM 6260 N N . ALA B 1 266 ? 16.453 -5.375 8.352 1 87.5 266 ALA B N 1
ATOM 6261 C CA . ALA B 1 266 ? 16.469 -6.223 7.164 1 87.5 266 ALA B CA 1
ATOM 6262 C C . ALA B 1 266 ? 16.109 -5.422 5.918 1 87.5 266 ALA B C 1
ATOM 6264 O O . ALA B 1 266 ? 16.609 -5.699 4.824 1 87.5 266 ALA B O 1
ATOM 6265 N N . TYR B 1 267 ? 15.305 -4.434 6.086 1 90 267 TYR B N 1
ATOM 6266 C CA . TYR B 1 267 ? 14.844 -3.613 4.973 1 90 267 TYR B CA 1
ATOM 6267 C C . TYR B 1 267 ? 15.797 -2.451 4.715 1 90 267 TYR B C 1
ATOM 6269 O O . TYR B 1 267 ? 15.516 -1.586 3.883 1 90 267 TYR B O 1
ATOM 6277 N N . ASN B 1 268 ? 16.891 -2.33 5.488 1 89.12 268 ASN B N 1
ATOM 6278 C CA . ASN B 1 268 ? 17.906 -1.284 5.352 1 89.12 268 ASN B CA 1
ATOM 6279 C C . ASN B 1 268 ? 17.328 0.095 5.66 1 89.12 268 ASN B C 1
ATOM 6281 O O . ASN B 1 268 ? 17.656 1.074 4.988 1 89.12 268 ASN B O 1
ATOM 6285 N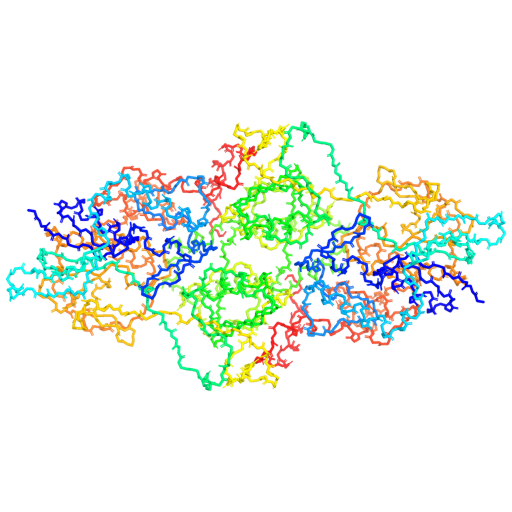 N . LEU B 1 269 ? 16.438 0.132 6.66 1 92.69 269 LEU B N 1
ATOM 6286 C CA . LEU B 1 269 ? 15.758 1.384 6.973 1 92.69 269 LEU B CA 1
ATOM 6287 C C . LEU B 1 269 ? 15.984 1.777 8.43 1 92.69 269 LEU B C 1
ATOM 6289 O O . LEU B 1 269 ? 15.625 2.883 8.836 1 92.69 269 LEU B O 1
ATOM 6293 N N . LYS B 1 270 ? 16.578 0.91 9.227 1 91.75 270 LYS B N 1
ATOM 6294 C CA . LYS B 1 270 ? 16.672 1.162 10.664 1 91.75 270 LYS B CA 1
ATOM 6295 C C . LYS B 1 270 ? 17.531 2.385 10.953 1 91.75 270 LYS B C 1
ATOM 6297 O O . LYS B 1 270 ? 18.719 2.42 10.594 1 91.75 270 LYS B O 1
ATOM 6302 N N . PRO B 1 271 ? 16.969 3.312 11.578 1 93.62 271 PRO B N 1
ATOM 6303 C CA . PRO B 1 271 ? 17.734 4.504 11.922 1 93.62 271 PRO B CA 1
ATOM 6304 C C . PRO B 1 271 ? 18.5 4.359 13.242 1 93.62 271 PRO B C 1
ATOM 6306 O O . PRO B 1 271 ? 18.328 3.361 13.945 1 93.62 271 PRO B O 1
ATOM 6309 N N . ASN B 1 272 ? 19.281 5.41 13.477 1 89.69 272 ASN B N 1
ATOM 6310 C CA . ASN B 1 272 ? 20.016 5.445 14.75 1 89.69 272 ASN B CA 1
ATOM 6311 C C . ASN B 1 272 ? 19.234 6.199 15.82 1 89.69 272 ASN B C 1
ATOM 6313 O O . ASN B 1 272 ? 19.562 6.121 17 1 89.69 272 ASN B O 1
ATOM 6317 N N . HIS B 1 273 ? 18.188 6.832 15.414 1 89.44 273 HIS B N 1
ATOM 6318 C CA . HIS B 1 273 ? 17.375 7.582 16.375 1 89.44 273 HIS B CA 1
ATOM 6319 C C . HIS B 1 273 ? 16.156 6.777 16.812 1 89.44 273 HIS B C 1
ATOM 6321 O O . HIS B 1 273 ? 15.781 5.805 16.156 1 89.44 273 HIS B O 1
ATOM 6327 N N . ARG B 1 274 ? 15.609 7.215 17.906 1 91 274 ARG B N 1
ATOM 6328 C CA . ARG B 1 274 ? 14.398 6.574 18.422 1 91 274 ARG B CA 1
ATOM 6329 C C . ARG B 1 274 ? 13.164 7.09 17.688 1 91 274 ARG B C 1
ATOM 6331 O O . ARG B 1 274 ? 13.18 8.195 17.141 1 91 274 ARG B O 1
ATOM 6338 N N . VAL B 1 275 ? 12.148 6.297 17.672 1 91.25 275 VAL B N 1
ATOM 6339 C CA . VAL B 1 275 ? 10.984 6.539 16.828 1 91.25 275 VAL B CA 1
ATOM 6340 C C . VAL B 1 275 ? 10.328 7.859 17.219 1 91.25 275 VAL B C 1
ATOM 6342 O O . VAL B 1 275 ? 9.883 8.617 16.359 1 91.25 275 VAL B O 1
ATOM 6345 N N . LEU B 1 276 ? 10.227 8.211 18.5 1 88.19 276 LEU B N 1
ATOM 6346 C CA . LEU B 1 276 ? 9.477 9.391 18.938 1 88.19 276 LEU B CA 1
ATOM 6347 C C . LEU B 1 276 ? 10.383 10.609 19.016 1 88.19 276 LEU B C 1
ATOM 6349 O O . LEU B 1 276 ? 9.922 11.719 19.297 1 88.19 276 LEU B O 1
ATOM 6353 N N . ASP B 1 277 ? 11.648 10.445 18.641 1 82.88 277 ASP B N 1
ATOM 6354 C CA . ASP B 1 277 ? 12.602 11.547 18.734 1 82.88 277 ASP B CA 1
ATOM 6355 C C . ASP B 1 277 ? 12.852 12.172 17.375 1 82.88 277 ASP B C 1
ATOM 6357 O O . ASP B 1 277 ? 13.719 13.039 17.234 1 82.88 277 ASP B O 1
ATOM 6361 N N . ALA B 1 278 ? 12.164 11.688 16.406 1 82.69 278 ALA B N 1
ATOM 6362 C CA . ALA B 1 278 ? 12.281 12.203 15.039 1 82.69 278 ALA B CA 1
ATOM 6363 C C . ALA B 1 278 ? 10.906 12.391 14.398 1 82.69 278 ALA B C 1
ATOM 6365 O O . ALA B 1 278 ? 9.898 11.922 14.938 1 82.69 278 ALA B O 1
ATOM 6366 N N . PRO B 1 279 ? 10.93 13.164 13.32 1 82.5 279 PRO B N 1
ATOM 6367 C CA . PRO B 1 279 ? 9.648 13.305 12.625 1 82.5 279 PRO B CA 1
ATOM 6368 C C . PRO B 1 279 ? 9.062 11.961 12.188 1 82.5 279 PRO B C 1
ATOM 6370 O O . PRO B 1 279 ? 9.812 11.07 11.773 1 82.5 279 PRO B O 1
ATOM 6373 N N . LEU B 1 280 ? 7.828 11.945 12.328 1 85.44 280 LEU B N 1
ATOM 6374 C CA . LEU B 1 280 ? 7.141 10.703 11.992 1 85.44 280 LEU B CA 1
ATOM 6375 C C . LEU B 1 280 ? 7.035 10.531 10.477 1 85.44 280 LEU B C 1
ATOM 6377 O O . LEU B 1 280 ? 6.75 11.492 9.766 1 85.44 280 LEU B O 1
ATOM 6381 N N . VAL B 1 281 ? 7.375 9.391 10.008 1 93.19 281 VAL B N 1
ATOM 6382 C CA . VAL B 1 281 ? 7.207 9.016 8.609 1 93.19 281 VAL B CA 1
ATOM 6383 C C . VAL B 1 281 ? 6.141 7.93 8.484 1 93.19 281 VAL B C 1
ATOM 6385 O O . VAL B 1 281 ? 6.301 6.832 9.023 1 93.19 281 VAL B O 1
ATOM 6388 N N . MET B 1 282 ? 5.098 8.312 7.848 1 94.25 282 MET B N 1
ATOM 6389 C CA . MET B 1 282 ? 3.969 7.391 7.754 1 94.25 282 MET B CA 1
ATOM 6390 C C . MET B 1 282 ? 3.75 6.945 6.309 1 94.25 282 MET B C 1
ATOM 6392 O O . MET B 1 282 ? 3.506 7.77 5.43 1 94.25 282 MET B O 1
ATOM 6396 N N . ASN B 1 283 ? 3.824 5.672 6.086 1 95.12 283 ASN B N 1
ATOM 6397 C CA . ASN B 1 283 ? 3.582 5.109 4.762 1 95.12 283 ASN B CA 1
ATOM 6398 C C . ASN B 1 283 ? 3.277 3.617 4.832 1 95.12 283 ASN B C 1
ATOM 6400 O O . ASN B 1 283 ? 4.109 2.83 5.289 1 95.12 283 ASN B O 1
ATOM 6404 N N . ASP B 1 284 ? 2.156 3.221 4.301 1 93.31 284 ASP B N 1
ATOM 6405 C CA . ASP B 1 284 ? 1.718 1.83 4.379 1 93.31 284 ASP B CA 1
ATOM 6406 C C . ASP B 1 284 ? 2.262 1.017 3.207 1 93.31 284 ASP B C 1
ATOM 6408 O O . ASP B 1 284 ? 2.287 -0.215 3.258 1 93.31 284 ASP B O 1
ATOM 6412 N N . ILE B 1 285 ? 2.703 1.638 2.203 1 95.44 285 ILE B N 1
ATOM 6413 C CA . ILE B 1 285 ? 2.826 0.982 0.905 1 95.44 285 ILE B CA 1
ATOM 6414 C C . ILE B 1 285 ? 4.285 0.603 0.657 1 95.44 285 ILE B C 1
ATOM 6416 O O . ILE B 1 285 ? 4.566 -0.391 -0.017 1 95.44 285 ILE B O 1
ATOM 6420 N N . ILE B 1 286 ? 5.238 1.24 1.293 1 95.94 286 ILE B N 1
ATOM 6421 C CA . ILE B 1 286 ? 6.664 1.107 1.0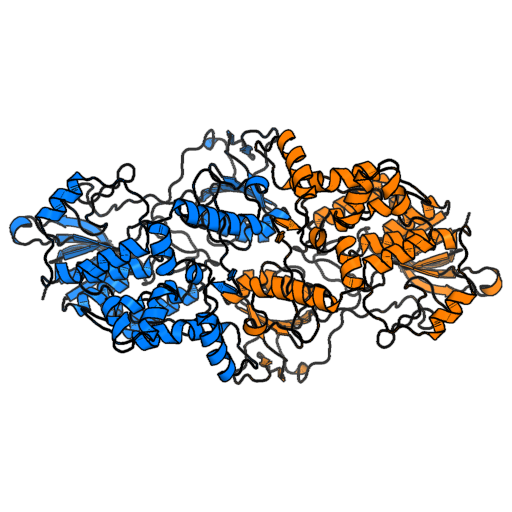08 1 95.94 286 ILE B CA 1
ATOM 6422 C C . ILE B 1 286 ? 7.109 -0.331 1.262 1 95.94 286 ILE B C 1
ATOM 6424 O O . ILE B 1 286 ? 7.828 -0.917 0.451 1 95.94 286 ILE B O 1
ATOM 6428 N N . PRO B 1 287 ? 6.676 -0.962 2.354 1 95 287 PRO B N 1
ATOM 6429 C CA . PRO B 1 287 ? 7.117 -2.342 2.57 1 95 287 PRO B CA 1
ATOM 6430 C C . PRO B 1 287 ? 6.723 -3.273 1.428 1 95 287 PRO B C 1
ATOM 6432 O O . PRO B 1 287 ? 7.52 -4.121 1.013 1 95 287 PRO B O 1
ATOM 6435 N N . ASP B 1 288 ? 5.562 -3.109 0.932 1 95.38 288 ASP B N 1
ATOM 6436 C CA . ASP B 1 288 ? 5.094 -3.906 -0.2 1 95.38 288 ASP B CA 1
ATOM 6437 C C . ASP B 1 288 ? 5.941 -3.641 -1.443 1 95.38 288 ASP B C 1
ATOM 6439 O O . ASP B 1 288 ? 6.309 -4.574 -2.162 1 95.38 288 ASP B O 1
ATOM 6443 N N . LYS B 1 289 ? 6.266 -2.359 -1.694 1 96.06 289 LYS B N 1
ATOM 6444 C CA . LYS B 1 289 ? 7.051 -1.987 -2.867 1 96.06 289 LYS B CA 1
ATOM 6445 C C . LYS B 1 289 ? 8.469 -2.541 -2.777 1 96.06 289 LYS B C 1
ATOM 6447 O O . LYS B 1 289 ? 9.078 -2.875 -3.797 1 96.06 289 LYS B O 1
ATOM 6452 N N . ILE B 1 290 ? 8.945 -2.699 -1.567 1 95.25 290 ILE B N 1
ATOM 6453 C CA . ILE B 1 290 ? 10.273 -3.266 -1.368 1 95.25 290 ILE B CA 1
ATOM 6454 C C . ILE B 1 290 ? 10.234 -4.773 -1.611 1 95.25 290 ILE B C 1
ATOM 6456 O O . ILE B 1 290 ? 11.086 -5.316 -2.314 1 95.25 290 ILE B O 1
ATOM 6460 N N . LEU B 1 291 ? 9.203 -5.434 -1.139 1 94.69 291 LEU B N 1
ATOM 6461 C CA . LEU B 1 291 ? 9.086 -6.883 -1.267 1 94.69 291 LEU B CA 1
ATOM 6462 C C . LEU B 1 291 ? 8.875 -7.285 -2.723 1 94.69 291 LEU B C 1
ATOM 6464 O O . LEU B 1 291 ? 9.305 -8.367 -3.141 1 94.69 291 LEU B O 1
ATOM 6468 N N . THR B 1 292 ? 8.266 -6.398 -3.451 1 95 292 THR B N 1
ATOM 6469 C CA . THR B 1 292 ? 7.996 -6.684 -4.855 1 95 292 THR B CA 1
ATOM 6470 C C . THR B 1 292 ? 9.156 -6.215 -5.734 1 95 292 THR B C 1
ATOM 6472 O O . THR B 1 292 ? 9.141 -6.426 -6.949 1 95 292 THR B O 1
ATOM 6475 N N . GLY B 1 293 ? 10.148 -5.531 -5.145 1 93.88 293 GLY B N 1
ATOM 6476 C CA . GLY B 1 293 ? 11.344 -5.109 -5.863 1 93.88 293 GLY B CA 1
ATOM 6477 C C . GLY B 1 293 ? 11.141 -3.826 -6.648 1 93.88 293 GLY B C 1
ATOM 6478 O O . GLY B 1 293 ? 12.016 -3.424 -7.422 1 93.88 293 GLY B O 1
ATOM 6479 N N . ARG B 1 294 ? 10.008 -3.184 -6.461 1 94.75 294 ARG B N 1
ATOM 6480 C CA . ARG B 1 294 ? 9.75 -1.94 -7.176 1 94.75 294 ARG B CA 1
ATOM 6481 C C . ARG B 1 294 ? 10.578 -0.795 -6.605 1 94.75 294 ARG B C 1
ATOM 6483 O O . ARG B 1 294 ? 10.914 0.152 -7.32 1 94.75 294 ARG B O 1
ATOM 6490 N N . VAL B 1 295 ? 10.891 -0.892 -5.344 1 96.25 295 VAL B N 1
ATOM 6491 C CA . VAL B 1 295 ? 11.734 0.093 -4.68 1 96.25 295 VAL B CA 1
ATOM 6492 C C . VAL B 1 295 ? 12.93 -0.604 -4.039 1 96.25 295 VAL B C 1
ATOM 6494 O O . VAL B 1 295 ? 12.773 -1.572 -3.293 1 96.25 295 VAL B O 1
ATOM 6497 N N . HIS B 1 296 ? 14.086 -0.18 -4.395 1 95.31 296 HIS B N 1
ATOM 6498 C CA . HIS B 1 296 ? 15.312 -0.653 -3.777 1 95.31 296 HIS B CA 1
ATOM 6499 C C . HIS B 1 296 ? 15.883 0.383 -2.811 1 95.31 296 HIS B C 1
ATOM 6501 O O . HIS B 1 296 ? 16.141 1.523 -3.199 1 95.31 296 HIS B O 1
ATOM 6507 N N . ILE B 1 297 ? 16.094 -0.04 -1.591 1 94.81 297 ILE B N 1
ATOM 6508 C CA . ILE B 1 297 ? 16.672 0.865 -0.602 1 94.81 297 ILE B CA 1
ATOM 6509 C C . ILE B 1 297 ? 18.203 0.842 -0.708 1 94.81 297 ILE B C 1
ATOM 6511 O O . ILE B 1 297 ? 18.812 -0.227 -0.678 1 94.81 297 ILE B O 1
ATOM 6515 N N . LYS B 1 298 ? 18.797 2.039 -0.86 1 93.25 298 LYS B N 1
ATOM 6516 C CA . LYS B 1 298 ? 20.234 2.176 -1.002 1 93.25 298 LYS B CA 1
ATOM 6517 C C . LYS B 1 298 ? 20.812 3.055 0.103 1 93.25 298 LYS B C 1
ATOM 6519 O O . LYS B 1 298 ? 20.094 3.846 0.715 1 93.25 298 LYS B O 1
ATOM 6524 N N . GLY B 1 299 ? 22.109 2.902 0.336 1 89.69 299 GLY B N 1
ATOM 6525 C CA . GLY B 1 299 ? 22.812 3.73 1.306 1 89.69 299 GLY B CA 1
ATOM 6526 C C . GLY B 1 299 ? 23.25 5.066 0.742 1 89.69 299 GLY B C 1
ATOM 6527 O O . GLY B 1 299 ? 22.609 5.598 -0.177 1 89.69 299 GLY B O 1
ATOM 6528 N N . ILE B 1 300 ? 24.312 5.535 1.275 1 89 300 ILE B N 1
ATOM 6529 C CA . ILE B 1 300 ? 24.812 6.859 0.933 1 89 300 ILE B CA 1
ATOM 6530 C C . ILE B 1 300 ? 25.453 6.824 -0.455 1 89 300 ILE B C 1
ATOM 6532 O O . ILE B 1 300 ? 26.109 5.84 -0.821 1 89 300 ILE B O 1
ATOM 6536 N N . ILE B 1 301 ? 25.281 7.902 -1.142 1 91.5 301 ILE B N 1
ATOM 6537 C CA . ILE B 1 301 ? 25.875 8.039 -2.469 1 91.5 301 ILE B CA 1
ATOM 6538 C C . ILE B 1 301 ? 27.375 8.273 -2.346 1 91.5 301 ILE B C 1
ATOM 6540 O O . ILE B 1 301 ? 27.812 9.195 -1.642 1 91.5 301 ILE B O 1
ATOM 6544 N N . LYS B 1 302 ? 28.141 7.492 -3.008 1 90.81 302 LYS B N 1
ATOM 6545 C CA . LYS B 1 302 ? 29.594 7.672 -3.057 1 90.81 302 LYS B CA 1
ATOM 6546 C C . LYS B 1 302 ? 29.984 8.672 -4.141 1 90.81 302 LYS B C 1
ATOM 6548 O O . LYS B 1 302 ? 30.766 9.586 -3.891 1 90.81 302 LYS B O 1
ATOM 6553 N N . LYS B 1 303 ? 29.453 8.438 -5.32 1 92.19 303 LYS B N 1
ATOM 6554 C CA . LYS B 1 303 ? 29.766 9.352 -6.418 1 92.19 303 LYS B CA 1
ATOM 6555 C C . LYS B 1 303 ? 28.75 9.219 -7.547 1 92.19 303 LYS B C 1
ATOM 6557 O O . LYS B 1 303 ? 28.156 8.148 -7.742 1 92.19 303 LYS B O 1
ATOM 6562 N N . PHE B 1 304 ? 28.609 10.312 -8.281 1 93.81 304 PHE B N 1
ATOM 6563 C CA . PHE B 1 304 ? 27.797 10.336 -9.492 1 93.81 304 PHE B CA 1
ATOM 6564 C C . PHE B 1 304 ? 28.641 10.047 -10.719 1 93.81 304 PHE B C 1
ATOM 6566 O O . PHE B 1 304 ? 29.797 10.492 -10.805 1 93.81 304 PHE B O 1
ATOM 6573 N N . GLU B 1 305 ? 28.109 9.312 -11.562 1 93.69 305 GLU B N 1
ATOM 6574 C CA . GLU B 1 305 ? 28.672 9.133 -12.898 1 93.69 305 GLU B CA 1
ATOM 6575 C C . GLU B 1 305 ? 27.75 9.734 -13.961 1 93.69 305 GLU B C 1
ATOM 6577 O O . GLU B 1 305 ? 26.75 10.383 -13.633 1 93.69 305 GLU B O 1
ATOM 6582 N N . GLU B 1 306 ? 28.125 9.594 -15.242 1 94.19 306 GLU B N 1
ATOM 6583 C CA . GLU B 1 306 ? 27.406 10.266 -16.312 1 94.19 306 GLU B CA 1
ATOM 6584 C C . GLU B 1 306 ? 25.938 9.82 -16.375 1 94.19 306 GLU B C 1
ATOM 6586 O O . GLU B 1 306 ? 25.047 10.648 -16.531 1 94.19 306 GLU B O 1
ATOM 6591 N N . ASN B 1 307 ? 25.688 8.547 -16.203 1 95.56 307 ASN B N 1
ATOM 6592 C CA . ASN B 1 307 ? 24.328 8.016 -16.25 1 95.56 307 ASN B CA 1
ATOM 6593 C C . ASN B 1 307 ? 24.094 6.961 -15.172 1 95.56 307 ASN B C 1
ATOM 6595 O O . ASN B 1 307 ? 23.344 6.012 -15.367 1 95.56 307 ASN B O 1
ATOM 6599 N N . ALA B 1 308 ? 24.891 7.141 -14.062 1 96.25 308 ALA B N 1
ATOM 6600 C CA . ALA B 1 308 ? 24.828 6.133 -13.008 1 96.25 308 ALA B CA 1
ATOM 6601 C C . ALA B 1 308 ? 25.25 6.715 -11.664 1 96.25 308 ALA B C 1
ATOM 6603 O O . ALA B 1 308 ? 25.766 7.836 -11.594 1 96.25 308 ALA B O 1
ATOM 6604 N N . VAL B 1 309 ? 24.953 6.004 -10.633 1 95.31 309 VAL B N 1
ATOM 6605 C CA . VAL B 1 309 ? 25.344 6.383 -9.281 1 95.31 309 VAL B CA 1
ATOM 6606 C C . VAL B 1 309 ? 25.969 5.184 -8.57 1 95.31 309 VAL B C 1
ATOM 6608 O O . VAL B 1 309 ? 25.484 4.059 -8.703 1 95.31 309 VAL B O 1
ATOM 6611 N N . VAL B 1 310 ? 27 5.461 -7.898 1 93.81 310 VAL B N 1
ATOM 6612 C CA . VAL B 1 310 ? 27.656 4.445 -7.078 1 93.81 310 VAL B CA 1
ATOM 6613 C C . VAL B 1 310 ? 27.344 4.703 -5.605 1 93.81 310 VAL B C 1
ATOM 6615 O O . VAL B 1 310 ? 27.484 5.828 -5.121 1 93.81 310 VAL B O 1
ATOM 6618 N N . PHE B 1 311 ? 26.922 3.668 -4.973 1 91.81 311 PHE B N 1
ATOM 6619 C CA . PHE B 1 311 ? 26.594 3.781 -3.555 1 91.81 311 PHE B CA 1
ATOM 6620 C C . PHE B 1 311 ? 27.719 3.221 -2.695 1 91.81 311 PHE B C 1
ATOM 6622 O O . PHE B 1 311 ? 28.453 2.332 -3.127 1 91.81 311 PHE B O 1
ATOM 6629 N N . GLU B 1 312 ? 27.828 3.709 -1.519 1 88.25 312 GLU B N 1
ATOM 6630 C CA . GLU B 1 312 ? 28.859 3.248 -0.604 1 88.25 312 GLU B CA 1
ATOM 6631 C C . GLU B 1 312 ? 28.688 1.77 -0.268 1 88.25 312 GLU B C 1
ATOM 6633 O O . GLU B 1 312 ? 27.578 1.324 0.037 1 88.25 312 GLU B O 1
ATOM 6638 N N . GLY B 1 313 ? 29.719 1.006 -0.369 1 83 313 GLY B N 1
ATOM 6639 C CA . GLY B 1 313 ? 29.688 -0.402 -0.008 1 83 313 GLY B CA 1
ATOM 6640 C C . GLY B 1 313 ? 29.266 -1.303 -1.154 1 83 313 GLY B C 1
ATOM 6641 O O . GLY B 1 313 ? 29.266 -2.527 -1.02 1 83 313 GLY B O 1
ATOM 6642 N N . GLU B 1 314 ? 28.859 -0.62 -2.281 1 85.75 314 GLU B N 1
ATOM 6643 C CA . GLU B 1 314 ? 28.438 -1.415 -3.43 1 85.75 314 GLU B CA 1
ATOM 6644 C C . GLU B 1 314 ? 29.438 -1.32 -4.57 1 85.75 314 GLU B C 1
ATOM 6646 O O . GLU B 1 314 ? 30.047 -0.27 -4.777 1 85.75 314 GLU B O 1
ATOM 6651 N N . LYS B 1 315 ? 29.609 -2.408 -5.199 1 83.12 315 LYS B N 1
ATOM 6652 C CA . LYS B 1 315 ? 30.594 -2.471 -6.27 1 83.12 315 LYS B CA 1
ATOM 6653 C C . LYS B 1 315 ? 30.016 -1.956 -7.586 1 83.12 315 LYS B C 1
ATOM 6655 O O . LYS B 1 315 ? 30.688 -1.212 -8.312 1 83.12 315 LYS B O 1
ATOM 6660 N N . ASN B 1 316 ? 28.828 -2.283 -7.816 1 87.12 316 ASN B N 1
ATOM 6661 C CA . ASN B 1 316 ? 28.234 -1.941 -9.109 1 87.12 316 ASN B CA 1
ATOM 6662 C C . ASN B 1 316 ? 27.469 -0.626 -9.039 1 87.12 316 ASN B C 1
ATOM 6664 O O . ASN B 1 316 ? 26.875 -0.299 -8.008 1 87.12 316 ASN B O 1
ATOM 6668 N N . ALA B 1 317 ? 27.609 0.128 -10.148 1 91.88 317 ALA B N 1
ATOM 6669 C CA . ALA B 1 317 ? 26.828 1.352 -10.289 1 91.88 317 ALA B CA 1
ATOM 6670 C C . ALA B 1 317 ? 25.422 1.044 -10.781 1 91.88 317 ALA B C 1
ATOM 6672 O O . ALA B 1 317 ? 25.203 0.057 -11.484 1 91.88 317 ALA B O 1
ATOM 6673 N N . GLU B 1 318 ? 24.516 1.798 -10.32 1 94.44 318 GLU B N 1
ATOM 6674 C CA . GLU B 1 318 ? 23.141 1.681 -10.812 1 94.44 318 GLU B CA 1
ATOM 6675 C C . GLU B 1 318 ? 22.859 2.719 -11.891 1 94.44 318 GLU B C 1
ATOM 6677 O O . GLU B 1 318 ? 23.172 3.9 -11.719 1 94.44 318 GLU B O 1
ATOM 6682 N N . GLU B 1 319 ? 22.344 2.297 -12.969 1 96.94 319 GLU B N 1
ATOM 6683 C CA . GLU B 1 319 ? 21.938 3.234 -14.016 1 96.94 319 GLU B CA 1
ATOM 6684 C C . GLU B 1 319 ? 20.766 4.102 -13.547 1 96.94 319 GLU B C 1
ATOM 6686 O O . GLU B 1 319 ? 19.75 3.588 -13.102 1 96.94 319 GLU B O 1
ATOM 6691 N N . ILE B 1 320 ? 20.969 5.426 -13.656 1 97.75 320 ILE B N 1
ATOM 6692 C CA . ILE B 1 320 ? 19.969 6.371 -13.18 1 97.75 320 ILE B CA 1
ATOM 6693 C C . ILE B 1 320 ? 19.688 7.41 -14.258 1 97.75 320 ILE B C 1
ATOM 6695 O O . ILE B 1 320 ? 20.609 7.984 -14.836 1 97.75 320 ILE B O 1
ATOM 6699 N N . ASP B 1 321 ? 18.406 7.637 -14.477 1 97.81 321 ASP B N 1
ATOM 6700 C CA . ASP B 1 321 ? 18 8.633 -15.461 1 97.81 321 ASP B CA 1
ATOM 6701 C C . ASP B 1 321 ? 17.641 9.953 -14.781 1 97.81 321 ASP B C 1
ATOM 6703 O O . ASP B 1 321 ? 17.828 11.023 -15.367 1 97.81 321 ASP B O 1
ATOM 6707 N N . VAL B 1 322 ? 17.078 9.883 -13.633 1 97.69 322 VAL B N 1
ATOM 6708 C CA . VAL B 1 322 ? 16.578 11.055 -12.914 1 97.69 322 VAL B CA 1
ATOM 6709 C C . VAL B 1 322 ? 16.953 10.953 -11.438 1 97.69 322 VAL B C 1
ATOM 6711 O O . VAL B 1 322 ? 16.859 9.875 -10.844 1 97.69 322 VAL B O 1
ATOM 6714 N N . VAL B 1 323 ? 17.406 12.031 -10.898 1 97.06 323 VAL B N 1
ATOM 6715 C CA . VAL B 1 323 ? 17.672 12.141 -9.469 1 97.06 323 VAL B CA 1
ATOM 6716 C C . VAL B 1 323 ? 16.703 13.148 -8.844 1 97.06 323 VAL B C 1
ATOM 6718 O O . VAL B 1 323 ? 16.609 14.289 -9.305 1 97.06 323 VAL B O 1
ATOM 6721 N N . ILE B 1 324 ? 16.016 12.75 -7.828 1 96.81 324 ILE B N 1
ATOM 6722 C CA . ILE B 1 324 ? 15.078 13.617 -7.121 1 96.81 324 ILE B CA 1
ATOM 6723 C C . ILE B 1 324 ? 15.555 13.828 -5.684 1 96.81 324 ILE B C 1
ATOM 6725 O O . ILE B 1 324 ? 15.664 12.867 -4.914 1 96.81 324 ILE B O 1
ATOM 6729 N N . PHE B 1 325 ? 15.766 15.039 -5.336 1 95.88 325 PHE B N 1
ATOM 6730 C CA . PHE B 1 325 ? 16.172 15.383 -3.977 1 95.88 325 PHE B CA 1
ATOM 6731 C C . PHE B 1 325 ? 14.945 15.594 -3.092 1 95.88 325 PHE B C 1
ATOM 6733 O O . PHE B 1 325 ? 14.148 16.5 -3.334 1 95.88 325 PHE B O 1
ATOM 6740 N N . ALA B 1 326 ? 14.742 14.742 -2.215 1 95.69 326 ALA B N 1
ATOM 6741 C CA . ALA B 1 326 ? 13.766 14.898 -1.137 1 95.69 326 ALA B CA 1
ATOM 6742 C C . ALA B 1 326 ? 14.461 15.266 0.175 1 95.69 326 ALA B C 1
ATOM 6744 O O . ALA B 1 326 ? 14.328 14.547 1.172 1 95.69 326 ALA B O 1
ATOM 6745 N N . THR B 1 327 ? 15.086 16.422 0.193 1 92.19 327 THR B N 1
ATOM 6746 C CA . THR B 1 327 ? 16.016 16.781 1.256 1 92.19 327 THR B CA 1
ATOM 6747 C C . THR B 1 327 ? 15.469 17.969 2.061 1 92.19 327 THR B C 1
ATOM 6749 O O . THR B 1 327 ? 16.234 18.672 2.736 1 92.19 327 THR B O 1
ATOM 6752 N N . GLY B 1 328 ? 14.219 18.219 1.913 1 89 328 GLY B N 1
ATOM 6753 C CA . GLY B 1 328 ? 13.57 19.203 2.777 1 89 328 GLY B CA 1
ATOM 6754 C C . GLY B 1 328 ? 13.672 20.625 2.252 1 89 328 GLY B C 1
ATOM 6755 O O . GLY B 1 328 ? 13.797 20.828 1.045 1 89 328 GLY B O 1
ATOM 6756 N N . TYR B 1 329 ? 13.414 21.594 3.17 1 87.12 329 TYR B N 1
ATOM 6757 C CA . TYR B 1 329 ? 13.32 23 2.832 1 87.12 329 TYR B CA 1
ATOM 6758 C C . TYR B 1 329 ? 14.133 23.859 3.801 1 87.12 329 TYR B C 1
ATOM 6760 O O . TYR B 1 329 ? 14.375 23.453 4.938 1 87.12 329 TYR B O 1
ATOM 6768 N N . GLU B 1 330 ? 14.469 24.953 3.295 1 82.06 330 GLU B N 1
ATOM 6769 C CA . GLU B 1 330 ? 15.125 25.938 4.148 1 82.06 330 GLU B CA 1
ATOM 6770 C C . GLU B 1 330 ? 14.102 26.812 4.871 1 82.06 330 GLU B C 1
ATOM 6772 O O . GLU B 1 330 ? 13.109 27.234 4.273 1 82.06 330 GLU B O 1
ATOM 6777 N N . MET B 1 331 ? 14.352 26.984 6.133 1 78.62 331 MET B N 1
ATOM 6778 C CA . MET B 1 331 ? 13.461 27.844 6.898 1 78.62 331 MET B CA 1
ATOM 6779 C C . MET B 1 331 ? 13.914 29.297 6.816 1 78.62 331 MET B C 1
ATOM 6781 O O . MET B 1 331 ? 14.523 29.828 7.754 1 78.62 331 MET B O 1
ATOM 6785 N N . LYS B 1 332 ? 13.617 29.953 5.766 1 77.88 332 LYS B N 1
ATOM 6786 C CA . LYS B 1 332 ? 13.977 31.359 5.555 1 77.88 332 LYS B CA 1
ATOM 6787 C C . LYS B 1 332 ? 12.742 32.219 5.266 1 77.88 332 LYS B C 1
ATOM 6789 O O . LYS B 1 332 ? 11.773 31.719 4.684 1 77.88 332 LYS B O 1
ATOM 6794 N N . MET B 1 333 ? 12.859 33.406 5.809 1 84.56 333 MET B N 1
ATOM 6795 C CA . MET B 1 333 ? 11.82 34.375 5.531 1 84.56 333 MET B CA 1
ATOM 6796 C C . MET B 1 333 ? 12.406 35.594 4.816 1 84.56 333 MET B C 1
ATOM 6798 O O . MET B 1 333 ? 12.719 36.625 5.449 1 84.56 333 MET B O 1
ATOM 6802 N N . PRO B 1 334 ? 12.352 35.594 3.572 1 83.69 334 PRO B N 1
ATOM 6803 C CA . PRO B 1 334 ? 13.023 36.656 2.809 1 83.69 334 PRO B CA 1
ATOM 6804 C C . PRO B 1 334 ? 12.422 38.031 3.066 1 83.69 334 PRO B C 1
ATOM 6806 O O . PRO B 1 334 ? 13.102 39.062 2.895 1 83.69 334 PRO B O 1
ATOM 6809 N N . LEU B 1 335 ? 11.234 38.156 3.471 1 90.44 335 LEU B N 1
ATOM 6810 C CA . LEU B 1 335 ? 10.562 39.438 3.625 1 90.44 335 LEU B CA 1
ATOM 6811 C C . LEU B 1 335 ? 10.961 40.094 4.941 1 90.44 335 LEU B C 1
ATOM 6813 O O . LEU B 1 335 ? 10.703 41.281 5.141 1 90.44 335 LEU B O 1
ATOM 6817 N N . LEU B 1 336 ? 11.562 39.344 5.777 1 88.69 336 LEU B N 1
ATOM 6818 C CA . LEU B 1 336 ? 11.922 39.844 7.098 1 88.69 336 LEU B CA 1
ATOM 6819 C C . LEU B 1 336 ? 13.438 39.906 7.266 1 88.69 336 LEU B C 1
ATOM 6821 O O . LEU B 1 336 ? 14.148 39 6.855 1 88.69 336 LEU B O 1
ATOM 6825 N N . ASP B 1 337 ? 13.891 40.969 7.863 1 85.69 337 ASP B N 1
ATOM 6826 C CA . ASP B 1 337 ? 15.312 41.094 8.172 1 85.69 337 ASP B CA 1
ATOM 6827 C C . ASP B 1 337 ? 15.758 40.031 9.164 1 85.69 337 ASP B C 1
ATOM 6829 O O . ASP B 1 337 ? 15 39.656 10.078 1 85.69 337 ASP B O 1
ATOM 6833 N N . ASP B 1 338 ? 16.969 39.656 9.102 1 79.88 338 ASP B N 1
ATOM 6834 C CA . ASP B 1 338 ? 17.547 38.594 9.93 1 79.88 338 ASP B CA 1
ATOM 6835 C C . ASP B 1 338 ? 17.531 38.969 11.406 1 79.88 338 ASP B C 1
ATOM 6837 O O . ASP B 1 338 ? 17.578 38.125 12.281 1 79.88 338 ASP B O 1
ATOM 6841 N N . LYS B 1 339 ? 17.469 40.25 11.609 1 77.5 339 LYS B N 1
ATOM 6842 C CA . LYS B 1 339 ? 17.469 40.719 13 1 77.5 339 LYS B CA 1
ATOM 6843 C C . LYS B 1 339 ? 16.172 40.312 13.711 1 77.5 339 LYS B C 1
ATOM 6845 O O . LYS B 1 339 ? 16.156 40.188 14.938 1 77.5 339 LYS B O 1
ATOM 6850 N N . PHE B 1 340 ? 15.156 40.125 12.922 1 79.19 340 PHE B N 1
ATOM 6851 C CA . PHE B 1 340 ? 13.867 39.844 13.539 1 79.19 340 PHE B CA 1
ATOM 6852 C C . PHE B 1 340 ? 13.617 38.344 13.562 1 79.19 340 PHE B C 1
ATOM 6854 O O . PHE B 1 340 ? 12.859 37.844 14.398 1 79.19 340 PHE B O 1
ATOM 6861 N N . TYR B 1 341 ? 14.148 37.625 12.562 1 76.25 341 TYR B N 1
ATOM 6862 C CA . TYR B 1 341 ? 14.016 36.156 12.492 1 76.25 341 TYR B CA 1
ATOM 6863 C C . TYR B 1 341 ? 15.289 35.531 11.945 1 76.25 341 TYR B C 1
ATOM 6865 O O . TYR B 1 341 ? 15.766 35.875 10.867 1 76.25 341 TYR B O 1
ATOM 6873 N N . LYS B 1 342 ? 15.898 34.75 12.719 1 70.5 342 LYS B N 1
ATOM 6874 C CA . LYS B 1 342 ? 17.047 33.969 12.273 1 70.5 342 LYS B CA 1
ATOM 6875 C C . LYS B 1 342 ? 16.953 32.531 12.727 1 70.5 342 LYS B C 1
ATOM 6877 O O . LYS B 1 342 ? 16.531 32.25 13.852 1 70.5 342 LYS B O 1
ATOM 6882 N N . THR B 1 343 ? 16.953 31.688 11.664 1 62.75 343 THR B N 1
ATOM 6883 C CA . THR B 1 343 ? 17.078 30.281 12.016 1 62.75 343 THR B CA 1
ATOM 6884 C C . THR B 1 343 ? 18.531 29.828 11.898 1 62.75 343 THR B C 1
ATOM 6886 O O . THR B 1 343 ? 19.156 29.984 10.844 1 62.75 343 THR B O 1
ATOM 6889 N N . ASP B 1 344 ? 19.344 30.047 12.883 1 57.66 344 ASP B N 1
ATOM 6890 C CA . ASP B 1 344 ? 20.719 29.562 12.82 1 57.66 344 ASP B CA 1
ATOM 6891 C C . ASP B 1 344 ? 20.828 28.188 13.484 1 57.66 344 ASP B C 1
ATOM 6893 O O . ASP B 1 344 ? 20.516 28.016 14.664 1 57.66 344 ASP B O 1
ATOM 6897 N N . GLN B 1 345 ? 21.453 27.312 12.773 1 52.28 345 GLN B N 1
ATOM 6898 C CA . GLN B 1 345 ? 21.797 25.984 13.25 1 52.28 345 GLN B CA 1
ATOM 6899 C C . GLN B 1 345 ? 20.688 25.391 14.094 1 52.28 345 GLN B C 1
ATOM 6901 O O . GLN B 1 345 ? 20.938 24.844 15.172 1 52.28 345 GLN B O 1
ATOM 6906 N N . GLY B 1 346 ? 19.484 25.656 13.781 1 55.28 346 GLY B N 1
ATOM 6907 C CA . GLY B 1 346 ? 18.406 24.984 14.5 1 55.28 346 GLY B CA 1
ATOM 6908 C C . GLY B 1 346 ? 17.75 25.875 15.547 1 55.28 346 GLY B C 1
ATOM 6909 O O . GLY B 1 346 ? 16.75 25.5 16.156 1 55.28 346 GLY B O 1
ATOM 6910 N N . GLN B 1 347 ? 18.359 27 15.836 1 58.31 347 GLN B N 1
ATOM 6911 C CA . GLN B 1 347 ? 17.828 27.844 16.906 1 58.31 347 GLN B CA 1
ATOM 6912 C C . GLN B 1 347 ? 16.953 28.953 16.359 1 58.31 347 GLN B C 1
ATOM 6914 O O . GLN B 1 347 ? 17.266 29.562 15.336 1 58.31 347 GLN B O 1
ATOM 6919 N N . SER B 1 348 ? 15.695 28.891 16.859 1 66.44 348 SER B N 1
ATOM 6920 C CA . SER B 1 348 ? 14.797 29.969 16.453 1 66.44 348 SER B CA 1
ATOM 6921 C C . SER B 1 348 ? 14.844 31.141 17.422 1 66.44 348 SER B C 1
ATOM 6923 O O . SER B 1 348 ? 15.047 30.953 18.625 1 66.44 348 SER B O 1
ATOM 6925 N N . THR B 1 349 ? 14.852 32.344 16.953 1 74.75 349 THR B N 1
ATOM 6926 C CA . THR B 1 349 ? 14.875 33.594 17.734 1 74.75 349 THR B CA 1
ATOM 6927 C C . THR B 1 349 ? 13.461 34 18.125 1 74.75 349 THR B C 1
ATOM 6929 O O . THR B 1 349 ? 13.234 35.156 18.5 1 74.75 349 THR B O 1
ATOM 6932 N N . LEU B 1 350 ? 12.57 33.031 18.062 1 82.75 350 LEU B N 1
ATOM 6933 C CA . LEU B 1 350 ? 11.18 33.375 18.359 1 82.75 350 LEU B CA 1
ATOM 6934 C C . LEU B 1 350 ? 10.781 32.844 19.734 1 82.75 350 LEU B C 1
ATOM 6936 O O . LEU B 1 350 ? 11.133 31.719 20.109 1 82.75 350 LEU B O 1
ATOM 6940 N N . TYR B 1 351 ? 10.156 33.719 20.531 1 84.44 351 TYR B N 1
ATOM 6941 C CA . TYR B 1 351 ? 9.547 33.281 21.797 1 84.44 351 TYR B CA 1
ATOM 6942 C C . TYR B 1 351 ? 8.375 32.344 21.531 1 84.44 351 TYR B C 1
ATOM 6944 O O . TYR B 1 351 ? 7.41 32.719 20.859 1 84.44 351 TYR B O 1
ATOM 6952 N N . LYS B 1 352 ? 8.445 31.062 21.969 1 87.75 352 LYS B N 1
ATOM 6953 C CA . LYS B 1 352 ? 7.457 30 21.781 1 87.75 352 LYS B CA 1
ATOM 6954 C C . LYS B 1 352 ? 7.113 29.828 20.312 1 87.75 352 LYS B C 1
ATOM 6956 O O . LYS B 1 352 ? 5.957 29.594 19.953 1 87.75 352 LYS B O 1
ATOM 6961 N N . ARG B 1 353 ? 8.023 30.25 19.5 1 87.88 353 ARG B N 1
ATOM 6962 C CA . ARG B 1 353 ? 7.98 30.031 18.047 1 87.88 353 ARG B CA 1
ATOM 6963 C C . ARG B 1 353 ? 6.969 30.969 17.391 1 87.88 353 ARG B C 1
ATOM 6965 O O . ARG B 1 353 ? 6.457 30.672 16.312 1 87.88 353 ARG B O 1
ATOM 6972 N N . VAL B 1 354 ? 6.695 32.125 18.078 1 91.5 354 VAL B N 1
ATOM 6973 C CA . VAL B 1 354 ? 5.691 33 17.5 1 91.5 354 VAL B CA 1
ATOM 6974 C C . VAL B 1 354 ? 6.234 34.438 17.453 1 91.5 354 VAL B C 1
ATOM 6976 O O . VAL B 1 354 ? 6.215 35.094 16.406 1 91.5 354 VAL B O 1
ATOM 6979 N N . PHE B 1 355 ? 6.746 34.906 18.625 1 89.81 355 PHE B N 1
ATOM 6980 C CA . PHE B 1 355 ? 7.09 36.312 18.719 1 89.81 355 PHE B CA 1
ATOM 6981 C C . PHE B 1 355 ? 8.602 36.5 18.797 1 89.81 355 PHE B C 1
ATOM 6983 O O . PHE B 1 355 ? 9.297 35.719 19.438 1 89.81 355 PHE B O 1
ATOM 6990 N N . SER B 1 356 ? 9.047 37.625 18.141 1 78.94 356 SER B N 1
ATOM 6991 C CA . SER B 1 356 ? 10.469 37.938 18.219 1 78.94 356 SER B CA 1
ATOM 6992 C C . SER B 1 356 ? 10.852 38.438 19.609 1 78.94 356 SER B C 1
ATOM 6994 O O . SER B 1 356 ? 10.109 39.188 20.234 1 78.94 356 SER B O 1
ATOM 6996 N N . LEU B 1 357 ? 11.969 38.094 20.062 1 73.5 357 LEU B N 1
ATOM 6997 C CA . LEU B 1 357 ? 12.453 38.438 21.406 1 73.5 357 LEU B CA 1
ATOM 6998 C C . LEU B 1 357 ? 13.086 39.812 21.422 1 73.5 357 LEU B C 1
ATOM 7000 O O . LEU B 1 357 ? 13.164 40.438 22.469 1 73.5 357 LEU B O 1
ATOM 7004 N N . GLY B 1 358 ? 13.414 40.344 20.375 1 71.5 358 GLY B N 1
ATOM 7005 C CA . GLY B 1 358 ? 14.211 41.562 20.359 1 71.5 358 GLY B CA 1
ATOM 7006 C C . GLY B 1 358 ? 13.383 42.812 20.109 1 71.5 358 GLY B C 1
ATOM 7007 O O . GLY B 1 358 ? 13.93 43.938 20.016 1 71.5 358 GLY B O 1
ATOM 7008 N N . LEU B 1 359 ? 12.07 42.75 20.219 1 82.62 359 LEU B N 1
ATOM 7009 C CA . LEU B 1 359 ? 11.234 43.875 19.859 1 82.62 359 LEU B CA 1
ATOM 7010 C C . LEU B 1 359 ? 10.586 44.469 21.109 1 82.62 359 LEU B C 1
ATOM 7012 O O . LEU B 1 359 ? 10.203 43.75 22.031 1 82.62 359 LEU B O 1
ATOM 7016 N N . LYS B 1 360 ? 10.562 45.75 21.172 1 83.62 360 LYS B N 1
ATOM 7017 C CA . LYS B 1 360 ? 9.914 46.469 22.281 1 83.62 360 LYS B CA 1
ATOM 7018 C C . LYS B 1 360 ? 8.422 46.188 22.328 1 83.62 360 LYS B C 1
ATOM 7020 O O . LYS B 1 360 ? 7.828 46.125 23.406 1 83.62 360 LYS B O 1
ATOM 7025 N N . HIS B 1 361 ? 7.852 46.125 21.156 1 89.38 361 HIS B N 1
ATOM 7026 C CA . HIS B 1 361 ? 6.434 45.812 21.031 1 89.38 361 HIS B CA 1
ATOM 7027 C C . HIS B 1 361 ? 6.238 44.438 20.375 1 89.38 361 HIS B C 1
ATOM 7029 O O . HIS B 1 361 ? 6.961 44.094 19.453 1 89.38 361 HIS B O 1
ATOM 7035 N N . SER B 1 362 ? 5.328 43.688 20.906 1 90.38 362 SER B N 1
ATOM 7036 C CA . SER B 1 362 ? 5.031 42.375 20.359 1 90.38 362 SER B CA 1
ATOM 7037 C C . SER B 1 362 ? 3.977 42.469 19.266 1 90.38 362 SER B C 1
ATOM 7039 O O . SER B 1 362 ? 2.947 41.781 19.328 1 90.38 362 SER B O 1
ATOM 7041 N N . THR B 1 363 ? 4.309 43.219 18.266 1 94.88 363 THR B N 1
ATOM 7042 C CA . THR B 1 363 ? 3.32 43.469 17.219 1 94.88 363 THR B CA 1
ATOM 7043 C C . THR B 1 363 ? 3.674 42.719 15.938 1 94.88 363 THR B C 1
ATOM 7045 O O . THR B 1 363 ? 3.051 42.938 14.898 1 94.88 363 THR B O 1
ATOM 7048 N N . LEU B 1 364 ? 4.738 41.875 16.062 1 94.38 364 LEU B N 1
ATOM 7049 C CA . LEU B 1 364 ? 5.113 41 14.961 1 94.38 364 LEU B CA 1
ATOM 7050 C C . LEU B 1 364 ? 5.016 39.531 15.391 1 94.38 364 LEU B C 1
ATOM 7052 O O . LEU B 1 364 ? 5.695 39.094 16.328 1 94.38 364 LEU B O 1
ATOM 7056 N N . ALA B 1 365 ? 4.16 38.812 14.719 1 95 365 ALA B N 1
ATOM 7057 C CA . ALA B 1 365 ? 3.986 37.406 15.031 1 95 365 ALA B CA 1
ATOM 7058 C C . ALA B 1 365 ? 4.262 36.531 13.812 1 95 365 ALA B C 1
ATOM 7060 O O . ALA B 1 365 ? 3.908 36.875 12.688 1 95 365 ALA B O 1
ATOM 7061 N N . VAL B 1 366 ? 4.93 35.438 14.039 1 93.38 366 VAL B N 1
ATOM 7062 C CA . VAL B 1 366 ? 5.156 34.406 13.016 1 93.38 366 VAL B CA 1
ATOM 7063 C C . VAL B 1 366 ? 4.293 33.188 13.297 1 93.38 366 VAL B C 1
ATOM 7065 O O . VAL B 1 366 ? 4.336 32.625 14.391 1 93.38 366 VAL B O 1
ATOM 7068 N N . ILE B 1 367 ? 3.502 32.781 12.258 1 95.81 367 ILE B N 1
ATOM 7069 C CA . ILE B 1 367 ? 2.533 31.703 12.453 1 95.81 367 ILE B CA 1
ATOM 7070 C C . ILE B 1 367 ? 2.889 30.516 11.562 1 95.81 367 ILE B C 1
ATOM 7072 O O . ILE B 1 367 ? 3.109 30.688 10.359 1 95.81 367 ILE B O 1
ATOM 7076 N N . GLY B 1 368 ? 2.885 29.297 12.117 1 91.44 368 GLY B N 1
ATOM 7077 C CA . GLY B 1 368 ? 3.031 28.078 11.352 1 91.44 368 GLY B CA 1
ATOM 7078 C C . GLY B 1 368 ? 4.477 27.719 11.055 1 91.44 368 GLY B C 1
ATOM 7079 O O . GLY B 1 368 ? 4.754 26.734 10.367 1 91.44 368 GLY B O 1
ATOM 7080 N N . PHE B 1 369 ? 5.426 28.484 11.539 1 87.44 369 PHE B N 1
ATOM 7081 C CA . PHE B 1 369 ? 6.84 28.234 11.281 1 87.44 369 PHE B CA 1
ATOM 7082 C C . PHE B 1 369 ? 7.453 27.391 12.398 1 87.44 369 PHE B C 1
ATOM 7084 O O . PHE B 1 369 ? 8.375 27.844 13.078 1 87.44 369 PHE B O 1
ATOM 7091 N N . VAL B 1 370 ? 6.926 26.188 12.547 1 83.19 370 VAL B N 1
ATOM 7092 C CA . VAL B 1 370 ? 7.355 25.281 13.617 1 83.19 370 VAL B CA 1
ATOM 7093 C C . VAL B 1 370 ? 7.477 23.859 13.086 1 83.19 370 VAL B C 1
ATOM 7095 O O . VAL B 1 370 ? 6.699 23.453 12.227 1 83.19 370 VAL B O 1
ATOM 7098 N N . GLU B 1 371 ? 8.477 23.219 13.469 1 79.56 371 GLU B N 1
ATOM 7099 C CA . GLU B 1 371 ? 8.609 21.797 13.219 1 79.56 371 GLU B CA 1
ATOM 7100 C C . GLU B 1 371 ? 8.062 20.969 14.375 1 79.56 371 GLU B C 1
ATOM 7102 O O . GLU B 1 371 ? 8.547 21.078 15.508 1 79.56 371 GLU B O 1
ATOM 7107 N N . CYS B 1 372 ? 6.98 20.281 14.117 1 80.62 372 CYS B N 1
ATOM 7108 C CA . CYS B 1 372 ? 6.297 19.5 15.141 1 80.62 372 CYS B CA 1
ATOM 7109 C C . CYS B 1 372 ? 5.734 18.203 14.555 1 80.62 372 CYS B C 1
ATOM 7111 O O . CYS B 1 372 ? 5.559 18.094 13.344 1 80.62 372 CYS B O 1
ATOM 7113 N N . GLN B 1 373 ? 5.578 17.156 15.43 1 80.56 373 GLN B N 1
ATOM 7114 C CA . GLN B 1 373 ? 5.027 15.875 15.016 1 80.56 373 GLN B CA 1
ATOM 7115 C C . GLN B 1 373 ? 3.508 15.945 14.891 1 80.56 373 GLN B C 1
ATOM 7117 O O . GLN B 1 373 ? 2.832 14.914 14.883 1 80.56 373 GLN B O 1
ATOM 7122 N N . GLY B 1 374 ? 2.926 17.109 14.766 1 87.5 374 GLY B N 1
ATOM 7123 C CA . GLY B 1 374 ? 1.483 17.266 14.672 1 87.5 374 GLY B CA 1
ATOM 7124 C C . GLY B 1 374 ? 1.057 18.109 13.477 1 87.5 374 GLY B C 1
ATOM 7125 O O . GLY B 1 374 ? 1.899 18.578 12.711 1 87.5 374 GLY B O 1
ATOM 7126 N N . PRO B 1 375 ? -0.254 18.172 13.312 1 94.06 375 PRO B N 1
ATOM 7127 C CA . PRO B 1 375 ? -0.782 18.922 12.164 1 94.06 375 PRO B CA 1
ATOM 7128 C C . PRO B 1 375 ? -0.548 20.422 12.281 1 94.06 375 PRO B C 1
ATOM 7130 O O . PRO B 1 375 ? -0.822 21.016 13.328 1 94.06 375 PRO B O 1
ATOM 7133 N N . ILE B 1 376 ? -0.114 20.984 11.242 1 92.69 376 ILE B N 1
ATOM 7134 C CA . ILE B 1 376 ? 0.218 22.406 11.227 1 92.69 376 ILE B CA 1
ATOM 7135 C C . ILE B 1 376 ? -1.057 23.234 11.367 1 92.69 376 ILE B C 1
ATOM 7137 O O . ILE B 1 376 ? -1.033 24.328 11.93 1 92.69 376 ILE B O 1
ATOM 7141 N N . SER B 1 377 ? -2.18 22.75 10.883 1 96.44 377 SER B N 1
ATOM 7142 C CA . SER B 1 377 ? -3.432 23.5 10.938 1 96.44 377 SER B CA 1
ATOM 7143 C C . SER B 1 377 ? -3.812 23.844 12.367 1 96.44 377 SER B C 1
ATOM 7145 O O . SER B 1 377 ? -4.105 25 12.68 1 96.44 377 SER B O 1
ATOM 7147 N N . THR B 1 378 ? -3.727 22.859 13.234 1 97.62 378 THR B N 1
ATOM 7148 C CA . THR B 1 378 ? -4.117 23.078 14.625 1 97.62 378 THR B CA 1
ATOM 7149 C C . THR B 1 378 ? -3.068 23.922 15.352 1 97.62 378 THR B C 1
ATOM 7151 O O . THR B 1 378 ? -3.41 24.734 16.203 1 97.62 378 THR B O 1
ATOM 7154 N N . ILE B 1 379 ? -1.84 23.75 14.992 1 96.56 379 ILE B N 1
ATOM 7155 C CA . ILE B 1 379 ? -0.759 24.516 15.594 1 96.56 379 ILE B CA 1
ATOM 7156 C C . ILE B 1 379 ? -0.902 25.984 15.219 1 96.56 379 ILE B C 1
ATOM 7158 O O . ILE B 1 379 ? -0.854 26.859 16.078 1 96.56 379 ILE B O 1
ATOM 7162 N N . ALA B 1 380 ? -1.079 26.203 13.953 1 97.38 380 ALA B N 1
ATOM 7163 C CA . ALA B 1 380 ? -1.233 27.562 13.461 1 97.38 380 ALA B CA 1
ATOM 7164 C C . ALA B 1 380 ? -2.441 28.25 14.102 1 97.38 380 ALA B C 1
ATOM 7166 O O . ALA B 1 380 ? -2.395 29.438 14.422 1 97.38 380 ALA B O 1
ATOM 7167 N N . GLU B 1 381 ? -3.498 27.531 14.25 1 98.56 381 GLU B N 1
ATOM 7168 C CA . GLU B 1 381 ? -4.684 28.078 14.891 1 98.56 381 GLU B CA 1
ATOM 7169 C C . GLU B 1 381 ? -4.391 28.484 16.328 1 98.56 381 GLU B C 1
ATOM 7171 O O . GLU B 1 381 ? -4.781 29.578 16.766 1 98.56 381 GLU B O 1
ATOM 7176 N N . SER B 1 382 ? -3.721 27.609 17.031 1 98.06 382 SER B N 1
ATOM 7177 C CA . SER B 1 382 ? -3.389 27.906 18.422 1 98.06 382 SER B CA 1
ATOM 7178 C C . SER B 1 382 ? -2.457 29.109 18.531 1 98.06 382 SER B C 1
ATOM 7180 O O . SER B 1 382 ? -2.639 29.969 19.391 1 98.06 382 SER B O 1
ATOM 7182 N N . GLN B 1 383 ? -1.479 29.141 17.672 1 97.19 383 GLN B N 1
ATOM 7183 C CA . GLN B 1 383 ? -0.586 30.297 17.625 1 97.19 383 GLN B CA 1
ATOM 7184 C C . GLN B 1 383 ? -1.358 31.578 17.328 1 97.19 383 GLN B C 1
ATOM 7186 O O . GLN B 1 383 ? -1.106 32.625 17.938 1 97.19 383 GLN B O 1
ATOM 7191 N N . SER B 1 384 ? -2.268 31.516 16.406 1 98.62 384 SER B N 1
ATOM 7192 C CA . SER B 1 384 ? -3.045 32.688 15.992 1 98.62 384 SER B CA 1
ATOM 7193 C C . SER B 1 384 ? -3.951 33.156 17.109 1 98.62 384 SER B C 1
ATOM 7195 O O . SER B 1 384 ? -4.129 34.375 17.297 1 98.62 384 SER B O 1
ATOM 7197 N N . ARG B 1 385 ? -4.551 32.219 17.812 1 98.38 385 ARG B N 1
ATOM 7198 C CA . ARG B 1 385 ? -5.402 32.594 18.938 1 98.38 385 ARG B CA 1
ATOM 7199 C C . ARG B 1 385 ? -4.613 33.375 19.984 1 98.38 385 ARG B C 1
ATOM 7201 O O . ARG B 1 385 ? -5.082 34.406 20.5 1 98.38 385 ARG B O 1
ATOM 7208 N N . TRP B 1 386 ? -3.455 32.906 20.281 1 97.75 386 TRP B N 1
ATOM 7209 C CA . TRP B 1 386 ? -2.598 33.562 21.266 1 97.75 386 TRP B CA 1
ATOM 7210 C C . TRP B 1 386 ? -2.135 34.906 20.734 1 97.75 386 TRP B C 1
ATOM 7212 O O . TRP B 1 386 ? -2.289 35.938 21.422 1 97.75 386 TRP B O 1
ATOM 7222 N N . ALA B 1 387 ? -1.64 34.969 19.547 1 97.5 387 ALA B N 1
ATOM 7223 C CA . ALA B 1 387 ? -1.104 36.188 18.938 1 97.5 387 ALA B CA 1
ATOM 7224 C C . ALA B 1 387 ? -2.178 37.25 18.828 1 97.5 387 ALA B C 1
ATOM 7226 O O . ALA B 1 387 ? -1.909 38.438 19.062 1 97.5 387 ALA B O 1
ATOM 7227 N N . ALA B 1 388 ? -3.355 36.875 18.438 1 98.25 388 ALA B N 1
ATOM 7228 C CA . ALA B 1 388 ? -4.441 37.844 18.281 1 98.25 388 ALA B CA 1
ATOM 7229 C C . ALA B 1 388 ? -4.777 38.531 19.594 1 98.25 388 ALA B C 1
ATOM 7231 O O . ALA B 1 388 ? -5.055 39.719 19.625 1 98.25 388 ALA B O 1
ATOM 7232 N N . ARG B 1 389 ? -4.742 37.781 20.625 1 97.25 389 ARG B N 1
ATOM 7233 C CA . ARG B 1 389 ? -5.051 38.344 21.922 1 97.25 389 ARG B CA 1
ATOM 7234 C C . ARG B 1 389 ? -3.949 39.312 22.391 1 97.25 389 ARG B C 1
ATOM 7236 O O . ARG B 1 389 ? -4.223 40.312 23.047 1 97.25 389 ARG B O 1
ATOM 7243 N N . ILE B 1 390 ? -2.779 39 22.031 1 95.38 390 ILE B N 1
ATOM 7244 C CA . ILE B 1 390 ? -1.662 39.906 22.328 1 95.38 390 ILE B CA 1
ATOM 7245 C C . ILE B 1 390 ? -1.756 41.156 21.484 1 95.38 390 ILE B C 1
ATOM 7247 O O . ILE B 1 390 ? -1.629 42.281 22 1 95.38 390 ILE B O 1
ATOM 7251 N N . LEU B 1 391 ? -2.004 41 20.219 1 96.56 391 LEU B N 1
ATOM 7252 C CA . LEU B 1 391 ? -2.061 42.125 19.297 1 96.56 391 LEU B CA 1
ATOM 7253 C C . LEU B 1 391 ? -3.24 43.031 19.609 1 96.56 391 LEU B C 1
ATOM 7255 O O . LEU B 1 391 ? -3.168 44.25 19.406 1 96.56 391 LEU B O 1
ATOM 7259 N N . SER B 1 392 ? -4.336 42.5 20.141 1 96.19 392 SER B N 1
ATOM 7260 C CA . SER B 1 392 ? -5.52 43.281 20.484 1 96.19 392 SER B CA 1
ATOM 7261 C C . SER B 1 392 ? -5.328 44 21.797 1 96.19 392 SER B C 1
ATOM 7263 O O . SER B 1 392 ? -6.074 44.938 22.109 1 96.19 392 SER B O 1
ATOM 7265 N N . GLY B 1 393 ? -4.363 43.562 22.578 1 93.56 393 GLY B N 1
ATOM 7266 C CA . GLY B 1 393 ? -4.094 44.188 23.859 1 93.56 393 GLY B CA 1
ATOM 7267 C C . GLY B 1 393 ? -4.793 43.531 25.031 1 93.56 393 GLY B C 1
ATOM 7268 O O . GLY B 1 393 ? -4.633 43.938 26.172 1 93.56 393 GLY B O 1
ATOM 7269 N N . LYS B 1 394 ? -5.465 42.469 24.75 1 94.44 394 LYS B N 1
ATOM 7270 C CA . LYS B 1 394 ? -6.203 41.781 25.797 1 94.44 394 LYS B CA 1
ATOM 7271 C C . LYS B 1 394 ? -5.27 40.906 26.656 1 94.44 394 LYS B C 1
ATOM 7273 O O . LYS B 1 394 ? -5.598 40.562 27.797 1 94.44 394 LYS B O 1
ATOM 7278 N N . LEU B 1 395 ? -4.168 40.469 26.062 1 92.94 395 LEU B N 1
ATOM 7279 C CA . LEU B 1 395 ? -3.105 39.781 26.766 1 92.94 395 LEU B CA 1
ATOM 7280 C C . LEU B 1 395 ? -1.776 40.5 26.609 1 92.94 395 LEU B C 1
ATOM 7282 O O . LEU B 1 395 ? -1.562 41.219 25.625 1 92.94 395 LEU B O 1
ATOM 7286 N N . LYS B 1 396 ? -0.959 40.438 27.625 1 87.31 396 LYS B N 1
ATOM 7287 C CA . LYS B 1 396 ? 0.377 41 27.562 1 87.31 396 LYS B CA 1
ATOM 7288 C C . LYS B 1 396 ? 1.454 39.938 27.688 1 87.31 396 LYS B C 1
ATOM 7290 O O . LYS B 1 396 ? 1.29 38.969 28.438 1 87.31 396 LYS B O 1
ATOM 7295 N N . LEU B 1 397 ? 2.447 40.094 26.859 1 84.44 397 LEU B N 1
ATOM 7296 C CA . LEU B 1 397 ? 3.578 39.156 26.969 1 84.44 397 LEU B CA 1
ATOM 7297 C C . LEU B 1 397 ? 4.43 39.5 28.188 1 84.44 397 LEU B C 1
ATOM 7299 O O . LEU B 1 397 ? 4.727 40.688 28.438 1 84.44 397 LEU B O 1
ATOM 7303 N N . PRO B 1 398 ? 4.551 38.5 29.078 1 68.44 398 PRO B N 1
ATOM 7304 C CA . PRO B 1 398 ? 5.391 38.812 30.234 1 68.44 398 PRO B CA 1
ATOM 7305 C C . PRO B 1 398 ? 6.816 39.188 29.828 1 68.44 398 PRO B C 1
ATOM 7307 O O . PRO B 1 398 ? 7.523 38.375 29.219 1 68.44 398 PRO B O 1
ATOM 7310 N N . ARG B 1 399 ? 7.289 40.469 29.812 1 60.75 399 ARG B N 1
ATOM 7311 C CA . ARG B 1 399 ? 8.594 41 29.406 1 60.75 399 ARG B CA 1
ATOM 7312 C C . ARG B 1 399 ? 9.727 40.156 29.984 1 60.75 399 ARG B C 1
ATOM 7314 O O . ARG B 1 399 ? 10.719 39.875 29.312 1 60.75 399 ARG B O 1
ATOM 7321 N N . GLU B 1 400 ? 9.594 39.844 31.266 1 55.16 400 GLU B N 1
ATOM 7322 C CA . GLU B 1 400 ? 10.664 39.125 31.969 1 55.16 400 GLU B CA 1
ATOM 7323 C C . GLU B 1 400 ? 10.844 37.75 31.391 1 55.16 400 GLU B C 1
ATOM 7325 O O . GLU B 1 400 ? 11.969 37.25 31.312 1 55.16 400 GLU B O 1
ATOM 7330 N N . ASP B 1 401 ? 9.844 37.125 31.062 1 56.12 401 ASP B N 1
ATOM 7331 C CA . ASP B 1 401 ? 9.875 35.719 30.625 1 56.12 401 ASP B CA 1
ATOM 7332 C C . ASP B 1 401 ? 10.508 35.594 29.234 1 56.12 401 ASP B C 1
ATOM 7334 O O . ASP B 1 401 ? 11.219 34.625 28.969 1 56.12 401 ASP B O 1
ATOM 7338 N N . ILE B 1 402 ? 10.25 36.594 28.422 1 54.78 402 ILE B N 1
ATOM 7339 C CA . ILE B 1 402 ? 10.883 36.656 27.109 1 54.78 402 ILE B CA 1
ATOM 7340 C C . ILE B 1 402 ? 12.398 36.719 27.266 1 54.78 402 ILE B C 1
ATOM 7342 O O . ILE B 1 402 ? 13.133 36.062 26.531 1 54.78 402 ILE B O 1
ATOM 7346 N N . LEU B 1 403 ? 12.773 37.562 28.281 1 51.03 403 LEU B N 1
ATOM 7347 C CA . LEU B 1 403 ? 14.203 37.75 28.5 1 51.03 403 LEU B CA 1
ATOM 7348 C C . LEU B 1 403 ? 14.852 36.438 28.922 1 51.03 403 LEU B C 1
ATOM 7350 O O . LEU B 1 403 ? 15.961 36.094 28.484 1 51.03 403 LEU B O 1
ATOM 7354 N N . LYS B 1 404 ? 14.188 35.688 29.734 1 53.66 404 LYS B N 1
ATOM 7355 C CA . LYS B 1 404 ? 14.742 34.438 30.25 1 53.66 404 LYS B CA 1
ATOM 7356 C C . LYS B 1 404 ? 14.836 33.406 29.141 1 53.66 404 LYS B C 1
ATOM 7358 O O . LYS B 1 404 ? 15.812 32.656 29.062 1 53.66 404 LYS B O 1
ATOM 7363 N N . GLU B 1 405 ? 13.898 33.344 28.391 1 56.12 405 GLU B N 1
ATOM 7364 C CA . GLU B 1 405 ? 13.875 32.312 27.328 1 56.12 405 GLU B CA 1
ATOM 7365 C C . GLU B 1 405 ? 14.914 32.625 26.25 1 56.12 405 GLU B C 1
ATOM 7367 O O . GLU B 1 405 ? 15.469 31.719 25.641 1 56.12 405 GLU B O 1
ATOM 7372 N N . ARG B 1 406 ? 15.125 34 26.031 1 51.16 406 ARG B N 1
ATOM 7373 C CA . ARG B 1 406 ? 16.203 34.406 25.141 1 51.16 406 ARG B CA 1
ATOM 7374 C C . ARG B 1 406 ? 17.531 33.812 25.578 1 51.16 406 ARG B C 1
ATOM 7376 O O . ARG B 1 406 ? 18.375 33.438 24.734 1 51.16 406 ARG B O 1
ATOM 7383 N N . MET B 1 407 ? 17.625 33.812 26.906 1 46.62 407 MET B N 1
ATOM 7384 C CA . MET B 1 407 ? 18.891 33.344 27.453 1 46.62 407 MET B CA 1
ATOM 7385 C C . MET B 1 407 ? 19.031 31.828 27.312 1 46.62 407 MET B C 1
ATOM 7387 O O . MET B 1 407 ? 20.141 31.297 27.203 1 46.62 407 MET B O 1
ATOM 7391 N N . GLN B 1 408 ? 17.953 31.125 27.391 1 49.66 408 GLN B N 1
ATOM 7392 C CA . GLN B 1 408 ? 18.141 29.688 27.391 1 49.66 408 GLN B CA 1
ATOM 7393 C C . GLN B 1 408 ? 18.172 29.125 25.984 1 49.66 408 GLN B C 1
ATOM 7395 O O . GLN B 1 408 ? 18.562 27.969 25.766 1 49.66 408 GLN B O 1
ATOM 7400 N N . MET B 1 409 ? 18.453 29.969 25.078 1 48.12 409 MET B N 1
ATOM 7401 C CA . MET B 1 409 ? 18.688 29.641 23.672 1 48.12 409 MET B CA 1
ATOM 7402 C C . MET B 1 409 ? 18.25 28.219 23.344 1 48.12 409 MET B C 1
ATOM 7404 O O . MET B 1 409 ? 19.062 27.297 23.391 1 48.12 409 MET B O 1
ATOM 7408 N N . LYS B 1 410 ? 17 27.844 23.578 1 47.59 410 LYS B N 1
ATOM 7409 C CA . LYS B 1 410 ? 16.703 26.453 23.219 1 47.59 410 LYS B CA 1
ATOM 7410 C C . LYS B 1 410 ? 16.938 26.203 21.734 1 47.59 410 LYS B C 1
ATOM 7412 O O . LYS B 1 410 ? 16.5 26.984 20.891 1 47.59 410 LYS B O 1
ATOM 7417 N N . VAL B 1 411 ? 17.922 25.531 21.328 1 43.56 411 VAL B N 1
ATOM 7418 C CA . VAL B 1 411 ? 18.266 24.938 20.047 1 43.56 411 VAL B CA 1
ATOM 7419 C C . VAL B 1 411 ? 17.016 24.391 19.375 1 43.56 411 VAL B C 1
ATOM 7421 O O . VAL B 1 411 ? 16.062 23.969 20.047 1 43.56 411 VAL B O 1
ATOM 7424 N N . SER B 1 412 ? 16.688 24.812 18.109 1 50.69 412 SER B N 1
ATOM 7425 C CA . SER B 1 412 ? 15.648 24.5 17.141 1 50.69 412 SER B CA 1
ATOM 7426 C C . SER B 1 412 ? 15.297 23.016 17.172 1 50.69 412 SER B C 1
ATOM 7428 O O . SER B 1 412 ? 15.914 22.219 16.469 1 50.69 412 SER B O 1
ATOM 7430 N N . VAL B 1 413 ? 14.812 22.453 18.328 1 57.28 413 VAL B N 1
ATOM 7431 C CA . VAL B 1 413 ? 14.422 21.062 18.484 1 57.28 413 VAL B CA 1
ATOM 7432 C C . VAL B 1 413 ? 12.969 20.875 18.047 1 57.28 413 VAL B C 1
ATOM 7434 O O . VAL B 1 413 ? 12.18 21.828 18.078 1 57.28 413 VAL B O 1
ATOM 7437 N N . MET B 1 414 ? 12.664 19.984 17.219 1 66.06 414 MET B N 1
ATOM 7438 C CA . MET B 1 414 ? 11.312 19.484 16.984 1 66.06 414 MET B CA 1
ATOM 7439 C C . MET B 1 414 ? 10.5 19.5 18.281 1 66.06 414 MET B C 1
ATOM 7441 O O . MET B 1 414 ? 10.953 19 19.312 1 66.06 414 MET B O 1
ATOM 7445 N N . GLU B 1 415 ? 9.375 20.344 18.312 1 76.81 415 GLU B N 1
ATOM 7446 C CA . GLU B 1 415 ? 8.484 20.406 19.469 1 76.81 415 GLU B CA 1
ATOM 7447 C C . GLU B 1 415 ? 7.602 19.172 19.578 1 76.81 415 GLU B C 1
ATOM 7449 O O . GLU B 1 415 ? 7.23 18.578 18.547 1 76.81 415 GLU B O 1
ATOM 7454 N N . ASP B 1 416 ? 7.449 18.828 20.828 1 85.69 416 ASP B N 1
ATOM 7455 C CA . ASP B 1 416 ? 6.395 17.844 21.047 1 85.69 416 ASP B CA 1
ATOM 7456 C C . ASP B 1 416 ? 5.016 18.453 20.812 1 85.69 416 ASP B C 1
ATOM 7458 O O . ASP B 1 416 ? 4.688 19.5 21.375 1 85.69 416 ASP B O 1
ATOM 7462 N N . TYR B 1 417 ? 4.305 17.891 20.109 1 91.12 417 TYR B N 1
ATOM 7463 C CA . TYR B 1 417 ? 3.039 18.453 19.641 1 91.12 417 TYR B CA 1
ATOM 7464 C C . TYR B 1 417 ? 2.105 18.734 20.812 1 91.12 417 TYR B C 1
ATOM 7466 O O . TYR B 1 417 ? 1.621 19.859 20.969 1 91.12 417 TYR B O 1
ATOM 7474 N N . MET B 1 418 ? 1.8 17.797 21.641 1 92.75 418 MET B N 1
ATOM 7475 C CA . MET B 1 418 ? 0.812 17.953 22.703 1 92.75 418 MET B CA 1
ATOM 7476 C C . MET B 1 418 ? 1.294 18.938 23.75 1 92.75 418 MET B C 1
ATOM 7478 O O . MET B 1 418 ? 0.515 19.766 24.25 1 92.75 418 MET B O 1
ATOM 7482 N N . GLU B 1 419 ? 2.539 18.875 24.031 1 91.19 419 GLU B N 1
ATOM 7483 C CA . GLU B 1 419 ? 3.105 19.812 24.984 1 91.19 419 GLU B CA 1
ATOM 7484 C C . GLU B 1 419 ? 3.031 21.25 24.469 1 91.19 419 GLU B C 1
ATOM 7486 O O . GLU B 1 419 ? 2.662 22.156 25.203 1 91.19 419 GLU B O 1
ATOM 7491 N N . TYR B 1 420 ? 3.404 21.375 23.281 1 92.44 420 TYR B N 1
ATOM 7492 C CA . TYR B 1 420 ? 3.398 22.703 22.672 1 92.44 420 TYR B CA 1
ATOM 7493 C C . TYR B 1 420 ? 1.983 23.266 22.594 1 92.44 420 TYR B C 1
ATOM 7495 O O . TYR B 1 420 ? 1.752 24.438 22.922 1 92.44 420 TYR B O 1
ATOM 7503 N N . MET B 1 421 ? 1.011 22.469 22.219 1 95.94 421 MET B N 1
ATOM 7504 C CA . MET B 1 421 ? -0.382 22.906 22.125 1 95.94 421 MET B CA 1
ATOM 7505 C C . MET B 1 421 ? -0.916 23.312 23.484 1 95.94 421 MET B C 1
ATOM 7507 O O . MET B 1 421 ? -1.597 24.344 23.609 1 95.94 421 MET B O 1
ATOM 7511 N N . ASN B 1 422 ? -0.587 22.531 24.484 1 94.56 422 ASN B N 1
ATOM 7512 C CA . ASN B 1 422 ? -1.04 22.859 25.844 1 94.56 422 ASN B CA 1
ATOM 7513 C C . ASN B 1 422 ? -0.367 24.109 26.375 1 94.56 422 ASN B C 1
ATOM 7515 O O . ASN B 1 422 ? -0.991 24.906 27.094 1 94.56 422 ASN B O 1
ATOM 7519 N N . GLU B 1 423 ? 0.876 24.234 26.031 1 93 423 GLU B N 1
ATOM 7520 C CA . GLU B 1 423 ? 1.603 25.422 26.438 1 93 423 GLU B CA 1
ATOM 7521 C C . GLU B 1 423 ? 0.967 26.688 25.859 1 93 423 GLU B C 1
ATOM 7523 O O . GLU B 1 423 ? 0.767 27.672 26.578 1 93 423 GLU B O 1
ATOM 7528 N N . LEU B 1 424 ? 0.707 26.641 24.609 1 95.12 424 LEU B N 1
ATOM 7529 C CA . LEU B 1 424 ? 0.068 27.781 23.969 1 95.12 424 LEU B CA 1
ATOM 7530 C C . LEU B 1 424 ? -1.319 28.031 24.562 1 95.12 424 LEU B C 1
ATOM 7532 O O . LEU B 1 424 ? -1.694 29.172 24.828 1 95.12 424 LEU B O 1
ATOM 7536 N N . ALA B 1 425 ? -2.057 26.969 24.766 1 96.94 425 ALA B N 1
ATOM 7537 C CA . ALA B 1 425 ? -3.416 27.078 25.297 1 96.94 425 ALA B CA 1
ATOM 7538 C C . ALA B 1 425 ? -3.418 27.672 26.703 1 96.94 425 ALA B C 1
ATOM 7540 O O . ALA B 1 425 ? -4.352 28.391 27.078 1 96.94 425 ALA B O 1
ATOM 7541 N N . GLU B 1 426 ? -2.422 27.359 27.438 1 95.25 426 GLU B N 1
ATOM 7542 C CA . GLU B 1 426 ? -2.285 27.969 28.75 1 95.25 426 GLU B CA 1
ATOM 7543 C C . GLU B 1 426 ? -2.084 29.469 28.656 1 95.25 426 GLU B C 1
ATOM 7545 O O . GLU B 1 426 ? -2.625 30.234 29.469 1 95.25 426 GLU B O 1
ATOM 7550 N N . GLU B 1 427 ? -1.345 29.859 27.734 1 93.69 427 GLU B N 1
ATOM 7551 C CA . GLU B 1 427 ? -1.068 31.281 27.547 1 93.69 427 GLU B CA 1
ATOM 7552 C C . GLU B 1 427 ? -2.342 32.062 27.203 1 93.69 427 GLU B C 1
ATOM 7554 O O . GLU B 1 427 ? -2.574 33.156 27.734 1 93.69 427 GLU B O 1
ATOM 7559 N N . TYR B 1 428 ? -3.139 31.531 26.297 1 95.25 428 TYR B N 1
ATOM 7560 C CA . TYR B 1 428 ? -4.312 32.312 25.906 1 95.25 428 TYR B CA 1
ATOM 7561 C C . TYR B 1 428 ? -5.535 31.875 26.719 1 95.25 428 TYR B C 1
ATOM 7563 O O . TYR B 1 428 ? -6.637 32.375 26.5 1 95.25 428 TYR B O 1
ATOM 7571 N N . GLY B 1 429 ? -5.371 30.922 27.656 1 95.5 429 GLY B N 1
ATOM 7572 C CA . GLY B 1 429 ? -6.367 30.641 28.672 1 95.5 429 GLY B CA 1
ATOM 7573 C C . GLY B 1 429 ? -7.414 29.641 28.234 1 95.5 429 GLY B C 1
ATOM 7574 O O . GLY B 1 429 ? -8.57 29.719 28.641 1 95.5 429 GLY B O 1
ATOM 7575 N N . ALA B 1 430 ? -7.09 28.75 27.359 1 96.75 430 ALA B N 1
ATOM 7576 C CA . ALA B 1 430 ? -8.078 27.797 26.875 1 96.75 430 ALA B CA 1
ATOM 7577 C C . ALA B 1 430 ? -7.656 26.359 27.156 1 96.75 430 ALA B C 1
ATOM 7579 O O . ALA B 1 430 ? -8.242 25.422 26.625 1 96.75 430 ALA B O 1
ATOM 7580 N N . LYS B 1 431 ? -6.629 26.156 27.922 1 96.38 431 LYS B N 1
ATOM 7581 C CA . LYS B 1 431 ? -6.207 24.797 28.266 1 96.38 431 LYS B CA 1
ATOM 7582 C C . LYS B 1 431 ? -7.305 24.062 29.031 1 96.38 431 LYS B C 1
ATOM 7584 O O . LYS B 1 431 ? -7.859 24.594 30 1 96.38 431 LYS B O 1
ATOM 7589 N N . PRO B 1 432 ? -7.641 22.875 28.516 1 93.31 432 PRO B N 1
ATOM 7590 C CA . PRO B 1 432 ? -8.695 22.125 29.219 1 93.31 432 PRO B CA 1
ATOM 7591 C C . PRO B 1 432 ? -8.336 21.797 30.656 1 93.31 432 PRO B C 1
ATOM 7593 O O . PRO B 1 432 ? -7.199 21.406 30.938 1 93.31 432 PRO B O 1
ATOM 7596 N N . ASP B 1 433 ? -9.25 22.047 31.547 1 91.69 433 ASP B N 1
ATOM 7597 C CA . ASP B 1 433 ? -9.078 21.688 32.969 1 91.69 433 ASP B CA 1
ATOM 7598 C C . ASP B 1 433 ? -9.547 20.266 33.219 1 91.69 433 ASP B C 1
ATOM 7600 O O . ASP B 1 433 ? -10.703 20.047 33.594 1 91.69 433 ASP B O 1
ATOM 7604 N N . MET B 1 434 ? -8.672 19.422 33.25 1 93.31 434 MET B N 1
ATOM 7605 C CA . MET B 1 434 ? -8.992 18 33.375 1 93.31 434 MET B CA 1
ATOM 7606 C C . MET B 1 434 ? -9.586 17.672 34.719 1 93.31 434 MET B C 1
ATOM 7608 O O . MET B 1 434 ? -10.422 16.766 34.844 1 93.31 434 MET B O 1
ATOM 7612 N N . SER B 1 435 ? -9.188 18.391 35.75 1 93.19 435 SER B N 1
ATOM 7613 C CA . SER B 1 435 ? -9.719 18.156 37.094 1 93.19 435 SER B CA 1
ATOM 7614 C C . SER B 1 435 ? -11.203 18.469 37.156 1 93.19 435 SER B C 1
ATOM 7616 O O . SER B 1 435 ? -11.969 17.734 37.781 1 93.19 435 SER B O 1
ATOM 7618 N N . THR B 1 436 ? -11.516 19.484 36.531 1 91.94 436 THR B N 1
ATOM 7619 C CA . THR B 1 436 ? -12.922 19.875 36.5 1 91.94 436 THR B CA 1
ATOM 7620 C C . THR B 1 436 ? -13.75 18.812 35.781 1 91.94 436 THR B C 1
ATOM 7622 O O . THR B 1 436 ? -14.852 18.484 36.219 1 91.94 436 THR B O 1
ATOM 7625 N N . PHE B 1 437 ? -13.211 18.312 34.688 1 92.69 437 PHE B N 1
ATOM 7626 C CA . PHE B 1 437 ? -13.938 17.297 33.938 1 92.69 437 PHE B CA 1
ATOM 7627 C C . PHE B 1 437 ? -14.086 16.016 34.75 1 92.69 437 PHE B C 1
ATOM 7629 O O . PHE B 1 437 ? -15.117 15.344 34.656 1 92.69 437 PHE B O 1
ATOM 7636 N N . LEU B 1 438 ? -13.031 15.688 35.531 1 92.88 438 LEU B N 1
ATOM 7637 C CA . LEU B 1 438 ? -13.039 14.469 36.312 1 92.88 438 LEU B CA 1
ATOM 7638 C C . LEU B 1 438 ? -14.219 14.461 37.281 1 92.88 438 LEU B C 1
ATOM 7640 O O . LEU B 1 438 ? -14.859 13.43 37.469 1 92.88 438 LEU B O 1
ATOM 7644 N N . PHE B 1 439 ? -14.633 15.664 37.781 1 93.62 439 PHE B N 1
ATOM 7645 C CA . PHE B 1 439 ? -15.641 15.727 38.812 1 93.62 439 PHE B CA 1
ATOM 7646 C C . PHE B 1 439 ? -17 16.094 38.25 1 93.62 439 PHE B C 1
ATOM 7648 O O . PHE B 1 439 ? -18.031 15.625 38.719 1 93.62 439 PHE B O 1
ATOM 7655 N N . LYS B 1 440 ? -17.062 16.859 37.219 1 93 440 LYS B N 1
ATOM 7656 C CA . LYS B 1 440 ? -18.328 17.391 36.719 1 93 440 LYS B CA 1
ATOM 7657 C C . LYS B 1 440 ? -18.812 16.609 35.5 1 93 440 LYS B C 1
ATOM 7659 O O . LYS B 1 440 ? -20 16.578 35.219 1 93 440 LYS B O 1
ATOM 7664 N N . ASP B 1 441 ? -17.938 16.016 34.75 1 93.69 441 ASP B N 1
ATOM 7665 C CA . ASP B 1 441 ? -18.266 15.297 33.531 1 93.69 441 ASP B CA 1
ATOM 7666 C C . ASP B 1 441 ? -17.25 14.195 33.25 1 93.69 441 ASP B C 1
ATOM 7668 O O . ASP B 1 441 ? -16.406 14.336 32.344 1 93.69 441 ASP B O 1
ATOM 7672 N N . PHE B 1 442 ? -17.438 13.086 33.844 1 93.38 442 PHE B N 1
ATOM 7673 C CA . PHE B 1 442 ? -16.453 12.016 33.812 1 93.38 442 PHE B CA 1
ATOM 7674 C C . PHE B 1 442 ? -16.312 11.469 32.406 1 93.38 442 PHE B C 1
ATOM 7676 O O . PHE B 1 442 ? -15.219 11.07 31.984 1 93.38 442 PHE B O 1
ATOM 7683 N N . TYR B 1 443 ? -17.422 11.445 31.672 1 92.62 443 TYR B N 1
ATOM 7684 C CA . TYR B 1 443 ? -17.344 10.93 30.312 1 92.62 443 TYR B CA 1
ATOM 7685 C C . TYR B 1 443 ? -16.469 11.805 29.438 1 92.62 443 TYR B C 1
ATOM 7687 O O . TYR B 1 443 ? -15.672 11.297 28.641 1 92.62 443 TYR B O 1
ATOM 7695 N N . LEU B 1 444 ? -16.656 13.047 29.578 1 94.38 444 LEU B N 1
ATOM 7696 C CA . LEU B 1 444 ? -15.805 13.969 28.828 1 94.38 444 LEU B CA 1
ATOM 7697 C C . LEU B 1 444 ? -14.344 13.812 29.234 1 94.38 444 LEU B C 1
ATOM 7699 O O . LEU B 1 444 ? -13.453 13.844 28.391 1 94.38 444 LEU B O 1
ATOM 7703 N N . TYR B 1 445 ? -14.156 13.664 30.562 1 94.88 445 TYR B N 1
ATOM 7704 C CA . TYR B 1 445 ? -12.812 13.445 31.078 1 94.88 445 TYR B CA 1
ATOM 7705 C C . TYR B 1 445 ? -12.172 12.227 30.438 1 94.88 445 TYR B C 1
ATOM 7707 O O . TYR B 1 445 ? -11.023 12.281 29.984 1 94.88 445 TYR B O 1
ATOM 7715 N N . TRP B 1 446 ? -12.883 11.211 30.375 1 93.31 446 TRP B N 1
ATOM 7716 C CA . TRP B 1 446 ? -12.375 9.945 29.859 1 93.31 446 TRP B CA 1
ATOM 7717 C C . TRP B 1 446 ? -12.039 10.07 28.375 1 93.31 446 TRP B C 1
ATOM 7719 O O . TRP B 1 446 ? -11.008 9.57 27.922 1 93.31 446 TRP B O 1
ATOM 7729 N N . LEU B 1 447 ? -12.883 10.758 27.578 1 93.88 447 LEU B N 1
ATOM 7730 C CA . LEU B 1 447 ? -12.664 10.93 26.141 1 93.88 447 LEU B CA 1
ATOM 7731 C C . LEU B 1 447 ? -11.461 11.828 25.875 1 93.88 447 LEU B C 1
ATOM 7733 O O . LEU B 1 447 ? -10.703 11.602 24.922 1 93.88 447 LEU B O 1
ATOM 7737 N N . CYS B 1 448 ? -11.305 12.789 26.703 1 95 448 CYS B N 1
ATOM 7738 C CA . CYS B 1 448 ? -10.164 13.688 26.531 1 95 448 CYS B CA 1
ATOM 7739 C C . CYS B 1 448 ? -8.867 12.992 26.922 1 95 448 CYS B C 1
ATOM 7741 O O . CYS B 1 448 ? -7.809 13.289 26.359 1 95 448 CYS B O 1
ATOM 7743 N N . LEU B 1 449 ? -8.945 12.031 27.859 1 94.88 449 LEU B N 1
ATOM 7744 C CA . LEU B 1 449 ? -7.754 11.336 28.359 1 94.88 449 LEU B CA 1
ATOM 7745 C C . LEU B 1 449 ? -7.355 10.211 27.406 1 94.88 449 LEU B C 1
ATOM 7747 O O . LEU B 1 449 ? -6.18 10.062 27.078 1 94.88 449 LEU B O 1
ATOM 7751 N N . THR B 1 450 ? -8.336 9.406 26.938 1 94.19 450 THR B N 1
ATOM 7752 C CA . THR B 1 450 ? -8.023 8.164 26.234 1 94.19 450 THR B CA 1
ATOM 7753 C C . THR B 1 450 ? -8.336 8.297 24.75 1 94.19 450 THR B C 1
ATOM 7755 O O . THR B 1 450 ? -7.871 7.488 23.938 1 94.19 450 THR B O 1
ATOM 7758 N N . GLY B 1 451 ? -9.195 9.281 24.375 1 93.94 451 GLY B N 1
ATOM 7759 C CA . GLY B 1 451 ? -9.523 9.492 22.969 1 93.94 451 GLY B CA 1
ATOM 7760 C C . GLY B 1 451 ? -8.445 10.242 22.219 1 93.94 451 GLY B C 1
ATOM 7761 O O . GLY B 1 451 ? -7.414 10.609 22.781 1 93.94 451 GLY B O 1
ATOM 7762 N N . PRO B 1 452 ? -8.695 10.406 20.922 1 96 452 PRO B N 1
ATOM 7763 C CA . PRO B 1 452 ? -7.727 11.156 20.125 1 96 452 PRO B CA 1
ATOM 7764 C C . PRO B 1 452 ? -7.578 12.609 20.594 1 96 452 PRO B C 1
ATOM 7766 O O . PRO B 1 452 ? -8.555 13.219 21.031 1 96 452 PRO B O 1
ATOM 7769 N N . PHE B 1 453 ? -6.398 13.133 20.453 1 96.62 453 PHE B N 1
ATOM 7770 C CA . PHE B 1 453 ? -6.07 14.484 20.891 1 96.62 453 PHE B CA 1
ATOM 7771 C C . PHE B 1 453 ? -6.57 15.516 19.891 1 96.62 453 PHE B C 1
ATOM 7773 O O . PHE B 1 453 ? -5.773 16.234 19.297 1 96.62 453 PHE B O 1
ATOM 7780 N N . VAL B 1 454 ? -7.902 15.648 19.797 1 97.56 454 VAL B N 1
ATOM 7781 C CA . VAL B 1 454 ? -8.516 16.547 18.812 1 97.56 454 VAL B CA 1
ATOM 7782 C C . VAL B 1 454 ? -8.484 17.969 19.344 1 97.56 454 VAL B C 1
ATOM 7784 O O . VAL B 1 454 ? -8.555 18.203 20.562 1 97.56 454 VAL B O 1
ATOM 7787 N N . SER B 1 455 ? -8.438 18.953 18.5 1 97.81 455 SER B N 1
ATOM 7788 C CA . SER B 1 455 ? -8.289 20.359 18.859 1 97.81 455 SER B CA 1
ATOM 7789 C C . SER B 1 455 ? -9.57 20.922 19.469 1 97.81 455 SER B C 1
ATOM 7791 O O . SER B 1 455 ? -9.547 21.969 20.109 1 97.81 455 SER B O 1
ATOM 7793 N N . TYR B 1 456 ? -10.703 20.219 19.359 1 98.31 456 TYR B N 1
ATOM 7794 C CA . TYR B 1 456 ? -11.984 20.656 19.906 1 98.31 456 TYR B CA 1
ATOM 7795 C C . TYR B 1 456 ? -11.875 20.906 21.406 1 98.31 456 TYR B C 1
ATOM 7797 O O . TYR B 1 456 ? -12.648 21.688 21.969 1 98.31 456 TYR B O 1
ATOM 7805 N N . GLN B 1 457 ? -10.969 20.25 22.031 1 97.44 457 GLN B N 1
ATOM 7806 C CA . GLN B 1 457 ? -10.82 20.312 23.484 1 97.44 457 GLN B CA 1
ATOM 7807 C C . GLN B 1 457 ? -10.438 21.719 23.922 1 97.44 457 GLN B C 1
ATOM 7809 O O . GLN B 1 457 ? -10.719 22.125 25.062 1 97.44 457 GLN B O 1
ATOM 7814 N N . TYR B 1 458 ? -9.852 22.5 23.047 1 98.12 458 TYR B N 1
ATOM 7815 C CA . TYR B 1 458 ? -9.406 23.844 23.375 1 98.12 458 TYR B CA 1
ATOM 7816 C C . TYR B 1 458 ? -10.555 24.844 23.234 1 98.12 458 TYR B C 1
ATOM 7818 O O . TYR B 1 458 ? -10.352 26.047 23.391 1 98.12 458 TYR B O 1
ATOM 7826 N N . ARG B 1 459 ? -11.742 24.344 22.938 1 98.31 459 ARG B N 1
ATOM 7827 C CA . ARG B 1 459 ? -12.938 25.188 22.844 1 98.31 459 ARG B CA 1
ATOM 7828 C C . ARG B 1 459 ? -13.922 24.859 23.953 1 98.31 459 ARG B C 1
ATOM 7830 O O . ARG B 1 459 ? -15.039 25.391 23.984 1 98.31 459 ARG B O 1
ATOM 7837 N N . LEU B 1 460 ? -13.508 24 24.891 1 97 460 LEU B N 1
ATOM 7838 C CA . LEU B 1 460 ? -14.383 23.594 25.984 1 97 460 LEU B CA 1
ATOM 7839 C C . LEU B 1 460 ? -14.492 24.703 27.031 1 97 460 LEU B C 1
ATOM 7841 O O . LEU B 1 460 ? -15.492 24.797 27.734 1 97 460 LEU B O 1
ATOM 7845 N N . SER B 1 461 ? -13.422 25.5 27.141 1 94.44 461 SER B N 1
ATOM 7846 C CA . SER B 1 461 ? -13.391 26.609 28.094 1 94.44 461 SER B CA 1
ATOM 7847 C C . SER B 1 461 ? -12.492 27.734 27.609 1 94.44 461 SER B C 1
ATOM 7849 O O . SER B 1 461 ? -11.82 27.609 26.578 1 94.44 461 SER B O 1
ATOM 7851 N N . GLY B 1 462 ? -12.594 28.891 28.281 1 94.81 462 GLY B N 1
ATOM 7852 C CA . GLY B 1 462 ? -11.719 30.016 27.953 1 94.81 462 GLY B CA 1
ATOM 7853 C C . GLY B 1 462 ? -12.273 30.891 26.844 1 94.81 462 GLY B C 1
ATOM 7854 O O . GLY B 1 462 ? -13.469 30.859 26.547 1 94.81 462 GLY B O 1
ATOM 7855 N N . PRO B 1 463 ? -11.375 31.688 26.266 1 96.06 463 PRO B N 1
ATOM 7856 C CA . PRO B 1 463 ? -11.82 32.625 25.219 1 96.06 463 PRO B CA 1
ATOM 7857 C C . PRO B 1 463 ? -12.32 31.891 23.969 1 96.06 463 PRO B C 1
ATOM 7859 O O . PRO B 1 463 ? -11.727 30.906 23.531 1 96.06 463 PRO B O 1
ATOM 7862 N N . HIS B 1 464 ? -13.547 32.438 23.5 1 96.62 464 HIS B N 1
ATOM 7863 C CA . HIS B 1 464 ? -14.164 31.922 22.281 1 96.62 464 HIS B CA 1
ATOM 7864 C C . HIS B 1 464 ? -14.562 30.469 22.438 1 96.62 464 HIS B C 1
ATOM 7866 O O . HIS B 1 464 ? -14.367 29.656 21.531 1 96.62 464 HIS B O 1
ATOM 7872 N N . LYS B 1 465 ? -14.961 30.125 23.578 1 97.12 465 LYS B N 1
ATOM 7873 C CA . LYS B 1 465 ? -15.562 28.828 23.828 1 97.12 465 LYS B CA 1
ATOM 7874 C C . LYS B 1 465 ? -16.609 28.484 22.766 1 97.12 465 LYS B C 1
ATOM 7876 O O . LYS B 1 465 ? -17.312 29.375 22.281 1 97.12 465 LYS B O 1
ATOM 7881 N N . TRP B 1 466 ? -16.641 27.234 22.359 1 97.88 466 TRP B N 1
ATOM 7882 C CA . TRP B 1 466 ? -17.562 26.75 21.328 1 97.88 466 TRP B CA 1
ATOM 7883 C C . TRP B 1 466 ? -18.594 25.797 21.938 1 97.88 466 TRP B C 1
ATOM 7885 O O . TRP B 1 466 ? -18.25 24.766 22.5 1 97.88 466 TRP B O 1
ATOM 7895 N N . ASP B 1 467 ? -19.875 26.094 21.812 1 97 467 ASP B N 1
ATOM 7896 C CA . ASP B 1 467 ? -20.953 25.375 22.484 1 97 467 ASP B CA 1
ATOM 7897 C C . ASP B 1 467 ? -21.016 23.922 22.016 1 97 467 ASP B C 1
ATOM 7899 O O . ASP B 1 467 ? -21.438 23.047 22.781 1 97 467 ASP B O 1
ATOM 7903 N N . ASP B 1 468 ? -20.562 23.688 20.844 1 97.62 468 ASP B N 1
ATOM 7904 C CA . ASP B 1 468 ? -20.672 22.344 20.281 1 97.62 468 ASP B CA 1
ATOM 7905 C C . ASP B 1 468 ? -19.375 21.562 20.469 1 97.62 468 ASP B C 1
ATOM 7907 O O . ASP B 1 468 ? -19.203 20.484 19.875 1 97.62 468 ASP B O 1
ATOM 7911 N N . ALA B 1 469 ? -18.438 22.078 21.266 1 97.94 469 ALA B N 1
ATOM 7912 C CA . ALA B 1 469 ? -17.141 21.422 21.438 1 97.94 469 ALA B CA 1
ATOM 7913 C C . ALA B 1 469 ? -17.312 20.031 22.031 1 97.94 469 ALA B C 1
ATOM 7915 O O . ALA B 1 469 ? -16.719 19.062 21.531 1 97.94 469 ALA B O 1
ATOM 7916 N N . ARG B 1 470 ? -18.094 19.906 23.125 1 96.75 470 ARG B N 1
ATOM 7917 C CA . ARG B 1 470 ? -18.344 18.625 23.75 1 96.75 470 ARG B CA 1
ATOM 7918 C C . ARG B 1 470 ? -18.953 17.641 22.766 1 96.75 470 ARG B C 1
ATOM 7920 O O . ARG B 1 470 ? -18.5 16.484 22.656 1 96.75 470 ARG B O 1
ATOM 7927 N N . LYS B 1 471 ? -19.953 18.094 22.031 1 97.06 471 LYS B N 1
ATOM 7928 C CA . LYS B 1 471 ? -20.609 17.25 21.047 1 97.06 471 LYS B CA 1
ATOM 7929 C C . LYS B 1 471 ? -19.609 16.781 19.984 1 97.06 471 LYS B C 1
ATOM 7931 O O . LYS B 1 471 ? -19.641 15.625 19.562 1 97.06 471 LYS B O 1
ATOM 7936 N N . ALA B 1 472 ? -18.766 17.672 19.5 1 97.75 472 ALA B N 1
ATOM 7937 C CA . ALA B 1 472 ? -17.781 17.344 18.484 1 97.75 472 ALA B CA 1
ATOM 7938 C C . ALA B 1 472 ? -16.828 16.25 18.969 1 97.75 472 ALA B C 1
ATOM 7940 O O . ALA B 1 472 ? -16.422 15.383 18.188 1 97.75 472 ALA B O 1
ATOM 7941 N N . ILE B 1 473 ? -16.438 16.312 20.234 1 97.06 473 ILE B N 1
ATOM 7942 C CA . ILE B 1 473 ? -15.531 15.32 20.828 1 97.06 473 ILE B CA 1
ATOM 7943 C C . ILE B 1 473 ? -16.234 13.969 20.891 1 97.06 473 ILE B C 1
ATOM 7945 O O . ILE B 1 473 ? -15.664 12.945 20.531 1 97.06 473 ILE B O 1
ATOM 7949 N N . PHE B 1 474 ? -17.484 13.977 21.266 1 95.38 474 PHE B N 1
ATOM 7950 C CA . PHE B 1 474 ? -18.25 12.75 21.422 1 95.38 474 PHE B CA 1
ATOM 7951 C C . PHE B 1 474 ? -18.516 12.102 20.078 1 95.38 474 PHE B C 1
ATOM 7953 O O . PHE B 1 474 ? -18.594 10.875 19.984 1 95.38 474 PHE B O 1
ATOM 7960 N N . GLU B 1 475 ? -18.625 12.898 19 1 95.19 475 GLU B N 1
ATOM 7961 C CA . GLU B 1 475 ? -19.016 12.391 17.688 1 95.19 475 GLU B CA 1
ATOM 7962 C C . GLU B 1 475 ? -17.797 12.094 16.812 1 95.19 475 GLU B C 1
ATOM 7964 O O . GLU B 1 475 ? -17.938 11.773 15.641 1 95.19 475 GLU B O 1
ATOM 7969 N N . CYS B 1 476 ? -16.656 12.219 17.391 1 94.88 476 CYS B N 1
ATOM 7970 C CA . CYS B 1 476 ? -15.414 12.055 16.641 1 94.88 476 CYS B CA 1
ATOM 7971 C C . CYS B 1 476 ? -15.352 10.695 15.969 1 94.88 476 CYS B C 1
ATOM 7973 O O . CYS B 1 476 ? -15.125 10.602 14.766 1 94.88 476 CYS B O 1
ATOM 7975 N N . TYR B 1 477 ? -15.578 9.602 16.656 1 90.88 477 TYR B N 1
ATOM 7976 C CA . TYR B 1 477 ? -15.477 8.25 16.125 1 90.88 477 TYR B CA 1
ATOM 7977 C C . TYR B 1 477 ? -16.562 7.984 15.102 1 90.88 477 TYR B C 1
ATOM 7979 O O . TYR B 1 477 ? -16.344 7.25 14.133 1 90.88 477 TYR B O 1
ATOM 7987 N N . ASP B 1 478 ? -17.703 8.617 15.289 1 90.69 478 ASP B N 1
ATOM 7988 C CA . ASP B 1 478 ? -18.766 8.508 14.297 1 90.69 478 ASP B CA 1
ATOM 7989 C C . ASP B 1 478 ? -18.328 9.094 12.953 1 90.69 478 ASP B C 1
ATOM 7991 O O . ASP B 1 478 ? -18.578 8.5 11.898 1 90.69 478 ASP B O 1
ATOM 7995 N N . ARG B 1 479 ? -17.688 10.188 13.039 1 94.25 479 ARG B N 1
ATOM 7996 C CA . ARG B 1 479 ? -17.234 10.844 11.812 1 94.25 479 ARG B CA 1
ATOM 7997 C C . ARG B 1 479 ? -16.141 10.039 11.133 1 94.25 479 ARG B C 1
ATOM 7999 O O . ARG B 1 479 ? -16.031 10.039 9.906 1 94.25 479 ARG B O 1
ATOM 8006 N N . VAL B 1 480 ? -15.367 9.297 11.938 1 93.44 480 VAL B N 1
ATOM 8007 C CA . VAL B 1 480 ? -14.242 8.531 11.414 1 93.44 480 VAL B CA 1
ATOM 8008 C C . VAL B 1 480 ? -14.758 7.266 10.727 1 93.44 480 VAL B C 1
ATOM 8010 O O . VAL B 1 480 ? -14.234 6.855 9.695 1 93.44 480 VAL B O 1
ATOM 8013 N N . THR B 1 481 ? -15.805 6.617 11.195 1 89.62 481 THR B N 1
ATOM 8014 C CA . THR B 1 481 ? -16.281 5.336 10.688 1 89.62 481 THR B CA 1
ATOM 8015 C C . THR B 1 481 ? -17.266 5.535 9.555 1 89.62 481 THR B C 1
ATOM 8017 O O . THR B 1 481 ? -17.516 4.621 8.758 1 89.62 481 THR B O 1
ATOM 8020 N N . TRP B 1 482 ? -17.797 6.738 9.453 1 90.06 482 TRP B N 1
ATOM 8021 C CA . TRP B 1 482 ? -18.891 7.008 8.516 1 90.06 482 TRP B CA 1
ATOM 8022 C C . TRP B 1 482 ? -18.453 6.73 7.082 1 90.06 482 TRP B C 1
ATOM 8024 O O . TRP B 1 482 ? -19.172 6.07 6.328 1 90.06 482 TRP B O 1
ATOM 8034 N N . PRO B 1 483 ? -17.344 7.18 6.66 1 90.69 483 PRO B N 1
ATOM 8035 C CA . PRO B 1 483 ? -16.969 6.984 5.258 1 90.69 483 PRO B CA 1
ATOM 8036 C C . PRO B 1 483 ? -16.609 5.535 4.949 1 90.69 483 PRO B C 1
ATOM 8038 O O . PRO B 1 483 ? -16.484 5.164 3.777 1 90.69 483 PRO B O 1
ATOM 8041 N N . LEU B 1 484 ? -16.328 4.723 5.918 1 86 484 LEU B N 1
ATOM 8042 C CA . LEU B 1 484 ? -15.961 3.328 5.707 1 86 484 LEU B CA 1
ATOM 8043 C C . LEU B 1 484 ? -17.188 2.482 5.371 1 86 484 LEU B C 1
ATOM 8045 O O . LEU B 1 484 ? -17.062 1.464 4.688 1 86 484 LEU B O 1
ATOM 8049 N N . SER B 1 485 ? -18.438 2.729 5.895 1 70.31 485 SER B N 1
ATOM 8050 C CA . SER B 1 485 ? -19.625 1.899 5.727 1 70.31 485 SER B CA 1
ATOM 8051 C C . SER B 1 485 ? -20.656 2.594 4.852 1 70.31 485 SER B C 1
ATOM 8053 O O . SER B 1 485 ? -21.312 3.547 5.285 1 70.31 485 SER B O 1
ATOM 8055 N N . THR B 1 486 ? -20.453 2.818 3.504 1 52.81 486 THR B N 1
ATOM 8056 C CA . THR B 1 486 ? -21.547 3.465 2.785 1 52.81 486 THR B CA 1
ATOM 8057 C C . THR B 1 486 ? -22.828 2.639 2.889 1 52.81 486 THR B C 1
ATOM 8059 O O . THR B 1 486 ? -23.922 3.191 2.918 1 52.81 486 THR B O 1
ATOM 8062 N N . ALA B 1 487 ? -22.891 1.423 2.234 1 43.5 487 ALA B N 1
ATOM 8063 C CA . ALA B 1 487 ? -24.156 0.726 2.111 1 43.5 487 ALA B CA 1
ATOM 8064 C C . ALA B 1 487 ? -24.656 0.253 3.473 1 43.5 487 ALA B C 1
ATOM 8066 O O . ALA B 1 487 ? -25.859 0.341 3.766 1 43.5 487 ALA B O 1
ATOM 8067 N N . ARG B 1 488 ? -24.125 -0.961 3.746 1 36.84 488 ARG B N 1
ATOM 8068 C CA . ARG B 1 488 ? -24.938 -1.825 4.598 1 36.84 488 ARG B CA 1
ATOM 8069 C C . ARG B 1 488 ? -25.281 -1.13 5.91 1 36.84 488 ARG B C 1
ATOM 8071 O O . ARG B 1 488 ? -24.656 -0.135 6.277 1 36.84 488 ARG B O 1
ATOM 8078 N N . ARG B 1 489 ? -25.672 -2.121 6.836 1 36.84 489 ARG B N 1
ATOM 8079 C CA . ARG B 1 489 ? -26.391 -2.699 7.969 1 36.84 489 ARG B CA 1
ATOM 8080 C C . ARG B 1 489 ? -25.797 -2.234 9.289 1 36.84 489 ARG B C 1
ATOM 8082 O O . ARG B 1 489 ? -26.062 -2.824 10.344 1 36.84 489 ARG B O 1
ATOM 8089 N N . TYR B 1 490 ? -24.438 -1.679 9.188 1 38 490 TYR B N 1
ATOM 8090 C CA . TYR B 1 490 ? -24.125 -1.492 10.602 1 38 490 TYR B CA 1
ATOM 8091 C C . TYR B 1 490 ? -25.141 -0.584 11.273 1 38 490 TYR B C 1
ATOM 8093 O O . TYR B 1 490 ? -25.234 0.602 10.945 1 38 490 TYR B O 1
ATOM 8101 N N . SER B 1 491 ? -26.062 -1.117 11.5 1 37.16 491 SER B N 1
ATOM 8102 C CA . SER B 1 491 ? -27.094 -0.406 12.242 1 37.16 491 SER B CA 1
ATOM 8103 C C . SER B 1 491 ? -26.484 0.635 13.18 1 37.16 491 SER B C 1
ATOM 8105 O O . SER B 1 491 ? -25.469 0.381 13.82 1 37.16 491 SER B O 1
ATOM 8107 N N . LEU B 1 492 ? -26.812 1.926 12.867 1 37.78 492 LEU B N 1
ATOM 8108 C CA . LEU B 1 492 ? -26.594 3.008 13.82 1 37.78 492 LEU B CA 1
ATOM 8109 C C . LEU B 1 492 ? -26.516 2.471 15.242 1 37.78 492 LEU B C 1
ATOM 8111 O O . LEU B 1 492 ? -25.875 3.078 16.109 1 37.78 492 LEU B O 1
ATOM 8115 N N . SER B 1 493 ? -27.297 1.56 15.508 1 39.09 493 SER B N 1
ATOM 8116 C CA . SER B 1 493 ? -27.422 1.035 16.859 1 39.09 493 SER B CA 1
ATOM 8117 C C . SER B 1 493 ? -26.156 0.289 17.281 1 39.09 493 SER B C 1
ATOM 8119 O O . SER B 1 493 ? -25.719 0.406 18.438 1 39.09 493 SER B O 1
ATOM 8121 N N . LYS B 1 494 ? -25.562 -0.444 16.422 1 46.59 494 LYS B N 1
ATOM 8122 C CA . LYS B 1 494 ? -24.391 -1.22 16.812 1 46.59 494 LYS B CA 1
ATOM 8123 C C . LYS B 1 494 ? -23.141 -0.35 16.812 1 46.59 494 LYS B C 1
ATOM 8125 O O . LYS B 1 494 ? -22.141 -0.702 17.438 1 46.59 494 LYS B O 1
ATOM 8130 N N . ARG B 1 495 ? -23.109 0.65 16.094 1 41.12 495 ARG B N 1
ATOM 8131 C CA . ARG B 1 495 ? -22.094 1.694 16.125 1 41.12 495 ARG B CA 1
ATOM 8132 C C . ARG B 1 495 ? -22 2.336 17.516 1 41.12 495 ARG B C 1
ATOM 8134 O O . ARG B 1 495 ? -20.906 2.615 18 1 41.12 495 ARG B O 1
ATOM 8141 N N . LYS B 1 496 ? -23.141 2.654 17.859 1 41.81 496 LYS B N 1
ATOM 8142 C CA . LYS B 1 496 ? -23.219 3.209 19.203 1 41.81 496 LYS B CA 1
ATOM 8143 C C . LYS B 1 496 ? -22.594 2.264 20.234 1 41.81 496 LYS B C 1
ATOM 8145 O O . LYS B 1 496 ? -21.922 2.705 21.156 1 41.81 496 LYS B O 1
ATOM 8150 N N . ASN B 1 497 ? -22.797 1.042 19.953 1 42.16 497 ASN B N 1
ATOM 8151 C CA . ASN B 1 497 ? -22.25 0.061 20.891 1 42.16 497 ASN B CA 1
ATOM 8152 C C . ASN B 1 497 ? -20.75 -0.124 20.672 1 42.16 497 ASN B C 1
ATOM 8154 O O . ASN B 1 497 ? -20.016 -0.42 21.625 1 42.16 497 ASN B O 1
ATOM 8158 N N . GLU B 1 498 ? -20.266 -0.031 19.5 1 41.31 498 GLU B N 1
ATOM 8159 C CA . GLU B 1 498 ? -18.828 -0.141 19.234 1 41.31 498 GLU B CA 1
ATOM 8160 C C . GLU B 1 498 ? -18.094 1.136 19.625 1 41.31 498 GLU B C 1
ATOM 8162 O O . GLU B 1 498 ? -16.953 1.083 20.078 1 41.31 498 GLU B O 1
ATOM 8167 N N . GLU B 1 499 ? -18.641 2.234 19.375 1 40.41 499 GLU B N 1
ATOM 8168 C CA . GLU B 1 499 ? -18.141 3.438 20.047 1 40.41 499 GLU B CA 1
ATOM 8169 C C . GLU B 1 499 ? -17.922 3.195 21.531 1 40.41 499 GLU B C 1
ATOM 8171 O O . GLU B 1 499 ? -16.906 3.625 22.094 1 40.41 499 GLU B O 1
ATOM 8176 N N . GLU B 1 500 ? -19 2.693 22.078 1 40.62 500 GLU B N 1
ATOM 8177 C CA . GLU B 1 500 ? -18.859 2.336 23.484 1 40.62 500 GLU B CA 1
ATOM 8178 C C . GLU B 1 500 ? -17.766 1.28 23.688 1 40.62 500 GLU B C 1
ATOM 8180 O O . GLU B 1 500 ? -17.047 1.305 24.672 1 40.62 500 GLU B O 1
ATOM 8185 N N . LYS B 1 501 ? -17.625 0.462 22.625 1 43.56 501 LYS B N 1
ATOM 8186 C CA . LYS B 1 501 ? -16.562 -0.531 22.688 1 43.56 501 LYS B CA 1
ATOM 8187 C C . LYS B 1 501 ? -15.219 0.083 22.297 1 43.56 501 LYS B C 1
ATOM 8189 O O . LYS B 1 501 ? -14.164 -0.39 22.719 1 43.56 501 LYS B O 1
ATOM 8194 N N . CYS B 1 502 ? -15.133 0.842 21.266 1 38.97 502 CYS B N 1
ATOM 8195 C CA . CYS B 1 502 ? -13.93 1.615 20.984 1 38.97 502 CYS B CA 1
ATOM 8196 C C . CYS B 1 502 ? -13.469 2.371 22.219 1 38.97 502 CYS B C 1
ATOM 8198 O O . CYS B 1 502 ? -12.266 2.531 22.453 1 38.97 502 CYS B O 1
ATOM 8200 N N . LEU B 1 503 ? -14.469 3.059 22.797 1 37.91 503 LEU B N 1
ATOM 8201 C CA . LEU B 1 503 ? -14.078 3.621 24.078 1 37.91 503 LEU B CA 1
ATOM 8202 C C . LEU B 1 503 ? -13.305 2.598 24.906 1 37.91 503 LEU B C 1
ATOM 8204 O O . LEU B 1 503 ? -12.445 2.963 25.719 1 37.91 503 LEU B O 1
ATOM 8208 N N . ARG B 1 504 ? -13.727 1.371 24.797 1 37.03 504 ARG B N 1
ATOM 8209 C CA . ARG B 1 504 ? -13.094 0.332 25.594 1 37.03 504 ARG B CA 1
ATOM 8210 C C . ARG B 1 504 ? -11.758 -0.098 25 1 37.03 504 ARG B C 1
ATOM 8212 O O . ARG B 1 504 ? -11.023 -0.869 25.609 1 37.03 504 ARG B O 1
ATOM 8219 N N . GLN B 1 505 ? -11.492 -0.118 23.688 1 36.75 505 GLN B N 1
ATOM 8220 C CA . GLN B 1 505 ? -10.242 -0.645 23.141 1 36.75 505 GLN B CA 1
ATOM 8221 C C . GLN B 1 505 ? -9.094 0.342 23.344 1 36.75 505 GLN B C 1
ATOM 8223 O O . GLN B 1 505 ? -8.875 1.229 22.516 1 36.75 505 GLN B O 1
ATOM 8228 N N . ILE B 1 506 ? -9.008 0.65 24.5 1 35.66 506 ILE B N 1
ATOM 8229 C CA . ILE B 1 506 ? -7.863 1.375 25.047 1 35.66 506 ILE B CA 1
ATOM 8230 C C . ILE B 1 506 ? -6.582 0.895 24.375 1 35.66 506 ILE B C 1
ATOM 8232 O O . ILE B 1 506 ? -5.68 1.691 24.109 1 35.66 506 ILE B O 1
ATOM 8236 N N . PHE B 1 507 ? -6.035 -0.408 24.5 1 30.95 507 PHE B N 1
ATOM 8237 C CA . PHE B 1 507 ? -4.738 -0.75 23.922 1 30.95 507 PHE B CA 1
ATOM 8238 C C . PHE B 1 507 ? -4.875 -1.078 22.453 1 30.95 507 PHE B C 1
ATOM 8240 O O . PHE B 1 507 ? -5.863 -1.685 22.031 1 30.95 507 PHE B O 1
#

InterPro domains:
  IPR000960 Flavin monooxygenase FMO [PIRSF000332] (2-488)
  IPR000960 Flavin monooxygenase FMO [PR00370] (2-18)
  IPR000960 Flavin monooxygenase FMO [PR00370] (26-50)
  IPR000960 Flavin monooxygenase FMO [PR00370] (54-72)
  IPR000960 Flavin monooxygenase FMO [PR00370] (78-93)
  IPR000960 Flavin monooxygenase FMO [PR00370] (141-157)
  IPR000960 Flavin monooxygenase FMO [PR00370] (197-212)
  IPR000960 Flavin monooxygenase FMO [PR00370] (294-311)
  IPR000960 Flavin monooxygenase FMO [PR00370] (313-340)
  IPR000960 Flavin monooxygenase FMO [PR00370] (361-378)
  IPR000960 Flavin monooxygenase FMO [PR00370] (378-391)
  IPR002253 Flavin monooxygenase (FMO) 1 [PR01121] (81-97)
  IPR002253 Flavin monooxygenase (FMO) 1 [PR01121] (205-217)
  IPR002253 Flavin monooxygenase (FMO) 1 [PR01121] (288-301)
  IPR002253 Flavin monooxygenase (FMO) 1 [PR01121] (340-350)
  IPR002253 Flavin monooxygenase (FMO) 1 [PR01121] (393-402)
  IPR020946 Flavin monooxygenase-like [PF00743] (2-488)
  IPR036188 FAD/NAD(P)-binding domain superfamily [G3DSA:3.50.50.60] (2-395)
  IPR036188 FAD/NAD(P)-binding domain superfamily [SSF51905] (1-224)
  IPR036188 FAD/NAD(P)-binding domain superfamily [SSF51905] (307-471)

Solvent-accessible surface area (backbone atoms only — not comparable to full-atom values): 52307 Å² total; per-residue (Å²): 122,56,35,34,37,31,38,23,42,16,65,34,18,52,35,36,53,51,30,29,44,74,60,64,36,44,62,44,27,34,19,56,47,90,65,69,41,43,45,47,42,70,48,91,62,72,48,92,65,52,42,40,37,38,80,79,38,54,47,91,52,36,41,65,56,38,20,49,44,85,48,76,65,68,38,76,47,33,39,22,28,34,34,69,54,48,42,49,51,51,47,50,52,32,59,74,69,63,46,64,86,36,54,40,61,31,24,37,69,60,35,52,45,70,40,95,56,26,92,78,68,34,27,35,34,35,37,34,31,32,68,85,80,66,50,72,45,75,48,76,28,51,26,40,37,44,17,73,59,48,66,34,38,79,36,78,77,91,57,62,52,49,86,48,38,71,44,52,76,45,45,56,69,59,45,38,73,47,74,89,39,50,68,30,26,35,35,35,39,31,60,44,50,68,28,52,52,48,51,57,57,36,35,75,44,24,64,35,30,35,36,24,26,80,56,41,41,64,70,36,50,47,61,16,71,44,47,38,55,22,60,51,68,62,41,17,46,54,53,51,55,44,32,74,77,34,47,68,58,46,34,51,52,52,49,51,58,41,35,46,48,33,36,38,62,55,47,60,22,51,39,89,66,58,62,82,79,46,80,74,22,63,51,65,51,56,65,53,34,40,42,37,49,38,35,42,52,38,40,44,77,60,38,40,34,54,54,27,38,29,34,48,83,44,88,65,64,44,68,33,45,33,39,33,40,32,59,58,52,41,76,68,59,86,36,46,54,61,88,61,52,42,66,53,95,42,23,57,50,36,51,95,52,30,30,44,63,85,51,94,48,77,28,47,35,41,33,50,66,68,60,49,76,50,47,57,51,38,50,10,36,49,48,20,47,36,49,25,34,37,64,66,62,80,38,76,78,62,68,68,58,47,56,52,51,62,68,58,58,61,61,51,60,75,42,57,41,69,60,53,53,45,52,45,24,52,72,53,46,14,48,68,58,58,67,57,25,55,74,76,35,50,68,59,29,48,42,56,35,71,28,48,65,41,43,26,52,46,15,67,38,51,69,81,48,38,91,57,19,65,58,51,62,71,42,43,66,57,35,59,49,41,51,37,45,66,32,76,76,74,42,73,69,55,47,56,51,40,51,58,39,51,68,60,57,69,124,122,56,36,33,39,29,37,23,39,17,65,36,18,52,34,34,52,50,31,29,45,74,60,63,37,44,61,43,27,33,18,56,48,89,61,71,41,42,44,48,41,71,47,92,63,70,47,92,66,52,43,39,38,37,79,79,38,53,47,91,52,34,42,67,54,38,20,48,44,88,50,76,65,67,39,76,46,34,39,23,28,35,33,69,52,48,43,48,50,50,47,50,52,33,59,75,69,63,46,64,86,36,53,41,59,29,23,36,69,62,34,53,45,70,40,96,57,26,92,79,67,33,27,35,35,36,37,35,32,31,67,84,80,66,50,73,48,75,49,76,27,51,25,38,37,43,17,74,59,48,66,33,37,79,34,77,76,91,58,62,52,50,85,51,36,69,46,52,77,44,45,56,70,60,44,37,72,47,74,89,40,51,68,30,29,34,35,34,39,31,61,44,50,67,28,51,52,48,51,58,57,34,35,74,43,23,64,36,30,36,38,25,25,80,55,40,40,63,70,36,51,47,60,17,72,43,46,36,53,23,61,51,68,63,42,17,46,53,52,49,55,43,33,73,76,34,44,69,60,45,34,50,50,52,50,50,58,42,35,46,48,33,36,37,64,55,49,61,22,50,39,90,68,56,63,82,77,45,78,76,23,63,51,66,52,56,66,53,34,40,42,38,50,38,35,41,52,38,41,44,75,60,39,40,34,53,52,26,39,29,33,49,82,43,88,66,64,44,69,34,46,33,39,32,37,31,61,58,51,41,74,71,57,87,36,46,54,61,88,61,52,40,67,54,94,41,22,57,50,36,51,94,53,29,31,44,62,86,51,94,50,78,28,48,36,40,34,50,66,69,58,50,74,50,47,58,50,40,50,10,36,50,49,20,48,36,48,25,34,38,62,64,61,80,38,76,78,62,66,68,57,47,54,52,51,62,69,58,57,61,60,50,60,73,42,56,41,70,60,51,52,46,53,45,24,51,73,54,46,14,49,66,59,58,68,56,24,56,75,75,34,48,67,60,29,48,43,56,35,71,28,47,65,41,43,28,51,46,14,68,36,51,68,80,49,37,92,57,17,66,56,52,61,71,43,44,65,57,33,59,49,41,51,38,43,66,32,75,76,75,40,72,68,55,48,56,51,39,51,57,41,52,68,61,57,73,124

Secondary structure (DSSP, 8-state):
--EEEEE--SHHHHHHHHHHHHTT-EEEEE-SSSSS-GGGS--SS--TT-----TT-B-SS-HHHHSBTTBPPPTTS-SS-BHHHHHHHHHHHHHHTT-GGGEESSEEEEEEEE-TTHHHH--EEEEEEETTT--EEEEEESEEEE---S-SEE-----TTGGG--SEEEEGGG---SGGGTT-EEEEE--SHHHHHHHHHHHTTSSEEEEE-SS---EE-SB-GGG-BHHHHH-BHHHHHHHHH-HHHHHHHHHHHHHHH--TTTTT---SS-GGGS--EE-SSHHHHHHTTSEEEE--EEEE-SSEEEETT-SSPEE-SEEEE---EE---TTB-TTT--EETTEE-EETTTEETT-SS--EEE-S---BSS-HHHHHHHHHHHHHHHHHTSS---HHHHHHHHHH---S--B-HHHHHHHHHHHHT----HHHHHHH-HHHHHHHHHSB--GGGGGSSSTT--TTHHHHHHTHHHHHHGGG--SS---HHHHHHHHHHHTT---/--EEEEE--SHHHHHHHHHHHHTT-EEEEE-SSSSS-GGGS--SS--TT-----TT-B-SS-HHHHSBTTBPPPTTS-SS-BHHHHHHHHHHHHHHTT-GGGEESSEEEEEEEE-TTHHHH--EEEEEEETTT--EEEEEESEEEE---S-SEE-----TTGGG--SEEEEGGG---SGGGTT-EEEEE--SHHHHHHHHHHHTTSSEEEEE-SS---EE-SB-GGG-BHHHHH-BHHHHHHHHH-HHHHHHHHHHHHHHH--TTTTT---SS-GGGS--EE-SSHHHHHHTTSEEEE--EEEE-SSEEEETT-SSPEE-SEEEE---EE---TTB-TTT--EETTEE-EETTTEETT-SS--EEE-S---BSS-HHHHHHHHHHHHHHHHHTSS---HHHHHHHHHH------B-HHHHHHHHHHHHT----HHHHHHH-HHHHHHHHHSB--GGGGGSSSTT--TTHHHHHHTHHHHHHGGG-SSS---HHHHHHHHHHHTT---

Radius of gyration: 32.62 Å; Cα contacts (8 Å, |Δi|>4): 2122; chains: 2; bounding box: 61×107×82 Å

pLDDT: mean 88.95, std 14.17, range [30.47, 98.88]